Protein AF-A0A8J4PSK0-F1 (afdb_monomer_lite)

Radius of gyration: 38.6 Å; chains: 1; bounding box: 119×84×119 Å

Foldseek 3Di:
DPPPPPPDDPPPPDDCPPVNLVVLLVQLVVLQVLLVVLVVVLCPCVPPPVVCVVCVVVSVVSNVSSVVSPCSSVVSLVVSVVVQVVVCVPDPPVPPPQDDDDPCVVVCLCVPPSRCNSVLVVLVVVLVVLVVVLVDDDDDDPVVVVVNVVSVVVSVVSVVVSVVVVVVVVQLVQLVVLLCLLQAAFPRDGFDFDPDDPQFQTDHRFDSVLDDCLLPDDCVVVCVVPVDDLFQAQPDDDQWDADPQQWIDGHEDPPWWKKKKQFDDLLVLLDQDDPPCLVCVCVSRVVVIDIGTDDDTDHDQGQWMWIDTHPDTAIDGADDDDPVLLQLQLCLVPAPDDDPPPPDPPPDSPAFFFAEEAEEEEQAFSSNCCSLQVLQSVLLSVCCVDPPNQKDKFWAFFAWAQDLDLLQLVLCLFFVDRQPDDDPDDPDPPDDPDDAQDCLRGPTLCLQFGSSFEAEEEEELALRPSVCVRRVHSDDPDHRYYHHVVRSDCQQVPPPPDPDDPPDDPCPVRVWDDDFGDGSRHGSVLSVLNRVLNVCVSSVRGYYYYYHYDHRCQTLSSSNSVVVSVRSSVSVVSCVVPPLSRHWYKYKYSFHHQSDRSSPDPGLVSLVRRTGITIMTMHGVVVCVVVVLQVVLSNLSSNAHAYSSLSSVVSSVVSCDSSRSNGRPSCRVVPPVDDHHSSDHDDRRDGCVNRSHDPCSSNRDPDPPDDPDCDPLLVVLLVLLLCLLCVLLCVLQCCLVPVVQCVPVNPCSLVVLLVVSVVSVVVSVVSLLVQLVVAFPVQCPDPLVVLLVQLVVLQVQLVVLQVVVCVQLPSLRVRNVLSVLDDDPDDDCDDCNVPDVCSNLVSVLSNLVSSNSNRSGPSSVVSSVSSNVSVVCCVPPRVVVVSVVSVVCNVVSPDPPVCVVVVVPDD

Secondary structure (DSSP, 8-state):
--SSSSS----------HHHHHHHHHHHHHHHHHHHHHHHHHHGGGG-HHHHHHHHHHHHHHHHHHHHHHHHHHHHHHHHHHHHHHHHHH---TTTTSS--SS-HHHHHTT-TT--HHHHHHHHHHHHHHHHTTSS-----HHHHHHHHHHHHHHHHHHHHHHHHHHHHHHHHHHHHHHHHHHB-GGGPBPPP----TTS---PPPPGGGS-GGGTS-HHHHHHHH-S-SS----S---EEE-TT-EEEE-PPTTPPEEEEEPPPGGGG-----TT-HHHHHHHHTTT-EEEE-SS-EE---SEEEEEETTEEEEEE-----HHHHHHHGGGGS-----TT-----S-TTSPPPEEEEEEETT-BHHHHHHH-HHHHHHHHHHHHSSS-SEEEEE-TTB--SSSSHHHHHHHHHH----S---TT-S-------S---TTTS--GGGGS-TTTEEEEEEESSSS-HHHHHHSSSS-SS-SEEE-GGGGSTTTS----S---TTS-GGGTSTT-PPP-EETTEEHHHHHHHHHHHHHHHTTTSEEEEEEEE-TT--SS-TTHHHHHHHHHHHHHHHHHHTTTSEEEEEEESSS---TTTTTT--HHHHHHHH-B-EEEEEEHHHHHH-HHHHHHHHHHTTS-B-HHHHHHHHHHHTTSGGGTS--TTSTTS-S-PPP-TTSPPPSS--TTTTT--HHHHH---SSSS-----HHHHHHHHHHHHHHHHHHHHHHHHHHH-HHHHHHGGGHHHHHHHHHHHHHHHHHHHHHHHHHHSTTSS--S-HHHHHHHHHHHHHHHHHHHHHHHHHHHHHHHTTTTTTT---SS---SGGGGT-S-HHHHHHHHHHHHHHHHTT-HHHHHHHHHHHHHHHHHIIIIIHHHHHHHHHTHHHH---GGGGGGGGS--

InterPro domains:
  IPR004245 Protein of unknown function DUF229 [PF02995] (284-699)
  IPR004245 Protein of unknown function DUF229 [PTHR10974] (231-699)
  IPR007318 Phospholipid methyltransferase [PF04191] (789-889)
  IPR024960 Phosphatidyl-N-methylethanolamine/Phosphatidylethanolamine N-methyltransferase [MF_03216] (708-889)
  IPR024960 Phosphatidyl-N-methylethanolamine/Phosphatidylethanolamine N-methyltransferase [PS51599] (635-906)

Sequence (907 aa):
MLSSYFKNSNNQIQPTTTKTATVVSLVAFGCLYIANTLYQWSLEGSVDIDWLHHHLPLLGVYLVCSSIFYYIGYFVLLKLCINRWNYNSEKPTHHTLLTTPNASKLVFLLKSDYGFTIPALVLFFSFLFTLSSLTISCDGVSFQRHGKLNLSILAFILLIYLLLTALFYFVVSLKSNAFYQWSTGIDSNLIEFGNGGSTSCAIKEPLVSSFPLSTFLPKLFTYLTNGESTRCVARQKPFSSFDPDGKLTINCPKGVQASYILTPDFFKGNHYLSYKDMNQLIETYAPFERKYNYTKPVIVRDETIVAKCGERSQVHTRNFKKASAQERASHFNRPTLPNENIHIMDQQIKTKPIDIMLLTINGLSRGHFKRALPKTFSTIQAIQGNGKKTSKVYQFSKYHSLWGDSYFNTLSMYTGYNAVRYSEKDIDVKGKSGYAHKWETNPMYYQSFRTDSYVNSWVHGTCADWFTKHLGKTGPTRMDHEFVLPFCSSQVLTPVNSTENYNNNTQNNYPFHIPKRCIDGKHTHSYIFDYLTQFWDNYHDVGKISTVTLMDTFQGTLDINDYVDSQFNTFIKSMQRGHLNDTALFIVGDNGSSLKNYYFNGDDLDQLEISMPALYIILPTWFIDRHPSVNEILKINENKLFTPLQLYYTLRAFSRYAEFGGIDVEDPENDKNIPKGLLDPIQSNITCSDTSIRHDFCQYMAVLLGQFEVTSALLTALLSIVLHVVNYNVTAQFEYKTRFFTKIFGKNTIYYYAVYLVVSALVRDHFINQCIQQDGGIILLGPFEFTELVGNALFIFGILLNIWTLKALGIKGMYNGDSFGWLMDAPVTGGPYQFFSDPQYVGTALACLGTAIRGQSLNGLICTAAVSIVFYISAKHVETPHLNYVYSHRSESKVNFKNLKSLKKMN

Organism: NCBI:txid133409

Structure (mmCIF, N/CA/C/O backbone):
data_AF-A0A8J4PSK0-F1
#
_entry.id   AF-A0A8J4PSK0-F1
#
loop_
_atom_site.group_PDB
_atom_site.id
_atom_site.type_symbol
_atom_site.label_atom_id
_atom_site.label_alt_id
_atom_site.label_comp_id
_atom_site.label_asym_id
_atom_site.label_entity_id
_atom_site.label_seq_id
_atom_site.pdbx_PDB_ins_code
_atom_site.Cartn_x
_atom_site.Cartn_y
_atom_site.Cartn_z
_atom_site.occupancy
_atom_site.B_iso_or_equiv
_atom_site.auth_seq_id
_atom_site.auth_comp_id
_atom_site.auth_asym_id
_atom_site.auth_atom_id
_atom_site.pdbx_PDB_model_num
ATOM 1 N N . MET A 1 1 ? 12.137 -37.516 -56.775 1.00 39.72 1 MET A N 1
ATOM 2 C CA . MET A 1 1 ? 13.361 -37.878 -56.018 1.00 39.72 1 MET A CA 1
ATOM 3 C C . MET A 1 1 ? 14.334 -36.698 -55.800 1.00 39.72 1 MET A C 1
ATOM 5 O O . MET A 1 1 ? 15.511 -36.930 -55.592 1.00 39.72 1 MET A O 1
ATOM 9 N N . LEU A 1 2 ? 13.865 -35.440 -55.735 1.00 26.94 2 LEU A N 1
ATOM 10 C CA . LEU A 1 2 ? 14.703 -34.249 -55.457 1.00 26.94 2 LEU A CA 1
ATOM 11 C C . LEU A 1 2 ? 13.987 -33.227 -54.539 1.00 26.94 2 LEU A C 1
ATOM 13 O O . LEU A 1 2 ? 14.181 -32.026 -54.651 1.00 26.94 2 LEU A O 1
ATOM 17 N N . SER A 1 3 ? 13.139 -33.706 -53.619 1.00 24.50 3 SER A N 1
ATOM 18 C CA . SER A 1 3 ? 12.411 -32.857 -52.650 1.00 24.50 3 SER A CA 1
ATOM 19 C C . SER A 1 3 ? 12.656 -33.250 -51.183 1.00 24.50 3 SER A C 1
ATOM 21 O O . SER A 1 3 ? 12.063 -32.661 -50.283 1.00 24.50 3 SER A O 1
ATOM 23 N N . SER A 1 4 ? 13.535 -34.223 -50.915 1.00 26.33 4 SER A N 1
ATOM 24 C CA . SER A 1 4 ? 13.848 -34.706 -49.559 1.00 26.33 4 SER A CA 1
ATOM 25 C C . SER A 1 4 ? 15.231 -34.285 -49.039 1.00 26.33 4 SER A C 1
ATOM 27 O O . SER A 1 4 ? 15.603 -34.697 -47.947 1.00 26.33 4 SER A O 1
ATOM 29 N N . TYR A 1 5 ? 15.987 -33.454 -49.772 1.00 25.19 5 TYR A N 1
ATOM 30 C CA . TYR A 1 5 ? 17.384 -33.125 -49.432 1.00 25.19 5 TYR A CA 1
ATOM 31 C C . TYR A 1 5 ? 17.610 -31.733 -48.806 1.00 25.19 5 TYR A C 1
ATOM 33 O O . TYR A 1 5 ? 18.709 -31.450 -48.350 1.00 25.19 5 TYR A O 1
ATOM 41 N N . PHE A 1 6 ? 16.584 -30.878 -48.698 1.00 28.14 6 PHE A N 1
ATOM 42 C CA . PHE A 1 6 ? 16.715 -29.530 -48.105 1.00 28.14 6 PHE A CA 1
ATOM 43 C C . PHE A 1 6 ? 16.130 -29.389 -46.689 1.00 28.14 6 PHE A C 1
ATOM 45 O O . PHE A 1 6 ? 15.887 -28.279 -46.227 1.00 28.14 6 PHE A O 1
ATOM 52 N N . LYS A 1 7 ? 15.913 -30.500 -45.966 1.00 28.23 7 LYS A N 1
ATOM 53 C CA . LYS A 1 7 ? 15.337 -30.476 -44.605 1.00 28.23 7 LYS A CA 1
ATOM 54 C C . LYS A 1 7 ? 16.320 -30.763 -43.462 1.00 28.23 7 LYS A C 1
ATOM 56 O O . LYS A 1 7 ? 15.876 -30.931 -42.336 1.00 28.23 7 LYS A O 1
ATOM 61 N N . ASN A 1 8 ? 17.631 -30.776 -43.716 1.00 28.59 8 ASN A N 1
ATOM 62 C CA . ASN A 1 8 ? 18.650 -30.960 -42.675 1.00 28.59 8 ASN A CA 1
ATOM 63 C C . ASN A 1 8 ? 19.838 -30.004 -42.864 1.00 28.59 8 ASN A C 1
ATOM 65 O O . ASN A 1 8 ? 20.902 -30.386 -43.336 1.00 28.59 8 ASN A O 1
ATOM 69 N N . SER A 1 9 ? 19.662 -28.750 -42.450 1.00 28.00 9 SER A N 1
ATOM 70 C CA . SER A 1 9 ? 20.785 -27.882 -42.074 1.00 28.00 9 SER A CA 1
ATOM 71 C C . SER A 1 9 ? 20.401 -26.961 -40.915 1.00 28.00 9 SER A C 1
ATOM 73 O O . SER A 1 9 ? 20.679 -25.767 -40.930 1.00 28.00 9 SER A O 1
ATOM 75 N N . ASN A 1 10 ? 19.771 -27.526 -39.882 1.00 26.36 10 ASN A N 1
ATOM 76 C CA . ASN A 1 10 ? 19.918 -26.984 -38.535 1.00 26.36 10 ASN A CA 1
ATOM 77 C C . ASN A 1 10 ? 21.272 -27.471 -38.019 1.00 26.36 10 ASN A C 1
ATOM 79 O O . ASN A 1 10 ? 21.360 -28.514 -37.371 1.00 26.36 10 ASN A O 1
ATOM 83 N N . ASN A 1 11 ? 22.338 -26.733 -38.335 1.00 27.69 11 ASN A N 1
ATOM 84 C CA . ASN A 1 11 ? 23.579 -26.861 -37.584 1.00 27.69 11 ASN A CA 1
ATOM 85 C C . ASN A 1 11 ? 23.285 -26.402 -36.155 1.00 27.69 11 ASN A C 1
ATOM 87 O O . ASN A 1 11 ? 23.308 -25.214 -35.843 1.00 27.69 11 ASN A O 1
ATOM 91 N N . GLN A 1 12 ? 22.976 -27.370 -35.294 1.00 28.23 12 GLN A N 1
ATOM 92 C CA . GLN A 1 12 ? 23.081 -27.210 -33.858 1.00 28.23 12 GLN A CA 1
ATOM 93 C C . GLN A 1 12 ? 24.523 -26.804 -33.549 1.00 28.23 12 GLN A C 1
ATOM 95 O O . GLN A 1 12 ? 25.437 -27.627 -33.600 1.00 28.23 12 GLN A O 1
ATOM 100 N N . ILE A 1 13 ? 24.736 -25.532 -33.216 1.00 34.59 13 ILE A N 1
ATOM 101 C CA . ILE A 1 13 ? 25.917 -25.132 -32.459 1.00 34.59 13 ILE A CA 1
ATOM 102 C C . ILE A 1 13 ? 25.738 -25.783 -31.087 1.00 34.59 13 ILE A C 1
ATOM 104 O O . ILE A 1 13 ? 24.982 -25.294 -30.247 1.00 34.59 13 ILE A O 1
ATOM 108 N N . GLN A 1 14 ? 26.361 -26.944 -30.881 1.00 31.42 14 GLN A N 1
ATOM 109 C CA . GLN A 1 14 ? 26.420 -27.537 -29.553 1.00 31.42 14 GLN A CA 1
ATOM 110 C C . GLN A 1 14 ? 27.104 -26.553 -28.592 1.00 31.42 14 GLN A C 1
ATOM 112 O O . GLN A 1 14 ? 28.086 -25.906 -28.972 1.00 31.42 14 GLN A O 1
ATOM 117 N N . PRO A 1 15 ? 26.613 -26.427 -27.347 1.00 38.72 15 PRO A N 1
ATOM 118 C CA . PRO A 1 15 ? 27.206 -25.532 -26.370 1.00 38.72 15 PRO A CA 1
ATOM 119 C C . PRO A 1 15 ? 28.651 -25.953 -26.105 1.00 38.72 15 PRO A C 1
ATOM 121 O O . PRO A 1 15 ? 28.932 -27.113 -25.799 1.00 38.72 15 PRO A O 1
ATOM 124 N N . THR A 1 16 ? 29.578 -24.998 -26.157 1.00 41.00 16 THR A N 1
ATOM 125 C CA . THR A 1 16 ? 30.874 -25.173 -25.506 1.00 41.00 16 THR A CA 1
ATOM 126 C C . THR A 1 16 ? 30.598 -25.430 -24.029 1.00 41.00 16 THR A C 1
ATOM 128 O O . THR A 1 16 ? 30.126 -24.557 -23.300 1.00 41.00 16 THR A O 1
ATOM 131 N N . THR A 1 17 ? 30.835 -26.666 -23.588 1.00 46.03 17 THR A N 1
ATOM 132 C CA . THR A 1 17 ? 30.704 -27.035 -22.176 1.00 46.03 17 THR A CA 1
ATOM 133 C C . THR A 1 17 ? 31.524 -26.069 -21.315 1.00 46.03 17 THR A C 1
ATOM 135 O O . THR A 1 17 ? 32.524 -25.515 -21.776 1.00 46.03 17 THR A O 1
ATOM 138 N N . THR A 1 18 ? 31.141 -25.861 -20.053 1.00 48.50 18 THR A N 1
ATOM 139 C CA . THR A 1 18 ? 31.857 -24.972 -19.117 1.00 48.50 18 THR A CA 1
ATOM 140 C C . THR A 1 18 ? 33.361 -25.267 -19.092 1.00 48.50 18 THR A C 1
ATOM 142 O O . THR A 1 18 ? 34.165 -24.345 -19.043 1.00 48.50 18 THR A O 1
ATOM 145 N N . LYS A 1 19 ? 33.743 -26.544 -19.254 1.00 42.09 19 LYS A N 1
ATOM 146 C CA . LYS A 1 19 ? 35.136 -26.990 -19.406 1.00 42.09 19 LYS A CA 1
ATOM 147 C C . LYS A 1 19 ? 35.815 -26.432 -20.664 1.00 42.09 19 LYS A C 1
ATOM 149 O O . LYS A 1 19 ? 36.945 -25.967 -20.579 1.00 42.09 19 LYS A O 1
ATOM 154 N N . THR A 1 20 ? 35.143 -26.439 -21.814 1.00 51.78 20 THR A N 1
ATOM 155 C CA . THR A 1 20 ? 35.680 -25.910 -23.078 1.00 51.78 20 THR A CA 1
ATOM 156 C C . THR A 1 20 ? 35.891 -24.396 -23.009 1.00 51.78 20 THR A C 1
ATOM 158 O O . THR A 1 20 ? 36.925 -23.909 -23.450 1.00 51.78 20 THR A O 1
ATOM 161 N N . ALA A 1 21 ? 34.964 -23.650 -22.399 1.00 54.56 21 ALA A N 1
ATOM 162 C CA . ALA A 1 21 ? 35.120 -22.207 -22.206 1.00 54.56 21 ALA A CA 1
ATOM 163 C C . ALA A 1 21 ? 36.303 -21.875 -21.279 1.00 54.56 21 ALA A C 1
ATOM 165 O O . ALA A 1 21 ? 37.105 -21.007 -21.608 1.00 54.56 21 ALA A O 1
ATOM 166 N N . THR A 1 22 ? 36.470 -22.613 -20.174 1.00 54.03 22 THR A N 1
ATOM 167 C CA . THR A 1 22 ? 37.615 -22.445 -19.263 1.00 54.03 22 THR A CA 1
ATOM 168 C C . THR A 1 22 ? 38.950 -22.708 -19.959 1.00 54.03 22 THR A C 1
ATOM 170 O O . THR A 1 22 ? 39.881 -21.924 -19.798 1.00 54.03 22 THR A O 1
ATOM 173 N N . VAL A 1 23 ? 39.048 -23.768 -20.767 1.00 62.41 23 VAL A N 1
ATOM 174 C CA . VAL A 1 23 ? 40.274 -24.086 -21.519 1.00 62.41 23 VAL A CA 1
ATOM 175 C C . VAL A 1 23 ? 40.598 -22.991 -22.539 1.00 62.41 23 VAL A C 1
ATOM 177 O O . VAL A 1 23 ? 41.739 -22.545 -22.610 1.00 62.41 23 VAL A O 1
ATOM 180 N N . VAL A 1 24 ? 39.604 -22.495 -23.282 1.00 66.25 24 VAL A N 1
ATOM 181 C CA . VAL A 1 24 ? 39.813 -21.420 -24.269 1.00 66.25 24 VAL A CA 1
ATOM 182 C C . VAL A 1 24 ? 40.196 -20.098 -23.589 1.00 66.25 24 VAL A C 1
ATOM 184 O O . VAL A 1 24 ? 41.062 -19.386 -24.094 1.00 66.25 24 VAL A O 1
ATOM 187 N N . SER A 1 25 ? 39.630 -19.786 -22.418 1.00 62.53 25 SER A N 1
ATOM 188 C CA . SER A 1 25 ? 40.053 -18.631 -21.617 1.00 62.53 25 SER A CA 1
ATOM 189 C C . SER A 1 25 ? 41.495 -18.768 -21.123 1.00 62.53 25 SER A C 1
ATOM 191 O O . SER A 1 25 ? 42.256 -17.813 -21.240 1.00 62.53 25 SER A O 1
ATOM 193 N N . LEU A 1 26 ? 41.902 -19.942 -20.626 1.00 68.25 26 LEU A N 1
ATOM 194 C CA . LEU A 1 26 ? 43.286 -20.192 -20.197 1.00 68.25 26 LEU A CA 1
ATOM 195 C C . LEU A 1 26 ? 44.284 -20.028 -21.349 1.00 68.25 26 LEU A C 1
ATOM 197 O O . LEU A 1 26 ? 45.339 -19.430 -21.154 1.00 68.25 26 LEU A O 1
ATOM 201 N N . VAL A 1 27 ? 43.936 -20.492 -22.552 1.00 72.12 27 VAL A N 1
ATOM 202 C CA . VAL A 1 27 ? 44.754 -20.286 -23.758 1.00 72.12 27 VAL A CA 1
ATOM 203 C C . VAL A 1 27 ? 44.865 -18.799 -24.097 1.00 72.12 27 VAL A C 1
ATOM 205 O O . VAL A 1 27 ? 45.965 -18.318 -24.355 1.00 72.12 27 VAL A O 1
ATOM 208 N N . ALA A 1 28 ? 43.764 -18.045 -24.029 1.00 70.75 28 ALA A N 1
ATOM 209 C CA . ALA A 1 28 ? 43.788 -16.607 -24.281 1.00 70.75 28 ALA A CA 1
ATOM 210 C C . ALA A 1 28 ? 44.665 -15.850 -23.268 1.00 70.75 28 ALA A C 1
ATOM 212 O O . ALA A 1 28 ? 45.462 -14.999 -23.661 1.00 70.75 28 ALA A O 1
ATOM 213 N N . PHE A 1 29 ? 44.584 -16.199 -21.980 1.00 70.56 29 PHE A N 1
ATOM 214 C CA . PHE A 1 29 ? 45.465 -15.638 -20.952 1.00 70.56 29 PHE A CA 1
ATOM 215 C C . PHE A 1 29 ? 46.927 -16.043 -21.145 1.00 70.56 29 PHE A C 1
ATOM 217 O O . PHE A 1 29 ? 47.809 -15.209 -20.958 1.00 70.56 29 PHE A O 1
ATOM 224 N N . GLY A 1 30 ? 47.193 -17.280 -21.573 1.00 74.88 30 GLY A N 1
ATOM 225 C CA . GLY A 1 30 ? 48.533 -17.726 -21.953 1.00 74.88 30 GLY A CA 1
ATOM 226 C C . GLY A 1 30 ? 49.117 -16.887 -23.093 1.00 74.88 30 GLY A C 1
ATOM 227 O O . GLY A 1 30 ? 50.257 -16.440 -23.000 1.00 74.88 30 GLY A O 1
ATOM 228 N N . CYS A 1 31 ? 48.321 -16.586 -24.126 1.00 74.00 31 CYS A N 1
ATOM 229 C CA . CYS A 1 31 ? 48.729 -15.688 -25.207 1.00 74.00 31 CYS A CA 1
ATOM 230 C C . CYS A 1 31 ? 49.031 -14.271 -24.699 1.00 74.00 31 CYS A C 1
ATOM 232 O O . CYS A 1 31 ? 50.062 -13.715 -25.060 1.00 74.00 31 CYS A O 1
ATOM 234 N N . LEU A 1 32 ? 48.188 -13.701 -23.832 1.00 69.44 32 LEU A N 1
ATOM 235 C CA . LEU A 1 32 ? 48.427 -12.369 -23.259 1.00 69.44 32 LEU A CA 1
ATOM 236 C C . LEU A 1 32 ? 49.684 -12.325 -22.374 1.00 69.44 32 LEU A C 1
ATOM 238 O O . LEU A 1 32 ? 50.431 -11.350 -22.416 1.00 69.44 32 LEU A O 1
ATOM 242 N N . TYR A 1 33 ? 49.947 -13.387 -21.610 1.00 76.81 33 TYR A N 1
ATOM 243 C CA . TYR A 1 33 ? 51.163 -13.511 -20.808 1.00 76.81 33 TYR A CA 1
ATOM 244 C C . TYR A 1 33 ? 52.415 -13.540 -21.694 1.00 76.81 33 TYR A C 1
ATOM 246 O O . TYR A 1 33 ? 53.316 -12.729 -21.499 1.00 76.81 33 TYR A O 1
ATOM 254 N N . ILE A 1 34 ? 52.431 -14.399 -22.723 1.00 76.19 34 ILE A N 1
ATOM 255 C CA . ILE A 1 34 ? 53.536 -14.493 -23.693 1.00 76.19 34 ILE A CA 1
ATOM 256 C C . ILE A 1 34 ? 53.740 -13.156 -24.415 1.00 76.19 34 ILE A C 1
ATOM 258 O O . ILE A 1 34 ? 54.875 -12.703 -24.556 1.00 76.19 34 ILE A O 1
ATOM 262 N N . ALA A 1 35 ? 52.654 -12.496 -24.829 1.00 71.38 35 ALA A N 1
ATOM 263 C CA . ALA A 1 35 ? 52.710 -11.188 -25.473 1.00 71.38 35 ALA A CA 1
ATOM 264 C C . ALA A 1 35 ? 53.431 -10.154 -24.602 1.00 71.38 35 ALA A C 1
ATOM 266 O O . ALA A 1 35 ? 54.286 -9.413 -25.091 1.00 71.38 35 ALA A O 1
ATOM 267 N N . ASN A 1 36 ? 53.113 -10.125 -23.309 1.00 66.44 36 ASN A N 1
ATOM 268 C CA . ASN A 1 36 ? 53.718 -9.192 -22.372 1.00 66.44 36 ASN A CA 1
ATOM 269 C C . ASN A 1 36 ? 55.175 -9.543 -22.060 1.00 66.44 36 ASN A C 1
ATOM 271 O O . ASN A 1 36 ? 56.004 -8.645 -22.023 1.00 66.44 36 ASN A O 1
ATOM 275 N N . THR A 1 37 ? 55.518 -10.822 -21.896 1.00 74.81 37 THR A N 1
ATOM 276 C CA . THR A 1 37 ? 56.914 -11.248 -21.705 1.00 74.81 37 THR A CA 1
ATOM 277 C C . THR A 1 37 ? 57.787 -10.835 -22.889 1.00 74.81 37 THR A C 1
ATOM 279 O O . THR A 1 37 ? 58.836 -10.232 -22.690 1.00 74.81 37 THR A O 1
ATOM 282 N N . LEU A 1 38 ? 57.320 -11.063 -24.122 1.00 76.44 38 LEU A N 1
ATOM 283 C CA . LEU A 1 38 ? 58.024 -10.635 -25.335 1.00 76.44 38 LEU A CA 1
ATOM 284 C C . LEU A 1 38 ? 58.137 -9.108 -25.427 1.00 76.44 38 LEU A C 1
ATOM 286 O O . LEU A 1 38 ? 59.177 -8.588 -25.824 1.00 76.44 38 LEU A O 1
ATOM 290 N N . TYR A 1 39 ? 57.095 -8.378 -25.020 1.00 73.12 39 TYR A N 1
ATOM 291 C CA . TYR A 1 39 ? 57.150 -6.920 -24.943 1.00 73.12 39 TYR A CA 1
ATOM 292 C C . TYR A 1 39 ? 58.188 -6.448 -23.918 1.00 73.12 39 TYR A C 1
ATOM 294 O O . TYR A 1 39 ? 58.989 -5.576 -24.231 1.00 73.12 39 TYR A O 1
ATOM 302 N N . GLN A 1 40 ? 58.238 -7.044 -22.726 1.00 67.69 40 GLN A N 1
ATOM 303 C CA . GLN A 1 40 ? 59.233 -6.698 -21.706 1.00 67.69 40 GLN A CA 1
ATOM 304 C C . GLN A 1 40 ? 60.662 -7.014 -22.166 1.00 67.69 40 GLN A C 1
ATOM 306 O O . GLN A 1 40 ? 61.540 -6.172 -22.012 1.00 67.69 40 GLN A O 1
ATOM 311 N N . TRP A 1 41 ? 60.892 -8.155 -22.822 1.00 75.38 41 TRP A N 1
ATOM 312 C CA . TRP A 1 41 ? 62.194 -8.471 -23.425 1.00 75.38 41 TRP A CA 1
ATOM 313 C C . TRP A 1 41 ? 62.582 -7.495 -24.538 1.00 75.38 41 TRP A C 1
ATOM 315 O O . TRP A 1 41 ? 63.755 -7.168 -24.693 1.00 75.38 41 TRP A O 1
ATOM 325 N N . SER A 1 42 ? 61.610 -6.939 -25.271 1.00 70.81 42 SER A N 1
ATOM 326 C CA . SER A 1 42 ? 61.884 -5.855 -26.225 1.00 70.81 42 SER A CA 1
ATOM 327 C C . SER A 1 42 ? 62.340 -4.548 -25.556 1.00 70.81 42 SER A C 1
ATOM 329 O O . SER A 1 42 ? 62.898 -3.687 -26.229 1.00 70.81 42 SER A O 1
ATOM 331 N N . LEU A 1 43 ? 62.149 -4.393 -24.241 1.00 64.12 43 LEU A N 1
ATOM 332 C CA . LEU A 1 43 ? 62.557 -3.213 -23.472 1.00 64.12 43 LEU A CA 1
ATOM 333 C C . LEU A 1 43 ? 63.918 -3.374 -22.765 1.00 64.12 43 LEU A C 1
ATOM 335 O O . LEU A 1 43 ? 64.458 -2.374 -22.284 1.00 64.12 43 LEU A O 1
ATOM 339 N N . GLU A 1 44 ? 64.501 -4.581 -22.720 1.00 66.88 44 GLU A N 1
ATOM 340 C CA . GLU A 1 44 ? 65.794 -4.856 -22.057 1.00 66.88 44 GLU A CA 1
ATOM 341 C C . GLU A 1 44 ? 66.959 -4.037 -22.645 1.00 66.88 44 GLU A C 1
ATOM 343 O O . GLU A 1 44 ? 67.858 -3.632 -21.914 1.00 66.88 44 GLU A O 1
ATOM 348 N N . GLY A 1 45 ? 66.907 -3.695 -23.937 1.00 59.12 45 GLY A N 1
ATOM 349 C CA . GLY A 1 45 ? 67.937 -2.891 -24.611 1.00 59.12 45 GLY A CA 1
ATOM 350 C C . GLY A 1 45 ? 67.920 -1.393 -24.309 1.00 59.12 45 GLY A C 1
ATOM 351 O O . GLY A 1 45 ? 68.756 -0.659 -24.822 1.00 59.12 45 GLY A O 1
ATOM 352 N N . SER A 1 46 ? 66.964 -0.911 -23.511 1.00 56.00 46 SER A N 1
ATOM 353 C CA . SER A 1 46 ? 66.672 0.522 -23.335 1.00 56.00 46 SER A CA 1
ATOM 354 C C . SER A 1 46 ? 67.788 1.369 -22.698 1.00 56.00 46 SER A C 1
ATOM 356 O O . SER A 1 46 ? 67.661 2.593 -22.664 1.00 56.00 46 SER A O 1
ATOM 358 N N . VAL A 1 47 ? 68.869 0.745 -22.216 1.00 56.12 47 VAL A N 1
ATOM 359 C CA . VAL A 1 47 ? 69.950 1.396 -21.454 1.00 56.12 47 VAL A CA 1
ATOM 360 C C . VAL A 1 47 ? 71.264 1.513 -22.252 1.00 56.12 47 VAL A C 1
ATOM 362 O O . VAL A 1 47 ? 72.099 2.343 -21.903 1.00 56.12 47 VAL A O 1
ATOM 365 N N . ASP A 1 48 ? 71.439 0.758 -23.347 1.00 64.56 48 ASP A N 1
ATOM 366 C CA . ASP A 1 48 ? 72.682 0.714 -24.139 1.00 64.56 48 ASP A CA 1
ATOM 367 C C . ASP A 1 48 ? 72.396 0.804 -25.655 1.00 64.56 48 ASP A C 1
ATOM 369 O O . ASP A 1 48 ? 71.789 -0.086 -26.258 1.00 64.56 48 ASP A O 1
ATOM 373 N N . ILE A 1 49 ? 72.837 1.903 -26.278 1.00 63.03 49 ILE A N 1
ATOM 374 C CA . ILE A 1 49 ? 72.613 2.209 -27.702 1.00 63.03 49 ILE A CA 1
ATOM 375 C C . ILE A 1 49 ? 73.379 1.234 -28.610 1.00 63.03 49 ILE A C 1
ATOM 377 O O . ILE A 1 49 ? 72.848 0.831 -29.649 1.00 63.03 49 ILE A O 1
ATOM 381 N N . ASP A 1 50 ? 74.578 0.798 -28.216 1.00 68.50 50 ASP A N 1
ATOM 382 C CA . ASP A 1 50 ? 75.394 -0.116 -29.023 1.00 68.50 50 ASP A CA 1
ATOM 383 C C . ASP A 1 50 ? 74.796 -1.527 -29.029 1.00 68.50 50 ASP A C 1
ATOM 385 O O . ASP A 1 50 ? 74.780 -2.205 -30.066 1.00 68.50 50 ASP A O 1
ATOM 389 N N . TRP A 1 51 ? 74.206 -1.943 -27.904 1.00 72.25 51 TRP A N 1
ATOM 390 C CA . TRP A 1 51 ? 73.432 -3.181 -27.817 1.00 72.25 51 TRP A CA 1
ATOM 391 C C . TRP A 1 51 ? 72.207 -3.146 -28.739 1.00 72.25 51 TRP A C 1
ATOM 393 O O . TRP A 1 51 ? 71.943 -4.109 -29.465 1.00 72.25 51 TRP A O 1
ATOM 403 N N . LEU A 1 52 ? 71.490 -2.019 -28.766 1.00 65.56 52 LEU A N 1
ATOM 404 C CA . LEU A 1 52 ? 70.262 -1.832 -29.543 1.00 65.56 52 LEU A CA 1
ATOM 405 C C . LEU A 1 52 ? 70.525 -1.871 -31.057 1.00 65.56 52 LEU A C 1
ATOM 407 O O . LEU A 1 52 ? 69.751 -2.471 -31.805 1.00 65.56 52 LEU A O 1
ATOM 411 N N . HIS A 1 53 ? 71.656 -1.318 -31.504 1.00 69.69 53 HIS A N 1
ATOM 412 C CA . HIS A 1 53 ? 72.096 -1.390 -32.900 1.00 69.69 53 HIS A CA 1
ATOM 413 C C . HIS A 1 53 ? 72.413 -2.827 -33.354 1.00 69.69 53 HIS A C 1
ATOM 415 O O . HIS A 1 53 ? 72.072 -3.199 -34.477 1.00 69.69 53 HIS A O 1
ATOM 421 N N . HIS A 1 54 ? 73.006 -3.656 -32.487 1.00 77.06 54 HIS A N 1
ATOM 422 C CA . HIS A 1 54 ? 73.347 -5.049 -32.813 1.00 77.06 54 HIS A CA 1
ATOM 423 C C . HIS A 1 54 ? 72.155 -6.015 -32.720 1.00 77.06 54 HIS A C 1
ATOM 425 O O . HIS A 1 54 ? 72.152 -7.051 -33.385 1.00 77.06 54 HIS A O 1
ATOM 431 N N . HIS A 1 55 ? 71.129 -5.678 -31.935 1.00 80.31 55 HIS A N 1
ATOM 432 C CA . HIS A 1 55 ? 69.977 -6.550 -31.670 1.00 80.31 55 HIS A CA 1
ATOM 433 C C . HIS A 1 55 ? 68.662 -6.031 -32.274 1.00 80.31 55 HIS A C 1
ATOM 435 O O . HIS A 1 55 ? 67.595 -6.585 -32.006 1.00 80.31 55 HIS A O 1
ATOM 441 N N . LEU A 1 56 ? 68.718 -5.014 -33.143 1.00 75.50 56 LEU A N 1
ATOM 442 C CA . LEU A 1 56 ? 67.551 -4.415 -33.801 1.00 75.50 56 LEU A CA 1
ATOM 443 C C . LEU A 1 56 ? 66.624 -5.439 -34.501 1.00 75.50 56 LEU A C 1
ATOM 445 O O . LEU A 1 56 ? 65.405 -5.328 -34.347 1.00 75.50 56 LEU A O 1
ATOM 449 N N . PRO A 1 57 ? 67.137 -6.473 -35.208 1.00 79.56 57 PRO A N 1
ATOM 450 C CA . PRO A 1 57 ? 66.283 -7.504 -35.801 1.00 79.56 57 PRO A CA 1
ATOM 451 C C . PRO A 1 57 ? 65.540 -8.333 -34.745 1.00 79.56 57 PRO A C 1
ATOM 453 O O . PRO A 1 57 ? 64.364 -8.645 -34.918 1.00 79.56 57 PRO A O 1
ATOM 456 N N . LEU A 1 58 ? 66.207 -8.653 -33.632 1.00 78.75 58 LEU A N 1
ATOM 457 C CA . LEU A 1 58 ? 65.640 -9.431 -32.530 1.00 78.75 58 LEU A CA 1
ATOM 458 C C . LEU A 1 58 ? 64.552 -8.637 -31.792 1.00 78.75 58 LEU A C 1
ATOM 460 O O . LEU A 1 58 ? 63.486 -9.172 -31.490 1.00 78.75 58 LEU A O 1
ATOM 464 N N . LEU A 1 59 ? 64.778 -7.338 -31.593 1.00 74.62 59 LEU A N 1
ATOM 465 C CA . LEU A 1 59 ? 63.799 -6.411 -31.026 1.00 74.62 59 LEU A CA 1
ATOM 466 C C . LEU A 1 59 ? 62.553 -6.283 -31.918 1.00 74.62 59 LEU A C 1
ATOM 468 O O . LEU A 1 59 ? 61.425 -6.332 -31.423 1.00 74.62 59 LEU A O 1
ATOM 472 N N . GLY A 1 60 ? 62.748 -6.202 -33.238 1.00 72.56 60 GLY A N 1
ATOM 473 C CA . GLY A 1 60 ? 61.658 -6.242 -34.214 1.00 72.56 60 GLY A CA 1
ATOM 474 C C . GLY A 1 60 ? 60.836 -7.532 -34.123 1.00 72.56 60 GLY A C 1
ATOM 475 O O . GLY A 1 60 ? 59.606 -7.477 -34.115 1.00 72.56 60 GLY A O 1
ATOM 476 N N . VAL A 1 61 ? 61.496 -8.686 -33.973 1.00 82.06 61 VAL A N 1
ATOM 477 C CA . VAL A 1 61 ? 60.825 -9.982 -33.780 1.00 82.06 61 VAL A CA 1
ATOM 478 C C . VAL A 1 61 ? 60.015 -10.000 -32.483 1.00 82.06 61 VAL A C 1
ATOM 480 O O . VAL A 1 61 ? 58.853 -10.404 -32.506 1.00 82.06 61 VAL A O 1
ATOM 483 N N . TYR A 1 62 ? 60.566 -9.521 -31.365 1.00 78.62 62 TYR A N 1
ATOM 484 C CA . TYR A 1 62 ? 59.840 -9.463 -30.094 1.00 78.62 62 TYR A CA 1
ATOM 485 C C . TYR A 1 62 ? 58.593 -8.579 -30.161 1.00 78.62 62 TYR A C 1
ATOM 487 O O . TYR A 1 62 ? 57.530 -9.001 -29.705 1.00 78.62 62 TYR A O 1
ATOM 495 N N . LEU A 1 63 ? 58.679 -7.402 -30.786 1.00 70.12 63 LEU A N 1
ATOM 496 C CA . LEU A 1 63 ? 57.543 -6.486 -30.932 1.00 70.12 63 LEU A CA 1
ATOM 497 C C . LEU A 1 63 ? 56.454 -7.040 -31.858 1.00 70.12 63 LEU A C 1
ATOM 499 O O . LEU A 1 63 ? 55.264 -6.957 -31.535 1.00 70.12 63 LEU A O 1
ATOM 503 N N . VAL A 1 64 ? 56.839 -7.639 -32.988 1.00 73.62 64 VAL A N 1
ATOM 504 C CA . VAL A 1 64 ? 55.888 -8.249 -33.930 1.00 73.62 64 VAL A CA 1
ATOM 505 C C . VAL A 1 64 ? 55.203 -9.456 -33.291 1.00 73.62 64 VAL A C 1
ATOM 507 O O . VAL A 1 64 ? 53.973 -9.533 -33.292 1.00 73.62 64 VAL A O 1
ATOM 510 N N . CYS A 1 65 ? 55.965 -10.363 -32.675 1.00 75.12 65 CYS A N 1
ATOM 511 C CA . CYS A 1 65 ? 55.411 -11.528 -31.989 1.00 75.12 65 CYS A CA 1
ATOM 512 C C . CYS A 1 65 ? 54.521 -11.115 -30.810 1.00 75.12 65 CYS A C 1
ATOM 514 O O . CYS A 1 65 ? 53.416 -11.638 -30.673 1.00 75.12 65 CYS A O 1
ATOM 516 N N . SER A 1 66 ? 54.944 -10.135 -30.006 1.00 71.69 66 SER A N 1
ATOM 517 C CA . SER A 1 66 ? 54.129 -9.570 -28.926 1.00 71.69 66 SER A CA 1
ATOM 518 C C . SER A 1 66 ? 52.784 -9.048 -29.442 1.00 71.69 66 SER A C 1
ATOM 520 O O . SER A 1 66 ? 51.731 -9.416 -28.920 1.00 71.69 66 SER A O 1
ATOM 522 N N . SER A 1 67 ? 52.798 -8.273 -30.528 1.00 64.19 67 SER A N 1
ATOM 523 C CA . SER A 1 67 ? 51.586 -7.717 -31.143 1.00 64.19 67 SER A CA 1
ATOM 524 C C . SER A 1 67 ? 50.634 -8.808 -31.647 1.00 64.19 67 SER A C 1
ATOM 526 O O . SER A 1 67 ? 49.421 -8.716 -31.444 1.00 64.19 67 SER A O 1
ATOM 528 N N . ILE A 1 68 ? 51.173 -9.875 -32.248 1.00 73.88 68 ILE A N 1
ATOM 529 C CA . ILE A 1 68 ? 50.397 -11.036 -32.710 1.00 73.88 68 ILE A CA 1
ATOM 530 C C . ILE A 1 68 ? 49.735 -11.752 -31.527 1.00 73.88 68 ILE A C 1
ATOM 532 O O . ILE A 1 68 ? 48.537 -12.036 -31.569 1.00 73.88 68 ILE A O 1
ATOM 536 N N . PHE A 1 69 ? 50.478 -12.019 -30.452 1.00 75.62 69 PHE A N 1
ATOM 537 C CA . PHE A 1 69 ? 49.930 -12.702 -29.281 1.00 75.62 69 PHE A CA 1
ATOM 538 C C . PHE A 1 69 ? 48.912 -11.842 -28.515 1.00 75.62 69 PHE A C 1
ATOM 540 O O . PHE A 1 69 ? 47.909 -12.384 -28.042 1.00 75.62 69 PHE A O 1
ATOM 547 N N . TYR A 1 70 ? 49.095 -10.515 -28.464 1.00 70.88 70 TYR A N 1
ATOM 548 C CA . TYR A 1 70 ? 48.080 -9.591 -27.950 1.00 70.88 70 TYR A CA 1
ATOM 549 C C . TYR A 1 70 ? 46.796 -9.655 -28.777 1.00 70.88 70 TYR A C 1
ATOM 551 O O . TYR A 1 70 ? 45.711 -9.809 -28.214 1.00 70.88 70 TYR A O 1
ATOM 559 N N . TYR A 1 71 ? 46.911 -9.593 -30.107 1.00 68.69 71 TYR A N 1
ATOM 560 C CA . TYR A 1 71 ? 45.766 -9.706 -31.007 1.00 68.69 71 TYR A CA 1
ATOM 561 C C . TYR A 1 71 ? 45.010 -11.022 -30.795 1.00 68.69 71 TYR A C 1
ATOM 563 O O . TYR A 1 71 ? 43.797 -11.004 -30.599 1.00 68.69 71 TYR A O 1
ATOM 571 N N . ILE A 1 72 ? 45.717 -12.155 -30.756 1.00 72.19 72 ILE A N 1
ATOM 572 C CA . ILE A 1 72 ? 45.111 -13.478 -30.549 1.00 72.19 72 ILE A CA 1
ATOM 573 C C . ILE A 1 72 ? 44.407 -13.551 -29.189 1.00 72.19 72 ILE A C 1
ATOM 575 O O . ILE A 1 72 ? 43.246 -13.958 -29.125 1.00 72.19 72 ILE A O 1
ATOM 579 N N . GLY A 1 73 ? 45.073 -13.126 -28.110 1.00 71.12 73 GLY A N 1
ATOM 580 C CA . GLY A 1 73 ? 44.515 -13.160 -26.758 1.00 71.12 73 GLY A CA 1
ATOM 581 C C . GLY A 1 73 ? 43.224 -12.347 -26.638 1.00 71.12 73 GLY A C 1
ATOM 582 O O . GLY A 1 73 ? 42.192 -12.875 -26.220 1.00 71.12 73 GLY A O 1
ATOM 583 N N . TYR A 1 74 ? 43.241 -11.085 -27.076 1.00 64.31 74 TYR A N 1
ATOM 584 C CA . TYR A 1 74 ? 42.062 -10.218 -27.006 1.00 64.31 74 TYR A CA 1
ATOM 585 C C . TYR A 1 74 ? 40.950 -10.632 -27.977 1.00 64.31 74 TYR A C 1
ATOM 587 O O . TYR A 1 74 ? 39.776 -10.580 -27.612 1.00 64.31 74 TYR A O 1
ATOM 595 N N . PHE A 1 75 ? 41.286 -11.096 -29.184 1.00 64.94 75 PHE A N 1
ATOM 596 C CA . PHE A 1 75 ? 40.297 -11.550 -30.165 1.00 64.94 75 PHE A CA 1
ATOM 597 C C . PHE A 1 75 ? 39.545 -12.800 -29.690 1.00 64.94 75 PHE A C 1
ATOM 599 O O . PHE A 1 75 ? 38.322 -12.880 -29.819 1.00 64.94 75 PHE A O 1
ATOM 606 N N . VAL A 1 76 ? 40.251 -13.765 -29.090 1.00 71.31 76 VAL A N 1
ATOM 607 C CA . VAL A 1 76 ? 39.631 -14.970 -28.518 1.00 71.31 76 VAL A CA 1
ATOM 608 C C . VAL A 1 76 ? 38.704 -14.606 -27.356 1.00 71.31 76 VAL A C 1
ATOM 610 O O . VAL A 1 76 ? 37.581 -15.113 -27.295 1.00 71.31 76 VAL A O 1
ATOM 613 N N . LEU A 1 77 ? 39.116 -13.684 -26.478 1.00 62.78 77 LEU A N 1
ATOM 614 C CA . LEU A 1 77 ? 38.269 -13.184 -25.389 1.00 62.78 77 LEU A CA 1
ATOM 615 C C . LEU A 1 77 ? 37.017 -12.466 -25.913 1.00 62.78 77 LEU A C 1
ATOM 617 O O . LEU A 1 77 ? 35.912 -12.750 -25.452 1.00 62.78 77 LEU A O 1
ATOM 621 N N . LEU A 1 78 ? 37.160 -11.602 -26.923 1.00 54.62 78 LEU A N 1
ATOM 622 C CA . LEU A 1 78 ? 36.041 -10.898 -27.553 1.00 54.62 78 LEU A CA 1
ATOM 623 C C . LEU A 1 78 ? 35.035 -11.875 -28.179 1.00 54.62 78 LEU A C 1
ATOM 625 O O . LEU A 1 78 ? 33.826 -11.737 -27.993 1.00 54.62 78 LEU A O 1
ATOM 629 N N . LYS A 1 79 ? 35.524 -12.904 -28.878 1.00 61.16 79 LYS A N 1
ATOM 630 C CA . LYS A 1 79 ? 34.676 -13.922 -29.512 1.00 61.16 79 LYS A CA 1
ATOM 631 C C . LYS A 1 79 ? 33.923 -14.772 -28.485 1.00 61.16 79 LYS A C 1
ATOM 633 O O . LYS A 1 79 ? 32.762 -15.113 -28.711 1.00 61.16 79 LYS A O 1
ATOM 638 N N . LEU A 1 80 ? 34.548 -15.082 -27.344 1.00 61.09 80 LEU A N 1
ATOM 639 C CA . LEU A 1 80 ? 33.874 -15.739 -26.220 1.00 61.09 80 LEU A CA 1
ATOM 640 C C . LEU A 1 80 ? 32.750 -14.865 -25.642 1.00 61.09 80 LEU A C 1
ATOM 642 O O . LEU A 1 80 ? 31.666 -15.386 -25.373 1.00 61.09 80 LEU A O 1
ATOM 646 N N . CYS A 1 81 ? 32.972 -13.554 -25.506 1.00 51.22 81 CYS A N 1
ATOM 647 C CA . CYS A 1 81 ? 31.949 -12.608 -25.053 1.00 51.22 81 CYS A CA 1
ATOM 648 C C . CYS A 1 81 ? 30.759 -12.533 -26.026 1.00 51.22 81 CYS A C 1
ATOM 650 O O . CYS A 1 81 ? 29.616 -12.667 -25.594 1.00 51.22 81 CYS A O 1
ATOM 652 N N . ILE A 1 82 ? 31.016 -12.393 -27.333 1.00 48.84 82 ILE A N 1
ATOM 653 C CA . ILE A 1 82 ? 29.973 -12.292 -28.372 1.00 48.84 82 ILE A CA 1
ATOM 654 C C . ILE A 1 82 ? 29.133 -13.574 -28.451 1.00 48.84 82 ILE A C 1
ATOM 656 O O . ILE A 1 82 ? 27.905 -13.518 -28.446 1.00 48.84 82 ILE A O 1
ATOM 660 N N . ASN A 1 83 ? 29.775 -14.746 -28.472 1.00 53.84 83 ASN A N 1
ATOM 661 C CA . ASN A 1 83 ? 29.057 -16.019 -28.568 1.00 53.84 83 ASN A CA 1
ATOM 662 C C . ASN A 1 83 ? 28.159 -16.277 -27.348 1.00 53.84 83 ASN A C 1
ATOM 664 O O . ASN A 1 83 ? 27.081 -16.854 -27.486 1.00 53.84 83 ASN A O 1
ATOM 668 N N . ARG A 1 84 ? 28.578 -15.844 -26.152 1.00 51.72 84 ARG A N 1
ATOM 669 C CA . ARG A 1 84 ? 27.777 -15.977 -24.926 1.00 51.72 84 ARG A CA 1
ATOM 670 C C . ARG A 1 84 ? 26.621 -14.972 -24.882 1.00 51.72 84 ARG A C 1
ATOM 672 O O . ARG A 1 84 ? 25.528 -15.344 -24.464 1.00 51.72 84 ARG A O 1
ATOM 679 N N . TRP A 1 85 ? 26.851 -13.739 -25.340 1.00 42.84 85 TRP A N 1
ATOM 680 C CA . TRP A 1 85 ? 25.823 -12.699 -25.467 1.00 42.84 85 TRP A CA 1
ATOM 681 C C . TRP A 1 85 ? 24.669 -13.146 -26.374 1.00 42.84 85 TRP A C 1
ATOM 683 O O . TRP A 1 85 ? 23.499 -13.053 -25.999 1.00 42.84 85 TRP A O 1
ATOM 693 N N . ASN A 1 86 ? 25.002 -13.714 -27.535 1.00 43.12 86 ASN A N 1
ATOM 694 C CA . ASN A 1 86 ? 24.007 -14.199 -28.491 1.00 43.12 86 ASN A CA 1
ATOM 695 C C . ASN A 1 86 ? 23.192 -15.379 -27.931 1.00 43.12 86 ASN A C 1
ATOM 697 O O . ASN A 1 86 ? 21.978 -15.410 -28.096 1.00 43.12 86 ASN A O 1
ATOM 701 N N . TYR A 1 87 ? 23.819 -16.298 -27.187 1.00 47.03 87 TYR A N 1
ATOM 702 C CA . TYR A 1 87 ? 23.121 -17.439 -26.574 1.00 47.03 87 TYR A CA 1
ATOM 703 C C . TYR A 1 87 ? 22.078 -17.023 -25.518 1.00 47.03 87 TYR A C 1
ATOM 705 O O . TYR A 1 87 ? 20.978 -17.570 -25.485 1.00 47.03 87 TYR A O 1
ATOM 713 N N . ASN A 1 88 ? 22.394 -16.039 -24.670 1.00 42.41 88 ASN A N 1
ATOM 714 C CA . ASN A 1 88 ? 21.471 -15.561 -23.632 1.00 42.41 88 ASN A CA 1
ATOM 715 C C . ASN A 1 88 ? 20.289 -14.753 -24.197 1.00 42.41 88 ASN A C 1
ATOM 717 O O . ASN A 1 88 ? 19.266 -14.626 -23.529 1.00 42.41 88 ASN A O 1
ATOM 721 N N 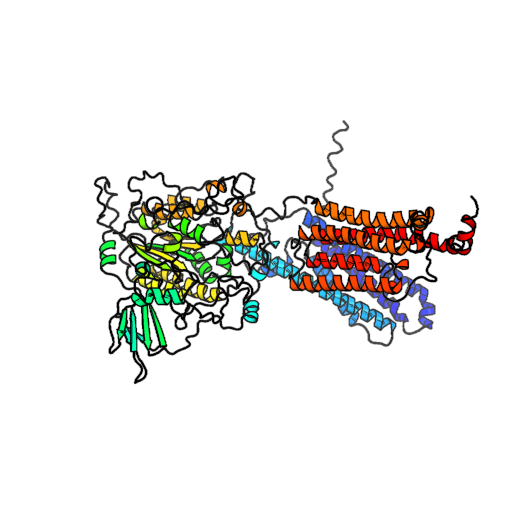. SER A 1 89 ? 20.415 -14.235 -25.420 1.00 38.81 89 SER A N 1
ATOM 722 C CA . SER A 1 89 ? 19.357 -13.467 -26.087 1.00 38.81 89 SER A CA 1
ATOM 723 C C . SER A 1 89 ? 18.255 -14.362 -26.682 1.00 38.81 89 SER A C 1
ATOM 725 O O . SER A 1 89 ? 17.142 -13.893 -26.892 1.00 38.81 89 SER A O 1
ATOM 727 N N . GLU A 1 90 ? 18.528 -15.653 -26.921 1.00 33.88 90 GLU A N 1
ATOM 728 C CA . GLU A 1 90 ? 17.598 -16.579 -27.596 1.00 33.88 90 GLU A CA 1
ATOM 729 C C . GLU A 1 90 ? 16.789 -17.494 -26.651 1.00 33.88 90 GLU A C 1
ATOM 731 O O . GLU A 1 90 ? 15.833 -18.134 -27.091 1.00 33.88 90 GLU A O 1
ATOM 736 N N . LYS A 1 91 ? 17.116 -17.573 -25.351 1.00 32.59 91 LYS A N 1
ATOM 737 C CA . LYS A 1 91 ? 16.350 -18.368 -24.367 1.00 32.59 91 LYS A CA 1
ATOM 738 C C . LYS A 1 91 ? 16.215 -17.656 -23.018 1.00 32.59 91 LYS A C 1
ATOM 740 O O . LYS A 1 91 ? 17.049 -17.864 -22.137 1.00 32.59 91 LYS A O 1
ATOM 745 N N . PRO A 1 92 ? 15.130 -16.905 -22.787 1.00 34.62 92 PRO A N 1
ATOM 746 C CA . PRO A 1 92 ? 14.797 -16.433 -21.456 1.00 34.62 92 PRO A CA 1
ATOM 747 C C . PRO A 1 92 ? 14.107 -17.576 -20.692 1.00 34.62 92 PRO A C 1
ATOM 749 O O . PRO A 1 92 ? 12.886 -17.703 -20.680 1.00 34.62 92 PRO A O 1
ATOM 752 N N . THR A 1 93 ? 14.871 -18.486 -20.083 1.00 36.09 93 THR A N 1
ATOM 753 C CA . THR A 1 93 ? 14.290 -19.512 -19.199 1.00 36.09 93 THR A CA 1
ATOM 754 C C . THR A 1 93 ? 13.955 -18.895 -17.840 1.00 36.09 93 THR A C 1
ATOM 756 O O . THR A 1 93 ? 14.741 -18.970 -16.901 1.00 36.09 93 THR A O 1
ATOM 759 N N . HIS A 1 94 ? 12.774 -18.278 -17.742 1.00 38.31 94 HIS A N 1
ATOM 760 C CA . HIS A 1 94 ? 12.265 -17.603 -16.538 1.00 38.31 94 HIS A CA 1
ATOM 761 C C . HIS A 1 94 ? 11.813 -18.546 -15.402 1.00 38.31 94 HIS A C 1
ATOM 763 O O . HIS A 1 94 ? 11.587 -18.091 -14.284 1.00 38.31 94 HIS A O 1
ATOM 769 N N . HIS A 1 95 ? 11.712 -19.861 -15.630 1.00 31.91 95 HIS A N 1
ATOM 770 C CA . HIS A 1 95 ? 11.071 -20.776 -14.672 1.00 31.91 95 HIS A CA 1
ATOM 771 C C . HIS A 1 95 ? 11.996 -21.446 -13.640 1.00 31.91 95 HIS A C 1
ATOM 773 O O . HIS A 1 95 ? 11.503 -21.974 -12.645 1.00 31.91 95 HIS A O 1
ATOM 779 N N . THR A 1 96 ? 13.320 -21.420 -13.804 1.00 33.28 96 THR A N 1
ATOM 780 C CA . THR A 1 96 ? 14.246 -22.181 -12.933 1.00 33.28 96 THR A CA 1
ATOM 781 C C . THR A 1 96 ? 14.766 -21.412 -11.713 1.00 33.28 96 THR A C 1
ATOM 783 O O . THR A 1 96 ? 15.537 -21.958 -10.928 1.00 33.28 96 THR A O 1
ATOM 786 N N . LEU A 1 97 ? 14.345 -20.158 -11.519 1.00 37.44 97 LEU A N 1
ATOM 787 C CA . LEU A 1 97 ? 14.830 -19.281 -10.440 1.00 37.44 97 LEU A CA 1
ATOM 788 C C . LEU A 1 97 ? 14.052 -19.412 -9.113 1.00 37.44 97 LEU A C 1
ATOM 790 O O . LEU A 1 97 ? 14.388 -18.740 -8.141 1.00 37.44 97 LEU A O 1
ATOM 794 N N . LEU A 1 98 ? 13.021 -20.263 -9.058 1.00 34.38 98 LEU A N 1
ATOM 795 C CA . LEU A 1 98 ? 11.980 -20.212 -8.022 1.00 34.38 98 LEU A CA 1
ATOM 796 C C . LEU A 1 98 ? 12.139 -21.189 -6.836 1.00 34.38 98 LEU A C 1
ATOM 798 O O . LEU A 1 98 ? 11.266 -21.193 -5.975 1.00 34.38 98 LEU A O 1
ATOM 802 N N . THR A 1 99 ? 13.198 -22.010 -6.728 1.00 29.78 99 THR A N 1
ATOM 803 C CA . THR A 1 99 ? 13.151 -23.181 -5.810 1.00 29.78 99 THR A CA 1
ATOM 804 C C . THR A 1 99 ? 14.209 -23.325 -4.706 1.00 29.78 99 THR A C 1
ATOM 806 O O . THR A 1 99 ? 14.201 -24.361 -4.045 1.00 29.78 99 THR A O 1
ATOM 809 N N . THR A 1 100 ? 15.085 -22.357 -4.391 1.00 29.86 100 THR A N 1
ATOM 810 C CA . THR A 1 100 ? 16.066 -22.576 -3.289 1.00 29.86 100 THR A CA 1
ATOM 811 C C . THR A 1 100 ? 16.127 -21.466 -2.232 1.00 29.86 100 THR A C 1
ATOM 813 O O . THR A 1 100 ? 16.561 -20.356 -2.553 1.00 29.86 100 THR A O 1
ATOM 816 N N . PRO A 1 101 ? 15.784 -21.752 -0.956 1.00 37.19 101 PRO A N 1
ATOM 817 C CA . PRO A 1 101 ? 15.931 -20.813 0.147 1.00 37.19 101 PRO A CA 1
ATOM 818 C C . PRO A 1 101 ? 17.262 -20.989 0.902 1.00 37.19 101 PRO A C 1
ATOM 820 O O . PRO A 1 101 ? 17.588 -22.065 1.387 1.00 37.19 101 PRO A O 1
ATOM 823 N N . ASN A 1 102 ? 17.949 -19.855 1.071 1.00 41.38 102 ASN A N 1
ATOM 824 C CA . ASN A 1 102 ? 18.992 -19.533 2.055 1.00 41.38 102 ASN A CA 1
ATOM 825 C C . ASN A 1 102 ? 20.340 -20.294 2.015 1.00 41.38 102 ASN A C 1
ATOM 827 O O . ASN A 1 102 ? 20.455 -21.457 1.665 1.00 41.38 102 ASN A O 1
ATOM 831 N N . ALA A 1 103 ? 21.398 -19.545 2.353 1.00 30.86 103 ALA A N 1
ATOM 832 C CA . ALA A 1 103 ? 22.837 -19.858 2.285 1.00 30.86 103 ALA A CA 1
ATOM 833 C C . ALA A 1 103 ? 23.474 -19.998 0.883 1.00 30.86 103 ALA A C 1
ATOM 835 O O . ALA A 1 103 ? 24.655 -19.695 0.730 1.00 30.86 103 ALA A O 1
ATOM 836 N N . SER A 1 104 ? 22.716 -20.309 -0.171 1.00 35.19 104 SER A N 1
ATOM 837 C CA . SER A 1 104 ? 23.244 -20.358 -1.546 1.00 35.19 104 SER A CA 1
ATOM 838 C C . SER A 1 104 ? 23.353 -18.994 -2.243 1.00 35.19 104 SER A C 1
ATOM 840 O O . SER A 1 104 ? 23.916 -18.936 -3.328 1.00 35.19 104 SER A O 1
ATOM 842 N N . LYS A 1 105 ? 22.883 -17.879 -1.656 1.00 38.31 105 LYS A N 1
ATOM 843 C CA . LYS A 1 105 ? 22.797 -16.565 -2.339 1.00 38.31 105 LYS A CA 1
ATOM 844 C C . LYS A 1 105 ? 24.129 -16.047 -2.899 1.00 38.31 105 LYS A C 1
ATOM 846 O O . LYS A 1 105 ? 24.132 -15.509 -3.999 1.00 38.31 105 LYS A O 1
ATOM 851 N N . LEU A 1 106 ? 25.253 -16.252 -2.208 1.00 34.31 106 LEU A N 1
ATOM 852 C CA . LEU A 1 106 ? 26.570 -15.822 -2.706 1.00 34.31 106 LEU A CA 1
ATOM 853 C C . LEU A 1 106 ? 27.111 -16.758 -3.802 1.00 34.31 106 LEU A C 1
ATOM 855 O O . LEU A 1 106 ? 27.731 -16.310 -4.760 1.00 34.31 106 LEU A O 1
ATOM 859 N N . VAL A 1 107 ? 26.817 -18.057 -3.701 1.00 33.59 107 VAL A N 1
ATOM 860 C CA . VAL A 1 107 ? 27.240 -19.070 -4.682 1.00 33.59 107 VAL A CA 1
ATOM 861 C C . VAL A 1 107 ? 26.336 -19.060 -5.919 1.00 33.59 107 VAL A C 1
ATOM 863 O O . VAL A 1 107 ? 26.817 -19.302 -7.016 1.00 33.59 107 VAL A O 1
ATOM 866 N N . PHE A 1 108 ? 25.054 -18.714 -5.788 1.00 36.41 108 PHE A N 1
ATOM 867 C CA . PHE A 1 108 ? 24.111 -18.564 -6.898 1.00 36.41 108 PHE A CA 1
ATOM 868 C C . PHE A 1 108 ? 24.290 -17.220 -7.618 1.00 36.41 108 PHE A C 1
ATOM 870 O O . PHE A 1 108 ? 24.165 -17.181 -8.837 1.00 36.41 108 PHE A O 1
ATOM 877 N N . LEU A 1 109 ? 24.723 -16.154 -6.925 1.00 37.41 109 LEU A N 1
ATOM 878 C CA . LEU A 1 109 ? 25.267 -14.945 -7.572 1.00 37.41 109 LEU A CA 1
ATOM 879 C C . LEU A 1 109 ? 26.462 -15.275 -8.485 1.00 37.41 109 LEU A C 1
ATOM 881 O O . LEU A 1 109 ? 26.612 -14.674 -9.544 1.00 37.41 109 LEU A O 1
ATOM 885 N N . LEU A 1 110 ? 27.259 -16.287 -8.125 1.00 35.78 110 LEU A N 1
ATOM 886 C CA . LEU A 1 110 ? 28.353 -16.812 -8.950 1.00 35.78 110 LEU A CA 1
ATOM 887 C C . LEU A 1 110 ? 27.910 -17.874 -9.976 1.00 35.78 110 LEU A C 1
ATOM 889 O O . LEU A 1 110 ? 28.715 -18.274 -10.813 1.00 35.78 110 LEU A O 1
ATOM 893 N N . LYS A 1 111 ? 26.659 -18.348 -9.936 1.00 34.50 111 LYS A N 1
ATOM 894 C CA . LYS A 1 111 ? 26.164 -19.448 -10.785 1.00 34.50 111 LYS A CA 1
ATOM 895 C C . LYS A 1 111 ? 24.985 -19.068 -11.684 1.00 34.50 111 LYS A C 1
ATOM 897 O O . LYS A 1 111 ? 24.580 -19.905 -12.481 1.00 34.50 111 LYS A O 1
ATOM 902 N N . SER A 1 112 ? 24.436 -17.855 -11.561 1.00 35.19 112 SER A N 1
ATOM 903 C CA . SER A 1 112 ? 23.208 -17.481 -12.267 1.00 35.19 112 SER A CA 1
ATOM 904 C C . SER A 1 112 ? 23.389 -17.512 -13.786 1.00 35.19 112 SER A C 1
ATOM 906 O O . SER A 1 112 ? 24.401 -17.059 -14.329 1.00 35.19 112 SER A O 1
ATOM 908 N N . ASP A 1 113 ? 22.363 -18.030 -14.455 1.00 38.53 113 ASP A N 1
ATOM 909 C CA . ASP A 1 113 ? 22.238 -18.243 -15.898 1.00 38.53 113 ASP A CA 1
ATOM 910 C C . ASP A 1 113 ? 22.335 -16.961 -16.762 1.00 38.53 113 ASP A C 1
ATOM 912 O O . ASP A 1 113 ? 22.169 -17.015 -17.975 1.00 38.53 113 ASP A O 1
ATOM 916 N N . TYR A 1 114 ? 22.719 -15.814 -16.188 1.00 41.25 114 TYR A N 1
ATOM 917 C CA . TYR A 1 114 ? 23.034 -14.570 -16.904 1.00 41.25 114 TYR A CA 1
ATOM 918 C C . TYR A 1 114 ? 24.438 -14.540 -17.541 1.00 41.25 114 TYR A C 1
ATOM 920 O O . TYR A 1 114 ? 24.839 -13.538 -18.124 1.00 41.25 114 TYR A O 1
ATOM 928 N N . GLY A 1 115 ? 25.199 -15.641 -17.502 1.00 44.44 115 GLY A N 1
ATOM 929 C CA . GLY A 1 115 ? 26.360 -15.854 -18.382 1.00 44.44 115 GLY A CA 1
ATOM 930 C C . GLY A 1 115 ? 27.549 -14.891 -18.222 1.00 44.44 115 GLY A C 1
ATOM 931 O O . GLY A 1 115 ? 28.378 -14.828 -19.127 1.00 44.44 115 GLY A O 1
ATOM 932 N N . PHE A 1 116 ? 27.671 -14.171 -17.101 1.00 49.75 116 PHE A N 1
ATOM 933 C CA . PHE A 1 116 ? 28.625 -13.058 -16.968 1.00 49.75 116 PHE A CA 1
ATOM 934 C C . PHE A 1 116 ? 29.832 -13.309 -16.044 1.00 49.75 116 PHE A C 1
ATOM 936 O O . PHE A 1 116 ? 30.660 -12.422 -15.844 1.00 49.75 116 PHE A O 1
ATOM 943 N N . THR A 1 117 ? 30.009 -14.520 -15.509 1.00 50.81 117 THR A N 1
ATOM 944 C CA . THR A 1 117 ? 31.195 -14.825 -14.688 1.00 50.81 117 THR A CA 1
ATOM 945 C C . THR A 1 117 ? 32.492 -14.683 -15.477 1.00 50.81 117 THR A C 1
ATOM 947 O O . THR A 1 117 ? 33.467 -14.167 -14.949 1.00 50.81 117 THR A O 1
ATOM 950 N N . ILE A 1 118 ? 32.510 -15.058 -16.757 1.00 48.66 118 ILE A N 1
ATOM 951 C CA . ILE A 1 118 ? 33.738 -15.053 -17.561 1.00 48.66 118 ILE A CA 1
ATOM 952 C C . ILE A 1 118 ? 34.176 -13.627 -17.951 1.00 48.66 118 ILE A C 1
ATOM 954 O O . ILE A 1 118 ? 35.326 -13.312 -17.678 1.00 48.66 118 ILE A O 1
ATOM 958 N N . PRO A 1 119 ? 33.332 -12.725 -18.496 1.00 48.59 119 PRO A N 1
ATOM 959 C CA . PRO A 1 119 ? 33.757 -11.359 -18.830 1.00 48.59 119 PRO A CA 1
ATOM 960 C C . PRO A 1 119 ? 34.159 -10.518 -17.610 1.00 48.59 119 PRO A C 1
ATOM 962 O O . PRO A 1 119 ? 35.146 -9.792 -17.675 1.00 48.59 119 PRO A O 1
ATOM 965 N N . ALA A 1 120 ? 33.447 -10.641 -16.481 1.00 50.31 120 ALA A N 1
ATOM 966 C CA . ALA A 1 120 ? 33.809 -9.950 -15.240 1.00 50.31 120 ALA A CA 1
ATOM 967 C C . ALA A 1 120 ? 35.125 -10.476 -14.650 1.00 50.31 120 ALA A C 1
ATOM 969 O O . ALA A 1 120 ? 35.964 -9.679 -14.238 1.00 50.31 120 ALA A O 1
ATOM 970 N N . LEU A 1 121 ? 35.340 -11.799 -14.663 1.00 53.41 121 LEU A N 1
ATOM 971 C CA . LEU A 1 121 ? 36.628 -12.391 -14.295 1.00 53.41 121 LEU A CA 1
ATOM 972 C C . LEU A 1 121 ? 37.725 -11.946 -15.262 1.00 53.41 121 LEU A C 1
ATOM 974 O O . LEU A 1 121 ? 38.804 -11.594 -14.812 1.00 53.41 121 LEU A O 1
ATOM 978 N N . VAL A 1 122 ? 37.452 -11.897 -16.568 1.00 55.66 122 VAL A N 1
ATOM 979 C CA . VAL A 1 122 ? 38.408 -11.432 -17.581 1.00 55.66 122 VAL A CA 1
ATOM 980 C C . VAL A 1 122 ? 38.821 -9.993 -17.328 1.00 55.66 122 VAL A C 1
ATOM 982 O O . VAL A 1 122 ? 40.011 -9.722 -17.271 1.00 55.66 122 VAL A O 1
ATOM 985 N N . LEU A 1 123 ? 37.873 -9.095 -17.076 1.00 55.62 123 LEU A N 1
ATOM 986 C CA . LEU A 1 123 ? 38.158 -7.696 -16.766 1.00 55.62 123 LEU A CA 1
ATOM 987 C C . LEU A 1 123 ? 38.851 -7.520 -15.411 1.00 55.62 123 LEU A C 1
ATOM 989 O O . LEU A 1 123 ? 39.746 -6.689 -15.291 1.00 55.62 123 LEU A O 1
ATOM 993 N N . PHE A 1 124 ? 38.487 -8.318 -14.407 1.00 57.97 124 PHE A N 1
ATOM 994 C CA . PHE A 1 124 ? 39.150 -8.334 -13.105 1.00 57.97 124 PHE A CA 1
ATOM 995 C C . PHE A 1 124 ? 40.597 -8.832 -13.210 1.00 57.97 124 PHE A C 1
ATOM 997 O O . PHE A 1 124 ? 41.502 -8.208 -12.661 1.00 57.97 124 PHE A O 1
ATOM 1004 N N . PHE A 1 125 ? 40.848 -9.900 -13.971 1.00 57.53 125 PHE A N 1
ATOM 1005 C CA . PHE A 1 125 ? 42.197 -10.390 -14.247 1.00 57.53 125 PHE A CA 1
ATOM 1006 C C . PHE A 1 125 ? 42.986 -9.417 -15.129 1.00 57.53 125 PHE A C 1
ATOM 1008 O O . PHE A 1 125 ? 44.158 -9.195 -14.852 1.00 57.53 125 PHE A O 1
ATOM 1015 N N . SER A 1 126 ? 42.365 -8.766 -16.118 1.00 56.81 126 SER A N 1
ATOM 1016 C CA . SER A 1 126 ? 42.982 -7.680 -16.892 1.00 56.81 126 SER A CA 1
ATOM 1017 C C . SER A 1 126 ? 43.343 -6.482 -16.010 1.00 56.81 126 SER A C 1
ATOM 1019 O O . SER A 1 126 ? 44.422 -5.918 -16.168 1.00 56.81 126 SER A O 1
ATOM 1021 N N . PHE A 1 127 ? 42.498 -6.118 -15.042 1.00 61.69 127 PHE A N 1
ATOM 1022 C CA . PHE A 1 127 ? 42.796 -5.089 -14.045 1.00 61.69 127 PHE A CA 1
ATOM 1023 C C . PHE A 1 127 ? 43.964 -5.499 -13.135 1.00 61.69 127 PHE A C 1
ATOM 1025 O O . PHE A 1 127 ? 44.929 -4.747 -13.025 1.00 61.69 127 PHE A O 1
ATOM 1032 N N . LEU A 1 128 ? 43.937 -6.705 -12.551 1.00 55.22 128 LEU A N 1
ATOM 1033 C CA . LEU A 1 128 ? 45.032 -7.227 -11.719 1.00 55.22 128 LEU A CA 1
ATOM 1034 C C . LEU A 1 128 ? 46.356 -7.324 -12.490 1.00 55.22 128 LEU A C 1
ATOM 1036 O O . LEU A 1 128 ? 47.411 -7.031 -11.936 1.00 55.22 128 LEU A O 1
ATOM 1040 N N . PHE A 1 129 ? 46.298 -7.693 -13.768 1.00 60.47 129 PHE A N 1
ATOM 1041 C CA . PHE A 1 129 ? 47.452 -7.785 -14.660 1.00 60.47 129 PHE A CA 1
ATOM 1042 C C . PHE A 1 129 ? 48.013 -6.406 -15.043 1.00 60.47 129 PHE A C 1
ATOM 1044 O O . PHE A 1 129 ? 49.226 -6.208 -15.109 1.00 60.47 129 PHE A O 1
ATOM 1051 N N . THR A 1 130 ? 47.140 -5.417 -15.244 1.00 58.56 130 THR A N 1
ATOM 1052 C CA . THR A 1 130 ? 47.548 -4.019 -15.464 1.00 58.56 130 THR A CA 1
ATOM 1053 C C . THR A 1 130 ? 48.172 -3.438 -14.190 1.00 58.56 130 THR A C 1
ATOM 1055 O O . THR A 1 130 ? 49.168 -2.722 -14.256 1.00 58.56 130 THR A O 1
ATOM 1058 N N . LEU A 1 131 ? 47.641 -3.805 -13.018 1.00 56.91 131 LEU A N 1
ATOM 1059 C CA . LEU A 1 131 ? 48.157 -3.399 -11.712 1.00 56.91 131 LEU A CA 1
ATOM 1060 C C . LEU A 1 131 ? 49.514 -4.043 -11.380 1.00 56.91 131 LEU A C 1
ATOM 1062 O O . LEU A 1 131 ? 50.397 -3.356 -10.877 1.00 56.91 131 LEU A O 1
ATOM 1066 N N . SER A 1 132 ? 49.725 -5.324 -11.699 1.00 54.94 132 SER A N 1
ATOM 1067 C CA . SER A 1 132 ? 51.029 -5.985 -11.514 1.00 54.94 132 SER A CA 1
ATOM 1068 C C . SER A 1 132 ? 52.098 -5.456 -12.475 1.00 54.94 132 SER A C 1
ATOM 1070 O O . SER A 1 132 ? 53.275 -5.396 -12.134 1.00 54.94 132 SER A O 1
ATOM 1072 N N . SER A 1 133 ? 51.695 -5.000 -13.659 1.00 56.22 133 SER A N 1
ATOM 1073 C CA . SER A 1 133 ? 52.596 -4.353 -14.621 1.00 56.22 133 SER A CA 1
ATOM 1074 C C . SER A 1 133 ? 53.034 -2.945 -14.179 1.00 56.22 133 SER A C 1
ATOM 1076 O O . SER A 1 133 ? 54.009 -2.414 -14.704 1.00 56.22 133 SER A O 1
ATOM 1078 N N . LEU A 1 134 ? 52.353 -2.341 -13.193 1.00 55.38 134 LEU A N 1
ATOM 1079 C CA . LEU A 1 134 ? 52.762 -1.082 -12.555 1.00 55.38 134 LEU A CA 1
ATOM 1080 C C . LEU A 1 134 ? 53.819 -1.282 -11.452 1.00 55.38 134 LEU A C 1
ATOM 1082 O O . LEU A 1 134 ? 54.540 -0.332 -11.143 1.00 55.38 134 LEU A O 1
ATOM 1086 N N . THR A 1 135 ? 53.933 -2.483 -10.865 1.00 52.28 135 THR A N 1
ATOM 1087 C CA . THR A 1 135 ? 54.822 -2.763 -9.719 1.00 52.28 135 THR A CA 1
ATOM 1088 C C . THR A 1 135 ? 56.216 -3.273 -10.101 1.00 52.28 135 THR A C 1
ATOM 1090 O O . THR A 1 135 ? 57.071 -3.389 -9.224 1.00 52.28 135 THR A O 1
ATOM 1093 N N . ILE A 1 136 ? 56.488 -3.535 -11.386 1.00 50.41 136 ILE A N 1
ATOM 1094 C CA . ILE A 1 136 ? 57.787 -4.035 -11.862 1.00 50.41 136 ILE A CA 1
ATOM 1095 C C . ILE A 1 136 ? 58.653 -2.878 -12.410 1.00 50.41 136 ILE A C 1
ATOM 1097 O O . ILE A 1 136 ? 58.271 -2.161 -13.332 1.00 50.41 136 ILE A O 1
ATOM 1101 N N . SER A 1 137 ? 59.840 -2.743 -11.811 1.00 43.75 137 SER A N 1
ATOM 1102 C CA . SER A 1 137 ? 61.006 -1.904 -12.142 1.00 43.75 137 SER A CA 1
ATOM 1103 C C . SER A 1 137 ? 60.912 -0.376 -11.963 1.00 43.75 137 SER A C 1
ATOM 1105 O O . SER A 1 137 ? 60.231 0.366 -12.686 1.00 43.75 137 SER A O 1
ATOM 1107 N N . CYS A 1 138 ? 61.698 0.093 -10.993 1.00 47.62 138 CYS A N 1
ATOM 1108 C CA . CYS A 1 138 ? 62.278 1.430 -10.926 1.00 47.62 138 CYS A CA 1
ATOM 1109 C C . CYS A 1 138 ? 63.510 1.447 -11.841 1.00 47.62 138 CYS A C 1
ATOM 1111 O O . CYS A 1 138 ? 64.326 0.547 -11.705 1.00 47.62 138 CYS A O 1
ATOM 1113 N N . ASP A 1 139 ? 63.576 2.374 -12.808 1.00 47.78 139 ASP A N 1
ATOM 1114 C CA . ASP A 1 139 ? 64.761 3.203 -13.110 1.00 47.78 139 ASP A CA 1
ATOM 1115 C C . ASP A 1 139 ? 64.563 4.068 -14.381 1.00 47.78 139 ASP A C 1
ATOM 1117 O O . ASP A 1 139 ? 64.500 3.596 -15.510 1.00 47.78 139 ASP A O 1
ATOM 1121 N N . GLY A 1 140 ? 64.483 5.390 -14.185 1.00 48.62 140 GLY A N 1
ATOM 1122 C CA . GLY A 1 140 ? 65.297 6.338 -14.959 1.00 48.62 140 GLY A CA 1
ATOM 1123 C C . GLY A 1 140 ? 64.828 7.025 -16.258 1.00 48.62 140 GLY A C 1
ATOM 1124 O O . GLY A 1 140 ? 65.395 8.080 -16.525 1.00 48.62 140 GLY A O 1
ATOM 1125 N N . VAL A 1 141 ? 63.859 6.560 -17.071 1.00 49.47 141 VAL A N 1
ATOM 1126 C CA . VAL A 1 141 ? 63.685 7.121 -18.455 1.00 49.47 141 VAL A CA 1
ATOM 1127 C C . VAL A 1 141 ? 62.279 7.682 -18.784 1.00 49.47 141 VAL A C 1
ATOM 1129 O O . VAL A 1 141 ? 61.250 7.149 -18.371 1.00 49.47 141 VAL A O 1
ATOM 1132 N N . SER A 1 142 ? 62.201 8.779 -19.562 1.00 47.97 142 SER A N 1
ATOM 1133 C CA . SER A 1 142 ? 60.960 9.536 -19.867 1.00 47.97 142 SER A CA 1
ATOM 1134 C C . SER A 1 142 ? 59.905 8.771 -20.690 1.00 47.97 142 SER A C 1
ATOM 1136 O O . SER A 1 142 ? 58.705 9.016 -20.526 1.00 47.97 142 SER A O 1
ATOM 1138 N N . PHE A 1 143 ? 60.327 7.812 -21.523 1.00 41.50 143 PHE A N 1
ATOM 1139 C CA . PHE A 1 143 ? 59.436 6.951 -22.314 1.00 41.50 143 PHE A CA 1
ATOM 1140 C C . PHE A 1 143 ? 58.670 5.958 -21.416 1.00 41.50 143 PHE A C 1
ATOM 1142 O O . PHE A 1 143 ? 57.484 5.702 -21.625 1.00 41.50 143 PHE A O 1
ATOM 1149 N N . GLN A 1 144 ? 59.294 5.501 -20.319 1.00 50.62 144 GLN A N 1
ATOM 1150 C CA . GLN A 1 144 ? 58.641 4.671 -19.299 1.00 50.62 144 GLN A CA 1
ATOM 1151 C C . GLN A 1 144 ? 57.606 5.454 -18.470 1.00 50.62 144 GLN A C 1
ATOM 1153 O O . GLN A 1 144 ? 56.610 4.874 -18.037 1.00 50.62 144 GLN A O 1
ATOM 1158 N N . ARG A 1 145 ? 57.773 6.776 -18.279 1.00 49.97 145 ARG A N 1
ATOM 1159 C CA . ARG A 1 145 ? 56.765 7.618 -17.596 1.00 49.97 145 ARG A CA 1
ATOM 1160 C C . ARG A 1 145 ? 55.450 7.705 -18.377 1.00 49.97 145 ARG A C 1
ATOM 1162 O O . ARG A 1 145 ? 54.391 7.611 -17.762 1.00 49.97 145 ARG A O 1
ATOM 1169 N N . HIS A 1 146 ? 55.505 7.834 -19.705 1.00 47.75 146 HIS A N 1
ATOM 1170 C CA . HIS A 1 146 ? 54.303 7.860 -20.554 1.00 47.75 146 HIS A CA 1
ATOM 1171 C C . HIS A 1 146 ? 53.608 6.491 -20.607 1.00 47.75 146 HIS A C 1
ATOM 1173 O O . HIS A 1 146 ? 52.385 6.422 -20.495 1.00 47.75 146 HIS A O 1
ATOM 1179 N N . GLY A 1 147 ? 54.374 5.395 -20.683 1.00 55.66 147 GLY A N 1
ATOM 1180 C CA . GLY A 1 147 ? 53.831 4.035 -20.590 1.00 55.66 147 GLY A CA 1
ATOM 1181 C C . GLY A 1 147 ? 53.130 3.758 -19.251 1.00 55.66 147 GLY A C 1
ATOM 1182 O O . GLY A 1 147 ? 52.007 3.255 -19.244 1.00 55.66 147 GLY A O 1
ATOM 1183 N N . LYS A 1 148 ? 53.736 4.160 -18.120 1.00 55.88 148 LYS A N 1
ATOM 1184 C CA . LYS A 1 148 ? 53.137 4.043 -16.774 1.00 55.88 148 LYS A CA 1
ATOM 1185 C C . LYS A 1 148 ? 51.895 4.921 -16.602 1.00 55.88 148 LYS A C 1
ATOM 1187 O O . LYS A 1 148 ? 50.933 4.477 -15.978 1.00 55.88 148 LYS A O 1
ATOM 1192 N N . LEU A 1 149 ? 51.876 6.130 -17.172 1.00 54.00 149 LEU A N 1
ATOM 1193 C CA . LEU A 1 149 ? 50.692 6.994 -17.157 1.00 54.00 149 LEU A CA 1
ATOM 1194 C C . LEU A 1 149 ? 49.528 6.354 -17.928 1.00 54.00 149 LEU A C 1
ATOM 1196 O O . LEU A 1 149 ? 48.426 6.265 -17.394 1.00 54.00 149 LEU A O 1
ATOM 1200 N N . ASN A 1 150 ? 49.780 5.828 -19.129 1.00 53.69 150 ASN A N 1
ATOM 1201 C CA . ASN A 1 150 ? 48.758 5.154 -19.934 1.00 53.69 150 ASN A CA 1
ATOM 1202 C C . ASN A 1 150 ? 48.240 3.867 -19.269 1.00 53.69 150 ASN A C 1
ATOM 1204 O O . ASN A 1 150 ? 47.033 3.633 -19.266 1.00 53.69 150 ASN A O 1
ATOM 1208 N N . LEU A 1 151 ? 49.118 3.067 -18.647 1.00 57.69 151 LEU A N 1
ATOM 1209 C CA . LEU A 1 151 ? 48.706 1.901 -17.854 1.00 57.69 151 LEU A CA 1
ATOM 1210 C C . LEU A 1 151 ? 47.890 2.298 -16.618 1.00 57.69 151 LEU A C 1
ATOM 1212 O O . LEU A 1 151 ? 46.925 1.617 -16.285 1.00 57.69 151 LEU A O 1
ATOM 1216 N N . SER A 1 152 ? 48.244 3.403 -15.955 1.00 55.22 152 SER A N 1
ATOM 1217 C CA . SER A 1 152 ? 47.493 3.914 -14.801 1.00 55.22 152 SER A CA 1
ATOM 1218 C C . SER A 1 152 ? 46.104 4.404 -15.210 1.00 55.22 152 SER A C 1
ATOM 1220 O O . SER A 1 152 ? 45.125 4.108 -14.528 1.00 55.22 152 SER A O 1
ATOM 1222 N N . ILE A 1 153 ? 45.998 5.093 -16.353 1.00 56.84 153 ILE A N 1
ATOM 1223 C CA . ILE A 1 153 ? 44.719 5.514 -16.943 1.00 56.84 153 ILE A CA 1
ATOM 1224 C C . ILE A 1 153 ? 43.877 4.287 -17.313 1.00 56.84 153 ILE A C 1
ATOM 1226 O O . ILE A 1 153 ? 42.698 4.237 -16.974 1.00 56.84 153 ILE A O 1
ATOM 1230 N N . LEU A 1 154 ? 44.470 3.267 -17.944 1.00 58.91 154 LEU A N 1
ATOM 1231 C CA . LEU A 1 154 ? 43.770 2.027 -18.288 1.00 58.91 154 LEU A CA 1
ATOM 1232 C C . LEU A 1 154 ? 43.292 1.270 -17.039 1.00 58.91 154 LEU A C 1
ATOM 1234 O O . LEU A 1 154 ? 42.138 0.852 -16.992 1.00 58.91 154 LEU A O 1
ATOM 1238 N N . ALA A 1 155 ? 44.137 1.133 -16.012 1.00 61.00 155 ALA A N 1
ATOM 1239 C CA . ALA A 1 155 ? 43.758 0.523 -14.738 1.00 61.00 155 ALA A CA 1
ATOM 1240 C C . ALA A 1 155 ? 42.606 1.289 -14.070 1.00 61.00 155 ALA A C 1
ATOM 1242 O O . ALA A 1 155 ? 41.672 0.672 -13.563 1.00 61.00 155 ALA A O 1
ATOM 1243 N N . PHE A 1 156 ? 42.630 2.623 -14.117 1.00 61.22 156 PHE A N 1
ATOM 1244 C CA . PHE A 1 156 ? 41.561 3.470 -13.595 1.00 61.22 156 PHE A CA 1
ATOM 1245 C C . PHE A 1 156 ? 40.247 3.311 -14.377 1.00 61.22 156 PHE A C 1
ATOM 1247 O O . PHE A 1 156 ? 39.193 3.149 -13.766 1.00 61.22 156 PHE A O 1
ATOM 1254 N N . ILE A 1 157 ? 40.296 3.273 -15.714 1.00 59.22 157 ILE A N 1
ATOM 1255 C CA . ILE A 1 157 ? 39.123 3.017 -16.569 1.00 59.22 157 ILE A CA 1
ATOM 1256 C C . ILE A 1 157 ? 38.541 1.625 -16.288 1.00 59.22 157 ILE A C 1
ATOM 1258 O O . ILE A 1 157 ? 37.329 1.490 -16.124 1.00 59.22 157 ILE A O 1
ATOM 1262 N N . LEU A 1 158 ? 39.390 0.596 -16.189 1.00 62.16 158 LEU A N 1
ATOM 1263 C CA . LEU A 1 158 ? 38.968 -0.768 -15.859 1.00 62.16 158 LEU A CA 1
ATOM 1264 C C . LEU A 1 158 ? 38.355 -0.847 -14.455 1.00 62.16 158 LEU A C 1
ATOM 1266 O O . LEU A 1 158 ? 37.333 -1.507 -14.282 1.00 62.16 158 LEU A O 1
ATOM 1270 N N . LEU A 1 159 ? 38.921 -0.142 -13.470 1.00 68.56 159 LEU A N 1
ATOM 1271 C CA . LEU A 1 159 ? 38.362 -0.054 -12.121 1.00 68.56 159 LEU A CA 1
ATOM 1272 C C . LEU A 1 159 ? 36.984 0.617 -12.129 1.00 68.56 159 LEU A C 1
ATOM 1274 O O . LEU A 1 159 ? 36.049 0.072 -11.549 1.00 68.56 159 LEU A O 1
ATOM 1278 N N . ILE A 1 160 ? 36.830 1.757 -12.812 1.00 60.78 160 ILE A N 1
ATOM 1279 C CA . ILE A 1 160 ? 35.531 2.431 -12.960 1.00 60.78 160 ILE A CA 1
ATOM 1280 C C . ILE A 1 160 ? 34.521 1.496 -13.624 1.00 60.78 160 ILE A C 1
ATOM 1282 O O . ILE A 1 160 ? 33.408 1.356 -13.127 1.00 60.78 160 ILE A O 1
ATOM 1286 N N . TYR A 1 161 ? 34.900 0.820 -14.709 1.00 59.75 161 TYR A N 1
ATOM 1287 C CA . TYR A 1 161 ? 34.014 -0.115 -15.397 1.00 59.75 161 TYR A CA 1
ATOM 1288 C C . TYR A 1 161 ? 33.582 -1.270 -14.483 1.00 59.75 161 TYR A C 1
ATOM 1290 O O . TYR A 1 161 ? 32.398 -1.609 -14.436 1.00 59.75 161 TYR A O 1
ATOM 1298 N N . LEU A 1 162 ? 34.513 -1.856 -13.720 1.00 64.50 162 LEU A N 1
ATOM 1299 C CA . LEU A 1 162 ? 34.212 -2.907 -12.745 1.00 64.50 162 LEU A CA 1
ATOM 1300 C C . LEU A 1 162 ? 33.265 -2.404 -11.649 1.00 64.50 162 LEU A C 1
ATOM 1302 O O . LEU A 1 162 ? 32.310 -3.103 -11.314 1.00 64.50 162 LEU A O 1
ATOM 1306 N N . LEU A 1 163 ? 33.480 -1.190 -11.133 1.00 64.50 163 LEU A N 1
ATOM 1307 C CA . LEU A 1 163 ? 32.614 -0.567 -10.128 1.00 64.50 163 LEU A CA 1
ATOM 1308 C C . LEU A 1 163 ? 31.209 -0.281 -10.675 1.00 64.50 163 LEU A C 1
ATOM 1310 O O . LEU A 1 163 ? 30.228 -0.625 -10.021 1.00 64.50 163 LEU A O 1
ATOM 1314 N N . LEU A 1 164 ? 31.095 0.286 -11.880 1.00 58.59 164 LEU A N 1
ATOM 1315 C CA . LEU A 1 164 ? 29.810 0.546 -12.539 1.00 58.59 164 LEU A CA 1
ATOM 1316 C C . LEU A 1 164 ? 29.060 -0.754 -12.846 1.00 58.59 164 LEU A C 1
ATOM 1318 O O . LEU A 1 164 ? 27.853 -0.838 -12.632 1.00 58.59 164 LEU A O 1
ATOM 1322 N N . THR A 1 165 ? 29.776 -1.790 -13.284 1.00 56.50 165 THR A N 1
ATOM 1323 C CA . THR A 1 165 ? 29.207 -3.118 -13.535 1.00 56.50 165 THR A CA 1
ATOM 1324 C C . THR A 1 165 ? 28.713 -3.754 -12.235 1.00 56.50 165 THR A C 1
ATOM 1326 O O . THR A 1 165 ? 27.582 -4.233 -12.171 1.00 56.50 165 THR A O 1
ATOM 1329 N N . ALA A 1 166 ? 29.521 -3.722 -11.170 1.00 62.97 166 ALA A N 1
ATOM 1330 C CA . ALA A 1 166 ? 29.128 -4.219 -9.854 1.00 62.97 166 ALA A CA 1
ATOM 1331 C C . ALA A 1 166 ? 27.906 -3.466 -9.303 1.00 62.97 166 ALA A C 1
ATOM 1333 O O . ALA A 1 166 ? 26.986 -4.097 -8.782 1.00 62.97 166 ALA A O 1
ATOM 1334 N N . LEU A 1 167 ? 27.860 -2.140 -9.473 1.00 65.81 167 LEU A N 1
ATOM 1335 C CA . LEU A 1 167 ? 26.719 -1.307 -9.100 1.00 65.81 167 LEU A CA 1
ATOM 1336 C C . LEU A 1 167 ? 25.461 -1.680 -9.896 1.00 65.81 167 LEU A C 1
ATOM 1338 O O . LEU A 1 167 ? 24.406 -1.875 -9.298 1.00 65.81 167 LEU A O 1
ATOM 1342 N N . PHE A 1 168 ? 25.568 -1.838 -11.218 1.00 61.31 168 PHE A N 1
ATOM 1343 C CA . PHE A 1 168 ? 24.457 -2.267 -12.070 1.00 61.31 168 PHE A CA 1
ATOM 1344 C C . PHE A 1 168 ? 23.878 -3.611 -11.608 1.00 61.31 168 PHE A C 1
ATOM 1346 O O . PHE A 1 168 ? 22.671 -3.725 -11.400 1.00 61.31 168 PHE A O 1
ATOM 1353 N N . TYR A 1 169 ? 24.722 -4.617 -11.356 1.00 60.62 169 TYR A N 1
ATOM 1354 C CA . TYR A 1 169 ? 24.262 -5.921 -10.865 1.00 60.62 169 TYR A CA 1
ATOM 1355 C C . TYR A 1 169 ? 23.692 -5.868 -9.454 1.00 60.62 169 TYR A C 1
ATOM 1357 O O . TYR A 1 169 ? 22.713 -6.556 -9.168 1.00 60.62 169 TYR A O 1
ATOM 1365 N N . PHE A 1 170 ? 24.274 -5.056 -8.573 1.00 66.88 170 PHE A N 1
ATOM 1366 C CA . PHE A 1 170 ? 23.710 -4.815 -7.253 1.00 66.88 170 PHE A CA 1
ATOM 1367 C C . PHE A 1 170 ? 22.284 -4.263 -7.377 1.00 66.88 170 PHE A C 1
ATOM 1369 O O . PHE A 1 170 ? 21.366 -4.810 -6.767 1.00 66.88 170 PHE A O 1
ATOM 1376 N N . VAL A 1 171 ? 22.066 -3.274 -8.250 1.00 59.69 171 VAL A N 1
ATOM 1377 C CA . VAL A 1 171 ? 20.737 -2.713 -8.535 1.00 59.69 171 VAL A CA 1
ATOM 1378 C C . VAL A 1 171 ? 19.790 -3.760 -9.132 1.00 59.69 171 VAL A C 1
ATOM 1380 O O . VAL A 1 171 ? 18.676 -3.917 -8.637 1.00 59.69 171 VAL A O 1
ATOM 1383 N N . VAL A 1 172 ? 20.213 -4.524 -10.144 1.00 62.34 172 VAL A N 1
ATOM 1384 C CA . VAL A 1 172 ? 19.385 -5.582 -10.758 1.00 62.34 172 VAL A CA 1
ATOM 1385 C C . VAL A 1 172 ? 19.024 -6.675 -9.749 1.00 62.34 172 VAL A C 1
ATOM 1387 O O . VAL A 1 172 ? 17.887 -7.145 -9.730 1.00 62.34 172 VAL A O 1
ATOM 1390 N N . SER A 1 173 ? 19.957 -7.063 -8.878 1.00 65.31 173 SER A N 1
ATOM 1391 C CA . SER A 1 173 ? 19.731 -8.041 -7.809 1.00 65.31 173 SER A CA 1
ATOM 1392 C C . SER A 1 173 ? 18.711 -7.534 -6.789 1.00 65.31 173 SER A C 1
ATOM 1394 O O . SER A 1 173 ? 17.784 -8.264 -6.430 1.00 65.31 173 SER A O 1
ATOM 1396 N N . LEU A 1 174 ? 18.819 -6.264 -6.377 1.00 64.81 174 LEU A N 1
ATOM 1397 C CA . LEU A 1 174 ? 17.830 -5.622 -5.511 1.00 64.81 174 LEU A CA 1
ATOM 1398 C C . LEU A 1 174 ? 16.439 -5.635 -6.154 1.00 64.81 174 LEU A C 1
ATOM 1400 O O . LEU A 1 174 ? 15.491 -6.104 -5.521 1.00 64.81 174 LEU A O 1
ATOM 1404 N N . LYS A 1 175 ? 16.331 -5.214 -7.421 1.00 65.00 175 LYS A N 1
ATOM 1405 C CA . LYS A 1 175 ? 15.069 -5.213 -8.178 1.00 65.00 175 LYS A CA 1
ATOM 1406 C C . LYS A 1 175 ? 14.491 -6.622 -8.368 1.00 65.00 175 LYS A C 1
ATOM 1408 O O . LYS A 1 175 ? 13.297 -6.828 -8.186 1.00 65.00 175 LYS A O 1
ATOM 1413 N N . SER A 1 176 ? 15.326 -7.618 -8.659 1.00 68.12 176 SER A N 1
ATOM 1414 C CA . SER A 1 176 ? 14.889 -9.013 -8.835 1.00 68.12 176 SER A CA 1
ATOM 1415 C C . SER A 1 176 ? 14.374 -9.615 -7.529 1.00 68.12 176 SER A C 1
ATOM 1417 O O . SER A 1 176 ? 13.318 -10.246 -7.495 1.00 68.12 176 SER A O 1
ATOM 1419 N N . ASN A 1 177 ? 15.088 -9.384 -6.423 1.00 70.50 177 ASN A N 1
ATOM 1420 C CA . ASN A 1 177 ? 14.624 -9.794 -5.103 1.00 70.50 177 ASN A CA 1
ATOM 1421 C C . ASN A 1 177 ? 13.312 -9.085 -4.745 1.00 70.50 177 ASN A C 1
ATOM 1423 O O . ASN A 1 177 ? 12.440 -9.699 -4.146 1.00 70.50 177 ASN A O 1
ATOM 1427 N N . ALA A 1 178 ? 13.141 -7.825 -5.133 1.00 69.31 178 ALA A N 1
ATOM 1428 C CA . ALA A 1 178 ? 11.907 -7.089 -4.913 1.00 69.31 178 ALA A CA 1
ATOM 1429 C C . ALA A 1 178 ? 10.718 -7.652 -5.666 1.00 69.31 178 ALA A C 1
ATOM 1431 O O . ALA A 1 178 ? 9.678 -7.862 -5.053 1.00 69.31 178 ALA A O 1
ATOM 1432 N N . PHE A 1 179 ? 10.894 -7.930 -6.957 1.00 74.38 179 PHE A N 1
ATOM 1433 C CA . PHE A 1 179 ? 9.888 -8.595 -7.764 1.00 74.38 179 PHE A CA 1
ATOM 1434 C C . PHE A 1 179 ? 9.495 -9.927 -7.123 1.00 74.38 179 PHE A C 1
ATOM 1436 O O . PHE A 1 179 ? 8.314 -10.188 -6.938 1.00 74.38 179 PHE A O 1
ATOM 1443 N N . TYR A 1 180 ? 10.472 -10.722 -6.670 1.00 75.62 180 TYR A N 1
ATOM 1444 C CA . TYR A 1 180 ? 10.203 -11.960 -5.939 1.00 75.62 180 TYR A CA 1
ATOM 1445 C C . TYR A 1 180 ? 9.424 -11.722 -4.637 1.00 75.62 180 TYR A C 1
ATOM 1447 O O . TYR A 1 180 ? 8.445 -12.410 -4.362 1.00 75.62 180 TYR A O 1
ATOM 1455 N N . GLN A 1 181 ? 9.816 -10.744 -3.813 1.00 75.19 181 GLN A N 1
ATOM 1456 C CA . GLN A 1 181 ? 9.079 -10.411 -2.586 1.00 75.19 181 GLN A CA 1
ATOM 1457 C C . GLN A 1 181 ? 7.665 -9.897 -2.886 1.00 75.19 181 GLN A C 1
ATOM 1459 O O . GLN A 1 181 ? 6.748 -10.175 -2.118 1.00 75.19 181 GLN A O 1
ATOM 1464 N N . TRP A 1 182 ? 7.499 -9.166 -3.988 1.00 78.69 182 TRP A N 1
ATOM 1465 C CA . TRP A 1 182 ? 6.227 -8.637 -4.455 1.00 78.69 182 TRP A CA 1
ATOM 1466 C C . TRP A 1 182 ? 5.343 -9.734 -5.044 1.00 78.69 182 TRP A C 1
ATOM 1468 O O . TRP A 1 182 ? 4.148 -9.698 -4.819 1.00 78.69 182 TRP A O 1
ATOM 1478 N N . SER A 1 183 ? 5.874 -10.746 -5.729 1.00 78.75 183 SER A N 1
ATOM 1479 C CA . SER A 1 183 ? 5.071 -11.840 -6.293 1.00 78.75 183 SER A CA 1
ATOM 1480 C C . SER A 1 183 ? 4.740 -12.926 -5.263 1.00 78.75 183 SER A C 1
ATOM 1482 O O . SER A 1 183 ? 3.680 -13.547 -5.339 1.00 78.75 183 SER A O 1
ATOM 1484 N N . THR A 1 184 ? 5.573 -13.102 -4.233 1.00 83.94 184 THR A N 1
ATOM 1485 C CA . THR A 1 184 ? 5.408 -14.150 -3.206 1.00 83.94 184 THR A CA 1
ATOM 1486 C C . THR A 1 184 ? 4.582 -13.717 -1.995 1.00 83.94 184 THR A C 1
ATOM 1488 O O . THR A 1 184 ? 4.905 -12.753 -1.298 1.00 83.94 184 THR A O 1
ATOM 1491 N N . GLY A 1 185 ? 3.537 -14.487 -1.705 1.00 84.94 185 GLY A N 1
ATOM 1492 C CA . GLY A 1 185 ? 2.702 -14.380 -0.514 1.00 84.94 185 GLY A CA 1
ATOM 1493 C C . GLY A 1 185 ? 3.119 -15.312 0.632 1.00 84.94 185 GLY A C 1
ATOM 1494 O O . GLY A 1 185 ? 4.261 -15.776 0.713 1.00 84.94 185 GLY A O 1
ATOM 1495 N N . ILE A 1 186 ? 2.170 -15.564 1.532 1.00 85.19 186 ILE A N 1
ATOM 1496 C CA . ILE A 1 186 ? 2.213 -16.568 2.599 1.00 85.19 186 ILE A CA 1
ATOM 1497 C C . ILE A 1 186 ? 2.436 -17.950 1.979 1.00 85.19 186 ILE A C 1
ATOM 1499 O O . ILE A 1 186 ? 2.022 -18.216 0.852 1.00 85.19 186 ILE A O 1
ATOM 1503 N N . ASP A 1 187 ? 3.168 -18.805 2.696 1.00 83.19 187 ASP A N 1
ATOM 1504 C CA . ASP A 1 187 ? 3.555 -20.153 2.255 1.00 83.19 187 ASP A CA 1
ATOM 1505 C C . ASP A 1 187 ? 4.273 -20.200 0.895 1.00 83.19 187 ASP A C 1
ATOM 1507 O O . ASP A 1 187 ? 4.363 -21.248 0.268 1.00 83.19 187 ASP A O 1
ATOM 1511 N N . SER A 1 188 ? 4.843 -19.071 0.452 1.00 81.38 188 SER A N 1
ATOM 1512 C CA . SER A 1 188 ? 5.462 -18.924 -0.875 1.00 81.38 188 SER A CA 1
ATOM 1513 C C . SER A 1 188 ? 4.496 -19.115 -2.050 1.00 81.38 188 SER A C 1
ATOM 1515 O O . SER A 1 188 ? 4.943 -19.335 -3.174 1.00 81.38 188 SER A O 1
ATOM 1517 N N . ASN A 1 189 ? 3.189 -18.948 -1.819 1.00 83.62 189 ASN A N 1
ATOM 1518 C CA . ASN A 1 189 ? 2.202 -18.891 -2.891 1.00 83.62 189 ASN A CA 1
ATOM 1519 C C . ASN A 1 189 ? 2.493 -17.703 -3.814 1.00 83.62 189 ASN A C 1
ATOM 1521 O O . ASN A 1 189 ? 2.697 -16.573 -3.359 1.00 83.62 189 ASN A O 1
ATOM 1525 N N . LEU A 1 190 ? 2.518 -17.960 -5.119 1.00 85.12 190 LEU A N 1
ATOM 1526 C CA . LEU A 1 190 ? 2.757 -16.941 -6.134 1.00 85.12 190 LEU A CA 1
ATOM 1527 C C . LEU A 1 190 ? 1.434 -16.349 -6.618 1.00 85.12 190 LEU A C 1
ATOM 1529 O O . LEU A 1 190 ? 0.421 -17.044 -6.721 1.00 85.12 190 LEU A O 1
ATOM 1533 N N . ILE A 1 191 ? 1.464 -15.054 -6.928 1.00 85.06 191 ILE A N 1
ATOM 1534 C CA . ILE A 1 191 ? 0.407 -14.425 -7.718 1.00 85.06 191 ILE A CA 1
ATOM 1535 C C . ILE A 1 191 ? 0.425 -15.000 -9.140 1.00 85.06 191 ILE A C 1
ATOM 1537 O O . ILE A 1 191 ? 1.478 -15.113 -9.766 1.00 85.06 191 ILE A O 1
ATOM 1541 N N . GLU A 1 192 ? -0.744 -15.367 -9.653 1.00 83.50 192 GLU A N 1
ATOM 1542 C CA . GLU A 1 192 ? -0.886 -15.837 -11.033 1.00 83.50 192 GLU A CA 1
ATOM 1543 C C . GLU A 1 192 ? -1.080 -14.654 -11.989 1.00 83.50 192 GLU A C 1
ATOM 1545 O O . GLU A 1 192 ? -2.077 -13.949 -11.893 1.00 83.50 192 GLU A O 1
ATOM 1550 N N . PHE A 1 193 ? -0.200 -14.434 -12.958 1.00 76.12 193 PHE A N 1
ATOM 1551 C CA . PHE A 1 193 ? -0.415 -13.386 -13.964 1.00 76.12 193 PHE A CA 1
ATOM 1552 C C . PHE A 1 193 ? -1.270 -13.889 -15.133 1.00 76.12 193 PHE A C 1
ATOM 1554 O O . PHE A 1 193 ? -1.254 -15.074 -15.464 1.00 76.12 193 PHE A O 1
ATOM 1561 N N . GLY A 1 194 ? -2.049 -12.996 -15.749 1.00 65.25 194 GLY A N 1
ATOM 1562 C CA . GLY A 1 194 ? -2.866 -13.315 -16.924 1.00 65.25 194 GLY A CA 1
ATOM 1563 C C . GLY A 1 194 ? -2.286 -12.722 -18.210 1.00 65.25 194 GLY A C 1
ATOM 1564 O O . GLY A 1 194 ? -1.769 -11.610 -18.199 1.00 65.25 194 GLY A O 1
ATOM 1565 N N . ASN A 1 195 ? -2.447 -13.415 -19.344 1.00 53.78 195 ASN A N 1
ATOM 1566 C CA . ASN A 1 195 ? -1.936 -12.981 -20.658 1.00 53.78 195 ASN A CA 1
ATOM 1567 C C . ASN A 1 195 ? -2.719 -11.814 -21.311 1.00 53.78 195 ASN A C 1
ATOM 1569 O O . ASN A 1 195 ? -2.484 -11.512 -22.475 1.00 53.78 195 ASN A O 1
ATOM 1573 N N . GLY A 1 196 ? -3.635 -11.165 -20.579 1.00 50.22 196 GLY A N 1
ATOM 1574 C CA . GLY A 1 196 ? -4.343 -9.927 -20.941 1.00 50.22 196 GLY A CA 1
ATOM 1575 C C . GLY A 1 196 ? -4.718 -9.755 -22.417 1.00 50.22 196 GLY A C 1
ATOM 1576 O O . GLY A 1 196 ? -4.055 -9.003 -23.129 1.00 50.22 196 GLY A O 1
ATOM 1577 N N . GLY A 1 197 ? -5.805 -10.401 -22.853 1.00 47.47 197 GLY A N 1
ATOM 1578 C CA . GLY A 1 197 ? -6.491 -10.055 -24.104 1.00 47.47 197 GLY A CA 1
ATOM 1579 C C . GLY A 1 197 ? -7.410 -8.834 -23.939 1.00 47.47 197 GLY A C 1
ATOM 1580 O O . GLY A 1 197 ? -7.707 -8.428 -22.818 1.00 47.47 197 GLY A O 1
ATOM 1581 N N . SER A 1 198 ? -7.909 -8.270 -25.046 1.00 48.50 198 SER A N 1
ATOM 1582 C CA . SER A 1 198 ? -8.801 -7.092 -25.051 1.00 48.50 198 SER A CA 1
ATOM 1583 C C . SER A 1 198 ? -10.153 -7.303 -24.350 1.00 48.50 198 SER A C 1
ATOM 1585 O O . SER A 1 198 ? -10.854 -6.332 -24.089 1.00 48.50 198 SER A O 1
ATOM 1587 N N . THR A 1 199 ? -10.521 -8.549 -24.036 1.00 50.94 199 THR A N 1
ATOM 1588 C CA . THR A 1 199 ? -11.838 -8.927 -23.501 1.00 50.94 199 THR A CA 1
ATOM 1589 C C . THR A 1 199 ? -11.812 -9.459 -22.066 1.00 50.94 199 THR A C 1
ATOM 1591 O O . THR A 1 199 ? -12.860 -9.833 -21.560 1.00 50.94 199 THR A O 1
ATOM 1594 N N . SER A 1 200 ? -10.655 -9.548 -21.399 1.00 61.41 200 SER A N 1
ATOM 1595 C CA . SER A 1 200 ? -10.548 -10.131 -20.048 1.00 61.41 200 SER A CA 1
ATOM 1596 C C . SER A 1 200 ? -9.730 -9.247 -19.109 1.00 61.41 200 SER A C 1
ATOM 1598 O O . SER A 1 200 ? -8.616 -8.851 -19.450 1.00 61.41 200 SER A O 1
ATOM 1600 N N . CYS A 1 201 ? -10.258 -9.006 -17.911 1.00 70.94 201 CYS A N 1
ATOM 1601 C CA . CYS A 1 201 ? -9.608 -8.301 -16.811 1.00 70.94 201 CYS A CA 1
ATOM 1602 C C . CYS A 1 201 ? -8.409 -9.121 -16.319 1.00 70.94 201 CYS A C 1
ATOM 1604 O O . CYS A 1 201 ? -8.587 -10.211 -15.771 1.00 70.94 201 CYS A O 1
ATOM 1606 N N . ALA A 1 202 ? -7.184 -8.641 -16.524 1.00 69.44 202 ALA A N 1
ATOM 1607 C CA . ALA A 1 202 ? -5.989 -9.393 -16.157 1.00 69.44 202 ALA A CA 1
ATOM 1608 C C . ALA A 1 202 ? -4.911 -8.484 -15.576 1.00 69.44 202 ALA A C 1
ATOM 1610 O O . ALA A 1 202 ? -4.566 -7.465 -16.163 1.00 69.44 202 ALA A O 1
ATOM 1611 N N . ILE A 1 203 ? -4.323 -8.925 -14.464 1.00 74.06 203 ILE A N 1
ATOM 1612 C CA . ILE A 1 203 ? -3.096 -8.338 -13.930 1.00 74.06 203 ILE A CA 1
ATOM 1613 C C . ILE A 1 203 ? -1.937 -8.932 -14.724 1.00 74.06 203 ILE A C 1
ATOM 1615 O O . ILE A 1 203 ? -1.701 -10.146 -14.685 1.00 74.06 203 ILE A O 1
ATOM 1619 N N . LYS A 1 204 ? -1.250 -8.076 -15.475 1.00 69.94 204 LYS A N 1
ATOM 1620 C CA . LYS A 1 204 ? -0.055 -8.447 -16.231 1.00 69.94 204 LYS A CA 1
ATOM 1621 C C . LYS A 1 204 ? 1.165 -8.461 -15.311 1.00 69.94 204 LYS A C 1
ATOM 1623 O O . LYS A 1 204 ? 1.198 -7.788 -14.282 1.00 69.94 204 LYS A O 1
ATOM 1628 N N . GLU A 1 205 ? 2.148 -9.274 -15.670 1.00 70.62 205 GLU A N 1
ATOM 1629 C CA . GLU A 1 205 ? 3.392 -9.397 -14.915 1.00 70.62 205 GLU A CA 1
ATOM 1630 C C . GLU A 1 205 ? 4.209 -8.098 -15.016 1.00 70.62 205 GLU A C 1
ATOM 1632 O O . GLU A 1 205 ? 4.505 -7.666 -16.134 1.00 70.62 205 GLU A O 1
ATOM 1637 N N . PRO A 1 206 ? 4.583 -7.455 -13.891 1.00 64.56 206 PRO A N 1
ATOM 1638 C CA . PRO A 1 206 ? 5.429 -6.274 -13.944 1.00 64.56 206 PRO A CA 1
ATOM 1639 C C . PRO A 1 206 ? 6.847 -6.638 -14.363 1.00 64.56 206 PRO A C 1
ATOM 1641 O O . PRO A 1 206 ? 7.412 -7.636 -13.911 1.00 64.56 206 PRO A O 1
ATOM 1644 N N . LEU A 1 207 ? 7.475 -5.775 -15.157 1.00 61.06 207 LEU A N 1
ATOM 1645 C CA . LEU A 1 207 ? 8.888 -5.935 -15.470 1.00 61.06 207 LEU A CA 1
ATOM 1646 C C . LEU A 1 207 ? 9.749 -5.668 -14.235 1.00 61.06 207 LEU A C 1
ATOM 1648 O O . LEU A 1 207 ? 9.533 -4.719 -13.483 1.00 61.06 207 LEU A O 1
ATOM 1652 N N . VAL A 1 208 ? 10.804 -6.468 -14.065 1.00 58.94 208 VAL A N 1
ATOM 1653 C CA . VAL A 1 208 ? 11.789 -6.285 -12.984 1.00 58.94 208 VAL A CA 1
ATOM 1654 C C . VAL A 1 208 ? 12.410 -4.880 -13.027 1.00 58.94 208 VAL A C 1
ATOM 1656 O O . VAL A 1 208 ? 12.709 -4.301 -11.983 1.00 58.94 208 VAL A O 1
ATOM 1659 N N . SER A 1 209 ? 12.574 -4.298 -14.220 1.00 53.53 209 SER A N 1
ATOM 1660 C CA . SER A 1 209 ? 13.081 -2.934 -14.407 1.00 53.53 209 SER A CA 1
ATOM 1661 C C . SER A 1 209 ? 12.176 -1.861 -13.795 1.00 53.53 209 SER A C 1
ATOM 1663 O O . SER A 1 209 ? 12.715 -0.856 -13.324 1.00 53.53 209 SER A O 1
ATOM 1665 N N . SER A 1 210 ? 10.861 -2.097 -13.732 1.00 55.94 210 SER A N 1
ATOM 1666 C CA . SER A 1 210 ? 9.849 -1.144 -13.262 1.00 55.94 210 SER A CA 1
ATOM 1667 C C . SER A 1 210 ? 9.900 -0.876 -11.756 1.00 55.94 210 SER A C 1
ATOM 1669 O O . SER A 1 210 ? 9.286 0.073 -11.295 1.00 55.94 210 SER A O 1
ATOM 1671 N N . PHE A 1 211 ? 10.644 -1.661 -10.969 1.00 58.88 211 PHE A N 1
ATOM 1672 C CA . PHE A 1 211 ? 10.819 -1.413 -9.534 1.00 58.88 211 PHE A CA 1
ATOM 1673 C C . PHE A 1 211 ? 11.838 -0.283 -9.281 1.00 58.88 211 PHE A C 1
ATOM 1675 O O . PHE A 1 211 ? 13.025 -0.490 -9.565 1.00 58.88 211 PHE A O 1
ATOM 1682 N N . PRO A 1 212 ? 11.461 0.897 -8.739 1.00 58.25 212 PRO A N 1
ATOM 1683 C CA . PRO A 1 212 ? 12.403 1.987 -8.539 1.00 58.25 212 PRO A CA 1
ATOM 1684 C C . PRO A 1 212 ? 13.331 1.700 -7.369 1.00 58.25 212 PRO A C 1
ATOM 1686 O O . PRO A 1 212 ? 12.974 1.007 -6.412 1.00 58.25 212 PRO A O 1
ATOM 1689 N N . LEU A 1 213 ? 14.531 2.280 -7.436 1.00 54.09 213 LEU A N 1
ATOM 1690 C CA . LEU A 1 213 ? 15.564 2.095 -6.421 1.00 54.09 213 LEU A CA 1
ATOM 1691 C C . LEU A 1 213 ? 15.113 2.586 -5.036 1.00 54.09 213 LEU A C 1
ATOM 1693 O O . LEU A 1 213 ? 15.528 2.009 -4.035 1.00 54.09 213 LEU A O 1
ATOM 1697 N N . SER A 1 214 ? 14.229 3.591 -4.976 1.00 53.25 214 SER A N 1
ATOM 1698 C CA . SER A 1 214 ? 13.625 4.109 -3.738 1.00 53.25 214 SER A CA 1
ATOM 1699 C C . SER A 1 214 ? 12.894 3.031 -2.938 1.00 53.25 214 SER A C 1
ATOM 1701 O O . SER A 1 214 ? 12.961 3.040 -1.716 1.00 53.25 214 SER A O 1
ATOM 1703 N N . THR A 1 215 ? 12.325 2.020 -3.599 1.00 55.28 215 THR A N 1
ATOM 1704 C CA . THR A 1 215 ? 11.735 0.838 -2.944 1.00 55.28 215 THR A CA 1
ATOM 1705 C C . THR A 1 215 ? 12.749 0.068 -2.075 1.00 55.28 215 THR A C 1
ATOM 1707 O O . THR A 1 215 ? 12.352 -0.722 -1.215 1.00 55.28 215 THR A O 1
ATOM 1710 N N . PHE A 1 216 ? 14.057 0.268 -2.303 1.00 55.88 216 PHE A N 1
ATOM 1711 C CA . PHE A 1 216 ? 15.170 -0.490 -1.711 1.00 55.88 216 PHE A CA 1
ATOM 1712 C C . PHE A 1 216 ? 16.180 0.365 -0.956 1.00 55.88 216 PHE A C 1
ATOM 1714 O O . PHE A 1 216 ? 17.022 -0.194 -0.247 1.00 55.88 216 PHE A O 1
ATOM 1721 N N . LEU A 1 217 ? 16.140 1.690 -1.122 1.00 52.06 217 LEU A N 1
ATOM 1722 C CA . LEU A 1 217 ? 17.062 2.572 -0.423 1.00 52.06 217 LEU A CA 1
ATOM 1723 C C . LEU A 1 217 ? 16.749 2.518 1.080 1.00 52.06 217 LEU A C 1
ATOM 1725 O O . LEU A 1 217 ? 15.601 2.694 1.488 1.00 52.06 217 LEU A O 1
ATOM 1729 N N . PRO A 1 218 ? 17.749 2.215 1.923 1.00 50.28 218 PRO A N 1
ATOM 1730 C CA . PRO A 1 218 ? 17.531 2.021 3.344 1.00 50.28 218 PRO A CA 1
ATOM 1731 C C . PRO A 1 218 ? 17.071 3.317 4.015 1.00 50.28 218 PRO A C 1
ATOM 1733 O O . PRO A 1 218 ? 17.430 4.414 3.586 1.00 50.28 218 PRO A O 1
ATOM 1736 N N . LYS A 1 219 ? 16.419 3.150 5.173 1.00 51.97 219 LYS A N 1
ATOM 1737 C CA . LYS A 1 219 ? 16.075 4.170 6.189 1.00 51.97 219 LYS A CA 1
ATOM 1738 C C . LYS A 1 219 ? 17.158 5.234 6.444 1.00 51.97 219 LYS A C 1
ATOM 1740 O O . LYS A 1 219 ? 16.862 6.287 6.990 1.00 51.97 219 LYS A O 1
ATOM 1745 N N . LEU A 1 220 ? 18.416 4.960 6.085 1.00 44.09 220 LEU A N 1
ATOM 1746 C CA . LEU A 1 220 ? 19.551 5.874 6.198 1.00 44.09 220 LEU A CA 1
ATOM 1747 C C . LEU A 1 220 ? 19.455 7.079 5.249 1.00 44.09 220 LEU A C 1
ATOM 1749 O O . LEU A 1 220 ? 19.775 8.182 5.677 1.00 44.09 220 LEU A O 1
ATOM 1753 N N . PHE A 1 221 ? 19.006 6.897 3.999 1.00 48.50 221 PHE A N 1
ATOM 1754 C CA . PHE A 1 221 ? 18.823 8.026 3.077 1.00 48.50 221 PHE A CA 1
ATOM 1755 C C . PHE A 1 221 ? 17.764 8.979 3.634 1.00 48.50 221 PHE A C 1
ATOM 1757 O O . PHE A 1 221 ? 17.982 10.185 3.681 1.00 48.50 221 PHE A O 1
ATOM 1764 N N . THR A 1 222 ? 16.687 8.427 4.199 1.00 48.81 222 THR A N 1
ATOM 1765 C CA . THR A 1 222 ? 15.650 9.232 4.833 1.00 48.81 222 THR A CA 1
ATOM 1766 C C . THR A 1 222 ? 16.058 9.856 6.165 1.00 48.81 222 THR A C 1
ATOM 1768 O O . THR A 1 222 ? 15.666 10.977 6.478 1.00 48.81 222 THR A O 1
ATOM 1771 N N . TYR A 1 223 ? 16.874 9.158 6.956 1.00 47.62 223 TYR A N 1
ATOM 1772 C CA . TYR A 1 223 ? 17.452 9.699 8.186 1.00 47.62 223 TYR A CA 1
ATOM 1773 C C . TYR A 1 223 ? 18.352 10.912 7.901 1.00 47.62 223 TYR A C 1
ATOM 1775 O O . TYR A 1 223 ? 18.289 11.908 8.621 1.00 47.62 223 TYR A O 1
ATOM 1783 N N . LEU A 1 224 ? 19.157 10.845 6.832 1.00 45.50 224 LEU A N 1
ATOM 1784 C CA . LEU A 1 224 ? 20.069 11.916 6.422 1.00 45.50 224 LEU A CA 1
ATOM 1785 C C . LEU A 1 224 ? 19.340 13.149 5.868 1.00 45.50 224 LEU A C 1
ATOM 1787 O O . LEU A 1 224 ? 19.851 14.255 6.021 1.00 45.50 224 LEU A O 1
ATOM 1791 N N . THR A 1 225 ? 18.157 12.987 5.267 1.00 45.94 225 THR A N 1
ATOM 1792 C CA . THR A 1 225 ? 17.370 14.114 4.738 1.00 45.94 225 THR A CA 1
ATOM 1793 C C . THR A 1 225 ? 16.441 14.756 5.768 1.00 45.94 225 THR A C 1
ATOM 1795 O O . THR A 1 225 ? 16.091 15.922 5.606 1.00 45.94 225 THR A O 1
ATOM 1798 N N . ASN A 1 226 ? 16.026 14.030 6.817 1.00 49.31 226 ASN A N 1
ATOM 1799 C CA . ASN A 1 226 ? 14.876 14.443 7.636 1.00 49.31 226 ASN A CA 1
ATOM 1800 C C . ASN A 1 226 ? 15.208 14.958 9.043 1.00 49.31 226 ASN A C 1
ATOM 1802 O O . ASN A 1 226 ? 14.333 15.558 9.658 1.00 49.31 226 ASN A O 1
ATOM 1806 N N . GLY A 1 227 ? 16.423 14.750 9.568 1.00 39.25 227 GLY A N 1
ATOM 1807 C CA . GLY A 1 227 ? 16.952 15.431 10.767 1.00 39.25 227 GLY A CA 1
ATOM 1808 C C . GLY A 1 227 ? 16.217 15.243 12.114 1.00 39.25 227 GLY A C 1
ATOM 1809 O O . GLY A 1 227 ? 16.791 15.559 13.154 1.00 39.25 227 GLY A O 1
ATOM 1810 N N . GLU A 1 228 ? 14.990 14.712 12.150 1.00 50.72 228 GLU A N 1
ATOM 1811 C CA . GLU A 1 228 ? 14.197 14.516 13.366 1.00 50.72 228 GLU A CA 1
ATOM 1812 C C . GLU A 1 228 ? 14.066 13.038 13.768 1.00 50.72 228 GLU A C 1
ATOM 1814 O O . GLU A 1 228 ? 13.896 12.135 12.950 1.00 50.72 228 GLU A O 1
ATOM 1819 N N . SER A 1 229 ? 14.082 12.788 15.082 1.00 51.59 229 SER A N 1
ATOM 1820 C CA . SER A 1 229 ? 13.788 11.476 15.671 1.00 51.59 229 SER A CA 1
ATOM 1821 C C . SER A 1 229 ? 12.413 10.965 15.226 1.00 51.59 229 SER A C 1
ATOM 1823 O O . SER A 1 229 ? 11.401 11.634 15.435 1.00 51.59 229 SER A O 1
ATOM 1825 N N . THR A 1 230 ? 12.345 9.739 14.705 1.00 58.22 230 THR A N 1
ATOM 1826 C CA . THR A 1 230 ? 11.092 9.057 14.328 1.00 58.22 230 THR A CA 1
ATOM 1827 C C . THR A 1 230 ? 10.233 8.642 15.528 1.00 58.22 230 THR A C 1
ATOM 1829 O O . THR A 1 230 ? 9.079 8.260 15.355 1.00 58.22 230 THR A O 1
ATOM 1832 N N . ARG A 1 231 ? 10.752 8.745 16.762 1.00 69.19 231 ARG A N 1
ATOM 1833 C CA . ARG A 1 231 ? 10.011 8.412 17.989 1.00 69.19 231 ARG A CA 1
ATOM 1834 C C . ARG A 1 231 ? 9.125 9.565 18.434 1.00 69.19 231 ARG A C 1
ATOM 1836 O O . ARG A 1 231 ? 9.531 10.735 18.417 1.00 69.19 231 ARG A O 1
ATOM 1843 N N . CYS A 1 232 ? 7.939 9.229 18.927 1.00 78.12 232 CYS A N 1
ATOM 1844 C CA . CYS A 1 232 ? 7.229 10.120 19.830 1.00 78.12 232 CYS A CA 1
ATOM 1845 C C . CYS A 1 232 ? 8.014 10.200 21.150 1.00 78.12 232 CYS A C 1
ATOM 1847 O O . CYS A 1 232 ? 8.304 9.187 21.780 1.00 78.12 232 CYS A O 1
ATOM 1849 N N . VAL A 1 233 ? 8.418 11.411 21.539 1.00 74.12 233 VAL A N 1
ATOM 1850 C CA . VAL A 1 233 ? 9.102 11.672 22.812 1.00 74.12 233 VAL A CA 1
ATOM 1851 C C . VAL A 1 233 ? 8.141 12.459 23.684 1.00 74.12 233 VAL A C 1
ATOM 1853 O O . VAL A 1 233 ? 7.640 13.504 23.264 1.00 74.12 233 VAL A O 1
ATOM 1856 N N . ALA A 1 234 ? 7.878 11.964 24.892 1.00 72.31 234 ALA A N 1
ATOM 1857 C CA . ALA A 1 234 ? 7.083 12.694 25.867 1.00 72.31 234 ALA A CA 1
ATOM 1858 C C . ALA A 1 234 ? 7.820 13.988 26.238 1.00 72.31 234 ALA A C 1
ATOM 1860 O O . ALA A 1 234 ? 8.855 13.963 26.901 1.00 72.31 234 ALA A O 1
ATOM 1861 N N . ARG A 1 235 ? 7.300 15.133 25.784 1.00 64.56 235 ARG A N 1
ATOM 1862 C CA . ARG A 1 235 ? 7.909 16.446 26.056 1.00 64.56 235 ARG A CA 1
ATOM 1863 C C . ARG A 1 235 ? 7.687 16.912 27.499 1.00 64.56 235 ARG A C 1
ATOM 1865 O O . ARG A 1 235 ? 8.306 17.881 27.922 1.00 64.56 235 ARG A O 1
ATOM 1872 N N . GLN A 1 236 ? 6.798 16.262 28.253 1.00 71.25 236 GLN A N 1
ATOM 1873 C CA . GLN A 1 236 ? 6.401 16.688 29.594 1.00 71.25 236 GLN A CA 1
ATOM 1874 C C . GLN A 1 236 ? 6.170 15.490 30.523 1.00 71.25 236 GLN A C 1
ATOM 1876 O O . GLN A 1 236 ? 5.712 14.439 30.084 1.00 71.25 236 GLN A O 1
ATOM 1881 N N . LYS A 1 237 ? 6.442 15.661 31.826 1.00 82.62 237 LYS A N 1
ATOM 1882 C CA . LYS A 1 237 ? 6.080 14.660 32.844 1.00 82.62 237 LYS A CA 1
ATOM 1883 C C . LYS A 1 237 ? 4.549 14.552 32.945 1.00 82.62 237 LYS A C 1
ATOM 1885 O O . LYS A 1 237 ? 3.911 15.609 33.048 1.00 82.62 237 LYS A O 1
ATOM 1890 N N . PRO A 1 238 ? 3.968 13.337 32.955 1.00 88.44 238 PRO A N 1
ATOM 1891 C CA . PRO A 1 238 ? 2.528 13.164 33.112 1.00 88.44 238 PRO A CA 1
ATOM 1892 C C . PRO A 1 238 ? 2.076 13.777 34.438 1.00 88.44 238 PRO A C 1
ATOM 1894 O O . PRO A 1 238 ? 2.740 13.624 35.464 1.00 88.44 238 PRO A O 1
ATOM 1897 N N . PHE A 1 239 ? 0.970 14.512 34.400 1.00 92.81 239 PHE A N 1
ATOM 1898 C CA . PHE A 1 239 ? 0.396 15.185 35.570 1.00 92.81 239 PHE A CA 1
ATOM 1899 C C . PHE A 1 239 ? -0.980 14.627 35.932 1.00 92.81 239 PHE A C 1
ATOM 1901 O O . PHE A 1 239 ? -1.573 15.042 36.921 1.00 92.81 239 PHE A O 1
ATOM 1908 N N . SER A 1 240 ? -1.504 13.695 35.140 1.00 93.75 240 SER A N 1
ATOM 1909 C CA . SER A 1 240 ? -2.775 13.035 35.406 1.00 93.75 240 SER A CA 1
ATOM 1910 C C . SER A 1 240 ? -2.701 11.545 35.095 1.00 93.75 240 SER A C 1
ATOM 1912 O O . SER A 1 240 ? -1.905 11.113 34.256 1.00 93.75 240 SER A O 1
ATOM 1914 N N . SER A 1 241 ? -3.521 10.763 35.787 1.00 93.00 241 SER A N 1
ATOM 1915 C CA . SER A 1 241 ? -3.605 9.311 35.638 1.00 93.00 241 SER A CA 1
ATOM 1916 C C . SER A 1 241 ? -4.998 8.803 35.993 1.00 93.00 241 SER A C 1
ATOM 1918 O O . SER A 1 241 ? -5.755 9.473 36.699 1.00 93.00 241 SER A O 1
ATOM 1920 N N . PHE A 1 242 ? -5.303 7.594 35.535 1.00 90.50 242 PHE A N 1
ATOM 1921 C CA . PHE A 1 242 ? -6.464 6.826 35.965 1.00 90.50 242 PHE A CA 1
ATOM 1922 C C . PHE A 1 242 ? -6.019 5.655 36.835 1.00 90.50 242 PHE A C 1
ATOM 1924 O O . PHE A 1 242 ? -4.993 5.034 36.556 1.00 90.50 242 PHE A O 1
ATOM 1931 N N . ASP A 1 243 ? -6.789 5.357 37.875 1.00 87.44 243 ASP A N 1
ATOM 1932 C CA . ASP A 1 243 ? -6.683 4.082 38.581 1.00 87.44 243 ASP A CA 1
ATOM 1933 C C . ASP A 1 243 ? -7.493 2.975 37.856 1.00 87.44 243 ASP A C 1
ATOM 1935 O O . ASP A 1 243 ? -8.231 3.260 36.897 1.00 87.44 243 ASP A O 1
ATOM 1939 N N . PRO A 1 244 ? -7.357 1.697 38.265 1.00 81.62 244 PRO A N 1
ATOM 1940 C CA . PRO A 1 244 ? -8.092 0.591 37.651 1.00 81.62 244 PRO A CA 1
ATOM 1941 C C . PRO A 1 244 ? -9.616 0.780 37.647 1.00 81.62 244 PRO A C 1
ATOM 1943 O O . PRO A 1 244 ? -10.263 0.403 36.666 1.00 81.62 244 PRO A O 1
ATOM 1946 N N . ASP A 1 245 ? -10.173 1.454 38.654 1.00 81.94 245 ASP A N 1
ATOM 1947 C CA . ASP A 1 245 ? -11.614 1.695 38.817 1.00 81.94 245 ASP A CA 1
ATOM 1948 C C . ASP A 1 245 ? -12.144 2.863 37.962 1.00 81.94 245 ASP A C 1
ATOM 1950 O O . ASP A 1 245 ? -13.347 3.137 37.936 1.00 81.94 245 ASP A O 1
ATOM 1954 N N . GLY A 1 246 ? -11.269 3.550 37.218 1.00 83.88 246 GLY A N 1
ATOM 1955 C CA . GLY A 1 246 ? -11.653 4.661 36.343 1.00 83.88 246 GLY A CA 1
ATOM 1956 C C . GLY A 1 246 ? -11.718 6.009 37.061 1.00 83.88 246 GLY A C 1
ATOM 1957 O O . GLY A 1 246 ? -12.369 6.942 36.584 1.00 83.88 246 GLY A O 1
ATOM 1958 N N . LYS A 1 247 ? -11.033 6.143 38.198 1.00 92.44 247 LYS A N 1
ATOM 1959 C CA . LYS A 1 247 ? -10.891 7.403 38.920 1.00 92.44 247 LYS A CA 1
ATOM 1960 C C . LYS A 1 247 ? -9.758 8.234 38.324 1.00 92.44 247 LYS A C 1
ATOM 1962 O O . LYS A 1 247 ? -8.586 7.862 38.387 1.00 92.44 247 LYS A O 1
ATOM 1967 N N . LEU A 1 248 ? -10.110 9.393 37.784 1.00 94.81 248 LEU A N 1
ATOM 1968 C CA . LEU A 1 248 ? -9.174 10.401 37.312 1.00 94.81 248 LEU A CA 1
ATOM 1969 C C . LEU A 1 248 ? -8.532 11.114 38.503 1.00 94.81 248 LEU A C 1
ATOM 1971 O O . LEU A 1 248 ? -9.230 11.675 39.352 1.00 94.81 248 LEU A O 1
ATOM 1975 N N . THR A 1 249 ? -7.202 11.146 38.519 1.00 96.06 249 THR A N 1
ATOM 1976 C CA . THR A 1 249 ? -6.399 11.964 39.432 1.00 96.06 249 THR A CA 1
ATOM 1977 C C . THR A 1 249 ? -5.576 12.970 38.631 1.00 96.06 249 THR A C 1
ATOM 1979 O O . THR A 1 249 ? -4.894 12.587 37.683 1.00 96.06 249 THR A O 1
ATOM 1982 N N . ILE A 1 250 ? -5.627 14.253 39.007 1.00 95.81 250 ILE A N 1
ATOM 1983 C CA . ILE A 1 250 ? -4.852 15.346 38.396 1.00 95.81 250 ILE A CA 1
ATOM 1984 C C . ILE A 1 250 ? -3.991 16.015 39.472 1.00 95.81 250 ILE A C 1
ATOM 1986 O O . ILE A 1 250 ? -4.503 16.497 40.481 1.00 95.81 250 ILE A O 1
ATOM 1990 N N . ASN A 1 251 ? -2.683 16.063 39.232 1.00 93.88 251 ASN A N 1
ATOM 1991 C CA . ASN A 1 251 ? -1.666 16.603 40.125 1.00 93.88 251 ASN A CA 1
ATOM 1992 C C . ASN A 1 251 ? -1.040 17.859 39.508 1.00 93.88 251 ASN A C 1
ATOM 1994 O O . ASN A 1 251 ? -0.074 17.787 38.746 1.00 93.88 251 ASN A O 1
ATOM 1998 N N . CYS A 1 252 ? -1.598 19.020 39.851 1.00 92.44 252 CYS A N 1
ATOM 1999 C CA . CYS A 1 252 ? -1.097 20.320 39.415 1.00 92.44 252 CYS A CA 1
ATOM 2000 C C . CYS A 1 252 ? -0.187 20.987 40.453 1.00 92.44 252 CYS A C 1
ATOM 2002 O O . CYS A 1 252 ? -0.382 20.784 41.654 1.00 92.44 252 CYS A O 1
ATOM 2004 N N . PRO A 1 253 ? 0.777 21.826 40.024 1.00 91.19 253 PRO A N 1
ATOM 2005 C CA . PRO A 1 253 ? 1.501 22.705 40.934 1.00 91.19 253 PRO A CA 1
ATOM 2006 C C . PRO A 1 253 ? 0.545 23.592 41.743 1.00 91.19 253 PRO A C 1
ATOM 2008 O O . PRO A 1 253 ? -0.524 23.981 41.268 1.00 91.19 253 PRO A O 1
ATOM 2011 N N . LYS A 1 254 ? 0.942 23.935 42.972 1.00 86.81 254 LYS A N 1
ATOM 2012 C CA . LYS A 1 254 ? 0.136 24.765 43.875 1.00 86.81 254 LYS A CA 1
ATOM 2013 C C . LYS A 1 254 ? -0.184 26.116 43.215 1.00 86.81 254 LYS A C 1
ATOM 2015 O O . LYS A 1 254 ? 0.723 26.789 42.739 1.00 86.81 254 LYS A O 1
ATOM 2020 N N . GLY A 1 255 ? -1.461 26.502 43.201 1.00 86.50 255 GLY A N 1
ATOM 2021 C CA . GLY A 1 255 ? -1.938 27.747 42.580 1.00 86.50 255 GLY A CA 1
ATOM 2022 C C . GLY A 1 255 ? -2.303 27.642 41.093 1.00 86.50 255 GLY A C 1
ATOM 2023 O O . GLY A 1 255 ? -2.828 28.604 40.543 1.00 86.50 255 GLY A O 1
ATOM 2024 N N . VAL A 1 256 ? -2.084 26.492 40.444 1.00 92.69 256 VAL A N 1
ATOM 2025 C CA . VAL A 1 256 ? -2.507 26.249 39.055 1.00 92.69 256 VAL A CA 1
ATOM 2026 C C . VAL A 1 256 ? -3.884 25.587 39.040 1.00 92.69 256 VAL A C 1
ATOM 2028 O O . VAL A 1 256 ? -4.102 24.585 39.722 1.00 92.69 256 VAL A O 1
ATOM 2031 N N . GLN A 1 257 ? -4.815 26.123 38.247 1.00 93.38 257 GLN A N 1
ATOM 2032 C CA . GLN A 1 257 ? -6.151 25.545 38.100 1.00 93.38 257 GLN A CA 1
ATOM 2033 C C . GLN A 1 257 ? -6.081 24.187 37.389 1.00 93.38 257 GLN A C 1
ATOM 2035 O O . GLN A 1 257 ? -5.501 24.059 36.307 1.00 93.38 257 GLN A O 1
ATOM 2040 N N . ALA A 1 258 ? -6.709 23.183 37.999 1.00 95.94 258 ALA A N 1
ATOM 2041 C CA . ALA A 1 258 ? -6.914 21.868 37.413 1.00 95.94 258 ALA A CA 1
ATOM 2042 C C . ALA A 1 258 ? -8.349 21.754 36.885 1.00 95.94 258 ALA A C 1
ATOM 2044 O O . ALA A 1 258 ? -9.311 22.141 37.557 1.00 95.94 258 ALA A O 1
ATOM 2045 N N . SER A 1 259 ? -8.507 21.193 35.694 1.00 95.81 259 SER A N 1
ATOM 2046 C CA . SER A 1 259 ? -9.813 20.924 35.093 1.00 95.81 259 SER A CA 1
ATOM 2047 C C . SER A 1 259 ? -9.743 19.697 34.192 1.00 95.81 259 SER A C 1
ATOM 2049 O O . SER A 1 259 ? -8.669 19.159 33.921 1.00 95.81 259 SER A O 1
ATOM 2051 N N . TYR A 1 260 ? -10.894 19.207 33.756 1.00 94.50 260 TYR A N 1
ATOM 2052 C CA . TYR A 1 260 ? -10.972 18.158 32.750 1.00 94.50 260 TYR A CA 1
ATOM 2053 C C . TYR A 1 260 ? -12.132 18.422 31.800 1.00 94.50 260 TYR A C 1
ATOM 2055 O O . TYR A 1 260 ? -13.136 19.042 32.163 1.00 94.50 260 TYR A O 1
ATOM 2063 N N . ILE A 1 261 ? -11.959 17.966 30.567 1.00 90.94 261 ILE A N 1
ATOM 2064 C CA . ILE A 1 261 ? -12.923 18.108 29.486 1.00 90.94 261 ILE A CA 1
ATOM 2065 C C . ILE A 1 261 ? -13.361 16.708 29.079 1.00 90.94 261 ILE A C 1
ATOM 2067 O O . ILE A 1 261 ? -12.522 15.866 28.749 1.00 90.94 261 ILE A O 1
ATOM 2071 N N . LEU A 1 262 ? -14.669 16.474 29.123 1.00 89.25 262 LEU A N 1
ATOM 2072 C CA . LEU A 1 262 ? -15.297 15.297 28.537 1.00 89.25 262 LEU A CA 1
ATOM 2073 C C . LEU A 1 262 ? -15.744 15.682 27.135 1.00 89.25 262 LEU A C 1
ATOM 2075 O O . LEU A 1 262 ? -16.561 16.594 26.964 1.00 89.25 262 LEU A O 1
ATOM 2079 N N . THR A 1 263 ? -15.175 15.019 26.139 1.00 78.50 263 THR A N 1
ATOM 2080 C CA . THR A 1 263 ? -15.516 15.273 24.743 1.00 78.50 263 THR A CA 1
ATOM 2081 C C . THR A 1 263 ? -16.863 14.619 24.412 1.00 78.50 263 THR A C 1
ATOM 2083 O O . THR A 1 263 ? -17.128 13.514 24.889 1.00 78.50 263 THR A O 1
ATOM 2086 N N . PRO A 1 264 ? -17.734 15.290 23.639 1.00 75.56 264 PRO A N 1
ATOM 2087 C CA . PRO A 1 264 ? -19.008 14.722 23.196 1.00 75.56 264 PRO A CA 1
ATOM 2088 C C . PRO A 1 264 ? -18.782 13.536 22.256 1.00 75.56 264 PRO A C 1
ATOM 2090 O O . PRO A 1 264 ? -17.686 13.362 21.750 1.00 75.56 264 PRO A O 1
ATOM 2093 N N . ASP A 1 265 ? -19.842 12.793 21.960 1.00 76.56 265 ASP A N 1
ATOM 2094 C CA . ASP A 1 26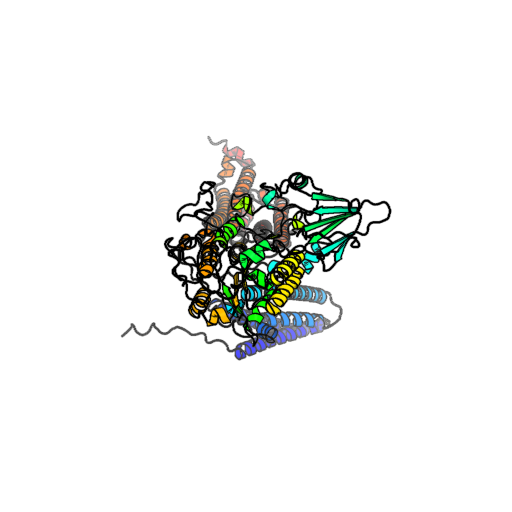5 ? -19.885 11.869 20.818 1.00 76.56 265 ASP A CA 1
ATOM 2095 C C . ASP A 1 265 ? -19.632 12.650 19.509 1.00 76.56 265 ASP A C 1
ATOM 2097 O O . ASP A 1 265 ? -20.278 13.676 19.267 1.00 76.56 265 ASP A O 1
ATOM 2101 N N . PHE A 1 266 ? -18.670 12.203 18.705 1.00 78.75 266 PHE A N 1
ATOM 2102 C CA . PHE A 1 266 ? -18.234 12.803 17.446 1.00 78.75 266 PHE A CA 1
ATOM 2103 C C . PHE A 1 266 ? -19.415 12.980 16.488 1.00 78.75 266 PHE A C 1
ATOM 2105 O O . PHE A 1 266 ? -19.582 14.056 15.915 1.00 78.75 266 PHE A O 1
ATOM 2112 N N . PHE A 1 267 ? -20.320 12.003 16.402 1.00 77.56 267 PHE A N 1
ATOM 2113 C CA . PHE A 1 267 ? -21.492 12.098 15.528 1.00 77.56 267 PHE A CA 1
ATOM 2114 C C . PHE A 1 267 ? -22.560 13.081 16.030 1.00 77.56 267 PHE A C 1
ATOM 2116 O O . PHE A 1 267 ? -23.361 13.578 15.239 1.00 77.56 267 PHE A O 1
ATOM 2123 N N . LYS A 1 268 ? -22.566 13.450 17.321 1.00 72.25 268 LYS A N 1
ATOM 2124 C CA . LYS A 1 268 ? -23.483 14.493 17.830 1.00 72.25 268 LYS A CA 1
ATOM 2125 C C . LYS A 1 268 ? -23.137 15.890 17.331 1.00 72.25 268 LYS A C 1
ATOM 2127 O O . LYS A 1 268 ? -24.007 16.757 17.362 1.00 72.25 268 LYS A O 1
ATOM 2132 N N . GLY A 1 269 ? -21.903 16.098 16.868 1.00 61.25 269 GLY A N 1
ATOM 2133 C CA . GLY A 1 269 ? -21.488 17.353 16.256 1.00 61.25 269 GLY A CA 1
ATOM 2134 C C . GLY A 1 269 ? -22.312 17.698 15.013 1.00 61.25 269 GLY A C 1
ATOM 2135 O O . GLY A 1 269 ? -22.532 18.870 14.776 1.00 61.25 269 GLY A O 1
ATOM 2136 N N . ASN A 1 270 ? -22.844 16.719 14.261 1.00 59.41 270 ASN A N 1
ATOM 2137 C CA . ASN A 1 270 ? -23.666 16.947 13.057 1.00 59.41 270 ASN A CA 1
ATOM 2138 C C . ASN A 1 270 ? -23.002 17.847 11.979 1.00 59.41 270 ASN A C 1
ATOM 2140 O O . ASN A 1 270 ? -23.691 18.580 11.264 1.00 59.41 270 ASN A O 1
ATOM 2144 N N . HIS A 1 271 ? -21.676 17.796 11.809 1.00 62.97 271 HIS A N 1
ATOM 2145 C CA . HIS A 1 271 ? -20.968 18.684 10.879 1.00 62.97 271 HIS A CA 1
ATOM 2146 C C . HIS A 1 271 ? -19.986 17.947 9.968 1.00 62.97 271 HIS A C 1
ATOM 2148 O O . HIS A 1 271 ? -19.213 17.105 10.408 1.00 62.97 271 HIS A O 1
ATOM 2154 N N . TYR A 1 272 ? -19.968 18.331 8.687 1.00 63.38 272 TYR A N 1
ATOM 2155 C CA . TYR A 1 272 ? -18.917 17.915 7.764 1.00 63.38 272 TYR A CA 1
ATOM 2156 C C . TYR A 1 272 ? -17.604 18.605 8.135 1.00 63.38 272 TYR A C 1
ATOM 2158 O O . TYR A 1 272 ? -17.478 19.825 8.022 1.00 63.38 272 TYR A O 1
ATOM 2166 N N . LEU A 1 273 ? -16.616 17.811 8.542 1.00 60.91 273 LEU A N 1
ATOM 2167 C CA . LEU A 1 273 ? -15.321 18.310 8.985 1.00 60.91 273 LEU A CA 1
ATOM 2168 C C . LEU A 1 273 ? -14.239 17.913 7.988 1.00 60.91 273 LEU A C 1
ATOM 2170 O O . LEU A 1 273 ? -13.811 16.759 7.903 1.00 60.91 273 LEU A O 1
ATOM 2174 N N . SER A 1 274 ? -13.812 18.906 7.210 1.00 57.53 274 SER A N 1
ATOM 2175 C CA . SER A 1 274 ? -12.668 18.822 6.308 1.00 57.53 274 SER A CA 1
ATOM 2176 C C . SER A 1 274 ? -11.416 19.351 7.004 1.00 57.53 274 SER A C 1
ATOM 2178 O O . SER A 1 274 ? -11.487 20.288 7.790 1.00 57.53 274 SER A O 1
ATOM 2180 N N . TYR A 1 275 ? -10.247 18.827 6.635 1.00 53.66 275 TYR A N 1
ATOM 2181 C CA . TYR A 1 275 ? -8.937 19.298 7.110 1.00 53.66 275 TYR A CA 1
ATOM 2182 C C . TYR A 1 275 ? -8.646 20.790 6.852 1.00 53.66 275 TYR A C 1
ATOM 2184 O O . TYR A 1 275 ? -7.653 21.308 7.355 1.00 53.66 275 TYR A O 1
ATOM 2192 N N . LYS A 1 276 ? -9.455 21.471 6.029 1.00 52.22 276 LYS A N 1
ATOM 2193 C CA . LYS A 1 276 ? -9.157 22.820 5.532 1.00 52.22 276 LYS A CA 1
ATOM 2194 C C . LYS A 1 276 ? -9.331 23.933 6.576 1.00 52.22 276 LYS A C 1
ATOM 2196 O O . LYS A 1 276 ? -8.658 24.942 6.423 1.00 52.22 276 LYS A O 1
ATOM 2201 N N . ASP A 1 277 ? -10.109 23.730 7.644 1.00 54.34 277 ASP A N 1
ATOM 2202 C CA . ASP A 1 277 ? -10.430 24.786 8.620 1.00 54.34 277 ASP A CA 1
ATOM 2203 C C . ASP A 1 277 ? -10.356 24.273 10.075 1.00 54.34 277 ASP A C 1
ATOM 2205 O O . ASP A 1 277 ? -11.346 23.948 10.726 1.00 54.34 277 ASP A O 1
ATOM 2209 N N . MET A 1 278 ? -9.141 24.174 10.620 1.00 56.75 278 MET A N 1
ATOM 2210 C CA . MET A 1 278 ? -8.896 23.586 11.949 1.00 56.75 278 MET A CA 1
ATOM 2211 C C . MET A 1 278 ? -9.440 24.413 13.123 1.00 56.75 278 MET A C 1
ATOM 2213 O O . MET A 1 278 ? -9.899 23.845 14.114 1.00 56.75 278 MET A O 1
ATOM 2217 N N . ASN A 1 279 ? -9.429 25.744 13.012 1.00 60.94 279 ASN A N 1
ATOM 2218 C CA . ASN A 1 279 ? -10.076 26.610 14.002 1.00 60.94 279 ASN A CA 1
ATOM 2219 C C . ASN A 1 279 ? -11.587 26.375 14.009 1.00 60.94 279 ASN A C 1
ATOM 2221 O O . ASN A 1 279 ? -12.183 26.290 15.077 1.00 60.94 279 ASN A O 1
ATOM 2225 N N . GLN A 1 280 ? -12.171 26.131 12.832 1.00 61.59 280 GLN A N 1
ATOM 2226 C CA . GLN A 1 280 ? -13.576 25.777 12.705 1.00 61.59 280 GLN A CA 1
ATOM 2227 C C . GLN A 1 280 ? -13.878 24.441 13.391 1.00 61.59 280 GLN A C 1
ATOM 2229 O O . GLN A 1 280 ? -14.904 24.345 14.046 1.00 61.59 280 GLN A O 1
ATOM 2234 N N . LEU A 1 281 ? -12.998 23.430 13.330 1.00 62.78 281 LEU A N 1
ATOM 2235 C CA . LEU A 1 281 ? -13.176 22.166 14.067 1.00 62.78 281 LEU A CA 1
ATOM 2236 C C . LEU A 1 281 ? -13.252 22.395 15.587 1.00 62.78 281 LEU A C 1
ATOM 2238 O O . LEU A 1 281 ? -14.165 21.894 16.243 1.00 62.78 281 LEU A O 1
ATOM 2242 N N . ILE A 1 282 ? -12.300 23.156 16.139 1.00 66.88 282 ILE A N 1
ATOM 2243 C CA . ILE A 1 282 ? -12.249 23.469 17.575 1.00 66.88 282 ILE A CA 1
ATOM 2244 C C . ILE A 1 282 ? -13.482 24.283 17.980 1.00 66.88 282 ILE A C 1
ATOM 2246 O O . ILE A 1 282 ? -14.134 23.948 18.964 1.00 66.88 282 ILE A O 1
ATOM 2250 N N . GLU A 1 283 ? -13.842 25.305 17.205 1.00 68.62 283 GLU A N 1
ATOM 2251 C CA . GLU A 1 283 ? -15.037 26.125 17.430 1.00 68.62 283 GLU A CA 1
ATOM 2252 C C . GLU A 1 283 ? -16.335 25.323 17.299 1.00 68.62 283 GLU A C 1
ATOM 2254 O O . GLU A 1 283 ? -17.280 25.568 18.040 1.00 68.62 283 GLU A O 1
ATOM 2259 N N . THR A 1 284 ? -16.377 24.342 16.398 1.00 67.81 284 THR A N 1
ATOM 2260 C CA . THR A 1 284 ? -17.554 23.500 16.158 1.00 67.81 284 THR A CA 1
ATOM 2261 C C . THR A 1 284 ? -17.803 22.539 17.316 1.00 67.81 284 THR A C 1
ATOM 2263 O O . THR A 1 284 ? -18.948 22.355 17.718 1.00 67.81 284 THR A O 1
ATOM 2266 N N . TYR A 1 285 ? -16.751 21.934 17.879 1.00 70.69 285 TYR A N 1
ATOM 2267 C CA . TYR A 1 285 ? -16.898 21.002 19.002 1.00 70.69 285 TYR A CA 1
ATOM 2268 C C . TYR A 1 285 ? -16.905 21.676 20.373 1.00 70.69 285 TYR A C 1
ATOM 2270 O O . TYR A 1 285 ? -17.491 21.123 21.304 1.00 70.69 285 TYR A O 1
ATOM 2278 N N . ALA A 1 286 ? -16.313 22.867 20.513 1.00 75.56 286 ALA A N 1
ATOM 2279 C CA . ALA A 1 286 ? -16.241 23.587 21.784 1.00 75.56 286 ALA A CA 1
ATOM 2280 C C . ALA A 1 286 ? -17.595 23.747 22.516 1.00 75.56 286 ALA A C 1
ATOM 2282 O O . ALA A 1 286 ? -17.594 23.609 23.741 1.00 75.56 286 ALA A O 1
ATOM 2283 N N . PRO A 1 287 ? -18.743 23.985 21.842 1.00 77.69 287 PRO A N 1
ATOM 2284 C CA . PRO A 1 287 ? -20.057 24.057 22.489 1.00 77.69 287 PRO A CA 1
ATOM 2285 C C . PRO A 1 287 ? -20.544 22.728 23.077 1.00 77.69 287 PRO A C 1
ATOM 2287 O O . PRO A 1 287 ? -21.358 22.721 23.997 1.00 77.69 287 PRO A O 1
ATOM 2290 N N . PHE A 1 288 ? -20.069 21.604 22.544 1.00 76.75 288 PHE A N 1
ATOM 2291 C CA . PHE A 1 288 ? -20.487 20.262 22.944 1.00 76.75 288 PHE A CA 1
ATOM 2292 C C . PHE A 1 288 ? -19.549 19.644 23.998 1.00 76.75 288 PHE A C 1
ATOM 2294 O O . PHE A 1 288 ? -19.878 18.623 24.606 1.00 76.75 288 PHE A O 1
ATOM 2301 N N . GLU A 1 289 ? -18.390 20.259 24.243 1.00 83.50 289 GLU A N 1
ATOM 2302 C CA . GLU A 1 289 ? -17.465 19.873 25.307 1.00 83.50 289 GLU A CA 1
ATOM 2303 C C . GLU A 1 289 ? -18.068 20.111 26.698 1.00 83.50 289 GLU A C 1
ATOM 2305 O O . GLU A 1 289 ? -18.501 21.213 27.038 1.00 83.50 289 GLU A O 1
ATOM 2310 N N . ARG A 1 290 ? -18.009 19.097 27.568 1.00 89.88 290 ARG A N 1
ATOM 2311 C CA . ARG A 1 290 ? -18.421 19.235 28.971 1.00 89.88 290 ARG A CA 1
ATOM 2312 C C . ARG A 1 290 ? -17.192 19.489 29.835 1.00 89.88 290 ARG A C 1
ATOM 2314 O O . ARG A 1 290 ? -16.382 18.590 30.061 1.00 89.88 290 ARG A O 1
ATOM 2321 N N . LYS A 1 291 ? -17.039 20.732 30.291 1.00 91.75 291 LYS A N 1
ATOM 2322 C CA . LYS A 1 291 ? -15.878 21.202 31.062 1.00 91.75 291 LYS A CA 1
ATOM 2323 C C . LYS A 1 291 ? -16.180 21.182 32.555 1.00 91.75 291 LYS A C 1
ATOM 2325 O O . LYS A 1 291 ? -17.199 21.711 32.989 1.00 91.75 291 LYS A O 1
ATOM 2330 N N . TYR A 1 292 ? -15.267 20.621 33.341 1.00 94.56 292 TYR A N 1
ATOM 2331 C CA . TYR A 1 292 ? -15.415 20.488 34.787 1.00 94.56 292 TYR A CA 1
ATOM 2332 C C . TYR A 1 292 ? -14.161 20.969 35.511 1.00 94.56 292 TYR A C 1
ATOM 2334 O O . TYR A 1 292 ? -13.036 20.644 35.130 1.00 94.56 292 TYR A O 1
ATOM 2342 N N . ASN A 1 293 ? -14.354 21.704 36.605 1.00 94.62 293 ASN A N 1
ATOM 2343 C CA . ASN A 1 293 ? -13.266 22.021 37.525 1.00 94.62 293 ASN A CA 1
ATOM 2344 C C . ASN A 1 293 ? -12.871 20.769 38.318 1.00 94.62 293 ASN A C 1
ATOM 2346 O O . ASN A 1 293 ? -13.732 20.022 38.786 1.00 94.62 293 ASN A O 1
ATOM 2350 N N . TYR A 1 294 ? -11.569 20.553 38.494 1.00 95.12 294 TYR A N 1
ATOM 2351 C CA . TYR A 1 294 ? -11.045 19.426 39.255 1.00 95.12 294 TYR A CA 1
ATOM 2352 C C . TYR A 1 294 ? -10.634 19.875 40.659 1.00 95.12 294 TYR A C 1
ATOM 2354 O O . TYR A 1 294 ? -9.761 20.724 40.822 1.00 95.12 294 TYR A O 1
ATOM 2362 N N . THR A 1 295 ? -11.253 19.281 41.680 1.00 91.38 295 THR A N 1
ATOM 2363 C CA . THR A 1 295 ? -10.957 19.568 43.097 1.00 91.38 295 THR A CA 1
ATOM 2364 C C . THR A 1 295 ? -10.506 18.336 43.873 1.00 91.38 295 THR A C 1
ATOM 2366 O O . THR A 1 295 ? -9.718 18.448 44.809 1.00 91.38 295 THR A O 1
ATOM 2369 N N . LYS A 1 296 ? -10.988 17.153 43.488 1.00 93.12 296 LYS A N 1
ATOM 2370 C CA . LYS A 1 296 ? -10.656 15.864 44.096 1.00 93.12 296 LYS A CA 1
ATOM 2371 C C . LYS A 1 296 ? -10.755 14.748 43.053 1.00 93.12 296 LYS A C 1
ATOM 2373 O O . LYS A 1 296 ? -11.455 14.939 42.055 1.00 93.12 296 LYS A O 1
ATOM 2378 N N . PRO A 1 297 ? -10.121 13.587 43.292 1.00 95.00 297 PRO A N 1
ATOM 2379 C CA . PRO A 1 297 ? -10.228 12.440 42.399 1.00 95.00 297 PRO A CA 1
ATOM 2380 C C . PRO A 1 297 ? -11.688 12.071 42.097 1.00 95.00 297 PRO A C 1
ATOM 2382 O O . PRO A 1 297 ? -12.500 11.954 43.020 1.00 95.00 297 PRO A O 1
ATOM 2385 N N . VAL A 1 298 ? -12.015 11.885 40.816 1.00 94.44 298 VAL A N 1
ATOM 2386 C CA . VAL A 1 298 ? -13.392 11.734 40.309 1.00 94.44 298 VAL A CA 1
ATOM 2387 C C . VAL A 1 298 ? -13.497 10.544 39.362 1.00 94.44 298 VAL A C 1
ATOM 2389 O O . VAL A 1 298 ? -12.595 10.305 38.569 1.00 94.44 298 VAL A O 1
ATOM 2392 N N . ILE A 1 299 ? -14.592 9.786 39.438 1.00 91.94 299 ILE A N 1
ATOM 2393 C CA . ILE A 1 299 ? -14.857 8.681 38.509 1.00 91.94 299 ILE A CA 1
ATOM 2394 C C . ILE A 1 299 ? -15.403 9.262 37.206 1.00 91.94 299 ILE A C 1
ATOM 2396 O O . ILE A 1 299 ? -16.399 9.984 37.224 1.00 91.94 299 ILE A O 1
ATOM 2400 N N . VAL A 1 300 ? -14.768 8.923 36.086 1.00 89.12 300 VAL A N 1
ATOM 2401 C CA . VAL A 1 300 ? -15.167 9.368 34.745 1.00 89.12 300 VAL A CA 1
ATOM 2402 C C . VAL A 1 300 ? -15.334 8.142 33.851 1.00 89.12 300 VAL A C 1
ATOM 2404 O O . VAL A 1 300 ? -14.508 7.235 33.898 1.00 89.12 300 VAL A O 1
ATOM 2407 N N . ARG A 1 301 ? -16.416 8.095 33.061 1.00 86.88 301 ARG A N 1
ATOM 2408 C CA . ARG A 1 301 ? -16.778 6.942 32.208 1.00 86.88 301 ARG A CA 1
ATOM 2409 C C . ARG A 1 301 ? -16.845 7.274 30.713 1.00 86.88 301 ARG A C 1
ATOM 2411 O O . ARG A 1 301 ? -17.398 6.504 29.933 1.00 86.88 301 ARG A O 1
ATOM 2418 N N . ASP A 1 302 ? -16.310 8.422 30.325 1.00 88.06 302 ASP A N 1
ATOM 2419 C CA . ASP A 1 302 ? -16.174 8.830 28.930 1.00 88.06 302 ASP A CA 1
ATOM 2420 C C . ASP A 1 302 ? -14.953 8.158 28.305 1.00 88.06 302 ASP A C 1
ATOM 2422 O O . ASP A 1 302 ? -13.941 7.952 28.967 1.00 88.06 302 ASP A O 1
ATOM 2426 N N . GLU A 1 303 ? -15.029 7.812 27.024 1.00 88.75 303 GLU A N 1
ATOM 2427 C CA . GLU A 1 303 ? -13.953 7.058 26.369 1.00 88.75 303 GLU A CA 1
ATOM 2428 C C . GLU A 1 303 ? -12.737 7.925 26.025 1.00 88.75 303 GLU A C 1
ATOM 2430 O O . GLU A 1 303 ? -11.633 7.408 25.848 1.00 88.75 303 GLU A O 1
ATOM 2435 N N . THR A 1 304 ? -12.937 9.246 25.959 1.00 89.44 304 THR A N 1
ATOM 2436 C CA . THR A 1 304 ? -11.900 10.256 25.733 1.00 89.44 304 THR A CA 1
ATOM 2437 C C . THR A 1 304 ? -12.040 11.375 26.760 1.00 89.44 304 THR A C 1
ATOM 2439 O O . THR A 1 304 ? -13.098 11.988 26.898 1.00 89.44 304 THR A O 1
ATOM 2442 N N . ILE A 1 305 ? -10.956 11.643 27.487 1.00 91.00 305 ILE A N 1
ATOM 2443 C CA . ILE A 1 305 ? -10.880 12.708 28.488 1.00 91.00 305 ILE A CA 1
ATOM 2444 C C . ILE A 1 305 ? -9.640 13.547 28.216 1.00 91.00 305 ILE A C 1
ATOM 2446 O O . ILE A 1 305 ? -8.546 13.008 28.059 1.00 91.00 305 ILE A O 1
ATOM 2450 N N . VAL A 1 306 ? -9.782 14.871 28.246 1.00 90.81 306 VAL A N 1
ATOM 2451 C CA . VAL A 1 306 ? -8.637 15.788 28.224 1.00 90.81 306 VAL A CA 1
ATOM 2452 C C . VAL A 1 306 ? -8.467 16.397 29.611 1.00 90.81 306 VAL A C 1
ATOM 2454 O O . VAL A 1 306 ? -9.229 17.274 30.017 1.00 90.81 306 VAL A O 1
ATOM 2457 N N . ALA A 1 307 ? -7.462 15.935 30.352 1.00 93.19 307 ALA A N 1
ATOM 2458 C CA . ALA A 1 307 ? -7.064 16.533 31.620 1.00 93.19 307 ALA A CA 1
ATOM 2459 C C . ALA A 1 307 ? -6.276 17.822 31.360 1.00 93.19 307 ALA A C 1
ATOM 2461 O O . ALA A 1 307 ? -5.425 17.875 30.469 1.00 93.19 307 ALA A O 1
ATOM 2462 N N . LYS A 1 308 ? -6.547 18.864 32.144 1.00 93.06 308 LYS A N 1
ATOM 2463 C CA . LYS A 1 308 ? -5.962 20.199 32.006 1.00 93.06 308 LYS A CA 1
ATOM 2464 C C . LYS A 1 308 ? -5.319 20.646 33.316 1.00 93.06 308 LYS A C 1
ATOM 2466 O O . LYS A 1 308 ? -5.853 20.424 34.403 1.00 93.06 308 LYS A O 1
ATOM 2471 N N . CYS A 1 309 ? -4.160 21.280 33.191 1.00 93.12 309 CYS A N 1
ATOM 2472 C CA . CYS A 1 309 ? -3.388 21.831 34.295 1.00 93.12 309 CYS A CA 1
ATOM 2473 C C . CYS A 1 309 ? -2.787 23.176 33.875 1.00 93.12 309 CYS A C 1
ATOM 2475 O O . CYS A 1 309 ? -1.697 23.224 33.296 1.00 93.12 309 CYS A O 1
ATOM 2477 N N . GLY A 1 310 ? -3.535 24.261 34.094 1.00 90.19 310 GLY A N 1
ATOM 2478 C CA . GLY A 1 310 ? -3.306 25.520 33.382 1.00 90.19 310 GLY A CA 1
ATOM 2479 C C . GLY A 1 310 ? -3.360 25.289 31.866 1.00 90.19 310 GLY A C 1
ATOM 2480 O O . GLY A 1 310 ? -4.268 24.623 31.372 1.00 90.19 310 GLY A O 1
ATOM 2481 N N . GLU A 1 311 ? -2.337 25.746 31.143 1.00 87.25 311 GLU A N 1
ATOM 2482 C CA . GLU A 1 311 ? -2.204 25.552 29.687 1.00 87.25 311 GLU A CA 1
ATOM 2483 C C . GLU A 1 311 ? -1.840 24.114 29.277 1.00 87.25 311 GLU A C 1
ATOM 2485 O O . GLU A 1 311 ? -1.962 23.725 28.113 1.00 87.25 311 GLU A O 1
ATOM 2490 N N . ARG A 1 312 ? -1.372 23.287 30.221 1.00 87.25 312 ARG A N 1
ATOM 2491 C CA . ARG A 1 312 ? -0.956 21.914 29.916 1.00 87.25 312 ARG A CA 1
ATOM 2492 C C . ARG A 1 312 ? -2.183 21.033 29.717 1.00 87.25 312 ARG A C 1
ATOM 2494 O O . ARG A 1 312 ? -3.140 21.111 30.485 1.00 87.25 312 ARG A O 1
ATOM 2501 N N . SER A 1 313 ? -2.127 20.152 28.722 1.00 88.25 313 SER A N 1
ATOM 2502 C CA . SER A 1 313 ? -3.172 19.160 28.454 1.00 88.25 313 SER A CA 1
ATOM 2503 C C . SER A 1 313 ? -2.587 17.762 28.334 1.00 88.25 313 SER A C 1
ATOM 2505 O O . SER A 1 313 ? -1.463 17.624 27.859 1.00 88.25 313 SER A O 1
ATOM 2507 N N . GLN A 1 314 ? -3.345 16.764 28.773 1.00 89.81 314 GLN A N 1
ATOM 2508 C CA . GLN A 1 314 ? -3.011 15.349 28.655 1.00 89.81 314 GLN A CA 1
ATOM 2509 C C . GLN A 1 314 ? -4.282 14.586 28.270 1.00 89.81 314 GLN A C 1
ATOM 2511 O O . GLN A 1 314 ? -5.333 14.780 28.886 1.00 89.81 314 GLN A O 1
ATOM 2516 N N . VAL A 1 315 ? -4.197 13.758 27.234 1.00 89.50 315 VAL A N 1
ATOM 2517 C CA . VAL A 1 315 ? -5.314 12.993 26.681 1.00 89.50 315 VAL A CA 1
ATOM 2518 C C . VAL A 1 315 ? -5.289 11.584 27.260 1.00 89.50 315 VAL A C 1
ATOM 2520 O O . VAL A 1 315 ? -4.289 10.871 27.185 1.00 89.50 315 VAL A O 1
ATOM 2523 N N . HIS A 1 316 ? -6.420 11.165 27.810 1.00 89.88 316 HIS A N 1
ATOM 2524 C CA . HIS A 1 316 ? -6.646 9.805 28.280 1.00 89.88 316 HIS A CA 1
ATOM 2525 C C . HIS A 1 316 ? -7.716 9.140 27.437 1.00 89.88 316 HIS A C 1
ATOM 2527 O O . HIS A 1 316 ? -8.731 9.752 27.105 1.00 89.88 316 HIS A O 1
ATOM 2533 N N . THR A 1 317 ? -7.486 7.869 27.127 1.00 91.12 317 THR A N 1
ATOM 2534 C CA . THR A 1 317 ? -8.387 7.056 26.316 1.00 91.12 317 THR A CA 1
ATOM 2535 C C . THR A 1 317 ? -8.626 5.719 26.990 1.00 91.12 317 THR A C 1
ATOM 2537 O O . THR A 1 317 ? -7.662 5.065 27.401 1.00 91.12 317 THR A O 1
ATOM 2540 N N . ARG A 1 318 ? -9.879 5.282 27.070 1.00 89.12 318 ARG A N 1
ATOM 2541 C CA . ARG A 1 318 ? -10.232 3.983 27.648 1.00 89.12 318 ARG A CA 1
ATOM 2542 C C . ARG A 1 318 ? -11.526 3.479 27.027 1.00 89.12 318 ARG A C 1
ATOM 2544 O O . ARG A 1 318 ? -12.455 4.260 26.857 1.00 89.12 318 ARG A O 1
ATOM 2551 N N . ASN A 1 319 ? -11.612 2.188 26.722 1.00 92.88 319 ASN A N 1
ATOM 2552 C CA . ASN A 1 319 ? -12.911 1.602 26.409 1.00 92.88 319 ASN A CA 1
ATOM 2553 C C . ASN A 1 319 ? -13.643 1.273 27.718 1.00 92.88 319 ASN A C 1
ATOM 2555 O O . ASN A 1 319 ? -13.070 0.661 28.623 1.00 92.88 319 ASN A O 1
ATOM 2559 N N . PHE A 1 320 ? -14.914 1.659 27.811 1.00 88.62 320 PHE A N 1
ATOM 2560 C CA . PHE A 1 320 ? -15.778 1.323 28.941 1.00 88.62 320 PHE A CA 1
ATOM 2561 C C . PHE A 1 320 ? -16.945 0.464 28.475 1.00 88.62 320 PHE A C 1
ATOM 2563 O O . PHE A 1 320 ? -17.694 0.869 27.590 1.00 88.62 320 PHE A O 1
ATOM 2570 N N . LYS A 1 321 ? -17.170 -0.682 29.127 1.00 91.69 321 LYS A N 1
ATOM 2571 C CA . LYS A 1 321 ? -18.362 -1.496 28.871 1.00 91.69 321 LYS A CA 1
ATOM 2572 C C . LYS A 1 321 ? -19.639 -0.709 29.190 1.00 91.69 321 LYS A C 1
ATOM 2574 O O . LYS A 1 321 ? -19.905 -0.383 30.348 1.00 91.69 321 LYS A O 1
ATOM 2579 N N . LYS A 1 322 ? -20.454 -0.439 28.171 1.00 93.25 322 LYS A N 1
ATOM 2580 C CA . LYS A 1 322 ? -21.795 0.144 28.283 1.00 93.25 322 LYS A CA 1
ATOM 2581 C C . LYS A 1 322 ? -22.780 -0.981 28.598 1.00 93.25 322 LYS A C 1
ATOM 2583 O O . LYS A 1 322 ? -22.998 -1.869 27.778 1.00 93.25 322 LYS A O 1
ATOM 2588 N N . ALA A 1 323 ? -23.382 -0.936 29.788 1.00 93.44 323 ALA A N 1
ATOM 2589 C CA . ALA A 1 323 ? -24.308 -1.973 30.252 1.00 93.44 323 ALA A CA 1
ATOM 2590 C C . ALA A 1 323 ? -25.479 -2.193 29.279 1.00 93.44 323 ALA A C 1
ATOM 2592 O O . ALA A 1 323 ? -25.809 -3.334 28.990 1.00 93.44 323 ALA A O 1
ATOM 2593 N N . SER A 1 324 ? -26.027 -1.119 28.702 1.00 93.56 324 SER A N 1
ATOM 2594 C CA . SER A 1 324 ? -27.108 -1.198 27.714 1.00 93.56 324 SER A CA 1
ATOM 2595 C C . SER A 1 324 ? -26.696 -1.888 26.409 1.00 93.56 324 SER A C 1
ATOM 2597 O O . SER A 1 324 ? -27.487 -2.636 25.842 1.00 93.56 324 SER A O 1
ATOM 2599 N N . ALA A 1 325 ? -25.467 -1.665 25.930 1.00 94.31 325 ALA A N 1
ATOM 2600 C CA . ALA A 1 325 ? -24.953 -2.332 24.733 1.00 94.31 325 ALA A CA 1
ATOM 2601 C C . ALA A 1 325 ? -24.713 -3.826 24.997 1.00 94.31 325 ALA A C 1
ATOM 2603 O O . ALA A 1 325 ? -25.123 -4.662 24.198 1.00 94.31 325 ALA A O 1
ATOM 2604 N N . GLN A 1 326 ? -24.119 -4.157 26.150 1.00 94.62 326 GLN A N 1
ATOM 2605 C CA . GLN A 1 326 ? -23.918 -5.537 26.602 1.00 94.62 326 GLN A CA 1
ATOM 2606 C C . GLN A 1 326 ? -25.248 -6.286 26.744 1.00 94.62 326 GLN A C 1
ATOM 2608 O O . GLN A 1 326 ? -25.382 -7.393 26.236 1.00 94.62 326 GLN A O 1
ATOM 2613 N N . GLU A 1 327 ? -26.218 -5.696 27.443 1.00 93.88 327 GLU A N 1
ATOM 2614 C CA . GLU A 1 327 ? -27.539 -6.286 27.658 1.00 93.88 327 GLU A CA 1
ATOM 2615 C C . GLU A 1 327 ? -28.234 -6.537 26.320 1.00 93.88 327 GLU A C 1
ATOM 2617 O O . GLU A 1 327 ? -28.626 -7.666 26.035 1.00 93.88 327 GLU A O 1
ATOM 2622 N N . ARG A 1 328 ? -28.285 -5.527 25.443 1.00 92.31 328 ARG A N 1
ATOM 2623 C CA . ARG A 1 328 ? -28.888 -5.667 24.115 1.00 92.31 328 ARG A CA 1
ATOM 2624 C C . ARG A 1 328 ? -28.222 -6.771 23.299 1.00 92.31 328 ARG A C 1
ATOM 2626 O O . ARG A 1 328 ? -28.933 -7.585 22.727 1.00 92.31 328 ARG A O 1
ATOM 2633 N N . ALA A 1 329 ? -26.889 -6.793 23.248 1.00 92.69 329 ALA A N 1
ATOM 2634 C CA . ALA A 1 329 ? -26.130 -7.775 22.481 1.00 92.69 329 ALA A CA 1
ATOM 2635 C C . ALA A 1 329 ? -26.152 -9.182 23.102 1.00 92.69 329 ALA A C 1
ATOM 2637 O O . ALA A 1 329 ? -25.765 -10.136 22.439 1.00 92.69 329 ALA A O 1
ATOM 2638 N N . SER A 1 330 ? -26.598 -9.336 24.355 1.00 91.31 330 SER A N 1
ATOM 2639 C CA . SER A 1 330 ? -26.728 -10.643 25.017 1.00 91.31 330 SER A CA 1
ATOM 2640 C C . SER A 1 330 ? -27.954 -11.447 24.569 1.00 91.31 330 SER A C 1
ATOM 2642 O O . SER A 1 330 ? -28.072 -12.628 24.894 1.00 91.31 330 SER A O 1
ATOM 2644 N N . HIS A 1 331 ? -28.848 -10.843 23.782 1.00 87.62 331 HIS A N 1
ATOM 2645 C CA . HIS A 1 331 ? -30.072 -11.468 23.280 1.00 87.62 331 HIS A CA 1
ATOM 2646 C C . HIS A 1 331 ? -29.866 -12.293 21.995 1.00 87.62 331 HIS A C 1
ATOM 2648 O O . HIS A 1 331 ? -30.829 -12.629 21.302 1.00 87.62 331 HIS A O 1
ATOM 2654 N N . PHE A 1 332 ? -28.635 -12.710 21.680 1.00 83.12 332 PHE A N 1
ATOM 2655 C CA . PHE A 1 332 ? -28.361 -13.561 20.515 1.00 83.12 332 PHE A CA 1
ATOM 2656 C C . PHE A 1 332 ? -29.163 -14.878 20.528 1.00 83.12 332 PHE A C 1
ATOM 2658 O O . PHE A 1 332 ? -29.560 -15.362 19.466 1.00 83.12 332 PHE A O 1
ATOM 2665 N N . ASN A 1 333 ? -29.497 -15.395 21.718 1.00 74.44 333 ASN A N 1
ATOM 2666 C CA . ASN A 1 333 ? -30.299 -16.608 21.929 1.00 74.44 333 ASN A CA 1
ATOM 2667 C C . ASN A 1 333 ? -31.829 -16.396 21.912 1.00 74.44 333 ASN A C 1
ATOM 2669 O O . ASN A 1 333 ? -32.578 -17.370 22.009 1.00 74.44 333 ASN A O 1
ATOM 2673 N N . ARG A 1 334 ? -32.301 -15.147 21.823 1.00 74.56 334 ARG A N 1
ATOM 2674 C CA . ARG A 1 334 ? -33.721 -14.766 21.790 1.00 74.56 334 ARG A CA 1
ATOM 2675 C C . ARG A 1 334 ? -33.918 -13.650 20.760 1.00 74.56 334 ARG A C 1
ATOM 2677 O O . ARG A 1 334 ? -33.932 -12.480 21.139 1.00 74.56 334 ARG A O 1
ATOM 2684 N N . PRO A 1 335 ? -34.036 -14.000 19.467 1.00 69.75 335 PRO A N 1
ATOM 2685 C CA . PRO A 1 335 ? -34.177 -13.015 18.405 1.00 69.75 335 PRO A CA 1
ATOM 2686 C C . PRO A 1 335 ? -35.353 -12.074 18.656 1.00 69.75 335 PRO A C 1
ATOM 2688 O O . PRO A 1 335 ? -36.461 -12.517 18.945 1.00 69.75 335 PRO A O 1
ATOM 2691 N N . THR A 1 336 ? -35.102 -10.774 18.530 1.00 67.31 336 THR A N 1
ATOM 2692 C CA . THR A 1 336 ? -36.102 -9.712 18.750 1.00 67.31 336 THR A CA 1
ATOM 2693 C C . THR A 1 336 ? -36.813 -9.264 17.466 1.00 67.31 336 THR A C 1
ATOM 2695 O O . THR A 1 336 ? -37.574 -8.297 17.486 1.00 67.31 336 THR A O 1
ATOM 2698 N N . LEU A 1 337 ? -36.568 -9.939 16.335 1.00 66.69 337 LEU A N 1
ATOM 2699 C CA . LEU A 1 337 ? -37.108 -9.546 15.031 1.00 66.69 337 LEU A CA 1
ATOM 2700 C C . LEU A 1 337 ? -38.619 -9.856 14.916 1.00 66.69 337 LEU A C 1
ATOM 2702 O O . LEU A 1 337 ? -39.035 -10.935 15.331 1.00 66.69 337 LEU A O 1
ATOM 2706 N N . PRO A 1 338 ? -39.446 -8.967 14.325 1.00 51.12 338 PRO A N 1
ATOM 2707 C CA . PRO A 1 338 ? -40.911 -9.037 14.440 1.00 51.12 338 PRO A CA 1
ATOM 2708 C C . PRO A 1 338 ? -41.631 -10.025 13.501 1.00 51.12 338 PRO A C 1
ATOM 2710 O O . PRO A 1 338 ? -42.857 -10.036 13.499 1.00 51.12 338 PRO A O 1
ATOM 2713 N N . ASN A 1 339 ? -40.929 -10.807 12.671 1.00 54.88 339 ASN A N 1
ATOM 2714 C CA . ASN A 1 339 ? -41.570 -11.607 11.616 1.00 54.88 339 ASN A CA 1
ATOM 2715 C C . ASN A 1 339 ? -41.803 -13.071 12.025 1.00 54.88 339 ASN A C 1
ATOM 2717 O O . ASN A 1 339 ? -40.855 -13.821 12.248 1.00 54.88 339 ASN A O 1
ATOM 2721 N N . GLU A 1 340 ? -43.074 -13.490 12.008 1.00 45.75 340 GLU A N 1
ATOM 2722 C CA . GLU A 1 340 ? -43.545 -14.863 12.272 1.00 45.75 340 GLU A CA 1
ATOM 2723 C C . GLU A 1 340 ? -43.040 -15.903 11.245 1.00 45.75 340 GLU A C 1
ATOM 2725 O O . GLU A 1 340 ? -43.031 -17.096 11.537 1.00 45.75 340 GLU A O 1
ATOM 2730 N N . ASN A 1 341 ? -42.537 -15.466 10.081 1.00 46.22 341 ASN A N 1
ATOM 2731 C CA . ASN A 1 341 ? -41.968 -16.335 9.037 1.00 46.22 341 ASN A CA 1
ATOM 2732 C C . ASN A 1 341 ? -40.481 -16.672 9.228 1.00 46.22 341 ASN A C 1
ATOM 2734 O O . ASN A 1 341 ? -39.917 -17.416 8.424 1.00 46.22 341 ASN A O 1
ATOM 2738 N N . ILE A 1 342 ? -39.831 -16.177 10.288 1.00 53.03 342 ILE A N 1
ATOM 2739 C CA . ILE A 1 342 ? -38.515 -16.679 10.696 1.00 53.03 342 ILE A CA 1
ATOM 2740 C C . ILE A 1 342 ? -38.768 -18.031 11.368 1.00 53.03 342 ILE A C 1
ATOM 2742 O O . ILE A 1 342 ? -38.763 -18.152 12.593 1.00 53.03 342 ILE A O 1
ATOM 2746 N N . HIS A 1 343 ? -39.069 -19.048 10.554 1.00 44.88 343 HIS A N 1
ATOM 2747 C CA . HIS A 1 343 ? -39.145 -20.442 10.968 1.00 44.88 343 HIS A CA 1
ATOM 2748 C C . HIS A 1 343 ? -37.769 -20.827 11.508 1.00 44.88 343 HIS A C 1
ATOM 2750 O O . HIS A 1 343 ? -36.882 -21.225 10.763 1.00 44.88 343 HIS A O 1
ATOM 2756 N N . ILE A 1 344 ? -37.605 -20.583 12.809 1.00 48.81 344 ILE A N 1
ATOM 2757 C CA . ILE A 1 344 ? -36.647 -21.137 13.757 1.00 48.81 344 ILE A CA 1
ATOM 2758 C C . ILE A 1 344 ? -35.501 -21.838 13.027 1.00 48.81 344 ILE A C 1
ATOM 2760 O O . ILE A 1 344 ? -35.579 -23.033 12.739 1.00 48.81 344 ILE A O 1
ATOM 2764 N N . MET A 1 345 ? -34.437 -21.079 12.739 1.00 50.97 345 MET A N 1
ATOM 2765 C CA . MET A 1 345 ? -33.123 -21.654 12.480 1.00 50.97 345 MET A CA 1
ATOM 2766 C C . MET A 1 345 ? -32.699 -22.402 13.744 1.00 50.97 345 MET A C 1
ATOM 2768 O O . MET A 1 345 ? -32.209 -21.831 14.718 1.00 50.97 345 MET A O 1
ATOM 2772 N N . ASP A 1 346 ? -33.085 -23.672 13.709 1.00 48.12 346 ASP A N 1
ATOM 2773 C CA . ASP A 1 346 ? -32.858 -24.805 14.585 1.00 48.12 346 ASP A CA 1
ATOM 2774 C C . ASP A 1 346 ? -31.898 -24.543 15.743 1.00 48.12 346 ASP A C 1
ATOM 2776 O O . ASP A 1 346 ? -30.736 -24.288 15.473 1.00 48.12 346 ASP A O 1
ATOM 2780 N N . GLN A 1 347 ? -32.407 -24.598 16.987 1.00 49.69 347 GLN A N 1
ATOM 2781 C CA . GLN A 1 347 ? -31.807 -24.871 18.321 1.00 49.69 347 GLN A CA 1
ATOM 2782 C C . GLN A 1 347 ? -30.309 -24.563 18.641 1.00 49.69 347 GLN A C 1
ATOM 2784 O O . GLN A 1 347 ? -29.881 -24.783 19.780 1.00 49.69 347 GLN A O 1
ATOM 2789 N N . GLN A 1 348 ? -29.522 -24.015 17.717 1.00 51.97 348 GLN A N 1
ATOM 2790 C CA . GLN A 1 348 ? -28.060 -23.982 17.656 1.00 51.97 348 GLN A CA 1
ATOM 2791 C C . GLN A 1 348 ? -27.486 -22.596 17.977 1.00 51.97 348 GLN A C 1
ATOM 2793 O O . GLN A 1 348 ? -26.346 -22.509 18.427 1.00 51.97 348 GLN A O 1
ATOM 2798 N N . ILE A 1 349 ? -28.264 -21.511 17.857 1.00 58.62 349 ILE A N 1
ATOM 2799 C CA . ILE A 1 349 ? -27.824 -20.149 18.222 1.00 58.62 349 ILE A CA 1
ATOM 2800 C C . ILE A 1 349 ? -27.977 -19.935 19.740 1.00 58.62 349 ILE A C 1
ATOM 2802 O O . ILE A 1 349 ? -28.740 -19.095 20.210 1.00 58.62 349 ILE A O 1
ATOM 2806 N N . LYS A 1 350 ? -27.292 -20.753 20.548 1.00 64.19 350 LYS A N 1
ATOM 2807 C CA . LYS A 1 350 ? -27.209 -20.574 22.014 1.00 64.19 350 LYS A CA 1
ATOM 2808 C C . LYS A 1 350 ? -25.881 -19.980 22.471 1.00 64.19 350 LYS A C 1
ATOM 2810 O O . LYS A 1 350 ? -25.749 -19.631 23.641 1.00 64.19 350 LYS A O 1
ATOM 2815 N N . THR A 1 351 ? -24.903 -19.890 21.579 1.00 80.25 351 THR A N 1
ATOM 2816 C CA . THR A 1 351 ? -23.552 -19.418 21.881 1.00 80.25 351 THR A CA 1
ATOM 2817 C C . THR A 1 351 ? -23.318 -18.026 21.315 1.00 80.25 351 THR A C 1
ATOM 2819 O O . THR A 1 351 ? -23.952 -17.630 20.339 1.00 80.25 351 THR A O 1
ATOM 2822 N N . LYS A 1 352 ? -22.372 -17.308 21.923 1.00 90.56 352 LYS A N 1
ATOM 2823 C CA . LYS A 1 352 ? -21.866 -16.026 21.434 1.00 90.56 352 LYS A CA 1
ATOM 2824 C C . LYS A 1 352 ? -21.497 -16.125 19.935 1.00 90.56 352 LYS A C 1
ATOM 2826 O O . LYS A 1 352 ? -20.793 -17.072 19.570 1.00 90.56 352 LYS A O 1
ATOM 2831 N N . PRO A 1 353 ? -21.927 -15.170 19.090 1.00 93.38 353 PRO A N 1
ATOM 2832 C CA . PRO A 1 353 ? -21.485 -15.085 17.700 1.00 93.38 353 PRO A CA 1
ATOM 2833 C C . PRO A 1 353 ? -19.981 -14.804 17.562 1.00 93.38 353 PRO A C 1
ATOM 2835 O O . PRO A 1 353 ? -19.366 -14.203 18.443 1.00 93.38 353 PRO A O 1
ATOM 2838 N N . ILE A 1 354 ? -19.398 -15.181 16.425 1.00 96.50 354 ILE A N 1
ATOM 2839 C CA . ILE A 1 354 ? -18.025 -14.827 16.049 1.00 96.50 354 ILE A CA 1
ATOM 2840 C C . ILE A 1 354 ? -17.902 -13.303 15.951 1.00 96.50 354 ILE A C 1
ATOM 2842 O O . ILE A 1 354 ? -18.734 -12.634 15.331 1.00 96.50 354 ILE A O 1
ATOM 2846 N N . ASP A 1 355 ? -16.839 -12.770 16.549 1.00 97.94 355 ASP A N 1
ATOM 2847 C CA . ASP A 1 355 ? -16.471 -11.359 16.502 1.00 97.94 355 ASP A CA 1
ATOM 2848 C C . ASP A 1 355 ? -15.941 -10.979 15.111 1.00 97.94 355 ASP A C 1
ATOM 2850 O O . ASP A 1 355 ? -15.288 -11.776 14.445 1.00 97.94 355 ASP A O 1
ATOM 2854 N N . ILE A 1 356 ? -16.171 -9.747 14.667 1.00 98.44 356 ILE A N 1
ATOM 2855 C CA . ILE A 1 356 ? -15.772 -9.258 13.344 1.00 98.44 356 ILE A CA 1
ATOM 2856 C C . ILE A 1 356 ? -14.913 -8.011 13.511 1.00 98.44 356 ILE A C 1
ATOM 2858 O O . ILE A 1 356 ? -15.333 -7.020 14.108 1.00 98.44 356 ILE A O 1
ATOM 2862 N N . MET A 1 357 ? -13.710 -8.034 12.945 1.00 98.50 357 MET A N 1
ATOM 2863 C CA . MET A 1 357 ? -12.842 -6.860 12.878 1.00 98.50 357 MET A CA 1
ATOM 2864 C C . MET A 1 357 ? -12.471 -6.579 11.428 1.00 98.50 357 MET A C 1
ATOM 2866 O O . MET A 1 357 ? -11.702 -7.329 10.829 1.00 98.50 357 MET A O 1
ATOM 2870 N N . LEU A 1 358 ? -12.994 -5.481 10.883 1.00 98.12 358 LEU A N 1
ATOM 2871 C CA . LEU A 1 358 ? -12.575 -4.938 9.596 1.00 98.12 358 LEU A CA 1
ATOM 2872 C C . LEU A 1 358 ? -11.498 -3.879 9.840 1.00 98.12 358 LEU A C 1
ATOM 2874 O O . LEU A 1 358 ? -11.807 -2.717 10.104 1.00 98.12 358 LEU A O 1
ATOM 2878 N N . LEU A 1 359 ? -10.235 -4.302 9.798 1.00 97.25 359 LEU A N 1
ATOM 2879 C CA . LEU A 1 359 ? -9.064 -3.460 10.017 1.00 97.25 359 LEU A CA 1
ATOM 2880 C C . LEU A 1 359 ? -8.515 -2.949 8.685 1.00 97.25 359 LEU A C 1
ATOM 2882 O O . LEU A 1 359 ? -7.757 -3.632 7.994 1.00 97.25 359 LEU A O 1
ATOM 2886 N N . THR A 1 360 ? -8.883 -1.717 8.357 1.00 94.62 360 THR A N 1
ATOM 2887 C CA . THR A 1 360 ? -8.431 -1.011 7.160 1.00 94.62 360 THR A CA 1
ATOM 2888 C C . THR A 1 360 ? -7.150 -0.238 7.452 1.00 94.62 360 THR A C 1
ATOM 2890 O O . THR A 1 360 ? -7.062 0.487 8.444 1.00 94.62 360 THR A O 1
ATOM 2893 N N . ILE A 1 361 ? -6.153 -0.369 6.585 1.00 90.81 361 ILE A N 1
ATOM 2894 C CA . ILE A 1 361 ? -4.855 0.295 6.690 1.00 90.81 361 ILE A CA 1
ATOM 2895 C C . ILE A 1 361 ? -4.671 1.157 5.445 1.00 90.81 361 ILE A C 1
ATOM 2897 O O . ILE A 1 361 ? -4.547 0.634 4.339 1.00 90.81 361 ILE A O 1
ATOM 2901 N N . ASN A 1 362 ? -4.680 2.477 5.626 1.00 87.00 362 ASN A N 1
ATOM 2902 C CA . ASN A 1 362 ? -4.698 3.418 4.514 1.00 87.00 362 ASN A CA 1
ATOM 2903 C C . ASN A 1 362 ? -3.413 3.333 3.668 1.00 87.00 362 ASN A C 1
ATOM 2905 O O . ASN A 1 362 ? -2.308 3.463 4.207 1.00 87.00 362 ASN A O 1
ATOM 2909 N N . GLY A 1 363 ? -3.555 3.116 2.358 1.00 82.06 363 GLY A N 1
ATOM 2910 C CA . GLY A 1 363 ? -2.437 3.065 1.409 1.00 82.06 363 GLY A CA 1
ATOM 2911 C C . GLY A 1 363 ? -1.543 1.823 1.517 1.00 82.06 363 GLY A C 1
ATOM 2912 O O . GLY A 1 363 ? -0.393 1.861 1.073 1.00 82.06 363 GLY A O 1
ATOM 2913 N N . LEU A 1 364 ? -2.019 0.728 2.121 1.00 85.38 364 LEU A N 1
ATOM 2914 C CA . LEU A 1 364 ? -1.245 -0.507 2.258 1.00 85.38 364 LEU A CA 1
ATOM 2915 C C . LEU A 1 364 ? -1.396 -1.416 1.031 1.00 85.38 364 LEU A C 1
ATOM 2917 O O . LEU A 1 364 ? -2.364 -2.172 0.907 1.00 85.38 364 LEU A O 1
ATOM 2921 N N . SER A 1 365 ? -0.385 -1.426 0.164 1.00 84.75 365 SER A N 1
ATOM 2922 C CA . SER A 1 365 ? -0.327 -2.388 -0.939 1.00 84.75 365 SER A CA 1
ATOM 2923 C C . SER A 1 365 ? 0.137 -3.775 -0.484 1.00 84.75 365 SER A C 1
ATOM 2925 O O . SER A 1 365 ? 0.799 -3.941 0.549 1.00 84.75 365 SER A O 1
ATOM 2927 N N . ARG A 1 366 ? -0.158 -4.798 -1.291 1.00 85.75 366 ARG A N 1
ATOM 2928 C CA . ARG A 1 366 ? 0.289 -6.177 -1.058 1.00 85.75 366 ARG A CA 1
ATOM 2929 C C . ARG A 1 366 ? 1.814 -6.262 -0.982 1.00 85.75 366 ARG A C 1
ATOM 2931 O O . ARG A 1 366 ? 2.353 -6.856 -0.048 1.00 85.75 366 ARG A O 1
ATOM 2938 N N . GLY A 1 367 ? 2.505 -5.674 -1.960 1.00 78.62 367 GLY A N 1
ATOM 2939 C CA . GLY A 1 367 ? 3.966 -5.654 -2.005 1.00 78.62 367 GLY A CA 1
ATOM 2940 C C . GLY A 1 367 ? 4.564 -4.866 -0.846 1.00 78.62 367 GLY A C 1
ATOM 2941 O O . GLY A 1 367 ? 5.559 -5.278 -0.243 1.00 78.62 367 GLY A O 1
ATOM 2942 N N . HIS A 1 368 ? 3.928 -3.751 -0.497 1.00 77.50 368 HIS A N 1
ATOM 2943 C CA . HIS A 1 368 ? 4.363 -2.883 0.583 1.00 77.50 368 HIS A CA 1
ATOM 2944 C C . HIS A 1 368 ? 4.214 -3.540 1.949 1.00 77.50 368 HIS A C 1
ATOM 2946 O O . HIS A 1 368 ? 5.107 -3.373 2.773 1.00 77.50 368 HIS A O 1
ATOM 2952 N N . PHE A 1 369 ? 3.188 -4.363 2.179 1.00 83.62 369 PHE A N 1
ATOM 2953 C CA . PHE A 1 369 ? 2.980 -5.006 3.478 1.00 83.62 369 PHE A CA 1
ATOM 2954 C C . PHE A 1 369 ? 4.198 -5.810 3.954 1.00 83.62 369 PHE A C 1
ATOM 2956 O O . PHE A 1 369 ? 4.645 -5.654 5.090 1.00 83.62 369 PHE A O 1
ATOM 2963 N N . LYS A 1 370 ? 4.811 -6.589 3.059 1.00 81.69 370 LYS A N 1
ATOM 2964 C CA . LYS A 1 370 ? 6.005 -7.389 3.367 1.00 81.69 370 LYS A CA 1
ATOM 2965 C C . LYS A 1 370 ? 7.260 -6.537 3.589 1.00 81.69 370 LYS A C 1
ATOM 2967 O O . LYS A 1 370 ? 8.134 -6.924 4.360 1.00 81.69 370 LYS A O 1
ATOM 2972 N N . ARG A 1 371 ? 7.358 -5.384 2.914 1.00 77.56 371 ARG A N 1
ATOM 2973 C CA . ARG A 1 371 ? 8.507 -4.464 3.006 1.00 77.56 371 ARG A CA 1
ATOM 2974 C C . ARG A 1 371 ? 8.428 -3.552 4.231 1.00 77.56 371 ARG A C 1
ATOM 2976 O O . ARG A 1 371 ? 9.440 -3.328 4.885 1.00 77.56 371 ARG A O 1
ATOM 2983 N N . ALA A 1 372 ? 7.241 -3.029 4.526 1.00 75.31 372 ALA A N 1
ATOM 2984 C CA . ALA A 1 372 ? 7.009 -2.041 5.574 1.00 75.31 372 ALA A CA 1
ATOM 2985 C C . ALA A 1 372 ? 6.624 -2.638 6.922 1.00 75.31 372 ALA A C 1
ATOM 2987 O O . ALA A 1 372 ? 7.005 -2.071 7.940 1.00 75.31 372 ALA A O 1
ATOM 2988 N N . LEU A 1 373 ? 5.897 -3.759 6.943 1.00 85.06 373 LEU A N 1
ATOM 2989 C CA . LEU A 1 373 ? 5.450 -4.407 8.177 1.00 85.06 373 LEU A CA 1
ATOM 2990 C C . LEU A 1 373 ? 5.969 -5.861 8.272 1.00 85.06 373 LEU A C 1
ATOM 2992 O O . LEU A 1 373 ? 5.181 -6.801 8.431 1.00 85.06 373 LEU A O 1
ATOM 2996 N N . PRO A 1 374 ? 7.293 -6.092 8.141 1.00 87.19 374 PRO A N 1
ATOM 2997 C CA . PRO A 1 374 ? 7.856 -7.436 8.043 1.00 87.19 374 PRO A CA 1
ATOM 2998 C C . PRO A 1 374 ? 7.631 -8.290 9.300 1.00 87.19 374 PRO A C 1
ATOM 3000 O O . PRO A 1 374 ? 7.456 -9.507 9.176 1.00 87.19 374 PRO A O 1
ATOM 3003 N N . LYS A 1 375 ? 7.616 -7.706 10.510 1.00 92.69 375 LYS A N 1
ATOM 3004 C CA . LYS A 1 375 ? 7.360 -8.465 11.750 1.00 92.69 375 LYS A CA 1
ATOM 3005 C C . LYS A 1 375 ? 5.909 -8.923 11.804 1.00 92.69 375 LYS A C 1
ATOM 3007 O O . LYS A 1 375 ? 5.649 -10.076 12.135 1.00 92.69 375 LYS A O 1
ATOM 3012 N N . THR A 1 376 ? 4.981 -8.037 11.457 1.00 93.00 376 THR A N 1
ATOM 3013 C CA . THR A 1 376 ? 3.547 -8.325 11.416 1.00 93.00 376 THR A CA 1
ATOM 3014 C C . THR A 1 376 ? 3.247 -9.386 10.365 1.00 93.00 376 THR A C 1
ATOM 3016 O O . THR A 1 376 ? 2.599 -10.381 10.685 1.00 93.00 376 THR A O 1
ATOM 3019 N N . PHE A 1 377 ? 3.790 -9.240 9.150 1.00 91.81 377 PHE A N 1
ATOM 3020 C CA . PHE A 1 377 ? 3.671 -10.243 8.090 1.00 91.81 377 PHE A CA 1
ATOM 3021 C C . PHE A 1 377 ? 4.185 -11.614 8.553 1.00 91.81 377 PHE A C 1
ATOM 3023 O O . PHE A 1 377 ? 3.490 -12.617 8.408 1.00 91.81 377 PHE A O 1
ATOM 3030 N N . SER A 1 378 ? 5.366 -11.658 9.182 1.00 91.62 378 SER A N 1
ATOM 3031 C CA . SER A 1 378 ? 5.948 -12.904 9.705 1.00 91.62 378 SER A CA 1
ATOM 3032 C C . SER A 1 378 ? 5.070 -13.551 10.781 1.00 91.62 378 SER A C 1
ATOM 3034 O O . SER A 1 378 ? 4.926 -14.770 10.810 1.00 91.62 378 SER A O 1
ATOM 3036 N N . THR A 1 379 ? 4.458 -12.750 11.657 1.00 92.38 379 THR A N 1
ATOM 3037 C CA . THR A 1 379 ? 3.526 -13.247 12.676 1.00 92.38 379 THR A CA 1
ATOM 3038 C C . THR A 1 379 ? 2.253 -13.805 12.051 1.00 92.38 379 THR A C 1
ATOM 3040 O O . THR A 1 379 ? 1.826 -14.883 12.450 1.00 92.38 379 THR A O 1
ATOM 3043 N N . ILE A 1 380 ? 1.679 -13.136 11.046 1.00 92.50 380 ILE A N 1
ATOM 3044 C CA . ILE A 1 380 ? 0.511 -13.651 10.316 1.00 92.50 380 ILE A CA 1
ATOM 3045 C C . ILE A 1 380 ? 0.862 -14.961 9.603 1.00 92.50 380 ILE A C 1
ATOM 3047 O O . ILE A 1 380 ? 0.129 -15.936 9.725 1.00 92.50 380 ILE A O 1
ATOM 3051 N N . GLN A 1 381 ? 2.015 -15.034 8.934 1.00 90.44 381 GLN A N 1
ATOM 3052 C CA . GLN A 1 381 ? 2.491 -16.272 8.315 1.00 90.44 381 GLN A CA 1
ATOM 3053 C C . GLN A 1 381 ? 2.667 -17.399 9.350 1.00 90.44 381 GLN A C 1
ATOM 3055 O O . GLN A 1 381 ? 2.314 -18.548 9.091 1.00 90.44 381 GLN A O 1
ATOM 3060 N N . ALA A 1 382 ? 3.151 -17.086 10.554 1.00 89.94 382 ALA A N 1
ATOM 3061 C CA . ALA A 1 382 ? 3.307 -18.066 11.628 1.00 89.94 382 ALA A CA 1
ATOM 3062 C C . ALA A 1 382 ? 1.970 -18.605 12.179 1.00 89.94 382 ALA A C 1
ATOM 3064 O O . ALA A 1 382 ? 1.961 -19.693 12.760 1.00 89.94 382 ALA A O 1
ATOM 3065 N N . ILE A 1 383 ? 0.843 -17.903 11.983 1.00 88.44 383 ILE A N 1
ATOM 3066 C CA . ILE A 1 383 ? -0.496 -18.427 12.322 1.00 88.44 383 ILE A CA 1
ATOM 3067 C C . ILE A 1 383 ? -0.785 -19.694 11.504 1.00 88.44 383 ILE A C 1
ATOM 3069 O O . ILE A 1 383 ? -1.324 -20.659 12.041 1.00 88.44 383 ILE A O 1
ATOM 3073 N N . GLN A 1 384 ? -0.350 -19.736 10.242 1.00 78.56 384 GLN A N 1
ATOM 3074 C CA . GLN A 1 384 ? -0.531 -20.884 9.355 1.00 78.56 384 GLN A CA 1
ATOM 3075 C C . GLN A 1 384 ? 0.314 -22.111 9.769 1.00 78.56 384 GLN A C 1
ATOM 3077 O O . GLN A 1 384 ? -0.126 -23.258 9.628 1.00 78.56 384 GLN A O 1
ATOM 3082 N N . GLY A 1 385 ? 1.533 -21.867 10.274 1.00 66.00 385 GLY A N 1
ATOM 3083 C CA . GLY A 1 385 ? 2.583 -22.876 10.474 1.00 66.00 385 GLY A CA 1
ATOM 3084 C C . GLY A 1 385 ? 2.673 -23.530 11.861 1.00 66.00 385 GLY A C 1
ATOM 3085 O O . GLY A 1 385 ? 3.387 -24.520 12.006 1.00 66.00 385 GLY A O 1
ATOM 3086 N N . ASN A 1 386 ? 1.973 -23.036 12.887 1.00 55.94 386 ASN A N 1
ATOM 3087 C CA . ASN A 1 386 ? 2.105 -23.572 14.249 1.00 55.94 386 ASN A CA 1
ATOM 3088 C C . ASN A 1 386 ? 1.132 -24.730 14.545 1.00 55.94 386 ASN A C 1
ATOM 3090 O O . ASN A 1 386 ? -0.057 -24.668 14.241 1.00 55.94 386 ASN A O 1
ATOM 3094 N N . GLY A 1 387 ? 1.627 -25.777 15.220 1.00 47.91 387 GLY A N 1
ATOM 3095 C CA . GLY A 1 387 ? 0.929 -27.042 15.525 1.00 47.91 387 GLY A CA 1
ATOM 3096 C C . GLY A 1 387 ? -0.308 -26.974 16.441 1.00 47.91 387 GLY A C 1
ATOM 3097 O O . GLY A 1 387 ? -0.810 -28.015 16.851 1.00 47.91 387 GLY A O 1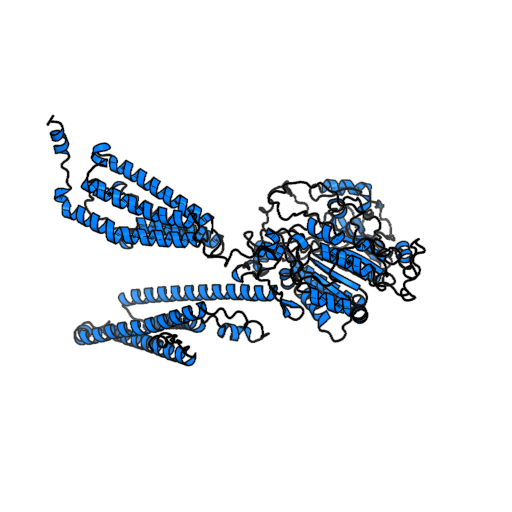
ATOM 3098 N N . LYS A 1 388 ? -0.823 -25.779 16.752 1.00 56.47 388 LYS A N 1
ATOM 3099 C CA . LYS A 1 388 ? -2.139 -25.550 17.373 1.00 56.47 388 LYS A CA 1
ATOM 3100 C C . LYS A 1 388 ? -2.883 -24.492 16.554 1.00 56.47 388 LYS A C 1
ATOM 3102 O O . LYS A 1 388 ? -2.897 -23.319 16.915 1.00 56.47 388 LYS A O 1
ATOM 3107 N N . LYS A 1 389 ? -3.438 -24.898 15.409 1.00 71.00 389 LYS A N 1
ATOM 3108 C CA . LYS A 1 389 ? -4.127 -24.008 14.462 1.00 71.00 389 LYS A CA 1
ATOM 3109 C C . LYS A 1 389 ? -5.475 -23.557 15.030 1.00 71.00 389 LYS A C 1
ATOM 3111 O O . LYS A 1 389 ? -6.496 -24.150 14.709 1.00 71.00 389 LYS A O 1
ATOM 3116 N N . THR A 1 390 ? -5.508 -22.528 15.873 1.00 86.88 390 THR A N 1
ATOM 3117 C CA . THR A 1 390 ? -6.776 -21.910 16.323 1.00 86.88 390 THR A CA 1
ATOM 3118 C C . THR A 1 390 ? -7.453 -21.113 15.214 1.00 86.88 390 THR A C 1
ATOM 3120 O O . THR A 1 390 ? -8.665 -20.919 15.232 1.00 86.88 390 THR A O 1
ATOM 3123 N N . SER A 1 391 ? -6.666 -20.661 14.238 1.00 92.44 391 SER A N 1
ATOM 3124 C CA . SER A 1 391 ? -7.135 -19.827 13.140 1.00 92.44 391 SER A CA 1
ATOM 3125 C C . SER A 1 391 ? -6.414 -20.188 11.849 1.00 92.44 391 SER A C 1
ATOM 3127 O O . SER A 1 391 ? -5.313 -20.745 11.863 1.00 92.44 391 SER A O 1
ATOM 3129 N N . LYS A 1 392 ? -7.034 -19.831 10.731 1.00 92.94 392 LYS A N 1
ATOM 3130 C CA . LYS A 1 392 ? -6.547 -20.073 9.379 1.00 92.94 392 LYS A CA 1
ATOM 3131 C C . LYS A 1 392 ? -6.493 -18.772 8.602 1.00 92.94 392 LYS A C 1
ATOM 3133 O O . LYS A 1 392 ? -7.413 -17.965 8.712 1.00 92.94 392 LYS A O 1
ATOM 3138 N N . VAL A 1 393 ? -5.419 -18.582 7.841 1.00 94.50 393 VAL A N 1
ATOM 3139 C CA . VAL A 1 393 ? -5.173 -17.361 7.075 1.00 94.50 393 VAL A CA 1
ATOM 3140 C C . VAL A 1 393 ? -5.435 -17.630 5.598 1.00 94.50 393 VAL A C 1
ATOM 3142 O O . VAL A 1 393 ? -4.959 -18.623 5.052 1.00 94.50 393 VAL A O 1
ATOM 3145 N N . TYR A 1 394 ? -6.170 -16.723 4.967 1.00 95.25 394 TYR A N 1
ATOM 3146 C CA . TYR A 1 394 ? -6.376 -16.664 3.526 1.00 95.25 394 TYR A CA 1
ATOM 3147 C C . TYR A 1 394 ? -5.785 -15.358 3.003 1.00 95.25 394 TYR A C 1
ATOM 3149 O O . TYR A 1 394 ? -6.048 -14.294 3.573 1.00 95.25 394 TYR A O 1
ATOM 3157 N N . GLN A 1 395 ? -4.988 -15.432 1.939 1.00 94.50 395 GLN A N 1
ATOM 3158 C CA . GLN A 1 395 ? -4.387 -14.268 1.293 1.00 94.50 395 GLN A CA 1
ATOM 3159 C C . GLN A 1 395 ? -4.929 -14.111 -0.123 1.00 94.50 395 GLN A C 1
ATOM 3161 O O . GLN A 1 395 ? -4.729 -14.966 -0.982 1.00 94.50 395 GLN A O 1
ATOM 3166 N N . PHE A 1 396 ? -5.500 -12.946 -0.406 1.00 94.56 396 PHE A N 1
ATOM 3167 C CA . PHE A 1 396 ? -6.081 -12.657 -1.710 1.00 94.56 396 PHE A CA 1
ATOM 3168 C C . PHE A 1 396 ? -5.112 -11.830 -2.547 1.00 94.56 396 PHE A C 1
ATOM 3170 O O . PHE A 1 396 ? -5.000 -10.615 -2.397 1.00 94.56 396 PHE A O 1
ATOM 3177 N N . SER A 1 397 ? -4.367 -12.506 -3.421 1.00 89.81 397 SER A N 1
ATOM 3178 C CA . SER A 1 397 ? -3.267 -11.900 -4.176 1.00 89.81 397 SER A CA 1
ATOM 3179 C C . SER A 1 397 ? -3.723 -10.958 -5.287 1.00 89.81 397 SER A C 1
ATOM 3181 O O . SER A 1 397 ? -2.919 -10.133 -5.706 1.00 89.81 397 SER A O 1
ATOM 3183 N N . LYS A 1 398 ? -4.979 -11.061 -5.740 1.00 89.12 398 LYS A N 1
ATOM 3184 C CA . LYS A 1 398 ? -5.579 -10.208 -6.780 1.00 89.12 398 LYS A CA 1
ATOM 3185 C C . LYS A 1 398 ? -6.760 -9.383 -6.268 1.00 89.12 398 LYS A C 1
ATOM 3187 O O . LYS A 1 398 ? -7.706 -9.121 -7.005 1.00 89.12 398 LYS A O 1
ATOM 3192 N N . TYR A 1 399 ? -6.720 -8.990 -5.001 1.00 92.38 399 TYR A N 1
ATOM 3193 C CA . TYR A 1 399 ? -7.615 -7.949 -4.517 1.00 92.38 399 TYR A CA 1
ATOM 3194 C C . TYR A 1 399 ? -7.203 -6.611 -5.139 1.00 92.38 399 TYR A C 1
ATOM 3196 O O . TYR A 1 399 ? -6.068 -6.172 -4.957 1.00 92.38 399 TYR A O 1
ATOM 3204 N N . HIS A 1 400 ? -8.107 -6.006 -5.905 1.00 90.56 400 HIS A N 1
ATOM 3205 C CA . HIS A 1 400 ? -7.821 -4.839 -6.729 1.00 90.56 400 HIS A CA 1
ATOM 3206 C C . HIS A 1 400 ? -8.652 -3.639 -6.273 1.00 90.56 400 HIS A C 1
ATOM 3208 O O . HIS A 1 400 ? -9.866 -3.747 -6.087 1.00 90.56 400 HIS A O 1
ATOM 3214 N N . SER A 1 401 ? -8.022 -2.477 -6.106 1.00 89.81 401 SER A N 1
ATOM 3215 C CA . SER A 1 401 ? -8.746 -1.246 -5.779 1.00 89.81 401 SER A CA 1
ATOM 3216 C C . SER A 1 401 ? -9.575 -0.783 -6.986 1.00 89.81 401 SER A C 1
ATOM 3218 O O . SER A 1 401 ? -9.238 -1.029 -8.138 1.00 89.81 401 SER A O 1
ATOM 3220 N N . LEU A 1 402 ? -10.705 -0.121 -6.768 1.00 83.81 402 LEU A N 1
ATOM 3221 C CA . LEU A 1 402 ? -11.494 0.447 -7.867 1.00 83.81 402 LEU A CA 1
ATOM 3222 C C . LEU A 1 402 ? -10.817 1.688 -8.465 1.00 83.81 402 LEU A C 1
ATOM 3224 O O . LEU A 1 402 ? -11.017 2.016 -9.635 1.00 83.81 402 LEU A O 1
ATOM 3228 N N . TRP A 1 403 ? -10.048 2.399 -7.636 1.00 80.44 403 TRP A N 1
ATOM 3229 C CA . TRP A 1 403 ? -9.321 3.613 -7.990 1.00 80.44 403 TRP A CA 1
ATOM 3230 C C . TRP A 1 403 ? -8.205 3.901 -6.975 1.00 80.44 403 TRP A C 1
ATOM 3232 O O . TRP A 1 403 ? -8.223 3.379 -5.862 1.00 80.44 403 TRP A O 1
ATOM 3242 N N . GLY A 1 404 ? -7.279 4.806 -7.296 1.00 77.19 404 GLY A N 1
ATOM 3243 C CA . GLY A 1 404 ? -6.205 5.219 -6.381 1.00 77.19 404 GLY A CA 1
ATOM 3244 C C . GLY A 1 404 ? -6.604 6.134 -5.216 1.00 77.19 404 GLY A C 1
ATOM 3245 O O . GLY A 1 404 ? -5.730 6.612 -4.498 1.00 77.19 404 GLY A O 1
ATOM 3246 N N . ASP A 1 405 ? -7.900 6.394 -5.019 1.00 78.50 405 ASP A N 1
ATOM 3247 C CA . ASP A 1 405 ? -8.425 7.252 -3.947 1.00 78.50 405 ASP A CA 1
ATOM 3248 C C . ASP A 1 405 ? -9.212 6.422 -2.923 1.00 78.50 405 ASP A C 1
ATOM 3250 O O . ASP A 1 405 ? -10.034 5.574 -3.281 1.00 78.50 405 ASP A O 1
ATOM 3254 N N . SER A 1 406 ? -8.955 6.665 -1.639 1.00 82.88 406 SER A N 1
ATOM 3255 C CA . SER A 1 406 ? -9.559 5.957 -0.507 1.00 82.88 406 SER A CA 1
ATOM 3256 C C . SER A 1 406 ? -11.083 6.036 -0.487 1.00 82.88 406 SER A C 1
ATOM 3258 O O . SER A 1 406 ? -11.737 5.078 -0.072 1.00 82.88 406 SER A O 1
ATOM 3260 N N . TYR A 1 407 ? -11.665 7.136 -0.973 1.00 82.19 407 TYR A N 1
ATOM 3261 C CA . TYR A 1 407 ? -13.108 7.356 -0.999 1.00 82.19 407 TYR A CA 1
ATOM 3262 C C . TYR A 1 407 ? -13.848 6.242 -1.738 1.00 82.19 407 TYR A C 1
ATOM 3264 O O . TYR A 1 407 ? -14.757 5.624 -1.187 1.00 82.19 407 TYR A O 1
ATOM 3272 N N . PHE A 1 408 ? -13.455 5.977 -2.984 1.00 84.62 408 PHE A N 1
ATOM 3273 C CA . PHE A 1 408 ? -14.167 5.033 -3.842 1.00 84.62 408 PHE A CA 1
ATOM 3274 C C . PHE A 1 408 ? -14.095 3.609 -3.295 1.00 84.62 408 PHE A C 1
ATOM 3276 O O . PHE A 1 408 ? -15.081 2.872 -3.342 1.00 84.62 408 PHE A O 1
ATOM 3283 N N . ASN A 1 409 ? -12.939 3.243 -2.744 1.00 89.19 409 ASN A N 1
ATOM 3284 C CA . ASN A 1 409 ? -12.697 1.912 -2.210 1.00 89.19 409 ASN A CA 1
ATOM 3285 C C . ASN A 1 409 ? -13.430 1.680 -0.892 1.00 89.19 409 ASN A C 1
ATOM 3287 O O . ASN A 1 409 ? -14.150 0.694 -0.768 1.00 89.19 409 ASN A O 1
ATOM 3291 N N . THR A 1 410 ? -13.300 2.594 0.072 1.00 89.19 410 THR A N 1
ATOM 3292 C CA . THR A 1 410 ? -13.953 2.457 1.384 1.00 89.19 410 THR A CA 1
ATOM 3293 C C . THR A 1 410 ? -15.471 2.530 1.271 1.00 89.19 410 THR A C 1
ATOM 3295 O O . THR A 1 410 ? -16.159 1.702 1.861 1.00 89.19 410 THR A O 1
ATOM 3298 N N . LEU A 1 411 ? -16.014 3.434 0.448 1.00 87.50 411 LEU A N 1
ATOM 3299 C CA . LEU A 1 411 ? -17.456 3.514 0.211 1.00 87.50 411 LEU A CA 1
ATOM 3300 C C . LEU A 1 411 ? -18.003 2.208 -0.380 1.00 87.50 411 LEU A C 1
ATOM 3302 O O . LEU A 1 411 ? -19.000 1.677 0.113 1.00 87.50 411 LEU A O 1
ATOM 3306 N N . SER A 1 412 ? -17.319 1.652 -1.381 1.00 90.00 412 SER A N 1
ATOM 3307 C CA . SER A 1 412 ? -17.710 0.384 -2.006 1.00 90.00 412 SER A CA 1
ATOM 3308 C C . SER A 1 412 ? -17.572 -0.797 -1.042 1.00 90.00 412 SER A C 1
ATOM 3310 O O . SER A 1 412 ? -18.488 -1.604 -0.945 1.00 90.00 412 SER A O 1
ATOM 3312 N N . MET A 1 413 ? -16.477 -0.862 -0.279 1.00 93.19 413 MET A N 1
ATOM 3313 C CA . MET A 1 413 ? -16.228 -1.895 0.735 1.00 93.19 413 MET A CA 1
ATOM 3314 C C . MET A 1 413 ? -17.259 -1.873 1.864 1.00 93.19 413 MET A C 1
ATOM 3316 O O . MET A 1 413 ? -17.655 -2.922 2.367 1.00 93.19 413 MET A O 1
ATOM 3320 N N . TYR A 1 414 ? -17.688 -0.686 2.289 1.00 91.94 414 TYR A N 1
ATOM 3321 C CA . TYR A 1 414 ? -18.595 -0.553 3.419 1.00 91.94 414 TYR A CA 1
ATOM 3322 C C . TYR A 1 414 ? -20.064 -0.697 3.034 1.00 91.94 414 TYR A C 1
ATOM 3324 O O . TYR A 1 414 ? -20.840 -1.135 3.878 1.00 91.94 414 TYR A O 1
ATOM 3332 N N . THR A 1 415 ? -20.449 -0.356 1.798 1.00 89.81 415 THR A N 1
ATOM 3333 C CA . THR A 1 415 ? -21.869 -0.210 1.409 1.00 89.81 415 THR A CA 1
ATOM 3334 C C . THR A 1 415 ? -22.273 -0.931 0.123 1.00 89.81 415 THR A C 1
ATOM 3336 O O . THR A 1 415 ? -23.447 -0.931 -0.251 1.00 89.81 415 THR A O 1
ATOM 3339 N N . GLY A 1 416 ? -21.312 -1.491 -0.614 1.00 88.62 416 GLY A N 1
ATOM 3340 C CA . GLY A 1 416 ? -21.548 -2.078 -1.934 1.00 88.62 416 GLY A CA 1
ATOM 3341 C C . GLY A 1 416 ? -21.898 -1.052 -3.012 1.00 88.62 416 GLY A C 1
ATOM 3342 O O . GLY A 1 416 ? -22.271 -1.430 -4.119 1.00 88.62 416 GLY A O 1
ATOM 3343 N N . TYR A 1 417 ? -21.816 0.248 -2.716 1.00 85.62 417 TYR A N 1
ATOM 3344 C CA . TYR A 1 417 ? -22.112 1.295 -3.683 1.00 85.62 417 TYR A CA 1
ATOM 3345 C C . TYR A 1 417 ? -20.891 1.602 -4.553 1.00 85.62 417 TYR A C 1
ATOM 3347 O O . TYR A 1 417 ? -19.891 2.137 -4.075 1.00 85.62 417 TYR A O 1
ATOM 3355 N N . ASN A 1 418 ? -21.007 1.337 -5.854 1.00 81.56 418 ASN A N 1
ATOM 3356 C CA . ASN A 1 418 ? -19.997 1.720 -6.834 1.00 81.56 418 ASN A CA 1
ATOM 3357 C C . ASN A 1 418 ? -20.072 3.229 -7.134 1.00 81.56 418 ASN A C 1
ATOM 3359 O O . ASN A 1 418 ? -20.822 3.689 -7.999 1.00 81.56 418 ASN A O 1
ATOM 3363 N N . ALA A 1 419 ? -19.245 4.006 -6.439 1.00 70.12 419 ALA A N 1
ATOM 3364 C CA . ALA A 1 419 ? -19.146 5.451 -6.634 1.00 70.12 419 ALA A CA 1
ATOM 3365 C C . ALA A 1 419 ? -18.372 5.869 -7.897 1.00 70.12 419 ALA A C 1
ATOM 3367 O O . ALA A 1 419 ? -18.365 7.052 -8.237 1.00 70.12 419 ALA A O 1
ATOM 3368 N N . VAL A 1 420 ? -17.738 4.922 -8.589 1.00 68.19 420 VAL A N 1
ATOM 3369 C CA . VAL A 1 420 ? -16.817 5.197 -9.696 1.00 68.19 420 VAL A CA 1
ATOM 3370 C C . VAL A 1 420 ? -17.530 5.275 -11.053 1.00 68.19 420 VAL A C 1
ATOM 3372 O O . VAL A 1 420 ? -17.123 6.048 -11.914 1.00 68.19 420 VAL A O 1
ATOM 3375 N N . ARG A 1 421 ? -18.661 4.566 -11.205 1.00 59.44 421 ARG A N 1
ATOM 3376 C CA . ARG A 1 421 ? -19.638 4.701 -12.314 1.00 59.44 421 ARG A CA 1
ATOM 3377 C C . ARG A 1 421 ? -19.102 4.522 -13.743 1.00 59.44 421 ARG A C 1
ATOM 3379 O O . ARG A 1 421 ? -19.661 5.104 -14.670 1.00 59.44 421 ARG A O 1
ATOM 3386 N N . TYR A 1 422 ? -18.051 3.738 -13.953 1.00 58.88 422 TYR A N 1
ATOM 3387 C CA . TYR A 1 422 ? -17.538 3.520 -15.307 1.00 58.88 422 TYR A CA 1
ATOM 3388 C C . TYR A 1 422 ? -18.461 2.610 -16.132 1.00 58.88 422 TYR A C 1
ATOM 3390 O O . TYR A 1 422 ? -18.815 1.520 -15.688 1.00 58.88 422 TYR A O 1
ATOM 3398 N N . SER A 1 423 ? -18.839 3.074 -17.329 1.00 43.56 423 SER A N 1
ATOM 3399 C CA . SER A 1 423 ? -19.414 2.263 -18.411 1.00 43.56 423 SER A CA 1
ATOM 3400 C C . SER A 1 423 ? -18.337 2.007 -19.477 1.00 43.56 423 SER A C 1
ATOM 3402 O O . SER A 1 423 ? -17.385 2.782 -19.579 1.00 43.56 423 SER A O 1
ATOM 3404 N N . GLU A 1 424 ? -18.474 0.943 -20.276 1.00 39.59 424 GLU A N 1
ATOM 3405 C CA . GLU A 1 424 ? -17.494 0.490 -21.287 1.00 39.59 424 GLU A CA 1
ATOM 3406 C C . GLU A 1 424 ? -17.054 1.544 -22.330 1.00 39.59 424 GLU A C 1
ATOM 3408 O O . GLU A 1 424 ? -16.125 1.275 -23.091 1.00 39.59 424 GLU A O 1
ATOM 3413 N N . LYS A 1 425 ? -17.689 2.726 -22.415 1.00 40.72 425 LYS A N 1
ATOM 3414 C CA . LYS A 1 425 ? -17.475 3.684 -23.519 1.00 40.72 425 LYS A CA 1
ATOM 3415 C C . LYS A 1 425 ? -16.986 5.088 -23.151 1.00 40.72 425 LYS A C 1
ATOM 3417 O O . LYS A 1 425 ? -16.737 5.867 -24.068 1.00 40.72 425 LYS A O 1
ATOM 3422 N N . ASP A 1 426 ? -16.792 5.438 -21.881 1.00 45.50 426 ASP A N 1
ATOM 3423 C CA . ASP A 1 426 ? -16.616 6.854 -21.524 1.00 45.50 426 ASP A CA 1
ATOM 3424 C C . ASP A 1 426 ? -15.176 7.250 -21.150 1.00 45.50 426 ASP A C 1
ATOM 3426 O O . ASP A 1 426 ? -14.724 7.066 -20.021 1.00 45.50 426 ASP A O 1
ATOM 3430 N N . ILE A 1 427 ? -14.497 7.911 -22.100 1.00 40.59 427 ILE A N 1
ATOM 3431 C CA . ILE A 1 427 ? -13.302 8.755 -21.883 1.00 40.59 427 ILE A CA 1
ATOM 3432 C C . ILE A 1 427 ? -13.672 10.102 -21.216 1.00 40.59 427 ILE A C 1
ATOM 3434 O O . ILE A 1 427 ? -12.785 10.848 -20.810 1.00 40.59 427 ILE A O 1
ATOM 3438 N N . ASP A 1 428 ? -14.962 10.416 -21.031 1.00 39.41 428 ASP A N 1
ATOM 3439 C CA . ASP A 1 428 ? -15.388 11.803 -20.791 1.00 39.41 428 ASP A CA 1
ATOM 3440 C C . ASP A 1 428 ? -16.342 12.029 -19.605 1.00 39.41 428 ASP A C 1
ATOM 3442 O O . ASP A 1 428 ? -17.174 12.937 -19.619 1.00 39.41 428 ASP A O 1
ATOM 3446 N N . VAL A 1 429 ? -16.210 11.274 -18.507 1.00 42.00 429 VAL A N 1
ATOM 3447 C CA . VAL A 1 429 ? -16.915 11.638 -17.259 1.00 42.00 429 VAL A CA 1
ATOM 3448 C C . VAL A 1 429 ? -16.101 12.658 -16.457 1.00 42.00 429 VAL A C 1
ATOM 3450 O O . VAL A 1 429 ? -15.704 12.434 -15.313 1.00 42.00 429 VAL A O 1
ATOM 3453 N N . LYS A 1 430 ? -15.905 13.848 -17.035 1.00 39.59 430 LYS A N 1
ATOM 3454 C CA . LYS A 1 430 ? -15.760 15.059 -16.220 1.00 39.59 430 LYS A CA 1
ATOM 3455 C C . LYS A 1 430 ? -17.120 15.367 -15.594 1.00 39.59 430 LYS A C 1
ATOM 3457 O O . LYS A 1 430 ? -17.970 16.009 -16.192 1.00 39.59 430 LYS A O 1
ATOM 3462 N N . GLY A 1 431 ? -17.301 14.903 -14.361 1.00 46.34 431 GLY A N 1
ATOM 3463 C CA . GLY A 1 431 ? -18.268 15.462 -13.420 1.00 46.34 431 GLY A CA 1
ATOM 3464 C C . GLY A 1 431 ? -19.743 15.214 -13.734 1.00 46.34 431 GLY A C 1
ATOM 3465 O O . GLY A 1 431 ? -20.416 16.080 -14.274 1.00 46.34 431 GLY A O 1
ATOM 3466 N N . LYS A 1 432 ? -20.295 14.107 -13.223 1.00 37.81 432 LYS A N 1
ATOM 3467 C CA . LYS A 1 432 ? -21.682 14.073 -12.716 1.00 37.81 432 LYS A CA 1
ATOM 3468 C C . LYS A 1 432 ? -21.766 13.207 -11.455 1.00 37.81 432 LYS A C 1
ATOM 3470 O O . LYS A 1 432 ? -22.171 12.045 -11.491 1.00 37.81 432 LYS A O 1
ATOM 3475 N N . SER A 1 433 ? -21.412 13.801 -10.315 1.00 42.44 433 SER A N 1
ATOM 3476 C CA . SER A 1 433 ? -21.766 13.336 -8.967 1.00 42.44 433 SER A CA 1
ATOM 3477 C C . SER A 1 433 ? -23.286 13.476 -8.759 1.00 42.44 433 SER A C 1
ATOM 3479 O O . SER A 1 433 ? -23.752 14.432 -8.152 1.00 42.44 433 SER A O 1
ATOM 3481 N N . GLY A 1 434 ? -24.080 12.596 -9.377 1.00 43.03 434 GLY A N 1
ATOM 3482 C CA . GLY A 1 434 ? -25.524 12.828 -9.573 1.00 43.03 434 GLY A CA 1
ATOM 3483 C C . GLY A 1 434 ? -26.485 11.750 -9.065 1.00 43.03 434 GLY A C 1
ATOM 3484 O O . GLY A 1 434 ? -27.667 11.826 -9.351 1.00 43.03 434 GLY A O 1
ATOM 3485 N N . TYR A 1 435 ? -26.016 10.745 -8.329 1.00 45.34 435 TYR A N 1
ATOM 3486 C CA . TYR A 1 435 ? -26.897 9.817 -7.592 1.00 45.34 435 TYR A CA 1
ATOM 3487 C C . TYR A 1 435 ? -26.306 9.648 -6.199 1.00 45.34 435 TYR A C 1
ATOM 3489 O O . TYR A 1 435 ? -25.165 9.215 -6.058 1.00 45.34 435 TYR A O 1
ATOM 3497 N N . ALA A 1 436 ? -27.040 10.084 -5.186 1.00 53.88 436 ALA A N 1
ATOM 3498 C CA . ALA A 1 436 ? -26.616 9.932 -3.809 1.00 53.88 436 ALA A CA 1
ATOM 3499 C C . ALA A 1 436 ? -26.613 8.441 -3.465 1.00 53.88 436 ALA A C 1
ATOM 3501 O O . ALA A 1 436 ? -27.577 7.741 -3.775 1.00 53.88 436 ALA A O 1
ATOM 3502 N N . HIS A 1 437 ? -25.540 7.967 -2.835 1.00 67.06 437 HIS A N 1
ATOM 3503 C CA . HIS A 1 437 ? -25.601 6.755 -2.028 1.00 67.06 437 HIS A CA 1
ATOM 3504 C C . HIS A 1 437 ? -26.873 6.821 -1.157 1.00 67.06 437 HIS A C 1
ATOM 3506 O O . HIS A 1 437 ? -27.107 7.825 -0.479 1.00 67.06 437 HIS A O 1
ATOM 3512 N N . LYS A 1 438 ? -27.723 5.794 -1.241 1.00 72.25 438 LYS A N 1
ATOM 3513 C CA . LYS A 1 438 ? -28.967 5.688 -0.470 1.00 72.25 438 LYS A CA 1
ATOM 3514 C C . LYS A 1 438 ? -28.826 4.542 0.514 1.00 72.25 438 LYS A C 1
ATOM 3516 O O . LYS A 1 438 ? -28.562 3.412 0.113 1.00 72.25 438 LYS A O 1
ATOM 3521 N N . TRP A 1 439 ? -29.026 4.831 1.790 1.00 76.19 439 TRP A N 1
ATOM 3522 C CA . TRP A 1 439 ? -28.869 3.859 2.872 1.00 76.19 439 TRP A CA 1
ATOM 3523 C C . TRP A 1 439 ? -29.882 2.719 2.785 1.00 76.19 439 TRP A C 1
ATOM 3525 O O . TRP A 1 439 ? -29.604 1.613 3.226 1.00 76.19 439 TRP A O 1
ATOM 3535 N N . GLU A 1 440 ? -31.035 2.982 2.173 1.00 76.56 440 GLU A N 1
ATOM 3536 C CA . GLU A 1 440 ? -32.111 2.016 1.974 1.00 76.56 440 GLU A CA 1
ATOM 3537 C C . GLU A 1 440 ? -31.733 0.934 0.947 1.00 76.56 440 GLU A C 1
ATOM 3539 O O . GLU A 1 440 ? -32.216 -0.194 1.022 1.00 76.56 440 GLU A O 1
ATOM 3544 N N . THR A 1 441 ? -30.870 1.266 -0.020 1.00 77.06 441 THR A N 1
ATOM 3545 C CA . THR A 1 441 ? -30.428 0.344 -1.082 1.00 77.06 441 THR A CA 1
ATOM 3546 C C . THR A 1 441 ? -28.991 -0.132 -0.903 1.00 77.06 441 THR A C 1
ATOM 3548 O O . THR A 1 441 ? -28.620 -1.178 -1.428 1.00 77.06 441 THR A O 1
ATOM 3551 N N . ASN A 1 442 ? -28.175 0.628 -0.176 1.00 82.12 442 ASN A N 1
ATOM 3552 C CA . ASN A 1 442 ? -26.759 0.375 0.061 1.00 82.12 442 ASN A CA 1
ATOM 3553 C C . ASN A 1 442 ? -26.450 0.534 1.557 1.00 82.12 442 ASN A C 1
ATOM 3555 O O . ASN A 1 442 ? -25.737 1.462 1.933 1.00 82.12 442 ASN A O 1
ATOM 3559 N N . PRO A 1 443 ? -27.006 -0.315 2.435 1.00 87.88 443 PRO A N 1
ATOM 3560 C CA . PRO A 1 443 ? -26.723 -0.225 3.859 1.00 87.88 443 PRO A CA 1
ATOM 3561 C C . PRO A 1 443 ? -25.257 -0.566 4.136 1.00 87.88 443 PRO A C 1
ATOM 3563 O O . PRO A 1 443 ? -24.608 -1.287 3.368 1.00 87.88 443 PRO A O 1
ATOM 3566 N N . MET A 1 444 ? -24.741 -0.086 5.264 1.00 90.12 444 MET A N 1
ATOM 3567 C CA . MET A 1 444 ? -23.438 -0.510 5.769 1.00 90.12 444 MET A CA 1
ATOM 3568 C C . MET A 1 444 ? -23.430 -2.022 6.013 1.00 90.12 444 MET A C 1
ATOM 3570 O O . MET A 1 444 ? -24.415 -2.573 6.498 1.00 90.12 444 MET A O 1
ATOM 3574 N N . TYR A 1 445 ? -22.306 -2.691 5.749 1.00 92.94 445 TYR A N 1
ATOM 3575 C CA . TYR A 1 445 ? -22.202 -4.153 5.859 1.00 92.94 445 TYR A CA 1
ATOM 3576 C C . TYR A 1 445 ? -22.641 -4.687 7.233 1.00 92.94 445 TYR A C 1
ATOM 3578 O O . TYR A 1 445 ? -23.265 -5.741 7.314 1.00 92.94 445 TYR A O 1
ATOM 3586 N N . TYR A 1 446 ? -22.354 -3.949 8.314 1.00 92.94 446 TYR A N 1
ATOM 3587 C CA . TYR A 1 446 ? -22.697 -4.361 9.675 1.00 92.94 446 TYR A CA 1
ATOM 3588 C C . TYR A 1 446 ? -24.210 -4.344 9.941 1.00 92.94 446 TYR A C 1
ATOM 3590 O O . TYR A 1 446 ? -24.657 -4.967 10.897 1.00 92.94 446 TYR A O 1
ATOM 3598 N N . GLN A 1 447 ? -25.010 -3.649 9.123 1.00 91.44 447 GLN A N 1
ATOM 3599 C CA . GLN A 1 447 ? -26.469 -3.614 9.280 1.00 91.44 447 GLN A CA 1
ATOM 3600 C C . GLN A 1 447 ? -27.128 -4.947 8.919 1.00 91.44 447 GLN A C 1
ATOM 3602 O O . GLN A 1 447 ? -28.194 -5.245 9.445 1.00 91.44 447 GLN A O 1
ATOM 3607 N N . SER A 1 448 ? -26.471 -5.775 8.100 1.00 90.94 448 SER A N 1
ATOM 3608 C CA . SER A 1 448 ? -26.906 -7.152 7.848 1.00 90.94 448 SER A CA 1
ATOM 3609 C C . SER A 1 448 ? -26.824 -8.040 9.087 1.00 90.94 448 SER A C 1
ATOM 3611 O O . SER A 1 448 ? -27.468 -9.082 9.127 1.00 90.94 448 SER A O 1
ATOM 3613 N N . PHE A 1 449 ? -26.064 -7.646 10.109 1.00 92.38 449 PHE A N 1
ATOM 3614 C CA . PHE A 1 449 ? -25.911 -8.418 11.333 1.00 92.38 449 PHE A CA 1
ATOM 3615 C C . PHE A 1 449 ? -26.931 -7.992 12.387 1.00 92.38 449 PHE A C 1
ATOM 3617 O O . PHE A 1 449 ? -27.315 -6.826 12.515 1.00 92.38 449 PHE A O 1
ATOM 3624 N N . ARG A 1 450 ? -27.350 -8.958 13.201 1.00 90.00 450 ARG A N 1
ATOM 3625 C CA . ARG A 1 450 ? -28.328 -8.742 14.265 1.00 90.00 450 ARG A CA 1
ATOM 3626 C C . ARG A 1 450 ? -27.804 -7.800 15.352 1.00 90.00 450 ARG A C 1
ATOM 3628 O O . ARG A 1 450 ? -26.845 -8.095 16.062 1.00 90.00 450 ARG A O 1
ATOM 3635 N N . THR A 1 451 ? -28.509 -6.696 15.571 1.00 88.31 451 THR A N 1
ATOM 3636 C CA . THR A 1 451 ? -28.148 -5.684 16.584 1.00 88.31 451 THR A CA 1
ATOM 3637 C C . THR A 1 451 ? -28.348 -6.146 18.027 1.00 88.31 451 THR A C 1
ATOM 3639 O O . THR A 1 451 ? -27.825 -5.530 18.954 1.00 88.31 451 THR A O 1
ATOM 3642 N N . ASP A 1 452 ? -29.137 -7.202 18.218 1.00 88.81 452 ASP A N 1
ATOM 3643 C CA . ASP A 1 452 ? -29.362 -7.872 19.503 1.00 88.81 452 ASP A CA 1
ATOM 3644 C C . ASP A 1 452 ? -28.317 -8.968 19.794 1.00 88.81 452 ASP A C 1
ATOM 3646 O O . ASP A 1 452 ? -28.420 -9.698 20.774 1.00 88.81 452 ASP A O 1
ATOM 3650 N N . SER A 1 453 ? -27.308 -9.080 18.925 1.00 90.69 453 SER A N 1
ATOM 3651 C CA . SER A 1 453 ? -26.236 -10.075 19.003 1.00 90.69 453 SER A CA 1
ATOM 3652 C C . SER A 1 453 ? -24.837 -9.449 18.986 1.00 90.69 453 SER A C 1
ATOM 3654 O O . SER A 1 453 ? -23.862 -10.111 19.345 1.00 90.69 453 SER A O 1
ATOM 3656 N N . TYR A 1 454 ? -24.740 -8.177 18.583 1.00 94.50 454 TYR A N 1
ATOM 3657 C CA . TYR A 1 454 ? -23.480 -7.481 18.352 1.00 94.50 454 TYR A CA 1
ATOM 3658 C C . TYR A 1 454 ? -23.413 -6.107 19.025 1.00 94.50 454 TYR A C 1
ATOM 3660 O O . TYR A 1 454 ? -24.372 -5.328 19.016 1.00 94.50 454 TYR A O 1
ATOM 3668 N N . VAL A 1 455 ? -22.231 -5.805 19.563 1.00 96.06 455 VAL A N 1
ATOM 3669 C CA . VAL A 1 455 ? -21.799 -4.459 19.948 1.00 96.06 455 VAL A CA 1
ATOM 3670 C C . VAL A 1 455 ? -20.949 -3.878 18.823 1.00 96.06 455 VAL A C 1
ATOM 3672 O O . VAL A 1 455 ? -19.936 -4.467 18.437 1.00 96.06 455 VAL A O 1
ATOM 3675 N N . ASN A 1 456 ? -21.340 -2.711 18.312 1.00 95.19 456 ASN A N 1
ATOM 3676 C CA . ASN A 1 456 ? -20.706 -2.083 17.153 1.00 95.19 456 ASN A CA 1
ATOM 3677 C C . ASN A 1 456 ? -19.769 -0.945 17.570 1.00 95.19 456 ASN A C 1
ATOM 3679 O O . ASN A 1 456 ? -20.154 -0.074 18.354 1.00 95.19 456 ASN A O 1
ATOM 3683 N N . SER A 1 457 ? -18.560 -0.917 17.002 1.00 94.88 457 SER A N 1
ATOM 3684 C CA . SER A 1 457 ? -17.597 0.173 17.187 1.00 94.88 457 SER A CA 1
ATOM 3685 C C . SER A 1 457 ? -17.079 0.757 15.869 1.00 94.88 457 SER A C 1
ATOM 3687 O O . SER A 1 457 ? -16.817 0.035 14.902 1.00 94.88 457 SER A O 1
ATOM 3689 N N . TRP A 1 458 ? -16.895 2.079 15.860 1.00 92.69 458 TRP A N 1
ATOM 3690 C CA . TRP A 1 458 ? -16.276 2.837 14.775 1.00 92.69 458 TRP A CA 1
ATOM 3691 C C . TRP A 1 458 ? -14.971 3.470 15.252 1.00 92.69 458 TRP A C 1
ATOM 3693 O O . TRP A 1 458 ? -14.972 4.401 16.055 1.00 92.69 458 TRP A O 1
ATOM 3703 N N . VAL A 1 459 ? -13.840 2.972 14.765 1.00 94.00 459 VAL A N 1
ATOM 3704 C CA . VAL A 1 459 ? -12.515 3.430 15.186 1.00 94.00 459 VAL A CA 1
ATOM 3705 C C . VAL A 1 459 ? -11.796 4.040 13.995 1.00 94.00 459 VAL A C 1
ATOM 3707 O O . VAL A 1 459 ? -11.533 3.360 13.006 1.00 94.00 459 VAL A O 1
ATOM 3710 N N . HIS A 1 460 ? -11.450 5.322 14.071 1.00 89.44 460 HIS A N 1
ATOM 3711 C CA . HIS A 1 460 ? -10.870 6.029 12.932 1.00 89.44 460 HIS A CA 1
ATOM 3712 C C . HIS A 1 460 ? -9.698 6.904 13.373 1.00 89.44 460 HIS A C 1
ATOM 3714 O O . HIS A 1 460 ? -9.876 7.854 14.127 1.00 89.44 460 HIS A O 1
ATOM 3720 N N . GLY A 1 461 ? -8.491 6.625 12.867 1.00 87.50 461 GLY A N 1
ATOM 3721 C CA . GLY A 1 461 ? -7.241 7.309 13.239 1.00 87.50 461 GLY A CA 1
ATOM 3722 C C . GLY A 1 461 ? -7.075 8.747 12.721 1.00 87.50 461 GLY A C 1
ATOM 3723 O O . GLY A 1 461 ? -5.955 9.190 12.456 1.00 87.50 461 GLY A O 1
ATOM 3724 N N . THR A 1 462 ? -8.171 9.471 12.501 1.00 80.69 462 THR A N 1
ATOM 3725 C CA . THR A 1 462 ? -8.173 10.893 12.129 1.00 80.69 462 THR A CA 1
ATOM 3726 C C . THR A 1 462 ? -9.464 11.570 12.574 1.00 80.69 462 THR A C 1
ATOM 3728 O O . THR A 1 462 ? -10.499 10.924 12.636 1.00 80.69 462 THR A O 1
ATOM 3731 N N . CYS A 1 463 ? -9.396 12.878 12.823 1.00 79.50 463 CYS A N 1
ATOM 3732 C CA . CYS A 1 463 ? -10.526 13.748 13.130 1.00 79.50 463 CYS A CA 1
ATOM 3733 C C . CYS A 1 463 ? -11.423 14.101 11.934 1.00 79.50 463 CYS A C 1
ATOM 3735 O O . CYS A 1 463 ? -12.431 14.781 12.115 1.00 79.50 463 CYS A O 1
ATOM 3737 N N . ALA A 1 464 ? -11.033 13.740 10.709 1.00 76.56 464 ALA A N 1
ATOM 3738 C CA . ALA A 1 464 ? -11.826 14.046 9.525 1.00 76.56 464 ALA A CA 1
ATOM 3739 C C . ALA A 1 464 ? -13.111 13.210 9.520 1.00 76.56 464 ALA A C 1
ATOM 3741 O O . ALA A 1 464 ? -13.050 11.985 9.635 1.00 76.56 464 ALA A O 1
ATOM 3742 N N . ASP A 1 465 ? -14.262 13.857 9.323 1.00 74.94 465 ASP A N 1
ATOM 3743 C CA . ASP A 1 465 ? -15.553 13.165 9.281 1.00 74.94 465 ASP A CA 1
ATOM 3744 C C . ASP A 1 465 ? -15.784 12.511 7.914 1.00 74.94 465 ASP A C 1
ATOM 3746 O O . ASP A 1 465 ? -16.574 12.960 7.079 1.00 74.94 465 ASP A O 1
ATOM 3750 N N . TRP A 1 466 ? -15.030 11.439 7.673 1.00 75.56 466 TRP A N 1
ATOM 3751 C CA . TRP A 1 466 ? -15.145 10.608 6.479 1.00 75.56 466 TRP A CA 1
ATOM 3752 C C . TRP A 1 466 ? -16.508 9.931 6.395 1.00 75.56 466 TRP A C 1
ATOM 3754 O O . TRP A 1 466 ? -17.003 9.711 5.293 1.00 75.56 466 TRP A O 1
ATOM 3764 N N . PHE A 1 467 ? -17.142 9.657 7.534 1.00 79.81 467 PHE A N 1
ATOM 3765 C CA . PHE A 1 467 ? -18.457 9.042 7.572 1.00 79.81 467 PHE A CA 1
ATOM 3766 C C . PHE A 1 467 ? -19.500 9.964 6.927 1.00 79.81 467 PHE A C 1
ATOM 3768 O O . PHE A 1 467 ? -20.085 9.601 5.905 1.00 79.81 467 PHE A O 1
ATOM 3775 N N . THR A 1 468 ? -19.664 11.190 7.435 1.00 76.94 468 THR A N 1
ATOM 3776 C CA . THR A 1 468 ? -20.616 12.156 6.867 1.00 76.94 468 THR A CA 1
ATOM 3777 C C . THR A 1 468 ? -20.239 12.542 5.445 1.00 76.94 468 THR A C 1
ATOM 3779 O O . THR A 1 468 ? -21.106 12.587 4.570 1.00 76.94 468 THR A O 1
ATOM 3782 N N . LYS A 1 469 ? -18.943 12.755 5.178 1.00 74.25 469 LYS A N 1
ATOM 3783 C CA . LYS A 1 469 ? -18.440 13.103 3.841 1.00 74.25 469 LYS A CA 1
ATOM 3784 C C . LYS A 1 469 ? -18.838 12.090 2.779 1.00 74.25 469 LYS A C 1
ATOM 3786 O O . LYS A 1 469 ? -19.214 12.468 1.671 1.00 74.25 469 LYS A O 1
ATOM 3791 N N . HIS A 1 470 ? -18.647 10.812 3.085 1.00 73.62 470 HIS A N 1
ATOM 3792 C CA . HIS A 1 470 ? -18.679 9.759 2.081 1.00 73.62 470 HIS A CA 1
ATOM 3793 C C . HIS A 1 470 ? -20.024 9.046 2.024 1.00 73.62 470 HIS A C 1
ATOM 3795 O O . HIS A 1 470 ? -20.415 8.600 0.947 1.00 73.62 470 HIS A O 1
ATOM 3801 N N . LEU A 1 471 ? -20.743 8.997 3.147 1.00 76.12 471 LEU A N 1
ATOM 3802 C CA . LEU A 1 471 ? -22.027 8.312 3.272 1.00 76.12 471 LEU A CA 1
ATOM 3803 C C . LEU A 1 471 ? -23.224 9.270 3.344 1.00 76.12 471 LEU A C 1
ATOM 3805 O O . LEU A 1 471 ? -24.367 8.817 3.311 1.00 76.12 471 LEU A O 1
ATOM 3809 N N . GLY A 1 472 ? -23.001 10.584 3.448 1.00 71.75 472 GLY A N 1
ATOM 3810 C CA . GLY A 1 472 ? -24.073 11.585 3.414 1.00 71.75 472 GLY A CA 1
ATOM 3811 C C . GLY A 1 472 ? -25.057 11.512 4.589 1.00 71.75 472 GLY A C 1
ATOM 3812 O O . GLY A 1 472 ? -26.191 11.975 4.464 1.00 71.75 472 GLY A O 1
ATOM 3813 N N . LYS A 1 473 ? -24.653 10.923 5.722 1.00 74.75 473 LYS A N 1
ATOM 3814 C CA . LYS A 1 473 ? -25.409 10.897 6.986 1.00 74.75 473 LYS A CA 1
ATOM 3815 C C . LYS A 1 473 ? -24.543 11.449 8.098 1.00 74.75 473 LYS A C 1
ATOM 3817 O O . LYS A 1 473 ? -23.370 11.119 8.161 1.00 74.75 473 LYS A O 1
ATOM 3822 N N . THR A 1 474 ? -25.149 12.208 9.001 1.00 69.50 474 THR A N 1
ATOM 3823 C CA . THR A 1 474 ? -24.451 12.840 10.127 1.00 69.50 474 THR A CA 1
ATOM 3824 C C . THR A 1 474 ? -23.978 11.859 11.202 1.00 69.50 474 THR A C 1
ATOM 3826 O O . THR A 1 474 ? -23.275 12.242 12.129 1.00 69.50 474 THR A O 1
ATOM 3829 N N . GLY A 1 475 ? -24.349 10.586 11.076 1.00 71.50 475 GLY A N 1
ATOM 3830 C CA . GLY A 1 475 ? -23.831 9.511 11.898 1.00 71.50 475 GLY A CA 1
ATOM 3831 C C . GLY A 1 475 ? -24.461 8.163 11.556 1.00 71.50 475 GLY A C 1
ATOM 3832 O O . GLY A 1 475 ? -25.470 8.099 10.842 1.00 71.50 475 GLY A O 1
ATOM 3833 N N . PRO A 1 476 ? -23.857 7.068 12.032 1.00 73.31 476 PRO A N 1
ATOM 3834 C CA . PRO A 1 476 ? -24.405 5.729 11.901 1.00 73.31 476 PRO A CA 1
ATOM 3835 C C . PRO A 1 476 ? -25.719 5.617 12.667 1.00 73.31 476 PRO A C 1
ATOM 3837 O O . PRO A 1 476 ? -25.848 6.085 13.794 1.00 73.31 476 PRO A O 1
ATOM 3840 N N . THR A 1 477 ? -26.698 4.934 12.079 1.00 66.00 477 THR A N 1
ATOM 3841 C CA . THR A 1 477 ? -28.002 4.721 12.720 1.00 66.00 477 THR A CA 1
ATOM 3842 C C . THR A 1 477 ? -27.901 3.869 13.990 1.00 66.00 477 THR A C 1
ATOM 3844 O O . THR A 1 477 ? -28.813 3.937 14.813 1.00 66.00 477 THR A O 1
ATOM 3847 N N . ARG A 1 478 ? -26.835 3.059 14.160 1.00 74.00 478 ARG A N 1
ATOM 3848 C CA . ARG A 1 478 ? -26.679 2.085 15.264 1.00 74.00 478 ARG A CA 1
ATOM 3849 C C . ARG A 1 478 ? -25.208 1.776 15.611 1.00 74.00 478 ARG A C 1
ATOM 3851 O O . ARG A 1 478 ? -24.690 0.718 15.247 1.00 74.00 478 ARG A O 1
ATOM 3858 N N . MET A 1 479 ? -24.551 2.692 16.326 1.00 87.75 479 MET A N 1
ATOM 3859 C CA . MET A 1 479 ? -23.165 2.560 16.805 1.00 87.75 479 MET A CA 1
ATOM 3860 C C . MET A 1 479 ? -23.104 2.648 18.332 1.00 87.75 479 MET A C 1
ATOM 3862 O O . MET A 1 479 ? -23.636 3.593 18.910 1.00 87.75 479 MET A O 1
ATOM 3866 N N . ASP A 1 480 ? -22.472 1.677 18.995 1.00 92.62 480 ASP A N 1
ATOM 3867 C CA . ASP A 1 480 ? -22.359 1.675 20.461 1.00 92.62 480 ASP A CA 1
ATOM 3868 C C . ASP A 1 480 ? -21.122 2.406 20.944 1.00 92.62 480 ASP A C 1
ATOM 3870 O O . ASP A 1 480 ? -21.136 2.991 22.025 1.00 92.62 480 ASP A O 1
ATOM 3874 N N . HIS A 1 481 ? -20.052 2.344 20.162 1.00 93.44 481 HIS A N 1
ATOM 3875 C CA . HIS A 1 481 ? -18.740 2.857 20.509 1.00 93.44 481 HIS A CA 1
ATOM 3876 C C . HIS A 1 481 ? -18.119 3.605 19.345 1.00 93.44 481 HIS A C 1
ATOM 3878 O O . HIS A 1 481 ? -18.243 3.208 18.188 1.00 93.44 481 HIS A O 1
ATOM 3884 N N . GLU A 1 482 ? -17.379 4.652 19.663 1.00 89.81 482 GLU A N 1
ATOM 3885 C CA . GLU A 1 482 ? -16.589 5.369 18.682 1.00 89.81 482 GLU A CA 1
ATOM 3886 C C . GLU A 1 482 ? -15.244 5.785 19.265 1.00 89.81 482 GLU A C 1
ATOM 3888 O O . GLU A 1 482 ? -15.107 6.062 20.458 1.00 89.81 482 GLU A O 1
ATOM 3893 N N . PHE A 1 483 ? -14.230 5.813 18.410 1.00 91.81 483 PHE A N 1
ATOM 3894 C CA . PHE A 1 483 ? -12.882 6.180 18.807 1.00 91.81 483 PHE A CA 1
ATOM 3895 C C . PHE A 1 483 ? -12.223 7.031 17.725 1.00 91.81 483 PHE A C 1
ATOM 3897 O O . PHE A 1 483 ? -11.499 6.536 16.859 1.00 91.81 483 PHE A O 1
ATOM 3904 N N . VAL A 1 484 ? -12.543 8.326 17.776 1.00 87.81 484 VAL A N 1
ATOM 3905 C CA . VAL A 1 484 ? -12.135 9.347 16.794 1.00 87.81 484 VAL A CA 1
ATOM 3906 C C . VAL A 1 484 ? -11.562 10.589 17.490 1.00 87.81 484 VAL A C 1
ATOM 3908 O O . VAL A 1 484 ? -10.505 11.100 17.121 1.00 87.81 484 VAL A O 1
ATOM 3911 N N . LEU A 1 485 ? -12.222 11.035 18.561 1.00 85.12 485 LEU A N 1
ATOM 3912 C CA . LEU A 1 485 ? -11.958 12.290 19.278 1.00 85.12 485 LEU A CA 1
ATOM 3913 C C . LEU A 1 485 ? -10.517 12.503 19.768 1.00 85.12 485 LEU A C 1
ATOM 3915 O O . LEU A 1 485 ? -10.045 13.638 19.683 1.00 85.12 485 LEU A O 1
ATOM 3919 N N . PRO A 1 486 ? -9.764 11.484 20.239 1.00 86.75 486 PRO A N 1
ATOM 3920 C CA . PRO A 1 486 ? -8.371 11.691 20.642 1.00 86.75 486 PRO A CA 1
ATOM 3921 C C . PRO A 1 486 ? -7.508 12.242 19.503 1.00 86.75 486 PRO A C 1
ATOM 3923 O O . PRO A 1 486 ? -6.572 13.009 19.734 1.00 86.75 486 PRO A O 1
ATOM 3926 N N . PHE A 1 487 ? -7.848 11.891 18.260 1.00 85.31 487 PHE A N 1
ATOM 3927 C CA . PHE A 1 487 ? -7.132 12.314 17.060 1.00 85.31 487 PHE A CA 1
ATOM 3928 C C . PHE A 1 487 ? -7.525 13.724 16.593 1.00 85.31 487 PHE A C 1
ATOM 3930 O O . PHE A 1 487 ? -6.880 14.263 15.697 1.00 85.31 487 PHE A O 1
ATOM 3937 N N . CYS A 1 488 ? -8.522 14.343 17.239 1.00 77.75 488 CYS A N 1
ATOM 3938 C CA . CYS A 1 488 ? -8.863 15.764 17.125 1.00 77.75 488 CYS A CA 1
ATOM 3939 C C . CYS A 1 488 ? -8.005 16.658 18.042 1.00 77.75 488 CYS A C 1
ATOM 3941 O O . CYS A 1 488 ? -8.207 17.870 18.084 1.00 77.75 488 CYS A O 1
ATOM 3943 N N . SER A 1 489 ? -7.066 16.090 18.808 1.00 76.50 489 SER A N 1
ATOM 3944 C CA . SER A 1 489 ? -6.171 16.851 19.684 1.00 76.50 489 SER A CA 1
ATOM 3945 C C . SER A 1 489 ? -5.179 17.701 18.887 1.00 76.50 489 SER A C 1
ATOM 3947 O O . SER A 1 489 ? -4.548 17.215 17.945 1.00 76.50 489 SER A O 1
ATOM 3949 N N . SER A 1 490 ? -4.936 18.937 19.334 1.00 71.00 490 SER A N 1
ATOM 3950 C CA . SER A 1 490 ? -3.901 19.820 18.770 1.00 71.00 490 SER A CA 1
ATOM 3951 C C . SER A 1 490 ? -2.485 19.225 18.818 1.00 71.00 490 SER A C 1
ATOM 3953 O O . SER A 1 490 ? -1.594 19.701 18.125 1.00 71.00 490 SER A O 1
ATOM 3955 N N . GLN A 1 491 ? -2.262 18.164 19.605 1.00 74.81 491 GLN A N 1
ATOM 3956 C CA . GLN A 1 491 ? -0.997 17.422 19.615 1.00 74.81 491 GLN A CA 1
ATOM 3957 C C . GLN A 1 491 ? -0.795 16.549 18.362 1.00 74.81 491 GLN A C 1
ATOM 3959 O O . GLN A 1 491 ? 0.334 16.391 17.901 1.00 74.81 491 GLN A O 1
ATOM 3964 N N . VAL A 1 492 ? -1.882 16.001 17.804 1.00 73.81 492 VAL A N 1
ATOM 3965 C CA . VAL A 1 492 ? -1.876 15.240 16.537 1.00 73.81 492 VAL A CA 1
ATOM 3966 C C . VAL A 1 492 ? -1.849 16.185 15.346 1.00 73.81 492 VAL A C 1
ATOM 3968 O O . VAL A 1 492 ? -1.224 15.910 14.323 1.00 73.81 492 VAL A O 1
ATOM 3971 N N . LEU A 1 493 ? -2.553 17.300 15.499 1.00 61.00 493 LEU A N 1
ATOM 3972 C CA . LEU A 1 493 ? -2.775 18.321 14.494 1.00 61.00 493 LEU A CA 1
ATOM 3973 C C . LEU A 1 493 ? -1.666 19.366 14.631 1.00 61.00 493 LEU A C 1
ATOM 3975 O O . LEU A 1 493 ? -1.884 20.436 15.189 1.00 61.00 493 LEU A O 1
ATOM 3979 N N . THR A 1 494 ? -0.447 19.035 14.198 1.00 49.91 494 THR A N 1
ATOM 3980 C CA . THR A 1 494 ? 0.684 19.978 14.217 1.00 49.91 494 THR A CA 1
ATOM 3981 C C . THR A 1 494 ? 0.251 21.349 13.682 1.00 49.91 494 THR A C 1
ATOM 3983 O O . THR A 1 494 ? -0.270 21.398 12.564 1.00 49.91 494 THR A O 1
ATOM 3986 N N . PRO A 1 495 ? 0.462 22.456 14.426 1.00 37.50 495 PRO A N 1
ATOM 3987 C CA . PRO A 1 495 ? 0.188 23.789 13.921 1.00 37.50 495 PRO A CA 1
ATOM 3988 C C . PRO A 1 495 ? 1.142 24.038 12.762 1.00 37.50 495 PRO A C 1
ATOM 3990 O O . PRO A 1 495 ? 2.349 24.207 12.945 1.00 37.50 495 PRO A O 1
ATOM 3993 N N . VAL A 1 496 ? 0.600 24.027 11.552 1.00 38.31 496 VAL A N 1
ATOM 3994 C CA . VAL A 1 496 ? 1.286 24.586 10.401 1.00 38.31 496 VAL A CA 1
ATOM 3995 C C . VAL A 1 496 ? 1.302 26.093 10.645 1.00 38.31 496 VAL A C 1
ATOM 3997 O O . VAL A 1 496 ? 0.376 26.809 10.287 1.00 38.31 496 VAL A O 1
ATOM 4000 N N . ASN A 1 497 ? 2.353 26.581 11.306 1.00 28.39 497 ASN A N 1
ATOM 4001 C CA . ASN A 1 497 ? 2.722 27.998 11.347 1.00 28.39 497 ASN A CA 1
ATOM 4002 C C . ASN A 1 497 ? 3.226 28.465 9.966 1.00 28.39 497 ASN A C 1
ATOM 4004 O O . ASN A 1 497 ? 4.209 29.192 9.851 1.00 28.39 497 ASN A O 1
ATOM 4008 N N . SER A 1 498 ? 2.560 28.048 8.896 1.00 32.16 498 SER A N 1
ATOM 4009 C CA . SER A 1 498 ? 2.661 28.692 7.606 1.00 32.16 498 SER A CA 1
ATOM 4010 C C . SER A 1 498 ? 1.247 28.937 7.115 1.00 32.16 498 SER A C 1
ATOM 4012 O O . SER A 1 498 ? 0.401 28.054 7.017 1.00 32.16 498 SER A O 1
ATOM 4014 N N . THR A 1 499 ? 1.010 30.185 6.773 1.00 29.14 499 THR A N 1
ATOM 4015 C CA . THR A 1 499 ? -0.034 30.698 5.891 1.00 29.14 499 THR A CA 1
ATOM 4016 C C . THR A 1 499 ? -0.023 30.047 4.493 1.00 29.14 499 THR A C 1
ATOM 4018 O O . THR A 1 499 ? -0.408 30.670 3.510 1.00 29.14 499 THR A O 1
ATOM 4021 N N . GLU A 1 500 ? 0.405 28.792 4.366 1.00 30.78 500 GLU A N 1
ATOM 4022 C CA . GLU A 1 500 ? 0.519 28.056 3.117 1.00 30.78 500 GLU A CA 1
ATOM 4023 C C . GLU A 1 500 ? -0.365 26.815 3.162 1.00 30.78 500 GLU A C 1
ATOM 4025 O O . GLU A 1 500 ? 0.035 25.713 3.522 1.00 30.78 500 GLU A O 1
ATOM 4030 N N . ASN A 1 501 ? -1.607 27.035 2.741 1.00 30.02 501 ASN A N 1
ATOM 4031 C CA . ASN A 1 501 ? -2.256 26.205 1.739 1.00 30.02 501 ASN A CA 1
ATOM 4032 C C . ASN A 1 501 ? -1.986 24.689 1.837 1.00 30.02 501 ASN A C 1
ATOM 4034 O O . ASN A 1 501 ? -1.244 24.121 1.039 1.00 30.02 501 ASN A O 1
ATOM 4038 N N . TYR A 1 502 ? -2.812 23.984 2.615 1.00 35.75 502 TYR A N 1
ATOM 4039 C CA . TYR A 1 502 ? -3.170 22.595 2.272 1.00 35.75 502 TYR A CA 1
ATOM 4040 C C . TYR A 1 502 ? -3.851 22.506 0.879 1.00 35.75 502 TYR A C 1
ATOM 4042 O O . TYR A 1 502 ? -4.095 21.425 0.354 1.00 35.75 502 TYR A O 1
ATOM 4050 N N . ASN A 1 503 ? -4.166 23.663 0.275 1.00 32.12 503 ASN A N 1
ATOM 4051 C CA . ASN A 1 503 ? -4.935 23.809 -0.953 1.00 32.12 503 ASN A CA 1
ATOM 4052 C C . ASN A 1 503 ? -4.144 24.063 -2.234 1.00 32.12 503 ASN A C 1
ATOM 4054 O O . ASN A 1 503 ? -4.778 24.042 -3.276 1.00 32.12 503 ASN A O 1
ATOM 4058 N N . ASN A 1 504 ? -2.825 24.264 -2.214 1.00 29.44 504 ASN A N 1
ATOM 4059 C CA . ASN A 1 504 ? -2.051 24.470 -3.442 1.00 29.44 504 ASN A CA 1
ATOM 4060 C C . ASN A 1 504 ? -0.612 23.970 -3.246 1.00 29.44 504 ASN A C 1
ATOM 4062 O O . ASN A 1 504 ? 0.137 24.552 -2.472 1.00 29.44 504 ASN A O 1
ATOM 4066 N N . ASN A 1 505 ? -0.219 22.923 -3.976 1.00 32.22 505 ASN A N 1
ATOM 4067 C CA . ASN A 1 505 ? 1.179 22.585 -4.286 1.00 32.22 505 ASN A CA 1
ATOM 4068 C C . ASN A 1 505 ? 2.183 22.434 -3.119 1.00 32.22 505 ASN A C 1
ATOM 4070 O O . ASN A 1 505 ? 3.386 22.589 -3.321 1.00 32.22 505 ASN A O 1
ATOM 4074 N N . THR A 1 506 ? 1.759 22.031 -1.920 1.00 35.78 506 THR A N 1
ATOM 4075 C CA . THR A 1 506 ? 2.689 21.706 -0.815 1.00 35.78 506 THR A CA 1
ATOM 4076 C C . THR A 1 506 ? 3.406 20.356 -0.963 1.00 35.78 506 THR A C 1
ATOM 4078 O O . THR A 1 506 ? 4.179 19.975 -0.088 1.00 35.78 506 THR A O 1
ATOM 4081 N N . GLN A 1 507 ? 3.285 19.692 -2.122 1.00 37.81 507 GLN A N 1
ATOM 4082 C CA . GLN A 1 507 ? 4.284 18.713 -2.580 1.00 37.81 507 GLN A CA 1
ATOM 4083 C C . GLN A 1 507 ? 5.698 19.318 -2.702 1.00 37.81 507 GLN A C 1
ATOM 4085 O O . GLN A 1 507 ? 6.664 18.560 -2.715 1.00 37.81 507 GLN A O 1
ATOM 4090 N N . ASN A 1 508 ? 5.837 20.650 -2.749 1.00 33.66 508 ASN A N 1
ATOM 4091 C CA . ASN A 1 508 ? 7.124 21.305 -2.992 1.00 33.66 508 ASN A CA 1
ATOM 4092 C C . ASN A 1 508 ? 7.949 21.645 -1.738 1.00 33.66 508 ASN A C 1
ATOM 4094 O O . ASN A 1 508 ? 9.158 21.799 -1.873 1.00 33.66 508 ASN A O 1
ATOM 4098 N N . ASN A 1 509 ? 7.361 21.737 -0.535 1.00 33.50 509 ASN A N 1
ATOM 4099 C CA . ASN A 1 509 ? 8.117 22.211 0.642 1.00 33.50 509 ASN A CA 1
ATOM 4100 C C . ASN A 1 509 ? 8.667 21.090 1.545 1.00 33.50 509 ASN A C 1
ATOM 4102 O O . ASN A 1 509 ? 9.637 21.326 2.254 1.00 33.50 509 ASN A O 1
ATOM 4106 N N . TYR A 1 510 ? 8.136 19.863 1.467 1.00 41.75 510 TYR A N 1
ATOM 4107 C CA . TYR A 1 510 ? 8.753 18.650 2.031 1.00 41.75 510 TYR A CA 1
ATOM 4108 C C . TYR A 1 510 ? 8.353 17.438 1.173 1.00 41.75 510 TYR A C 1
ATOM 4110 O O . TYR A 1 510 ? 7.341 16.799 1.466 1.00 41.75 510 TYR A O 1
ATOM 4118 N N . PRO A 1 511 ? 9.102 17.105 0.105 1.00 40.03 511 PRO A N 1
ATOM 4119 C CA . PRO A 1 511 ? 8.625 16.231 -0.974 1.00 40.03 511 PRO A CA 1
ATOM 4120 C C . PRO A 1 511 ? 8.262 14.782 -0.591 1.00 40.03 511 PRO A C 1
ATOM 4122 O O . PRO A 1 511 ? 7.767 14.050 -1.447 1.00 40.03 511 PRO A O 1
ATOM 4125 N N . PHE A 1 512 ? 8.431 14.360 0.671 1.00 44.72 512 PHE A N 1
ATOM 4126 C CA . PHE A 1 512 ? 8.250 12.962 1.086 1.00 44.72 512 PHE A CA 1
ATOM 4127 C C . PHE A 1 512 ? 7.570 12.731 2.448 1.00 44.72 512 PHE A C 1
ATOM 4129 O O . PHE A 1 512 ? 7.310 11.580 2.805 1.00 44.72 512 PHE A O 1
ATOM 4136 N N . HIS A 1 513 ? 7.282 13.768 3.238 1.00 45.75 513 HIS A N 1
ATOM 4137 C CA . HIS A 1 513 ? 7.029 13.589 4.672 1.00 45.75 513 HIS A CA 1
ATOM 4138 C C . HIS A 1 513 ? 5.618 14.017 5.099 1.00 45.75 513 HIS A C 1
ATOM 4140 O O . HIS A 1 513 ? 5.279 15.197 5.068 1.00 45.75 513 HIS A O 1
ATOM 4146 N N . ILE A 1 514 ? 4.817 13.060 5.579 1.00 55.25 514 ILE A N 1
ATOM 4147 C CA . ILE A 1 514 ? 3.630 13.353 6.392 1.00 55.25 514 ILE A CA 1
ATOM 4148 C C . ILE A 1 514 ? 4.089 13.401 7.857 1.00 55.25 514 ILE A C 1
ATOM 4150 O O . ILE A 1 514 ? 4.750 12.460 8.298 1.00 55.25 514 ILE A O 1
ATOM 4154 N N . PRO A 1 515 ? 3.802 14.482 8.615 1.00 56.25 515 PRO A N 1
ATOM 4155 C CA . PRO A 1 515 ? 4.254 14.619 9.996 1.00 56.25 515 PRO A CA 1
ATOM 4156 C C . PRO A 1 515 ? 3.849 13.426 10.862 1.00 56.25 515 PRO A C 1
ATOM 4158 O O . PRO A 1 515 ? 2.699 12.979 10.819 1.00 56.25 515 PRO A O 1
ATOM 4161 N N . LYS A 1 516 ? 4.782 12.940 11.691 1.00 68.94 516 LYS A N 1
ATOM 4162 C CA . LYS A 1 516 ? 4.478 11.923 12.702 1.00 68.94 516 LYS A CA 1
ATOM 4163 C C . LYS A 1 516 ? 3.363 12.415 13.625 1.00 68.94 516 LYS A C 1
ATOM 4165 O O . LYS A 1 516 ? 3.399 13.542 14.116 1.00 68.94 516 LYS A O 1
ATOM 4170 N N . ARG A 1 517 ? 2.393 11.544 13.890 1.00 78.00 517 ARG A N 1
ATOM 4171 C CA . ARG A 1 517 ? 1.238 11.843 14.738 1.00 78.00 517 ARG A CA 1
ATOM 4172 C C . ARG A 1 517 ? 1.467 11.279 16.134 1.00 78.00 517 ARG A C 1
ATOM 4174 O O . ARG A 1 517 ? 1.555 10.065 16.319 1.00 78.00 517 ARG A O 1
ATOM 4181 N N . CYS A 1 518 ? 1.597 12.174 17.109 1.00 81.25 518 CYS A N 1
ATOM 4182 C CA . CYS A 1 518 ? 1.882 11.825 18.495 1.00 81.25 518 CYS A CA 1
ATOM 4183 C C . CYS A 1 518 ? 0.859 12.465 19.435 1.00 81.25 518 CYS A C 1
ATOM 4185 O O . CYS A 1 518 ? 0.490 13.622 19.264 1.00 81.25 518 CYS A O 1
ATOM 4187 N N . ILE A 1 519 ? 0.470 11.732 20.471 1.00 86.06 519 ILE A N 1
ATOM 4188 C CA . ILE A 1 519 ? -0.285 12.240 21.619 1.00 86.06 519 ILE A CA 1
ATOM 4189 C C . ILE A 1 519 ? 0.517 11.850 22.854 1.00 86.06 519 ILE A C 1
ATOM 4191 O O . ILE A 1 519 ? 0.896 10.692 22.991 1.00 86.06 519 ILE A O 1
ATOM 4195 N N . ASP A 1 520 ? 0.867 12.817 23.701 1.00 85.25 520 ASP A N 1
ATOM 4196 C CA . ASP A 1 520 ? 1.563 12.612 24.978 1.00 85.25 520 ASP A CA 1
ATOM 4197 C C . ASP A 1 520 ? 2.803 11.693 24.899 1.00 85.25 520 ASP A C 1
ATOM 4199 O O . ASP A 1 520 ? 3.109 10.920 25.805 1.00 85.25 520 ASP A O 1
ATOM 4203 N N . GLY A 1 521 ? 3.556 11.784 23.797 1.00 82.88 521 GLY A N 1
ATOM 4204 C CA . GLY A 1 521 ? 4.763 10.979 23.580 1.00 82.88 521 GLY A CA 1
ATOM 4205 C C . GLY A 1 521 ? 4.517 9.553 23.078 1.00 82.88 521 GLY A C 1
ATOM 4206 O O . GLY A 1 521 ? 5.465 8.776 23.012 1.00 82.88 521 GLY A O 1
ATOM 4207 N N . LYS A 1 522 ? 3.294 9.218 22.666 1.00 87.12 522 LYS A N 1
ATOM 4208 C CA . LYS A 1 522 ? 2.901 7.925 22.093 1.00 87.12 522 LYS A CA 1
ATOM 4209 C C . LYS A 1 522 ? 2.298 8.107 20.693 1.00 87.12 522 LYS A C 1
ATOM 4211 O O . LYS A 1 522 ? 1.689 9.136 20.410 1.00 87.12 522 LYS A O 1
ATOM 4216 N N . HIS A 1 523 ? 2.501 7.137 19.801 1.00 86.94 523 HIS A N 1
ATOM 4217 C CA . HIS A 1 523 ? 1.986 7.206 18.428 1.00 86.94 523 HIS A CA 1
ATOM 4218 C C . HIS A 1 523 ? 0.469 6.982 18.382 1.00 86.94 523 HIS A C 1
ATOM 4220 O O . HIS A 1 523 ? -0.078 6.250 19.206 1.00 86.94 523 HIS A O 1
ATOM 4226 N N . THR A 1 524 ? -0.222 7.570 17.404 1.00 87.94 524 THR A N 1
ATOM 4227 C CA . THR A 1 524 ? -1.689 7.483 17.297 1.00 87.94 524 THR A CA 1
ATOM 4228 C C . THR A 1 524 ? -2.211 6.055 17.128 1.00 87.94 524 THR A C 1
ATOM 4230 O O . THR A 1 524 ? -3.127 5.662 17.852 1.00 87.94 524 THR A O 1
ATOM 4233 N N . HIS A 1 525 ? -1.586 5.234 16.279 1.00 89.81 525 HIS A N 1
ATOM 4234 C CA . HIS A 1 525 ? -1.947 3.816 16.127 1.00 89.81 525 HIS A CA 1
ATOM 4235 C C . HIS A 1 525 ? -1.839 3.010 17.434 1.00 89.81 525 HIS A C 1
ATOM 4237 O O . HIS A 1 525 ? -2.602 2.070 17.645 1.00 89.81 525 HIS A O 1
ATOM 4243 N N . SER A 1 526 ? -0.953 3.401 18.355 1.00 92.12 526 SER A N 1
ATOM 4244 C CA . SER A 1 526 ? -0.831 2.748 19.662 1.00 92.12 526 SER A CA 1
ATOM 4245 C C . SER A 1 526 ? -2.101 2.891 20.502 1.00 92.12 526 SER A C 1
ATOM 4247 O O . SER A 1 526 ? -2.485 1.965 21.207 1.00 92.12 526 SER A O 1
ATOM 4249 N N . TYR A 1 527 ? -2.743 4.063 20.456 1.00 93.69 527 TYR A N 1
ATOM 4250 C CA . TYR A 1 527 ? -3.999 4.307 21.169 1.00 93.69 527 TYR A CA 1
ATOM 4251 C C . TYR A 1 527 ? -5.134 3.463 20.588 1.00 93.69 527 TYR A C 1
ATOM 4253 O O . TYR A 1 527 ? -5.956 2.954 21.343 1.00 93.69 527 TYR A O 1
ATOM 4261 N N . ILE A 1 528 ? -5.146 3.272 19.264 1.00 95.31 528 ILE A N 1
ATOM 4262 C CA . ILE A 1 528 ? -6.118 2.411 18.579 1.00 95.31 528 ILE A CA 1
ATOM 4263 C C . ILE A 1 528 ? -5.962 0.960 19.038 1.00 95.31 528 ILE A C 1
ATOM 4265 O O . ILE A 1 528 ? -6.941 0.354 19.463 1.00 95.31 528 ILE A O 1
ATOM 4269 N N . PHE A 1 529 ? -4.747 0.403 19.008 1.00 96.00 529 PHE A N 1
ATOM 4270 C CA . PHE A 1 529 ? -4.525 -0.988 19.419 1.00 96.00 529 PHE A CA 1
ATOM 4271 C C . PHE A 1 529 ? -4.843 -1.233 20.899 1.00 96.00 529 PHE A C 1
ATOM 4273 O O . PHE A 1 529 ? -5.442 -2.257 21.235 1.00 96.00 529 PHE A O 1
ATOM 4280 N N . ASP A 1 530 ? -4.508 -0.288 21.779 1.00 95.06 530 ASP A N 1
ATOM 4281 C CA . ASP A 1 530 ? -4.863 -0.374 23.197 1.00 95.06 530 ASP A CA 1
ATOM 4282 C C . ASP A 1 530 ? -6.378 -0.312 23.410 1.00 95.06 530 ASP A C 1
ATOM 4284 O O . ASP A 1 530 ? -6.917 -1.080 24.208 1.00 95.06 530 ASP A O 1
ATOM 4288 N N . TYR A 1 531 ? -7.069 0.584 22.699 1.00 96.06 531 TYR A N 1
ATOM 4289 C CA . TYR A 1 531 ? -8.523 0.698 22.756 1.00 96.06 531 TYR A CA 1
ATOM 4290 C C . TYR A 1 531 ? -9.203 -0.583 22.265 1.00 96.06 531 TYR A C 1
ATOM 4292 O O . TYR A 1 531 ? -10.095 -1.096 22.936 1.00 96.06 531 TYR A O 1
ATOM 4300 N N . LEU A 1 532 ? -8.750 -1.139 21.136 1.00 97.06 532 LEU A N 1
ATOM 4301 C CA . LEU A 1 532 ? -9.280 -2.387 20.584 1.00 97.06 532 LEU A CA 1
ATOM 4302 C C . LEU A 1 532 ? -9.060 -3.565 21.531 1.00 97.06 532 LEU A C 1
ATOM 4304 O O . LEU A 1 532 ? -9.981 -4.346 21.735 1.00 97.06 532 LEU A O 1
ATOM 4308 N N . THR A 1 533 ? -7.882 -3.665 22.151 1.00 95.94 533 THR A N 1
ATOM 4309 C CA . THR A 1 533 ? -7.607 -4.715 23.146 1.00 95.94 533 THR A CA 1
ATOM 4310 C C . THR A 1 533 ? -8.603 -4.625 24.305 1.00 95.94 533 THR A C 1
ATOM 4312 O O . THR A 1 533 ? -9.277 -5.601 24.617 1.00 95.94 533 THR A O 1
ATOM 4315 N N . GLN A 1 534 ? -8.800 -3.425 24.863 1.00 94.94 534 GLN A N 1
ATOM 4316 C CA . GLN A 1 534 ? -9.778 -3.209 25.934 1.00 94.94 534 GLN A CA 1
ATOM 4317 C C . GLN A 1 534 ? -11.218 -3.493 25.492 1.00 94.94 534 GLN A C 1
ATOM 4319 O O . GLN A 1 534 ? -11.989 -4.046 26.267 1.00 94.94 534 GLN A O 1
ATOM 4324 N N . PHE A 1 535 ? -11.603 -3.113 24.270 1.00 96.62 535 PHE A N 1
ATOM 4325 C CA . PHE A 1 535 ? -12.940 -3.380 23.739 1.00 96.62 535 PHE A CA 1
ATOM 4326 C C . PHE A 1 535 ? -13.202 -4.884 23.590 1.00 96.62 535 PHE A C 1
ATOM 4328 O O . PHE A 1 535 ? -14.273 -5.357 23.978 1.00 96.62 535 PHE A O 1
ATOM 4335 N N . TRP A 1 536 ? -12.214 -5.642 23.101 1.00 96.25 536 TRP A N 1
ATOM 4336 C CA . TRP A 1 536 ? -12.301 -7.101 23.004 1.00 96.25 536 TRP A CA 1
ATOM 4337 C C . TRP A 1 536 ? -12.402 -7.772 24.377 1.00 96.25 536 TRP A C 1
ATOM 4339 O O . TRP A 1 536 ? -13.254 -8.644 24.552 1.00 96.25 536 TRP A O 1
ATOM 4349 N N . ASP A 1 537 ? -11.612 -7.319 25.353 1.00 94.44 537 ASP A N 1
ATOM 4350 C CA . ASP A 1 537 ? -11.637 -7.832 26.728 1.00 94.44 537 ASP A CA 1
ATOM 4351 C C . ASP A 1 537 ? -12.950 -7.495 27.457 1.00 94.44 537 ASP A C 1
ATOM 4353 O O . ASP A 1 537 ? -13.561 -8.340 28.119 1.00 94.44 537 ASP A O 1
ATOM 4357 N N . ASN A 1 538 ? -13.420 -6.252 27.327 1.00 94.75 538 ASN A N 1
ATOM 4358 C CA . ASN A 1 538 ? -14.611 -5.770 28.020 1.00 94.75 538 ASN A CA 1
ATOM 4359 C C . ASN A 1 538 ? -15.870 -6.527 27.580 1.00 94.75 538 ASN A C 1
ATOM 4361 O O . ASN A 1 538 ? -16.672 -6.918 28.431 1.00 94.75 538 ASN A O 1
ATOM 4365 N N . TYR A 1 539 ? -16.030 -6.754 26.276 1.00 95.62 539 TYR A N 1
ATOM 4366 C CA . TYR A 1 539 ? -17.196 -7.406 25.673 1.00 95.62 539 TYR A CA 1
ATOM 4367 C C . TYR A 1 539 ? -16.911 -8.866 25.287 1.00 95.62 539 TYR A C 1
ATOM 4369 O O . TYR A 1 539 ? -17.311 -9.328 24.218 1.00 95.62 539 TYR A O 1
ATOM 4377 N N . HIS A 1 540 ? -16.203 -9.617 26.132 1.00 92.62 540 HIS A N 1
ATOM 4378 C CA . HIS A 1 540 ? -15.852 -11.011 25.840 1.00 92.62 540 HIS A CA 1
ATOM 4379 C C . HIS A 1 540 ? -17.073 -11.941 25.713 1.00 92.62 540 HIS A C 1
ATOM 4381 O O . HIS A 1 540 ? -17.002 -12.894 24.939 1.00 92.62 540 HIS A O 1
ATOM 4387 N N . ASP A 1 541 ? -18.185 -11.632 26.392 1.00 92.50 541 ASP A N 1
ATOM 4388 C CA . ASP A 1 541 ? -19.401 -12.466 26.464 1.00 92.50 541 ASP A CA 1
ATOM 4389 C C . ASP A 1 541 ? -20.388 -12.291 25.291 1.00 92.50 541 ASP A C 1
ATOM 4391 O O . ASP A 1 541 ? -21.340 -13.062 25.166 1.00 92.50 541 ASP A O 1
ATOM 4395 N N . VAL A 1 542 ? -20.212 -11.268 24.449 1.00 94.50 542 VAL A N 1
ATOM 4396 C CA . VAL A 1 542 ? -21.135 -10.922 23.347 1.00 94.50 542 VAL A CA 1
ATOM 4397 C C . VAL A 1 542 ? -20.381 -10.713 22.040 1.00 94.50 542 VAL A C 1
ATOM 4399 O O . VAL A 1 542 ? -19.177 -10.443 22.047 1.00 94.50 542 VAL A O 1
ATOM 4402 N N . GLY A 1 543 ? -21.088 -10.834 20.914 1.00 95.56 543 GLY A N 1
ATOM 4403 C CA . GLY A 1 543 ? -20.514 -10.562 19.602 1.00 95.56 543 GLY A CA 1
ATOM 4404 C C . GLY A 1 543 ? -20.066 -9.103 19.483 1.00 95.56 543 GLY A C 1
ATOM 4405 O O . GLY A 1 543 ? -20.700 -8.188 20.013 1.00 95.56 543 GLY A O 1
ATOM 4406 N N . LYS A 1 544 ? -18.967 -8.871 18.770 1.00 96.94 544 LYS A N 1
ATOM 4407 C CA . LYS A 1 544 ? -18.426 -7.538 18.469 1.00 96.94 544 LYS A CA 1
ATOM 4408 C C . LYS A 1 544 ? -18.291 -7.334 16.967 1.00 96.94 544 LYS A C 1
ATOM 4410 O O . LYS A 1 544 ? -17.848 -8.241 16.274 1.00 96.94 544 LYS A O 1
ATOM 4415 N N . ILE A 1 545 ? -18.593 -6.134 16.478 1.00 97.62 545 ILE A N 1
ATOM 4416 C CA . ILE A 1 545 ? -18.194 -5.685 15.138 1.00 97.62 545 ILE A CA 1
ATOM 4417 C C . ILE A 1 545 ? -17.399 -4.393 15.295 1.00 97.62 545 ILE A C 1
ATOM 4419 O O . ILE A 1 545 ? -17.874 -3.428 15.893 1.00 97.62 545 ILE A O 1
ATOM 4423 N N . SER A 1 546 ? -16.180 -4.355 14.764 1.00 97.25 546 SER A N 1
ATOM 4424 C CA . SER A 1 546 ? -15.362 -3.143 14.739 1.00 97.25 546 SER A CA 1
ATOM 4425 C C . SER A 1 546 ? -14.964 -2.789 13.317 1.00 97.25 546 SER A C 1
ATOM 4427 O O . SER A 1 546 ? -14.332 -3.588 12.625 1.00 97.25 546 SER A O 1
ATOM 4429 N N . THR A 1 547 ? -15.325 -1.577 12.895 1.00 95.50 547 THR A N 1
ATOM 4430 C CA . THR A 1 547 ? -14.802 -0.970 11.668 1.00 95.50 547 THR A CA 1
ATOM 4431 C C . THR A 1 547 ? -13.658 -0.051 12.058 1.00 95.50 547 THR A C 1
ATOM 4433 O O . THR A 1 547 ? -13.882 0.968 12.713 1.00 95.50 547 THR A O 1
ATOM 4436 N N . VAL A 1 548 ? -12.435 -0.428 11.691 1.00 95.88 548 VAL A N 1
ATOM 4437 C CA . VAL A 1 548 ? -11.206 0.239 12.122 1.00 95.88 548 VAL A CA 1
ATOM 4438 C C . VAL A 1 548 ? -10.473 0.802 10.912 1.00 95.88 548 VAL A C 1
ATOM 4440 O O . VAL A 1 548 ? -10.290 0.101 9.923 1.00 95.88 548 VAL A O 1
ATOM 4443 N N . THR A 1 549 ? -10.013 2.049 10.991 1.00 92.56 549 THR A N 1
ATOM 4444 C CA . THR A 1 549 ? -9.140 2.662 9.978 1.00 92.56 549 THR A CA 1
ATOM 4445 C C . THR A 1 549 ? -7.867 3.214 10.617 1.00 92.56 549 THR A C 1
ATOM 4447 O O . THR A 1 549 ? -7.920 4.126 11.446 1.00 92.56 549 THR A O 1
ATOM 4450 N N . LEU A 1 550 ? -6.715 2.678 10.208 1.00 89.69 550 LEU A N 1
ATOM 4451 C CA . LEU A 1 550 ? -5.386 3.189 10.547 1.00 89.69 550 LEU A CA 1
ATOM 4452 C C . LEU A 1 550 ? -4.911 4.165 9.466 1.00 89.69 550 LEU A C 1
ATOM 4454 O O . LEU A 1 550 ? -4.922 3.836 8.282 1.00 89.69 550 LEU A O 1
ATOM 4458 N N . MET A 1 551 ? -4.456 5.347 9.886 1.00 81.06 551 MET A N 1
ATOM 4459 C CA . MET A 1 551 ? -3.996 6.412 8.980 1.00 81.06 551 MET A CA 1
ATOM 4460 C C . MET A 1 551 ? -2.470 6.560 8.940 1.00 81.06 551 MET A C 1
ATOM 4462 O O . MET A 1 551 ? -1.941 7.243 8.069 1.00 81.06 551 MET A O 1
ATOM 4466 N N . ASP A 1 552 ? -1.760 5.960 9.896 1.00 73.50 552 ASP A N 1
ATOM 4467 C CA . ASP A 1 552 ? -0.326 6.162 10.122 1.00 73.50 552 ASP A CA 1
ATOM 4468 C C . ASP A 1 552 ? 0.570 5.616 8.991 1.00 73.50 552 ASP A C 1
ATOM 4470 O O . ASP A 1 552 ? 1.731 6.002 8.900 1.00 73.50 552 ASP A O 1
ATOM 4474 N N . THR A 1 553 ? 0.047 4.737 8.129 1.00 65.56 553 THR A N 1
ATOM 4475 C CA . THR A 1 553 ? 0.765 4.135 6.988 1.00 65.56 553 THR A CA 1
ATOM 4476 C C . THR A 1 553 ? 0.718 4.974 5.714 1.00 65.56 553 THR A C 1
ATOM 4478 O O . THR A 1 553 ? 1.465 4.695 4.775 1.00 65.56 553 THR A O 1
ATOM 4481 N N . PHE A 1 554 ? -0.113 6.018 5.677 1.00 66.75 554 PHE A N 1
ATOM 4482 C CA . PHE A 1 554 ? -0.158 6.983 4.583 1.00 66.75 554 PHE A CA 1
ATOM 4483 C C . PHE A 1 554 ? 1.043 7.930 4.693 1.00 66.75 554 PHE A C 1
ATOM 4485 O O . PHE A 1 554 ? 0.911 9.063 5.141 1.00 66.75 554 PHE A O 1
ATOM 4492 N N . GLN A 1 555 ? 2.243 7.445 4.362 1.00 59.94 555 GLN A N 1
ATOM 4493 C CA . GLN A 1 555 ? 3.482 8.228 4.318 1.00 59.94 555 GLN A CA 1
ATOM 4494 C C . GLN A 1 555 ? 4.452 7.643 3.286 1.00 59.94 555 GLN A C 1
ATOM 4496 O O . GLN A 1 555 ? 4.603 6.429 3.186 1.00 59.94 555 GLN A O 1
ATOM 4501 N N . GLY A 1 556 ? 5.136 8.511 2.531 1.00 53.56 556 GLY A N 1
ATOM 4502 C CA . GLY A 1 556 ? 5.972 8.103 1.401 1.00 53.56 556 GLY A CA 1
ATOM 4503 C C . GLY A 1 556 ? 7.277 7.452 1.846 1.00 53.56 556 GLY A C 1
ATOM 4504 O O . GLY A 1 556 ? 7.678 6.444 1.284 1.00 53.56 556 GLY A O 1
ATOM 4505 N N . THR A 1 557 ? 7.911 7.981 2.899 1.00 53.34 557 THR A N 1
ATOM 4506 C CA . THR A 1 557 ? 9.246 7.544 3.342 1.00 53.34 557 THR A CA 1
ATOM 4507 C C . THR A 1 557 ? 9.300 6.238 4.123 1.00 53.34 557 THR A C 1
ATOM 4509 O O . THR A 1 557 ? 10.380 5.682 4.299 1.00 53.34 557 THR A O 1
ATOM 4512 N N . LEU A 1 558 ? 8.156 5.740 4.593 1.00 58.31 558 LEU A N 1
ATOM 4513 C CA . LEU A 1 558 ? 8.032 4.490 5.352 1.00 58.31 558 LEU A CA 1
ATOM 4514 C C . LEU A 1 558 ? 8.730 4.483 6.726 1.00 58.31 558 LEU A C 1
ATOM 4516 O O . LEU A 1 558 ? 8.783 3.437 7.371 1.00 58.31 558 LEU A O 1
ATOM 4520 N N . ASP A 1 559 ? 9.236 5.616 7.217 1.00 57.16 559 ASP A N 1
ATOM 4521 C CA . ASP A 1 559 ? 10.038 5.647 8.452 1.00 57.16 559 ASP A CA 1
ATOM 4522 C C . ASP A 1 559 ? 9.219 5.347 9.717 1.00 57.16 559 ASP A C 1
ATOM 4524 O O . ASP A 1 559 ? 9.732 4.773 10.680 1.00 57.16 559 ASP A O 1
ATOM 4528 N N . ILE A 1 560 ? 7.935 5.727 9.727 1.00 61.03 560 ILE A N 1
ATOM 4529 C CA . ILE A 1 560 ? 7.007 5.457 10.839 1.00 61.03 560 ILE A CA 1
ATOM 4530 C C . ILE A 1 560 ? 6.632 3.966 10.898 1.00 61.03 560 ILE A C 1
ATOM 4532 O O . ILE A 1 560 ? 6.250 3.462 11.962 1.00 61.03 560 ILE A O 1
ATOM 4536 N N . ASN A 1 561 ? 6.822 3.228 9.800 1.00 68.94 561 ASN A N 1
ATOM 4537 C CA . ASN A 1 561 ? 6.354 1.852 9.676 1.00 68.94 561 ASN A CA 1
ATOM 4538 C C . ASN A 1 561 ? 7.066 0.891 10.626 1.00 68.94 561 ASN A C 1
ATOM 4540 O O . ASN A 1 561 ? 6.459 -0.093 11.015 1.00 68.94 561 ASN A O 1
ATOM 4544 N N . ASP A 1 562 ? 8.278 1.188 11.103 1.00 72.56 562 ASP A N 1
ATOM 4545 C CA . ASP A 1 562 ? 8.929 0.360 12.129 1.00 72.56 562 ASP A CA 1
ATOM 4546 C C . ASP A 1 562 ? 8.151 0.307 13.448 1.00 72.56 562 ASP A C 1
ATOM 4548 O O . ASP A 1 562 ? 8.099 -0.737 14.110 1.00 72.56 562 ASP A O 1
ATOM 4552 N N . TYR A 1 563 ? 7.572 1.440 13.852 1.00 78.44 563 TYR A N 1
ATOM 4553 C CA . TYR A 1 563 ? 6.801 1.545 15.090 1.00 78.44 563 TYR A CA 1
ATOM 4554 C C . TYR A 1 563 ? 5.418 0.939 14.906 1.00 78.44 563 TYR A C 1
ATOM 4556 O O . TYR A 1 563 ? 5.007 0.134 15.746 1.00 78.44 563 TYR A O 1
ATOM 4564 N N . VAL A 1 564 ? 4.775 1.240 13.771 1.00 85.19 564 VAL A N 1
ATOM 4565 C CA . VAL A 1 564 ? 3.507 0.613 13.377 1.00 85.19 564 VAL A CA 1
ATOM 4566 C C . VAL A 1 564 ? 3.678 -0.900 13.332 1.00 85.19 564 VAL A C 1
ATOM 4568 O O . VAL A 1 564 ? 2.920 -1.603 13.983 1.00 85.19 564 VAL A O 1
ATOM 4571 N N . ASP A 1 565 ? 4.717 -1.411 12.671 1.00 89.19 565 ASP A N 1
ATOM 4572 C CA . ASP A 1 565 ? 5.014 -2.841 12.575 1.00 89.19 565 ASP A CA 1
ATOM 4573 C C . ASP A 1 565 ? 5.239 -3.462 13.950 1.00 89.19 565 ASP A C 1
ATOM 4575 O O . ASP A 1 565 ? 4.672 -4.500 14.271 1.00 89.19 565 ASP A O 1
ATOM 4579 N N . SER A 1 566 ? 6.040 -2.825 14.809 1.00 90.38 566 SER A N 1
ATOM 4580 C CA . SER A 1 566 ? 6.314 -3.360 16.143 1.00 90.38 566 SER A CA 1
ATOM 4581 C C . SER A 1 566 ? 5.049 -3.469 16.998 1.00 90.38 566 SER A C 1
ATOM 4583 O O . SER A 1 566 ? 4.859 -4.468 17.701 1.00 90.38 566 SER A O 1
ATOM 4585 N N . GLN A 1 567 ? 4.196 -2.449 16.968 1.00 91.50 567 GLN A N 1
ATOM 4586 C CA . GLN A 1 567 ? 2.983 -2.413 17.779 1.00 91.50 567 GLN A CA 1
ATOM 4587 C C . GLN A 1 567 ? 1.862 -3.249 17.180 1.00 91.50 567 GLN A C 1
ATOM 4589 O O . GLN A 1 567 ? 1.207 -3.983 17.915 1.00 91.50 567 GLN A O 1
ATOM 4594 N N . PHE A 1 568 ? 1.699 -3.225 15.862 1.00 94.25 568 PHE A N 1
ATOM 4595 C CA . PHE A 1 568 ? 0.715 -4.044 15.175 1.00 94.25 568 PHE A CA 1
ATOM 4596 C C . PHE A 1 568 ? 1.042 -5.533 15.328 1.00 94.25 568 PHE A C 1
ATOM 4598 O O . PHE A 1 568 ? 0.184 -6.321 15.711 1.00 94.25 568 PHE A O 1
ATOM 4605 N N . ASN A 1 569 ? 2.312 -5.918 15.194 1.00 95.44 569 ASN A N 1
ATOM 4606 C CA . ASN A 1 569 ? 2.783 -7.256 15.543 1.00 95.44 569 ASN A CA 1
ATOM 4607 C C . ASN A 1 569 ? 2.441 -7.641 16.994 1.00 95.44 569 ASN A C 1
ATOM 4609 O O . ASN A 1 569 ? 2.018 -8.765 17.258 1.00 95.44 569 ASN A O 1
ATOM 4613 N N . THR A 1 570 ? 2.615 -6.718 17.946 1.00 95.81 570 THR A N 1
ATOM 4614 C CA . THR A 1 570 ? 2.272 -6.960 19.359 1.00 95.81 570 THR A CA 1
ATOM 4615 C C . THR A 1 570 ? 0.769 -7.169 19.535 1.00 95.81 570 THR A C 1
ATOM 4617 O O . THR A 1 570 ? 0.362 -8.099 20.231 1.00 95.81 570 THR A O 1
ATOM 4620 N N . PHE A 1 571 ? -0.046 -6.362 18.856 1.00 96.06 571 PHE A N 1
ATOM 4621 C CA . PHE A 1 571 ? -1.497 -6.491 18.828 1.00 96.06 571 PHE A CA 1
ATOM 4622 C C . PHE A 1 571 ? -1.941 -7.835 18.233 1.00 96.06 571 PHE A C 1
ATOM 4624 O O . PHE A 1 571 ? -2.666 -8.574 18.894 1.00 96.06 571 PHE A O 1
ATOM 4631 N N . ILE A 1 572 ? -1.430 -8.232 17.061 1.00 95.38 572 ILE A N 1
ATOM 4632 C CA . ILE A 1 572 ? -1.746 -9.535 16.450 1.00 95.38 572 ILE A CA 1
ATOM 4633 C C . ILE A 1 572 ? -1.338 -10.696 17.369 1.00 95.38 572 ILE A C 1
ATOM 4635 O O . ILE A 1 572 ? -2.109 -11.637 17.539 1.00 95.38 572 ILE A O 1
ATOM 4639 N N . LYS A 1 573 ? -0.177 -10.626 18.037 1.00 93.94 573 LYS A N 1
ATOM 4640 C CA . LYS A 1 573 ? 0.224 -11.630 19.044 1.00 93.94 573 LYS A CA 1
ATOM 4641 C C . LYS A 1 573 ? -0.674 -11.638 20.281 1.00 93.94 573 LYS A C 1
ATOM 4643 O O . LYS A 1 573 ? -0.794 -12.670 20.938 1.00 93.94 573 LYS A O 1
ATOM 4648 N N . SER A 1 574 ? -1.245 -10.496 20.661 1.00 93.38 574 SER A N 1
ATOM 4649 C CA . SER A 1 574 ? -2.254 -10.417 21.723 1.00 93.38 574 SER A CA 1
ATOM 4650 C C . SER A 1 574 ? -3.520 -11.153 21.299 1.00 93.38 574 SER A C 1
ATOM 4652 O O . SER A 1 574 ? -3.927 -12.107 21.958 1.00 93.38 574 SER A O 1
ATOM 4654 N N . MET A 1 575 ? -4.040 -10.813 20.117 1.00 93.62 575 MET A N 1
ATOM 4655 C CA . MET A 1 575 ? -5.202 -11.469 19.524 1.00 93.62 575 MET A CA 1
ATOM 4656 C C . MET A 1 575 ? -4.980 -12.980 19.395 1.00 93.62 575 MET A C 1
ATOM 4658 O O . MET A 1 575 ? -5.843 -13.761 19.778 1.00 93.62 575 MET A O 1
ATOM 4662 N N . GLN A 1 576 ? -3.809 -13.426 18.932 1.00 90.81 576 GLN A N 1
ATOM 4663 C CA . GLN A 1 576 ? -3.497 -14.852 18.787 1.00 90.81 576 GLN A CA 1
ATOM 4664 C C . GLN A 1 576 ? -3.545 -15.621 20.114 1.00 90.81 576 GLN A C 1
ATOM 4666 O O . GLN A 1 576 ? -3.893 -16.799 20.123 1.00 90.81 576 GLN A O 1
ATOM 4671 N N . ARG A 1 577 ? -3.193 -14.978 21.233 1.00 87.12 577 ARG A N 1
ATOM 4672 C CA . ARG A 1 577 ? -3.175 -15.624 22.551 1.00 87.12 577 ARG A CA 1
ATOM 4673 C C . ARG A 1 577 ? -4.565 -15.795 23.165 1.00 87.12 577 ARG A C 1
ATOM 4675 O O . ARG A 1 577 ? -4.705 -16.685 23.998 1.00 87.12 577 ARG A O 1
ATOM 4682 N N . GLY A 1 578 ? -5.548 -14.972 22.787 1.00 83.75 578 GLY A N 1
ATOM 4683 C CA . GLY A 1 578 ? -6.832 -14.919 23.501 1.00 83.75 578 GLY A CA 1
ATOM 4684 C C . GLY A 1 578 ? -8.104 -14.760 22.665 1.00 83.75 578 GLY A C 1
ATOM 4685 O O . GLY A 1 578 ? -9.158 -15.146 23.152 1.00 83.75 578 GLY A O 1
ATOM 4686 N N . HIS A 1 579 ? -8.034 -14.245 21.431 1.00 92.94 579 HIS A N 1
ATOM 4687 C CA . HIS A 1 579 ? -9.220 -13.766 20.694 1.00 92.94 579 HIS A CA 1
ATOM 4688 C C . HIS A 1 579 ? -9.302 -14.199 19.218 1.00 92.94 579 HIS A C 1
ATOM 4690 O O . HIS A 1 579 ? -10.348 -14.097 18.592 1.00 92.94 579 HIS A O 1
ATOM 4696 N N . LEU A 1 580 ? -8.225 -14.684 18.586 1.00 93.00 580 LEU A N 1
ATOM 4697 C CA . LEU A 1 580 ? -8.318 -15.130 17.182 1.00 93.00 580 LEU A CA 1
ATOM 4698 C C . LEU A 1 580 ? -9.115 -16.435 17.021 1.00 93.00 580 LEU A C 1
ATOM 4700 O O . LEU A 1 580 ? -9.510 -16.776 15.907 1.00 93.00 580 LEU A O 1
ATOM 4704 N N . ASN A 1 581 ? -9.350 -17.172 18.110 1.00 92.94 581 ASN A N 1
ATOM 4705 C CA . ASN A 1 581 ? -10.170 -18.381 18.084 1.00 92.94 581 ASN A CA 1
ATOM 4706 C C . ASN A 1 581 ? -11.677 -18.075 18.013 1.00 92.94 581 ASN A C 1
ATOM 4708 O O . ASN A 1 581 ? -12.460 -18.985 17.786 1.00 92.94 581 ASN A O 1
ATOM 4712 N N . ASP A 1 582 ? -12.106 -16.831 18.199 1.00 94.12 582 ASP A N 1
ATOM 4713 C CA . ASP A 1 582 ? -13.509 -16.411 18.114 1.00 94.12 582 ASP A CA 1
ATOM 4714 C C . ASP A 1 582 ? -13.691 -15.116 17.309 1.00 94.12 582 ASP A C 1
ATOM 4716 O O . ASP A 1 582 ? -14.759 -14.515 17.348 1.00 94.12 582 ASP A O 1
ATOM 4720 N N . THR A 1 583 ? -12.674 -14.714 16.538 1.00 97.56 583 THR A N 1
ATOM 4721 C CA . THR A 1 583 ? -12.693 -13.502 15.708 1.00 97.56 583 THR A CA 1
ATOM 4722 C C . THR A 1 583 ? -12.441 -13.828 14.235 1.00 97.56 583 THR A C 1
ATOM 4724 O O . THR A 1 583 ? -11.441 -14.458 13.889 1.00 97.56 583 THR A O 1
ATOM 4727 N N . ALA A 1 584 ? -13.309 -13.328 13.358 1.00 98.31 584 ALA A N 1
ATOM 4728 C CA . ALA A 1 584 ? -13.056 -13.128 11.940 1.00 98.31 584 ALA A CA 1
ATOM 4729 C C . ALA A 1 584 ? -12.346 -11.777 11.737 1.00 98.31 584 ALA A C 1
ATOM 4731 O O . ALA A 1 584 ? -12.947 -10.706 11.862 1.00 98.31 584 ALA A O 1
ATOM 4732 N N . LEU A 1 585 ? -11.043 -11.826 11.456 1.00 98.25 585 LEU A N 1
ATOM 4733 C CA . LEU A 1 585 ? -10.196 -10.647 11.280 1.00 98.25 585 LEU A CA 1
ATOM 4734 C C . LEU A 1 585 ? -9.895 -10.425 9.795 1.00 98.25 585 LEU A C 1
ATOM 4736 O O . LEU A 1 585 ? -9.274 -11.262 9.143 1.00 98.25 585 LEU A O 1
ATOM 4740 N N . PHE A 1 586 ? -10.291 -9.262 9.289 1.00 98.44 586 PHE A N 1
ATOM 4741 C CA . PHE A 1 586 ? -10.025 -8.796 7.935 1.00 98.44 586 PHE A CA 1
ATOM 4742 C C . PHE A 1 586 ? -8.974 -7.690 8.013 1.00 98.44 586 PHE A C 1
ATOM 4744 O O . PHE A 1 586 ? -9.230 -6.638 8.595 1.00 98.44 586 PHE A O 1
ATOM 4751 N N . ILE A 1 587 ? -7.792 -7.921 7.443 1.00 97.00 587 ILE A N 1
ATOM 4752 C CA . ILE A 1 587 ? -6.740 -6.905 7.313 1.00 97.00 587 ILE A CA 1
ATOM 4753 C C . ILE A 1 587 ? -6.733 -6.456 5.860 1.00 97.00 587 ILE A C 1
ATOM 4755 O O . ILE A 1 587 ? -6.434 -7.261 4.974 1.00 97.00 587 ILE A O 1
ATOM 4759 N N . VAL A 1 588 ? -7.080 -5.194 5.622 1.00 95.94 588 VAL A N 1
ATOM 4760 C CA . VAL A 1 588 ? -7.400 -4.685 4.284 1.00 95.94 588 VAL A CA 1
ATOM 4761 C C . VAL A 1 588 ? -6.654 -3.383 4.016 1.00 95.94 588 VAL A C 1
ATOM 4763 O O . VAL A 1 588 ? -6.682 -2.472 4.836 1.00 95.94 588 VAL A O 1
ATOM 4766 N N . GLY A 1 589 ? -6.001 -3.269 2.866 1.00 93.50 589 GLY A N 1
ATOM 4767 C CA . GLY A 1 589 ? -5.643 -1.980 2.279 1.00 93.50 589 GLY A CA 1
ATOM 4768 C C . GLY A 1 589 ? -6.839 -1.426 1.512 1.00 93.50 589 GLY A C 1
ATOM 4769 O O . GLY A 1 589 ? -7.450 -2.138 0.722 1.00 93.50 589 GLY A O 1
ATOM 4770 N N . ASP A 1 590 ? -7.209 -0.170 1.725 1.00 90.00 590 ASP A N 1
ATOM 4771 C CA . ASP A 1 590 ? -8.243 0.477 0.906 1.00 90.00 590 ASP A CA 1
ATOM 4772 C C . ASP A 1 590 ? -7.762 0.683 -0.540 1.00 90.00 590 ASP A C 1
ATOM 4774 O O . ASP A 1 590 ? -8.490 0.434 -1.497 1.00 90.00 590 ASP A O 1
ATOM 4778 N N . ASN A 1 591 ? -6.507 1.084 -0.688 1.00 88.25 591 ASN A N 1
ATOM 4779 C CA . ASN A 1 591 ? -5.713 1.086 -1.908 1.00 88.25 591 ASN A CA 1
ATOM 4780 C C . ASN A 1 591 ? -4.244 0.844 -1.527 1.00 88.25 591 ASN A C 1
ATOM 4782 O O . ASN A 1 591 ? -3.903 0.725 -0.348 1.00 88.25 591 ASN A O 1
ATOM 4786 N N . GLY A 1 592 ? -3.362 0.738 -2.516 1.00 80.88 592 GLY A N 1
ATOM 4787 C CA . GLY A 1 592 ? -1.935 0.873 -2.250 1.00 80.88 592 GLY A CA 1
ATOM 4788 C C . GLY A 1 592 ? -1.472 2.324 -2.180 1.00 80.88 592 GLY A C 1
ATOM 4789 O O . GLY A 1 592 ? -2.239 3.258 -2.408 1.00 80.88 592 GLY A O 1
ATOM 4790 N N . SER A 1 593 ? -0.190 2.516 -1.874 1.00 73.56 593 SER A N 1
ATOM 4791 C CA . SER A 1 593 ? 0.383 3.844 -1.645 1.00 73.56 593 SER A CA 1
ATOM 4792 C C . SER A 1 593 ? 0.279 4.740 -2.883 1.00 73.56 593 SER A C 1
ATOM 4794 O O . SER A 1 593 ? 0.987 4.540 -3.865 1.00 73.56 593 SER A O 1
ATOM 4796 N N . SER A 1 594 ? -0.576 5.764 -2.811 1.00 61.84 594 SER A N 1
ATOM 4797 C CA . SER A 1 594 ? -0.813 6.751 -3.875 1.00 61.84 594 SER A CA 1
ATOM 4798 C C . SER A 1 594 ? 0.078 7.994 -3.792 1.00 61.84 594 SER A C 1
ATOM 4800 O O . SER A 1 594 ? -0.155 8.989 -4.484 1.00 61.84 594 SER A O 1
ATOM 4802 N N . LEU A 1 595 ? 1.117 7.959 -2.951 1.00 58.50 595 LEU A N 1
ATOM 4803 C CA . LEU A 1 595 ? 2.048 9.070 -2.766 1.00 58.50 595 LEU A CA 1
ATOM 4804 C C . LEU A 1 595 ? 3.010 9.167 -3.957 1.00 58.50 595 LEU A C 1
ATOM 4806 O O . LEU A 1 595 ? 4.120 8.638 -3.937 1.00 58.50 595 LEU A O 1
ATOM 4810 N N . LYS A 1 596 ? 2.550 9.915 -4.968 1.00 48.56 596 LYS A N 1
ATOM 4811 C CA . LYS A 1 596 ? 3.154 10.183 -6.290 1.00 48.56 596 LYS A CA 1
ATOM 4812 C C . LYS A 1 596 ? 4.627 10.630 -6.311 1.00 48.56 596 LYS A C 1
ATOM 4814 O O . LYS A 1 596 ? 5.195 10.736 -7.386 1.00 48.56 596 LYS A O 1
ATOM 4819 N N . ASN A 1 597 ? 5.233 10.924 -5.159 1.00 45.47 597 ASN A N 1
ATOM 4820 C CA . ASN A 1 597 ? 6.595 11.460 -5.071 1.00 45.47 597 ASN A CA 1
ATOM 4821 C C . ASN A 1 597 ? 7.634 10.447 -4.564 1.00 45.47 597 ASN A C 1
ATOM 4823 O O . ASN A 1 597 ? 8.815 10.752 -4.611 1.00 45.47 597 ASN A O 1
ATOM 4827 N N . TYR A 1 598 ? 7.251 9.268 -4.054 1.00 46.59 598 TYR A N 1
ATOM 4828 C CA . TYR A 1 598 ? 8.241 8.248 -3.650 1.00 46.59 598 TYR A CA 1
ATOM 4829 C C . TYR A 1 598 ? 8.654 7.338 -4.813 1.00 46.59 598 TYR A C 1
ATOM 4831 O O . TYR A 1 598 ? 9.773 6.817 -4.869 1.00 46.59 598 TYR A O 1
ATOM 4839 N N . TYR A 1 599 ? 7.739 7.186 -5.759 1.00 48.75 599 TYR A N 1
ATOM 4840 C CA . TYR A 1 599 ? 7.957 6.529 -7.024 1.00 48.75 599 TYR A CA 1
ATOM 4841 C C . TYR A 1 599 ? 7.925 7.633 -8.082 1.00 48.75 599 TYR A C 1
ATOM 4843 O O . TYR A 1 599 ? 6.882 8.138 -8.483 1.00 48.75 599 TYR A O 1
ATOM 4851 N N . PHE A 1 600 ? 9.100 8.177 -8.370 1.00 39.50 600 PHE A N 1
ATOM 4852 C CA . PHE A 1 600 ? 9.245 9.281 -9.302 1.00 39.50 600 PHE A CA 1
ATOM 4853 C C . PHE A 1 600 ? 8.914 8.786 -10.703 1.00 39.50 600 PHE A C 1
ATOM 4855 O O . PHE A 1 600 ? 9.776 8.151 -11.298 1.00 39.50 600 PHE A O 1
ATOM 4862 N N . ASN A 1 601 ? 7.687 9.053 -11.172 1.00 39.84 601 ASN A N 1
ATOM 4863 C CA . ASN A 1 601 ? 7.344 9.507 -12.536 1.00 39.84 601 ASN A CA 1
ATOM 4864 C C . ASN A 1 601 ? 5.925 9.127 -12.994 1.00 39.84 601 ASN A C 1
ATOM 4866 O O . ASN A 1 601 ? 5.559 9.443 -14.125 1.00 39.84 601 ASN A O 1
ATOM 4870 N N . GLY A 1 602 ? 5.083 8.513 -12.153 1.00 45.09 602 GLY A N 1
ATOM 4871 C CA . GLY A 1 602 ? 3.844 7.927 -12.673 1.00 45.09 602 GLY A CA 1
ATOM 4872 C C . GLY A 1 602 ? 4.138 6.712 -13.554 1.00 45.09 602 GLY A C 1
ATOM 4873 O O . GLY A 1 602 ? 3.428 6.472 -14.531 1.00 45.09 602 GLY A O 1
ATOM 4874 N N . ASP A 1 603 ? 5.195 5.978 -13.196 1.00 52.94 603 ASP A N 1
ATOM 4875 C CA . ASP A 1 603 ? 5.605 4.735 -13.833 1.00 52.94 603 ASP A CA 1
ATOM 4876 C C . ASP A 1 603 ? 4.532 3.653 -13.618 1.00 52.94 603 ASP A C 1
ATOM 4878 O O . ASP A 1 603 ? 3.772 3.677 -12.645 1.00 52.94 603 ASP A O 1
ATOM 4882 N N . ASP A 1 604 ? 4.490 2.654 -14.503 1.00 56.03 604 ASP A N 1
ATOM 4883 C CA . ASP A 1 604 ? 3.541 1.530 -14.454 1.00 56.03 604 ASP A CA 1
ATOM 4884 C C . ASP A 1 604 ? 3.486 0.818 -13.080 1.00 56.03 604 ASP A C 1
ATOM 4886 O O . ASP A 1 604 ? 2.466 0.230 -12.713 1.00 56.03 604 ASP A O 1
ATOM 4890 N N . LEU A 1 605 ? 4.572 0.862 -12.295 1.00 61.22 605 LEU A N 1
ATOM 4891 C CA . LEU A 1 605 ? 4.604 0.279 -10.954 1.00 61.22 605 LEU A CA 1
ATOM 4892 C C . LEU A 1 605 ? 3.766 1.066 -9.942 1.00 61.22 605 LEU A C 1
ATOM 4894 O O . LEU A 1 605 ? 3.210 0.463 -9.031 1.00 61.22 605 LEU A O 1
ATOM 4898 N N . ASP A 1 606 ? 3.648 2.381 -10.080 1.00 64.12 606 ASP A N 1
ATOM 4899 C CA . ASP A 1 606 ? 2.888 3.215 -9.144 1.00 64.12 606 ASP A CA 1
ATOM 4900 C C . ASP A 1 606 ? 1.426 2.827 -9.234 1.00 64.12 606 ASP A C 1
ATOM 4902 O O . ASP A 1 606 ? 0.774 2.551 -8.232 1.00 64.12 606 ASP A O 1
ATOM 4906 N N . GLN A 1 607 ? 0.939 2.723 -10.470 1.00 70.88 607 GLN A N 1
ATOM 4907 C CA . GLN A 1 607 ? -0.406 2.249 -10.750 1.00 70.88 607 GLN A CA 1
ATOM 4908 C C . GLN A 1 607 ? -0.585 0.814 -10.263 1.00 70.88 607 GLN A C 1
ATOM 4910 O O . GLN A 1 607 ? -1.614 0.516 -9.662 1.00 70.88 607 GLN A O 1
ATOM 4915 N N . LEU A 1 608 ? 0.413 -0.060 -10.432 1.00 75.00 608 LEU A N 1
ATOM 4916 C CA . LEU A 1 608 ? 0.351 -1.428 -9.923 1.00 75.00 608 LEU A CA 1
ATOM 4917 C C . LEU A 1 608 ? 0.302 -1.496 -8.388 1.00 75.00 608 LEU A C 1
ATOM 4919 O O . LEU A 1 608 ? -0.513 -2.220 -7.828 1.00 75.00 608 LEU A O 1
ATOM 4923 N N . GLU A 1 609 ? 1.149 -0.756 -7.675 1.00 77.62 609 GLU A N 1
ATOM 4924 C CA . GLU A 1 609 ? 1.140 -0.746 -6.212 1.00 77.62 609 GLU A CA 1
ATOM 4925 C C . GLU A 1 609 ? -0.174 -0.145 -5.698 1.00 77.62 609 GLU A C 1
ATOM 4927 O O . GLU A 1 609 ? -0.805 -0.752 -4.837 1.00 77.62 609 GLU A O 1
ATOM 4932 N N . ILE A 1 610 ? -0.641 0.973 -6.267 1.00 80.75 610 ILE A N 1
ATOM 4933 C CA . ILE A 1 610 ? -1.920 1.623 -5.925 1.00 80.75 610 ILE A CA 1
ATOM 4934 C C . ILE A 1 610 ? -3.122 0.701 -6.187 1.00 80.75 610 ILE A C 1
ATOM 4936 O O . ILE A 1 610 ? -4.073 0.669 -5.394 1.00 80.75 610 ILE A O 1
ATOM 4940 N N . SER A 1 611 ? -3.092 -0.040 -7.296 1.00 84.12 611 SER A N 1
ATOM 4941 C CA . SER A 1 611 ? -4.168 -0.944 -7.711 1.00 84.12 611 SER A CA 1
ATOM 4942 C C . SER A 1 611 ? -4.215 -2.245 -6.924 1.00 84.12 611 SER A C 1
ATOM 4944 O O . SER A 1 611 ? -5.276 -2.858 -6.887 1.00 84.12 611 SER A O 1
ATOM 4946 N N . MET A 1 612 ? -3.129 -2.635 -6.246 1.00 87.50 612 MET A N 1
ATOM 4947 C CA . MET A 1 612 ? -2.984 -3.942 -5.592 1.00 87.50 612 MET A CA 1
ATOM 4948 C C . MET A 1 612 ? -2.870 -3.839 -4.058 1.00 87.50 612 MET A C 1
ATOM 4950 O O . MET A 1 612 ? -1.806 -4.128 -3.490 1.00 87.50 612 MET A O 1
ATOM 4954 N N . PRO A 1 613 ? -3.943 -3.433 -3.350 1.00 91.75 613 PRO A N 1
ATOM 4955 C CA . PRO A 1 613 ? -3.988 -3.431 -1.893 1.00 91.75 613 PRO A CA 1
ATOM 4956 C C . PRO A 1 613 ? -3.770 -4.817 -1.269 1.00 91.75 613 PRO A C 1
ATOM 4958 O O . PRO A 1 613 ? -3.996 -5.865 -1.874 1.00 91.75 613 PRO A O 1
ATOM 4961 N N . ALA A 1 614 ? -3.342 -4.828 -0.009 1.00 92.62 614 ALA A N 1
ATOM 4962 C CA . ALA A 1 614 ? -3.276 -6.044 0.792 1.00 92.62 614 ALA A CA 1
ATOM 4963 C C . ALA A 1 614 ? -4.682 -6.513 1.216 1.00 92.62 614 ALA A C 1
ATOM 4965 O O . ALA A 1 614 ? -5.491 -5.702 1.654 1.00 92.62 614 ALA A O 1
ATOM 4966 N N . LEU A 1 615 ? -4.959 -7.820 1.171 1.00 96.31 615 LEU A N 1
ATOM 4967 C CA . LEU A 1 615 ? -6.146 -8.403 1.803 1.00 96.31 615 LEU A CA 1
ATOM 4968 C C . LEU A 1 615 ? -5.833 -9.774 2.402 1.00 96.31 615 LEU A C 1
ATOM 4970 O O . LEU A 1 615 ? -5.432 -10.706 1.700 1.00 96.31 615 LEU A O 1
ATOM 4974 N N . TYR A 1 616 ? -6.055 -9.875 3.711 1.00 96.31 616 TYR A N 1
ATOM 4975 C CA . TYR A 1 616 ? -5.938 -11.102 4.487 1.00 96.31 616 TYR A CA 1
ATOM 4976 C C . TYR A 1 616 ? -7.220 -11.320 5.275 1.00 96.31 616 TYR A C 1
ATOM 4978 O O . TYR A 1 616 ? -7.695 -10.409 5.955 1.00 96.31 616 TYR A O 1
ATOM 4986 N N . ILE A 1 617 ? -7.750 -12.537 5.209 1.00 97.62 617 ILE A N 1
ATOM 4987 C CA . ILE A 1 617 ? -8.892 -12.965 6.014 1.00 97.62 617 ILE A CA 1
ATOM 4988 C C . ILE A 1 617 ? -8.400 -14.058 6.956 1.00 97.62 617 ILE A C 1
ATOM 4990 O O . ILE A 1 617 ? -7.868 -15.076 6.516 1.00 97.62 617 ILE A O 1
ATOM 4994 N N . ILE A 1 618 ? -8.558 -13.838 8.256 1.00 97.06 618 ILE A N 1
ATOM 4995 C CA . ILE A 1 618 ? -8.174 -14.779 9.305 1.00 97.06 618 ILE A CA 1
ATOM 4996 C C . ILE A 1 618 ? -9.453 -15.253 9.986 1.00 97.06 618 ILE A C 1
ATOM 4998 O O . ILE A 1 618 ? -10.179 -14.446 10.563 1.00 97.06 618 ILE A O 1
ATOM 5002 N N . LEU A 1 619 ? -9.732 -16.553 9.902 1.00 97.25 619 LEU A N 1
ATOM 5003 C CA . LEU A 1 619 ? -10.960 -17.161 10.425 1.00 97.25 619 LEU A CA 1
ATOM 5004 C C . LEU A 1 619 ? -10.641 -18.224 11.478 1.00 97.25 619 LEU A C 1
ATOM 5006 O O . LEU A 1 619 ? -9.618 -18.904 11.345 1.00 97.25 619 LEU A O 1
ATOM 5010 N N . PRO A 1 620 ? -11.509 -18.430 12.485 1.00 95.94 620 PRO A N 1
ATOM 5011 C CA . PRO A 1 620 ? -11.352 -19.530 13.425 1.00 95.94 620 PRO A CA 1
ATOM 5012 C C . PRO A 1 620 ? -11.362 -20.888 12.717 1.00 95.94 620 PRO A C 1
ATOM 5014 O O . PRO A 1 620 ? -12.209 -21.150 11.860 1.00 95.94 620 PRO A O 1
ATOM 5017 N N . THR A 1 621 ? -10.441 -21.778 13.087 1.00 94.38 621 THR A N 1
ATOM 5018 C CA . THR A 1 621 ? -10.320 -23.091 12.433 1.00 94.38 621 THR A CA 1
ATOM 5019 C C . THR A 1 621 ? -11.571 -23.937 12.640 1.00 94.38 621 THR A C 1
ATOM 5021 O O . THR A 1 621 ? -12.029 -24.570 11.701 1.00 94.38 621 THR A O 1
ATOM 5024 N N . TRP A 1 622 ? -12.195 -23.880 13.820 1.00 93.56 622 TRP A N 1
ATOM 5025 C CA . TRP A 1 622 ? -13.413 -24.645 14.104 1.00 93.56 622 TRP A CA 1
ATOM 5026 C C . TRP A 1 622 ? -14.609 -24.224 13.233 1.00 93.56 622 TRP A C 1
ATOM 5028 O O . TRP A 1 622 ? -15.448 -25.061 12.906 1.00 93.56 622 TRP A O 1
ATOM 5038 N N . PHE A 1 623 ? -14.690 -22.947 12.836 1.00 94.88 623 PHE A N 1
ATOM 5039 C CA . PHE A 1 623 ? -15.713 -22.466 11.903 1.00 94.88 623 PHE A CA 1
ATOM 5040 C C . PHE A 1 623 ? -15.452 -23.036 10.508 1.00 94.88 623 PHE A C 1
ATOM 5042 O O . PHE A 1 623 ? -16.353 -23.560 9.859 1.00 94.88 623 PHE A O 1
ATOM 5049 N N . ILE A 1 624 ? -14.190 -22.995 10.083 1.00 95.19 624 ILE A N 1
ATOM 5050 C CA . ILE A 1 624 ? -13.751 -23.555 8.808 1.00 95.19 624 ILE A CA 1
ATOM 5051 C C . ILE A 1 624 ? -13.970 -25.071 8.730 1.00 95.19 624 ILE A C 1
ATOM 5053 O O . ILE A 1 624 ? -14.414 -25.566 7.697 1.00 95.19 624 ILE A O 1
ATOM 5057 N N . ASP A 1 625 ? -13.687 -25.805 9.802 1.00 94.19 625 ASP A N 1
ATOM 5058 C CA . ASP A 1 625 ? -13.859 -27.258 9.848 1.00 94.19 625 ASP A CA 1
ATOM 5059 C C . ASP A 1 625 ? -15.343 -27.654 9.795 1.00 94.19 625 ASP A C 1
ATOM 5061 O O . ASP A 1 625 ? -15.686 -28.703 9.252 1.00 94.19 625 ASP A O 1
ATOM 5065 N N . ARG A 1 626 ? -16.236 -26.801 10.319 1.00 94.25 626 ARG A N 1
ATOM 5066 C CA . ARG A 1 626 ? -17.691 -26.989 10.245 1.00 94.25 626 ARG A CA 1
ATOM 5067 C C . ARG A 1 626 ? -18.271 -26.631 8.876 1.00 94.25 626 ARG A C 1
ATOM 5069 O O . ARG A 1 626 ? -19.230 -27.266 8.448 1.00 94.25 626 ARG A O 1
ATOM 5076 N N . HIS A 1 627 ? -17.682 -25.652 8.192 1.00 95.06 627 HIS A N 1
ATOM 5077 C CA . HIS A 1 627 ? -18.108 -25.180 6.873 1.00 95.06 627 HIS A CA 1
ATOM 5078 C C . HIS A 1 627 ? -17.011 -25.443 5.827 1.00 95.06 627 HIS A C 1
ATOM 5080 O O . HIS A 1 627 ? -16.382 -24.501 5.336 1.00 95.06 627 HIS A O 1
ATOM 5086 N N . PRO A 1 628 ? -16.748 -26.714 5.456 1.00 95.81 628 PRO A N 1
ATOM 5087 C CA . PRO A 1 628 ? -15.638 -27.063 4.566 1.00 95.81 628 PRO A CA 1
ATOM 5088 C C . PRO A 1 628 ? -15.746 -26.397 3.188 1.00 95.81 628 PRO A C 1
ATOM 5090 O O . PRO A 1 628 ? -14.719 -26.010 2.623 1.00 95.81 628 PRO A O 1
ATOM 5093 N N . SER A 1 629 ? -16.973 -26.179 2.698 1.00 95.88 629 SER A N 1
ATOM 5094 C CA . SER A 1 629 ? -17.259 -25.446 1.459 1.00 95.88 629 SER A CA 1
ATOM 5095 C C . SER A 1 629 ? -16.710 -24.017 1.484 1.00 95.88 629 SER A C 1
ATOM 5097 O O . SER A 1 629 ? -16.121 -23.575 0.501 1.00 95.88 629 SER A O 1
ATOM 5099 N N . VAL A 1 630 ? -16.809 -23.312 2.617 1.00 96.12 630 VAL A N 1
ATOM 5100 C CA . VAL A 1 630 ? -16.235 -21.966 2.785 1.00 96.12 630 VAL A CA 1
ATOM 5101 C C . VAL A 1 630 ? -14.724 -22.006 2.590 1.00 96.12 630 VAL A C 1
ATOM 5103 O O . VAL A 1 630 ? -14.164 -21.173 1.883 1.00 96.12 630 VAL A O 1
ATOM 5106 N N . ASN A 1 631 ? -14.046 -22.995 3.170 1.00 95.44 631 ASN A N 1
ATOM 5107 C CA . ASN A 1 631 ? -12.603 -23.135 3.007 1.00 95.44 631 ASN A CA 1
ATOM 5108 C C . ASN A 1 631 ? -12.186 -23.461 1.571 1.00 95.44 631 ASN A C 1
ATOM 5110 O O . ASN A 1 631 ? -11.191 -22.916 1.096 1.00 95.44 631 ASN A O 1
ATOM 5114 N N . GLU A 1 632 ? -12.908 -24.347 0.891 1.00 96.38 632 GLU A N 1
ATOM 5115 C CA . GLU A 1 632 ? -12.628 -24.668 -0.510 1.00 96.38 632 GLU A CA 1
ATOM 5116 C C . GLU A 1 632 ? -12.786 -23.434 -1.400 1.00 96.38 632 GLU A C 1
ATOM 5118 O O . GLU A 1 632 ? -11.881 -23.109 -2.169 1.00 96.38 632 GLU A O 1
ATOM 5123 N N . ILE A 1 633 ? -13.886 -22.698 -1.238 1.00 96.94 633 ILE A N 1
ATOM 5124 C CA . ILE A 1 633 ? -14.186 -21.524 -2.056 1.00 96.94 633 ILE A CA 1
ATOM 5125 C C . ILE A 1 633 ? -13.196 -20.384 -1.786 1.00 96.94 633 ILE A C 1
ATOM 5127 O O . ILE A 1 633 ? -12.650 -19.820 -2.736 1.00 96.94 633 ILE A O 1
ATOM 5131 N N . LEU A 1 634 ? -12.886 -20.082 -0.518 1.00 96.38 634 LEU A N 1
ATOM 5132 C CA . LEU A 1 634 ? -11.901 -19.047 -0.182 1.00 96.38 634 LEU A CA 1
ATOM 5133 C C . LEU A 1 634 ? -10.523 -19.367 -0.778 1.00 96.38 634 LEU A C 1
ATOM 5135 O O . LEU A 1 634 ? -9.890 -18.470 -1.329 1.00 96.38 634 LEU A O 1
ATOM 5139 N N . LYS A 1 635 ? -10.091 -20.638 -0.746 1.00 94.12 635 LYS A N 1
ATOM 5140 C CA . LYS A 1 635 ? -8.837 -21.083 -1.382 1.00 94.12 635 LYS A CA 1
ATOM 5141 C C . LYS A 1 635 ? -8.848 -20.913 -2.897 1.00 94.12 635 LYS A C 1
ATOM 5143 O O . LYS A 1 635 ? -7.881 -20.412 -3.461 1.00 94.12 635 LYS A O 1
ATOM 5148 N N . ILE A 1 636 ? -9.931 -21.318 -3.562 1.00 93.88 636 ILE A N 1
ATOM 5149 C CA . ILE A 1 636 ? -10.078 -21.158 -5.019 1.00 93.88 636 ILE A CA 1
ATOM 5150 C C . ILE A 1 636 ? -10.014 -19.673 -5.410 1.00 93.88 636 ILE A C 1
ATOM 5152 O O . ILE A 1 636 ? -9.489 -19.333 -6.473 1.00 93.88 636 ILE A O 1
ATOM 5156 N N . ASN A 1 637 ? -10.512 -18.793 -4.538 1.00 95.00 637 ASN A N 1
ATOM 5157 C CA . ASN A 1 637 ? -10.576 -17.355 -4.763 1.00 95.00 637 ASN A CA 1
ATOM 5158 C C . ASN A 1 637 ? -9.275 -16.588 -4.439 1.00 95.00 637 ASN A C 1
ATOM 5160 O O . ASN A 1 637 ? -9.164 -15.433 -4.846 1.00 95.00 637 ASN A O 1
ATOM 5164 N N . GLU A 1 638 ? -8.262 -17.187 -3.792 1.00 92.75 638 GLU A N 1
ATOM 5165 C CA . GLU A 1 638 ? -7.009 -16.493 -3.404 1.00 92.75 638 GLU A CA 1
ATOM 5166 C C . GLU A 1 638 ? -6.257 -15.854 -4.589 1.00 92.75 638 GLU A C 1
ATOM 5168 O O . GLU A 1 638 ? -5.596 -14.823 -4.439 1.00 92.75 638 GLU A O 1
ATOM 5173 N N . ASN A 1 639 ? -6.385 -16.437 -5.785 1.00 90.62 639 ASN A N 1
ATOM 5174 C CA . ASN A 1 639 ? -5.795 -15.947 -7.036 1.00 90.62 639 ASN A CA 1
ATOM 5175 C C . ASN A 1 639 ? -6.848 -15.492 -8.068 1.00 90.62 639 ASN A C 1
ATOM 5177 O O . ASN A 1 639 ? -6.544 -15.372 -9.261 1.00 90.62 639 ASN A O 1
ATOM 5181 N N . LYS A 1 640 ? -8.085 -15.216 -7.630 1.00 89.94 640 LYS A N 1
ATOM 5182 C CA . LYS A 1 640 ? -9.133 -14.603 -8.462 1.00 89.94 640 LYS A CA 1
ATOM 5183 C C . LYS A 1 640 ? -9.155 -13.099 -8.265 1.00 89.94 640 LYS A C 1
ATOM 5185 O O . LYS A 1 640 ? -8.891 -12.608 -7.174 1.00 89.94 640 LYS A O 1
ATOM 5190 N N . LEU A 1 641 ? -9.441 -12.383 -9.345 1.00 88.50 641 LEU A N 1
ATOM 5191 C CA . LEU A 1 641 ? -9.523 -10.931 -9.337 1.00 88.50 641 LEU A CA 1
ATOM 5192 C C . LEU A 1 641 ? -10.890 -10.490 -8.804 1.00 88.50 641 LEU A C 1
ATOM 5194 O O . LEU A 1 641 ? -11.918 -10.996 -9.244 1.00 88.50 641 LEU A O 1
ATOM 5198 N N . PHE A 1 642 ? -10.897 -9.556 -7.859 1.00 91.00 642 PHE A N 1
ATOM 5199 C CA . PHE A 1 642 ? -12.115 -8.959 -7.308 1.00 91.00 642 PHE A CA 1
ATOM 5200 C C . PHE A 1 642 ? -11.808 -7.613 -6.657 1.00 91.00 642 PHE A C 1
ATOM 5202 O O . PHE A 1 642 ? -10.646 -7.245 -6.485 1.00 91.00 642 PHE A O 1
ATOM 5209 N N . THR A 1 643 ? -12.856 -6.883 -6.281 1.00 92.00 643 THR A N 1
ATOM 5210 C CA . THR A 1 643 ? -12.755 -5.503 -5.802 1.00 92.00 643 THR A CA 1
ATOM 5211 C C . THR A 1 643 ? -13.412 -5.326 -4.433 1.00 92.00 643 THR A C 1
ATOM 5213 O O . THR A 1 643 ? -14.071 -6.245 -3.927 1.00 92.00 643 THR A O 1
ATOM 5216 N N . PRO A 1 644 ? -13.270 -4.143 -3.804 1.00 94.12 644 PRO A N 1
ATOM 5217 C CA . PRO A 1 644 ? -14.031 -3.763 -2.617 1.00 94.12 644 PRO A CA 1
ATOM 5218 C C . PRO A 1 644 ? -15.532 -4.103 -2.652 1.00 94.12 644 PRO A C 1
ATOM 5220 O O . PRO A 1 644 ? -16.112 -4.387 -1.607 1.00 94.12 644 PRO A O 1
ATOM 5223 N N . LEU A 1 645 ? -16.165 -4.121 -3.833 1.00 91.06 645 LEU A N 1
ATOM 5224 C CA . LEU A 1 645 ? -17.580 -4.482 -3.981 1.00 91.06 645 LEU A CA 1
ATOM 5225 C C . LEU A 1 645 ? -17.845 -5.934 -3.573 1.00 91.06 645 LEU A C 1
ATOM 5227 O O . LEU A 1 645 ? -18.734 -6.198 -2.769 1.00 91.06 645 LEU A O 1
ATOM 5231 N N . GLN A 1 646 ? -17.057 -6.889 -4.073 1.00 93.12 646 GLN A N 1
ATOM 5232 C CA . GLN A 1 646 ? -17.209 -8.290 -3.669 1.00 93.12 646 GLN A CA 1
ATOM 5233 C C . GLN A 1 646 ? -16.844 -8.494 -2.194 1.00 93.12 646 GLN A C 1
ATOM 5235 O O . GLN A 1 646 ? -17.440 -9.348 -1.534 1.00 93.12 646 GLN A O 1
ATOM 5240 N N . LEU A 1 647 ? -15.917 -7.702 -1.640 1.00 96.44 647 LEU A N 1
ATOM 5241 C CA . LEU A 1 647 ? -15.601 -7.749 -0.210 1.00 96.44 647 LEU A CA 1
ATOM 5242 C C . LEU A 1 647 ? -16.799 -7.317 0.657 1.00 96.44 647 LEU A C 1
ATOM 5244 O O . LEU A 1 647 ? -17.097 -7.993 1.640 1.00 96.44 647 LEU A O 1
ATOM 5248 N N . TYR A 1 648 ? -17.542 -6.278 0.261 1.00 95.69 648 TYR A N 1
ATOM 5249 C CA . TYR A 1 648 ? -18.799 -5.897 0.920 1.00 95.69 648 TYR A CA 1
ATOM 5250 C C . TYR A 1 648 ? -19.801 -7.058 0.966 1.00 95.69 648 TYR A C 1
ATOM 5252 O O . TYR A 1 648 ? -20.324 -7.398 2.031 1.00 95.69 648 TYR A O 1
ATOM 5260 N N . TYR A 1 649 ? -20.035 -7.712 -0.175 1.00 94.50 649 TYR A N 1
ATOM 5261 C CA . TYR A 1 649 ? -20.959 -8.846 -0.243 1.00 94.50 649 TYR A CA 1
ATOM 5262 C C . TYR A 1 649 ? -20.457 -10.062 0.540 1.00 94.50 649 TYR A C 1
ATOM 5264 O O . TYR A 1 649 ? -21.255 -10.782 1.130 1.00 94.50 649 TYR A O 1
ATOM 5272 N N . THR A 1 650 ? -19.139 -10.251 0.625 1.00 96.50 650 THR A N 1
ATOM 5273 C CA . THR A 1 650 ? -18.520 -11.274 1.483 1.00 96.50 650 THR A CA 1
ATOM 5274 C C . THR A 1 650 ? -18.847 -11.031 2.952 1.00 96.50 650 THR A C 1
ATOM 5276 O O . THR A 1 650 ? -19.303 -11.946 3.635 1.00 96.50 650 THR A O 1
ATOM 5279 N N . LEU A 1 651 ? -18.641 -9.799 3.435 1.00 96.81 651 LEU A N 1
ATOM 5280 C CA . LEU A 1 651 ? -18.939 -9.419 4.816 1.00 96.81 651 LEU A CA 1
ATOM 5281 C C . LEU A 1 651 ? -20.415 -9.658 5.137 1.00 96.81 651 LEU A C 1
ATOM 5283 O O . LEU A 1 651 ? -20.724 -10.255 6.161 1.00 96.81 651 LEU A O 1
ATOM 5287 N N . ARG A 1 652 ? -21.327 -9.269 4.242 1.00 93.75 652 ARG A N 1
ATOM 5288 C CA . ARG A 1 652 ? -22.763 -9.520 4.424 1.00 93.75 652 ARG A CA 1
ATOM 5289 C C . ARG A 1 652 ? -23.111 -11.001 4.413 1.00 93.75 652 ARG A C 1
ATOM 5291 O O . ARG A 1 652 ? -23.871 -11.441 5.267 1.00 93.75 652 ARG A O 1
ATOM 5298 N N . ALA A 1 653 ? -22.540 -11.783 3.502 1.00 93.75 653 ALA A N 1
ATOM 5299 C CA . ALA A 1 653 ? -22.828 -13.209 3.392 1.00 93.75 653 ALA A CA 1
ATOM 5300 C C . ALA A 1 653 ? -22.483 -13.986 4.676 1.00 93.75 653 ALA A C 1
ATOM 5302 O O . ALA A 1 653 ? -23.179 -14.949 4.994 1.00 93.75 653 ALA A O 1
ATOM 5303 N N . PHE A 1 654 ? -21.485 -13.543 5.455 1.00 95.19 654 PHE A N 1
ATOM 5304 C CA . PHE A 1 654 ? -21.200 -14.136 6.766 1.00 95.19 654 PHE A CA 1
ATOM 5305 C C . PHE A 1 654 ? -22.393 -14.073 7.725 1.00 95.19 654 PHE A C 1
ATOM 5307 O O . PHE A 1 654 ? -22.615 -15.049 8.429 1.00 95.19 654 PHE A O 1
ATOM 5314 N N . SER A 1 655 ? -23.203 -13.006 7.713 1.00 92.62 655 SER A N 1
ATOM 5315 C CA . SER A 1 655 ? -24.360 -12.854 8.621 1.00 92.62 655 SER A CA 1
ATOM 5316 C C . SER A 1 655 ? -25.361 -14.016 8.555 1.00 92.62 655 SER A C 1
ATOM 5318 O O . SER A 1 655 ? -26.017 -14.319 9.548 1.00 92.62 655 SER A O 1
ATOM 5320 N N . ARG A 1 656 ? -25.426 -14.718 7.416 1.00 89.88 656 ARG A N 1
ATOM 5321 C CA . ARG A 1 656 ? -26.329 -15.852 7.159 1.00 89.88 656 ARG A CA 1
ATOM 5322 C C . ARG A 1 656 ? -25.902 -17.147 7.852 1.00 89.88 656 ARG A C 1
ATOM 5324 O O . ARG A 1 656 ? -26.703 -18.068 7.969 1.00 89.88 656 ARG A O 1
ATOM 5331 N N . TYR A 1 657 ? -24.656 -17.240 8.307 1.00 91.00 657 TYR A N 1
ATOM 5332 C CA . TYR A 1 657 ? -24.171 -18.396 9.058 1.00 91.00 657 TYR A CA 1
ATOM 5333 C C . TYR A 1 657 ? -24.623 -18.296 10.516 1.00 91.00 657 TYR A C 1
ATOM 5335 O O . TYR A 1 657 ? -24.571 -17.219 11.112 1.00 91.00 657 TYR A O 1
ATOM 5343 N N . ALA A 1 658 ? -25.032 -19.417 11.116 1.00 88.56 658 ALA A N 1
ATOM 5344 C CA . ALA A 1 658 ? -25.517 -19.459 12.500 1.00 88.56 658 ALA A CA 1
ATOM 5345 C C . ALA A 1 658 ? -24.493 -18.884 13.496 1.00 88.56 658 ALA A C 1
ATOM 5347 O O . ALA A 1 658 ? -24.856 -18.163 14.425 1.00 88.56 658 ALA A O 1
ATOM 5348 N N . GLU A 1 659 ? -23.202 -19.126 13.252 1.00 92.38 659 GLU A N 1
ATOM 5349 C CA . GLU A 1 659 ? -22.083 -18.598 14.036 1.00 92.38 659 GLU A CA 1
ATOM 5350 C C . GLU A 1 659 ? -21.949 -17.069 13.992 1.00 92.38 659 GLU A C 1
ATOM 5352 O O . GLU A 1 659 ? -21.246 -16.501 14.820 1.00 92.38 659 GLU A O 1
ATOM 5357 N N . PHE A 1 660 ? -22.614 -16.406 13.050 1.00 92.88 660 PHE A N 1
ATOM 5358 C CA . PHE A 1 660 ? -22.602 -14.957 12.842 1.00 92.88 660 PHE A CA 1
ATOM 5359 C C . PHE A 1 660 ? -23.992 -14.319 13.028 1.00 92.88 660 PHE A C 1
ATOM 5361 O O . PHE A 1 660 ? -24.215 -13.166 12.659 1.00 92.88 660 PHE A O 1
ATOM 5368 N N . GLY A 1 661 ? -24.942 -15.059 13.606 1.00 86.38 661 GLY A N 1
ATOM 5369 C CA . GLY A 1 661 ? -26.305 -14.593 13.877 1.00 86.38 661 GLY A CA 1
ATOM 5370 C C . GLY A 1 661 ? -27.392 -15.239 13.013 1.00 86.38 661 GLY A C 1
ATOM 5371 O O . GLY A 1 661 ? -28.563 -15.129 13.377 1.00 86.38 661 GLY A O 1
ATOM 5372 N N . GLY A 1 662 ? -27.019 -15.947 11.941 1.00 85.44 662 GLY A N 1
ATOM 5373 C CA . GLY A 1 662 ? -27.896 -16.809 11.139 1.00 85.44 662 GLY A CA 1
ATOM 5374 C C . GLY A 1 662 ? -28.835 -16.095 10.166 1.00 85.44 662 GLY A C 1
ATOM 5375 O O . GLY A 1 662 ? -29.668 -16.735 9.544 1.00 85.44 662 GLY A O 1
ATOM 5376 N N . ILE A 1 663 ? -28.755 -14.777 10.018 1.00 86.38 663 ILE A N 1
ATOM 5377 C CA . ILE A 1 663 ? -29.684 -14.025 9.175 1.00 86.38 663 ILE A CA 1
ATOM 5378 C C . ILE A 1 663 ? -29.021 -12.767 8.626 1.00 86.38 663 ILE A C 1
ATOM 5380 O O . ILE A 1 663 ? -28.333 -12.061 9.360 1.00 86.38 663 ILE A O 1
ATOM 5384 N N . ASP A 1 664 ? -29.282 -12.469 7.352 1.00 89.88 664 ASP A N 1
ATOM 5385 C CA . ASP A 1 664 ? -29.055 -11.132 6.804 1.00 89.88 664 ASP A CA 1
ATOM 5386 C C . ASP A 1 664 ? -30.288 -10.278 7.122 1.00 89.88 664 ASP A C 1
ATOM 5388 O O . ASP A 1 664 ? -31.329 -10.416 6.488 1.00 89.88 664 ASP A O 1
ATOM 5392 N N . VAL A 1 665 ? -30.193 -9.405 8.126 1.00 88.12 665 VAL A N 1
ATOM 5393 C CA . VAL A 1 665 ? -31.314 -8.552 8.570 1.00 88.12 665 VAL A CA 1
ATOM 5394 C C . VAL A 1 665 ? -31.802 -7.613 7.461 1.00 88.12 665 VAL A C 1
ATOM 5396 O O . VAL A 1 665 ? -32.975 -7.248 7.428 1.00 88.12 665 VAL A O 1
ATOM 5399 N N . GLU A 1 666 ? -30.920 -7.243 6.533 1.00 87.19 666 GLU A N 1
ATOM 5400 C CA . GLU A 1 666 ? -31.253 -6.382 5.399 1.00 87.19 666 GLU A CA 1
ATOM 5401 C C . GLU A 1 666 ? -31.843 -7.174 4.219 1.00 87.19 666 GLU A C 1
ATOM 5403 O O . GLU A 1 666 ? -32.331 -6.566 3.264 1.00 87.19 666 GLU A O 1
ATOM 5408 N N . ASP A 1 667 ? -31.819 -8.510 4.263 1.00 86.50 667 ASP A N 1
ATOM 5409 C CA . ASP A 1 667 ? -32.424 -9.411 3.272 1.00 86.50 667 ASP A CA 1
ATOM 5410 C C . ASP A 1 667 ? -32.915 -10.733 3.915 1.00 86.50 667 ASP A C 1
ATOM 5412 O O . ASP A 1 667 ? -32.376 -11.803 3.615 1.00 86.50 667 ASP A O 1
ATOM 5416 N N . PRO A 1 668 ? -33.919 -10.683 4.820 1.00 82.25 668 PRO A N 1
ATOM 5417 C CA . PRO A 1 668 ? -34.333 -11.835 5.633 1.00 82.25 668 PRO A CA 1
ATOM 5418 C C . PRO A 1 668 ? -34.904 -12.994 4.814 1.00 82.25 668 PRO A C 1
ATOM 5420 O O . PRO A 1 668 ? -34.747 -14.154 5.182 1.00 82.25 668 PRO A O 1
ATOM 5423 N N . GLU A 1 669 ? -35.583 -12.663 3.717 1.00 80.50 669 GLU A N 1
ATOM 5424 C CA . GLU A 1 669 ? -36.250 -13.611 2.818 1.00 80.50 669 GLU A CA 1
ATOM 5425 C C . GLU A 1 669 ? -35.295 -14.124 1.725 1.00 80.50 669 GLU A C 1
ATOM 5427 O O . GLU A 1 669 ? -35.627 -15.054 1.001 1.00 80.50 669 GLU A O 1
ATOM 5432 N N . ASN A 1 670 ? -34.066 -13.584 1.661 1.00 78.25 670 ASN A N 1
ATOM 5433 C CA . ASN A 1 670 ? -33.081 -13.852 0.608 1.00 78.25 670 ASN A CA 1
ATOM 5434 C C . ASN A 1 670 ? -33.610 -13.527 -0.808 1.00 78.25 670 ASN A C 1
ATOM 5436 O O . ASN A 1 670 ? -33.253 -14.181 -1.790 1.00 78.25 670 ASN A O 1
ATOM 5440 N N . ASP A 1 671 ? -34.438 -12.487 -0.907 1.00 73.81 671 ASP A N 1
ATOM 5441 C CA . ASP A 1 671 ? -35.166 -12.108 -2.119 1.00 73.81 671 ASP A CA 1
ATOM 5442 C C . ASP A 1 671 ? -34.446 -11.022 -2.930 1.00 73.81 671 ASP A C 1
ATOM 5444 O O . ASP A 1 671 ? -34.725 -10.827 -4.117 1.00 73.81 671 ASP A O 1
ATOM 5448 N N . LYS A 1 672 ? -33.479 -10.308 -2.335 1.00 68.38 672 LYS A N 1
ATOM 5449 C CA . LYS A 1 672 ? -32.807 -9.169 -2.989 1.00 68.38 672 LYS A CA 1
ATOM 5450 C C . LYS A 1 672 ? -31.788 -9.551 -4.072 1.00 68.38 672 LYS A C 1
ATOM 5452 O O . LYS A 1 672 ? -31.102 -8.655 -4.562 1.00 68.38 672 LYS A O 1
ATOM 5457 N N . ASN A 1 673 ? -31.684 -10.825 -4.476 1.00 74.25 673 ASN A N 1
ATOM 5458 C CA . ASN A 1 673 ? -30.705 -11.319 -5.463 1.00 74.25 673 ASN A CA 1
ATOM 5459 C C . ASN A 1 673 ? -29.318 -10.679 -5.261 1.00 74.25 673 ASN A C 1
ATOM 5461 O O . ASN A 1 673 ? -28.754 -10.046 -6.158 1.00 74.25 673 ASN A O 1
ATOM 5465 N N . ILE A 1 674 ? -28.800 -10.780 -4.034 1.00 78.94 674 ILE A N 1
ATOM 5466 C CA . ILE A 1 674 ? -27.564 -10.106 -3.640 1.00 78.94 674 ILE A CA 1
ATOM 5467 C C . ILE A 1 674 ? -26.388 -10.634 -4.479 1.00 78.94 674 ILE A C 1
ATOM 5469 O O . ILE A 1 674 ? -26.225 -11.852 -4.598 1.00 78.94 674 ILE A O 1
ATOM 5473 N N . PRO A 1 675 ? -25.545 -9.748 -5.043 1.00 82.81 675 PRO A N 1
ATOM 5474 C CA . PRO A 1 675 ? -24.349 -10.164 -5.759 1.00 82.81 675 PRO A CA 1
ATOM 5475 C C . PRO A 1 675 ? -23.414 -11.029 -4.913 1.00 82.81 675 PRO A C 1
ATOM 5477 O O . PRO A 1 675 ? -23.299 -10.884 -3.697 1.00 82.81 675 PRO A O 1
ATOM 5480 N N . LYS A 1 676 ? -22.712 -11.931 -5.592 1.00 87.06 676 LYS A N 1
ATOM 5481 C CA . LYS A 1 676 ? -21.823 -12.910 -4.971 1.00 87.06 676 LYS A CA 1
ATOM 5482 C C . LYS A 1 676 ? -20.513 -12.279 -4.490 1.00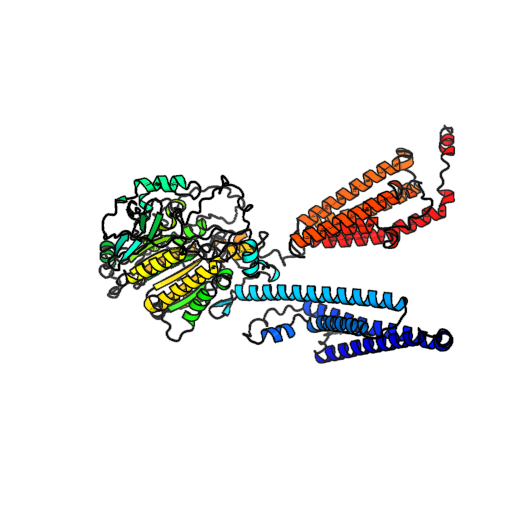 87.06 676 LYS A C 1
ATOM 5484 O O . LYS A 1 676 ? -19.972 -11.377 -5.131 1.00 87.06 676 LYS A O 1
ATOM 5489 N N . GLY A 1 677 ? -20.007 -12.779 -3.363 1.00 92.25 677 GLY A N 1
ATOM 5490 C CA . GLY A 1 677 ? -18.724 -12.387 -2.770 1.00 92.25 677 GLY A CA 1
ATOM 5491 C C . GLY A 1 677 ? -17.680 -13.507 -2.830 1.00 92.25 677 GLY A C 1
ATOM 5492 O O . GLY A 1 677 ? -17.776 -14.430 -3.630 1.00 92.25 677 GLY A O 1
ATOM 5493 N N . LEU A 1 678 ? -16.699 -13.461 -1.929 1.00 95.38 678 LEU A N 1
ATOM 5494 C CA . LEU A 1 678 ? -15.618 -14.446 -1.792 1.00 95.38 678 LEU A CA 1
ATOM 5495 C C . LEU A 1 678 ? -16.067 -15.781 -1.185 1.00 95.38 678 LEU A C 1
ATOM 5497 O O . LEU A 1 678 ? -15.267 -16.713 -1.152 1.00 95.38 678 LEU A O 1
ATOM 5501 N N . LEU A 1 679 ? -17.312 -15.872 -0.700 1.00 95.00 679 LEU A N 1
ATOM 5502 C CA . LEU A 1 679 ? -17.937 -17.122 -0.246 1.00 95.00 679 LEU A CA 1
ATOM 5503 C C . LEU A 1 679 ? -18.623 -17.892 -1.386 1.00 95.00 679 LEU A C 1
ATOM 5505 O O . LEU A 1 679 ? -19.160 -18.969 -1.155 1.00 95.00 679 LEU A O 1
ATOM 5509 N N . ASP A 1 680 ? -18.549 -17.375 -2.613 1.00 93.75 680 ASP A N 1
ATOM 5510 C CA . ASP A 1 680 ? -18.943 -18.042 -3.851 1.00 93.75 680 ASP A CA 1
ATOM 5511 C C . ASP A 1 680 ? -17.745 -18.137 -4.814 1.00 93.75 680 ASP A C 1
ATOM 5513 O O . ASP A 1 680 ? -16.848 -17.292 -4.760 1.00 93.75 680 ASP A O 1
ATOM 5517 N N . PRO A 1 681 ? -17.704 -19.114 -5.739 1.00 91.50 681 PRO A N 1
ATOM 5518 C CA . PRO A 1 681 ? -16.652 -19.179 -6.750 1.00 91.50 681 PRO A CA 1
ATOM 5519 C C . PRO A 1 681 ? -16.638 -17.937 -7.654 1.00 91.50 681 PRO A C 1
ATOM 5521 O O . PRO A 1 681 ? -17.636 -17.625 -8.308 1.00 91.50 681 PRO A O 1
ATOM 5524 N N . ILE A 1 682 ? -15.486 -17.267 -7.746 1.00 89.25 682 ILE A N 1
ATOM 5525 C CA . ILE A 1 682 ? -15.274 -16.160 -8.684 1.00 89.25 682 ILE A CA 1
ATOM 5526 C C . ILE A 1 682 ? -14.820 -16.720 -10.038 1.00 89.25 682 ILE A C 1
ATOM 5528 O O . ILE A 1 682 ? -13.904 -17.545 -10.127 1.00 89.25 682 ILE A O 1
ATOM 5532 N N . GLN A 1 683 ? -15.461 -16.258 -11.113 1.00 85.31 683 GLN A N 1
ATOM 5533 C CA . GLN A 1 683 ? -15.131 -16.673 -12.476 1.00 85.31 683 GLN A CA 1
ATOM 5534 C C . GLN A 1 683 ? -13.721 -16.211 -12.881 1.00 85.31 683 GLN A C 1
ATOM 5536 O O . GLN A 1 683 ? -13.230 -15.175 -12.443 1.00 85.31 683 GLN A O 1
ATOM 5541 N N . SER A 1 684 ? -13.041 -16.985 -13.732 1.00 79.06 684 SER A N 1
ATOM 5542 C CA . SER A 1 684 ? -11.677 -16.646 -14.183 1.00 79.06 684 SER A CA 1
ATOM 5543 C C . SER A 1 684 ? -11.654 -15.655 -15.351 1.00 79.06 684 SER A C 1
ATOM 5545 O O . SER A 1 684 ? -10.633 -15.025 -15.594 1.00 79.06 684 SER A O 1
ATOM 5547 N N . ASN A 1 685 ? -12.753 -15.555 -16.097 1.00 76.69 685 ASN A N 1
ATOM 5548 C CA . ASN A 1 685 ? -12.891 -14.806 -17.347 1.00 76.69 685 ASN A CA 1
ATOM 5549 C C . ASN A 1 685 ? -13.699 -13.510 -17.170 1.00 76.69 685 ASN A C 1
ATOM 5551 O O . ASN A 1 685 ? -14.462 -13.141 -18.057 1.00 76.69 685 ASN A O 1
ATOM 5555 N N . ILE A 1 686 ? -13.548 -12.841 -16.027 1.00 77.19 686 ILE A N 1
ATOM 5556 C CA . ILE A 1 686 ? -14.244 -11.581 -15.743 1.00 77.19 686 ILE A CA 1
ATOM 5557 C C . ILE A 1 686 ? -13.669 -10.434 -16.576 1.00 77.19 686 ILE A C 1
ATOM 5559 O O . ILE A 1 686 ? -12.468 -10.384 -16.848 1.00 77.19 686 ILE A O 1
ATOM 5563 N N . THR A 1 687 ? -14.518 -9.493 -16.966 1.00 76.56 687 THR A N 1
ATOM 5564 C CA . THR A 1 687 ? -14.134 -8.232 -17.609 1.00 76.56 687 THR A CA 1
ATOM 5565 C C . THR A 1 687 ? -13.881 -7.137 -16.561 1.00 76.56 687 THR A C 1
ATOM 5567 O O . THR A 1 687 ? -14.286 -7.250 -15.399 1.00 76.56 687 THR A O 1
ATOM 5570 N N . CYS A 1 688 ? -13.187 -6.057 -16.941 1.00 73.75 688 CYS A N 1
ATOM 5571 C CA . CYS A 1 688 ? -13.011 -4.908 -16.039 1.00 73.75 688 CYS A CA 1
ATOM 5572 C C . CYS A 1 688 ? -14.374 -4.274 -15.698 1.00 73.75 688 CYS A C 1
ATOM 5574 O O . CYS A 1 688 ? -14.576 -3.790 -14.588 1.00 73.75 688 CYS A O 1
ATOM 5576 N N . SER A 1 689 ? -15.337 -4.353 -16.628 1.00 71.12 689 SER A N 1
ATOM 5577 C CA . SER A 1 689 ? -16.720 -3.918 -16.415 1.00 71.12 689 SER A CA 1
ATOM 5578 C C . SER A 1 689 ? -17.425 -4.764 -15.346 1.00 71.12 689 SER A C 1
ATOM 5580 O O . SER A 1 689 ? -17.998 -4.202 -14.413 1.00 71.12 689 SER A O 1
ATOM 5582 N N . ASP A 1 690 ? -17.290 -6.097 -15.390 1.00 74.81 690 ASP A N 1
ATOM 5583 C CA . ASP A 1 690 ? -17.891 -7.009 -14.393 1.00 74.81 690 ASP A CA 1
ATOM 5584 C C . ASP A 1 690 ? -17.401 -6.723 -12.967 1.00 74.81 690 ASP A C 1
ATOM 5586 O O . ASP A 1 690 ? -18.113 -6.930 -11.984 1.00 74.81 690 ASP A O 1
ATOM 5590 N N . THR A 1 691 ? -16.171 -6.228 -12.847 1.00 74.88 691 THR A N 1
ATOM 5591 C CA . THR A 1 691 ? -15.539 -5.875 -11.571 1.00 74.88 691 THR A CA 1
ATOM 5592 C C . THR A 1 691 ? -15.658 -4.394 -11.219 1.00 74.88 691 THR A C 1
ATOM 5594 O O . THR A 1 691 ? -15.256 -3.999 -10.124 1.00 74.88 691 THR A O 1
ATOM 5597 N N . SER A 1 692 ? -16.251 -3.581 -12.103 1.00 76.75 692 SER A N 1
ATOM 5598 C CA . SER A 1 692 ? -16.340 -2.120 -11.986 1.00 76.75 692 SER A CA 1
ATOM 5599 C C . SER A 1 692 ? -14.986 -1.392 -11.916 1.00 76.75 692 SER A C 1
ATOM 5601 O O . SER A 1 692 ? -14.915 -0.255 -11.443 1.00 76.75 692 SER A O 1
ATOM 5603 N N . ILE A 1 693 ? -13.911 -2.023 -12.394 1.00 76.50 693 ILE A N 1
ATOM 5604 C CA . ILE A 1 693 ? -12.574 -1.428 -12.486 1.00 76.50 693 ILE A CA 1
ATOM 5605 C C . ILE A 1 693 ? -12.498 -0.586 -13.767 1.00 76.50 693 ILE A C 1
ATOM 5607 O O . ILE A 1 693 ? -12.942 -1.015 -14.834 1.00 76.50 693 ILE A O 1
ATOM 5611 N N . ARG A 1 694 ? -11.900 0.611 -13.693 1.00 70.38 694 ARG A N 1
ATOM 5612 C CA . ARG A 1 694 ? -11.650 1.442 -14.884 1.00 70.38 694 ARG A CA 1
ATOM 5613 C C . ARG A 1 694 ? -10.765 0.694 -15.875 1.00 70.38 694 ARG A C 1
ATOM 5615 O O . ARG A 1 694 ? -9.774 0.099 -15.473 1.00 70.38 694 ARG A O 1
ATOM 5622 N N . HIS A 1 695 ? -11.095 0.737 -17.161 1.00 65.25 695 HIS A N 1
ATOM 5623 C CA . HIS A 1 695 ? -10.399 -0.064 -18.169 1.00 65.25 695 HIS A CA 1
ATOM 5624 C C . HIS A 1 695 ? -8.899 0.252 -18.275 1.00 65.25 695 HIS A C 1
ATOM 5626 O O . HIS A 1 695 ? -8.089 -0.657 -18.384 1.00 65.25 695 HIS A O 1
ATOM 5632 N N . ASP A 1 696 ? -8.506 1.518 -18.193 1.00 61.97 696 ASP A N 1
ATOM 5633 C CA . ASP A 1 696 ? -7.096 1.907 -18.131 1.00 61.97 696 ASP A CA 1
ATOM 5634 C C . ASP A 1 696 ? -6.444 1.411 -16.825 1.00 61.97 696 ASP A C 1
ATOM 5636 O O . ASP A 1 696 ? -5.454 0.697 -16.893 1.00 61.97 696 ASP A O 1
ATOM 5640 N N . PHE A 1 697 ? -7.059 1.630 -15.657 1.00 71.75 697 PHE A N 1
ATOM 5641 C CA . PHE A 1 697 ? -6.581 1.143 -14.352 1.00 71.75 697 PHE A CA 1
ATOM 5642 C C . PHE A 1 697 ? -6.462 -0.390 -14.290 1.00 71.75 697 PHE A C 1
ATOM 5644 O O . PHE A 1 697 ? -5.618 -0.920 -13.581 1.00 71.75 697 PHE A O 1
ATOM 5651 N N . CYS A 1 698 ? -7.281 -1.085 -15.078 1.00 65.62 698 CYS A N 1
ATOM 5652 C CA . CYS A 1 698 ? -7.309 -2.529 -15.257 1.00 65.62 698 CYS A CA 1
ATOM 5653 C C . CYS A 1 698 ? -6.251 -3.058 -16.248 1.00 65.62 698 CYS A C 1
ATOM 5655 O O . CYS A 1 698 ? -5.776 -4.182 -16.101 1.00 65.62 698 CYS A O 1
ATOM 5657 N N . GLN A 1 699 ? -5.911 -2.284 -17.288 1.00 53.84 699 GLN A N 1
ATOM 5658 C CA . GLN A 1 699 ? -5.045 -2.708 -18.397 1.00 53.84 699 GLN A CA 1
ATOM 5659 C C . GLN A 1 699 ? -3.588 -2.256 -18.293 1.00 53.84 699 GLN A C 1
ATOM 5661 O O . GLN A 1 699 ? -2.779 -2.689 -19.125 1.00 53.84 699 GLN A O 1
ATOM 5666 N N . TYR A 1 700 ? -3.234 -1.407 -17.324 1.00 52.25 700 TYR A N 1
ATOM 5667 C CA . TYR A 1 700 ? -1.869 -0.899 -17.165 1.00 52.25 700 TYR A CA 1
ATOM 5668 C C . TYR A 1 700 ? -0.874 -2.013 -16.811 1.00 52.25 700 TYR A C 1
ATOM 5670 O O . TYR A 1 700 ? -0.590 -2.283 -15.650 1.00 52.25 700 TYR A O 1
ATOM 5678 N N . MET A 1 701 ? -0.368 -2.674 -17.856 1.00 43.00 701 MET A N 1
ATOM 5679 C CA . MET A 1 701 ? 0.982 -3.236 -17.987 1.00 43.00 701 MET A CA 1
ATOM 5680 C C . MET A 1 701 ? 1.177 -3.817 -19.401 1.00 43.00 701 MET A C 1
ATOM 5682 O O . MET A 1 701 ? 1.495 -4.984 -19.606 1.00 43.00 701 MET A O 1
ATOM 5686 N N . ALA A 1 702 ? 0.948 -3.002 -20.431 1.00 33.72 702 ALA A N 1
ATOM 5687 C CA . ALA A 1 702 ? 1.478 -3.269 -21.768 1.00 33.72 702 ALA A CA 1
ATOM 5688 C C . ALA A 1 702 ? 1.981 -1.981 -22.402 1.00 33.72 702 ALA A C 1
ATOM 5690 O O . ALA A 1 702 ? 1.350 -1.453 -23.308 1.00 33.72 702 ALA A O 1
ATOM 5691 N N . VAL A 1 703 ? 3.129 -1.493 -21.941 1.00 38.22 703 VAL A N 1
ATOM 5692 C CA . VAL A 1 703 ? 3.919 -0.564 -22.761 1.00 38.22 703 VAL A CA 1
ATOM 5693 C C . VAL A 1 703 ? 5.347 -1.047 -23.008 1.00 38.22 703 VAL A C 1
ATOM 5695 O O . VAL A 1 703 ? 5.952 -0.616 -23.977 1.00 38.22 703 VAL A O 1
ATOM 5698 N N . LEU A 1 704 ? 5.892 -2.027 -22.283 1.00 35.69 704 LEU A N 1
ATOM 5699 C CA . LEU A 1 704 ? 7.326 -2.319 -22.446 1.00 35.69 704 LEU A CA 1
ATOM 5700 C C . LEU A 1 704 ? 7.717 -3.533 -23.301 1.00 35.69 704 LEU A C 1
ATOM 5702 O O . LEU A 1 704 ? 8.902 -3.688 -23.571 1.00 35.69 704 LEU A O 1
ATOM 5706 N N . LEU A 1 705 ? 6.782 -4.342 -23.816 1.00 32.38 705 LEU A N 1
ATOM 5707 C CA . LEU A 1 705 ? 7.092 -5.377 -24.830 1.00 32.38 705 LEU A CA 1
ATOM 5708 C C . LEU A 1 705 ? 5.981 -5.555 -25.885 1.00 32.38 705 LEU A C 1
ATOM 5710 O O . LEU A 1 705 ? 5.809 -6.631 -26.455 1.00 32.38 705 LEU A O 1
ATOM 5714 N N . GLY A 1 706 ? 5.209 -4.502 -26.153 1.00 32.88 706 GLY A N 1
ATOM 5715 C CA . GLY A 1 706 ? 4.198 -4.483 -27.208 1.00 32.88 706 GLY A CA 1
ATOM 5716 C C . GLY A 1 706 ? 4.691 -3.701 -28.416 1.00 32.88 706 GLY A C 1
ATOM 5717 O O . GLY A 1 706 ? 4.352 -2.539 -28.536 1.00 32.88 706 GLY A O 1
ATOM 5718 N N . GLN A 1 707 ? 5.467 -4.360 -29.282 1.00 34.00 707 GLN A N 1
ATOM 5719 C CA . GLN A 1 707 ? 5.894 -3.886 -30.606 1.00 34.00 707 GLN A CA 1
ATOM 5720 C C . GLN A 1 707 ? 6.769 -2.617 -30.608 1.00 34.00 707 GLN A C 1
ATOM 5722 O O . GLN A 1 707 ? 6.357 -1.518 -30.261 1.00 34.00 707 GLN A O 1
ATOM 5727 N N . PHE A 1 708 ? 8.002 -2.769 -31.096 1.00 40.09 708 PHE A N 1
ATOM 5728 C CA . PHE A 1 708 ? 8.800 -1.660 -31.617 1.00 40.09 708 PHE A CA 1
ATOM 5729 C C . PHE A 1 708 ? 8.080 -1.115 -32.868 1.00 40.09 708 PHE A C 1
ATOM 5731 O O . PHE A 1 708 ? 8.440 -1.441 -33.997 1.00 40.09 708 PHE A O 1
ATOM 5738 N N . GLU A 1 709 ? 7.004 -0.351 -32.692 1.00 41.34 709 GLU A N 1
ATOM 5739 C CA . GLU A 1 709 ? 6.477 0.465 -33.776 1.00 41.34 709 GLU A CA 1
ATOM 5740 C C . GLU A 1 709 ? 7.415 1.658 -33.930 1.00 41.34 709 GLU A C 1
ATOM 5742 O O . GLU A 1 709 ? 7.590 2.470 -33.021 1.00 41.34 709 GLU A O 1
ATOM 5747 N N . VAL A 1 710 ? 8.067 1.743 -35.089 1.00 52.69 710 VAL A N 1
ATOM 5748 C CA . VAL A 1 710 ? 8.776 2.952 -35.504 1.00 52.69 710 VAL A CA 1
ATOM 5749 C C . VAL A 1 710 ? 7.760 4.089 -35.469 1.00 52.69 710 VAL A C 1
ATOM 5751 O O . VAL A 1 710 ? 6.880 4.163 -36.328 1.00 52.69 710 VAL A O 1
ATOM 5754 N N . THR A 1 711 ? 7.849 4.959 -34.464 1.00 64.06 711 THR A N 1
ATOM 5755 C CA . THR A 1 711 ? 6.909 6.071 -34.342 1.00 64.06 711 THR A CA 1
ATOM 5756 C C . THR A 1 711 ? 7.102 7.031 -35.513 1.00 64.06 711 THR A C 1
ATOM 5758 O O . THR A 1 711 ? 8.211 7.221 -36.029 1.00 64.06 711 THR A O 1
ATOM 5761 N N . SER A 1 712 ? 6.019 7.684 -35.936 1.00 72.81 712 SER A N 1
ATOM 5762 C CA . SER A 1 712 ? 6.080 8.718 -36.975 1.00 72.81 712 SER A CA 1
ATOM 5763 C C . SER A 1 712 ? 7.062 9.841 -36.613 1.00 72.81 712 SER A C 1
ATOM 5765 O O . SER A 1 712 ? 7.697 10.404 -37.506 1.00 72.81 712 SER A O 1
ATOM 5767 N N . ALA A 1 713 ? 7.258 10.124 -35.320 1.00 78.88 713 ALA A N 1
ATOM 5768 C CA . ALA A 1 713 ? 8.224 11.108 -34.841 1.00 78.88 713 ALA A CA 1
ATOM 5769 C C . ALA A 1 713 ? 9.682 10.661 -35.024 1.00 78.88 713 ALA A C 1
ATOM 5771 O O . ALA A 1 713 ? 10.482 11.464 -35.502 1.00 78.88 713 ALA A O 1
ATOM 5772 N N . LEU A 1 714 ? 10.027 9.399 -34.728 1.00 83.38 714 LEU A N 1
ATOM 5773 C CA . LEU A 1 714 ? 11.381 8.880 -34.961 1.00 83.38 714 LEU A CA 1
ATOM 5774 C C . LEU A 1 714 ? 11.724 8.902 -36.450 1.00 83.38 714 LEU A C 1
ATOM 5776 O O . LEU A 1 714 ? 12.798 9.365 -36.831 1.00 83.38 714 LEU A O 1
ATOM 5780 N N . LEU A 1 715 ? 10.795 8.472 -37.308 1.00 82.94 715 LEU A N 1
ATOM 5781 C CA . LEU A 1 715 ? 11.004 8.517 -38.754 1.00 82.94 715 LEU A CA 1
ATOM 5782 C C . LEU A 1 715 ? 11.175 9.959 -39.257 1.00 82.94 715 LEU A C 1
ATOM 5784 O O . LEU A 1 715 ? 12.066 10.227 -40.061 1.00 82.94 715 LEU A O 1
ATOM 5788 N N . THR A 1 716 ? 10.366 10.895 -38.752 1.00 81.75 716 THR A N 1
ATOM 5789 C CA . THR A 1 716 ? 10.460 12.320 -39.106 1.00 81.75 716 THR A CA 1
ATOM 5790 C C . THR A 1 716 ? 11.782 12.927 -38.635 1.00 81.75 716 THR A C 1
ATOM 5792 O O . THR A 1 716 ? 12.426 13.649 -39.396 1.00 81.75 716 THR A O 1
ATOM 5795 N N . ALA A 1 717 ? 12.242 12.591 -37.427 1.00 91.81 717 ALA A N 1
ATOM 5796 C CA . ALA A 1 717 ? 13.532 13.031 -36.907 1.00 91.81 717 ALA A CA 1
ATOM 5797 C C . ALA A 1 717 ? 14.692 12.492 -37.759 1.00 91.81 717 ALA A C 1
ATOM 5799 O O . ALA A 1 717 ? 15.512 13.281 -38.233 1.00 91.81 717 ALA A O 1
ATOM 5800 N N . LEU A 1 718 ? 14.717 11.186 -38.048 1.00 91.56 718 LEU A N 1
ATOM 5801 C CA . LEU A 1 718 ? 15.730 10.562 -38.907 1.00 91.56 718 LEU A CA 1
ATOM 5802 C C . LEU A 1 718 ? 15.741 11.162 -40.319 1.00 91.56 718 LEU A C 1
ATOM 5804 O O . LEU A 1 718 ? 16.807 11.489 -40.845 1.00 91.56 718 LEU A O 1
ATOM 5808 N N . LEU A 1 719 ? 14.564 11.373 -40.911 1.00 87.62 719 LEU A N 1
ATOM 5809 C CA . LEU A 1 719 ? 14.437 12.017 -42.213 1.00 87.62 719 LEU A CA 1
ATOM 5810 C C . LEU A 1 719 ? 14.953 13.461 -42.169 1.00 87.62 719 LEU A C 1
ATOM 5812 O O . LEU A 1 719 ? 15.700 13.863 -43.057 1.00 87.62 719 LEU A O 1
ATOM 5816 N N . SER A 1 720 ? 14.621 14.228 -41.128 1.00 90.94 720 SER A N 1
ATOM 5817 C CA . SER A 1 720 ? 15.096 15.608 -40.970 1.00 90.94 720 SER A CA 1
ATOM 5818 C C . SER A 1 720 ? 16.623 15.698 -40.842 1.00 90.94 720 SER A C 1
ATOM 5820 O O . SER A 1 720 ? 17.222 16.618 -41.399 1.00 90.94 720 SER A O 1
ATOM 5822 N N . ILE A 1 721 ? 17.267 14.722 -40.184 1.00 95.25 721 ILE A N 1
ATOM 5823 C CA . ILE A 1 721 ? 18.731 14.629 -40.065 1.00 95.25 721 ILE A CA 1
ATOM 5824 C C . ILE A 1 721 ? 19.359 14.442 -41.448 1.00 95.25 721 ILE A C 1
ATOM 5826 O O . ILE A 1 721 ? 20.247 15.204 -41.831 1.00 95.25 721 ILE A O 1
ATOM 5830 N N . VAL A 1 722 ? 18.871 13.462 -42.214 1.00 92.62 722 VAL A N 1
ATOM 5831 C CA . VAL A 1 722 ? 19.379 13.175 -43.563 1.00 92.62 722 VAL A CA 1
ATOM 5832 C C . VAL A 1 722 ? 19.126 14.356 -44.499 1.00 92.62 722 VAL A C 1
ATOM 5834 O O . VAL A 1 722 ? 20.048 14.803 -45.179 1.00 92.62 722 VAL A O 1
ATOM 5837 N N . LEU A 1 723 ? 17.905 14.899 -44.511 1.00 85.25 723 LEU A N 1
ATOM 5838 C CA . LEU A 1 723 ? 17.533 16.016 -45.380 1.00 85.25 723 LEU A CA 1
ATOM 5839 C C . LEU A 1 723 ? 18.353 17.268 -45.088 1.00 85.25 723 LEU A C 1
ATOM 5841 O O . LEU A 1 723 ? 18.787 17.922 -46.031 1.00 85.25 723 LEU A O 1
ATOM 5845 N N . HIS A 1 724 ? 18.611 17.590 -43.819 1.00 93.06 724 HIS A N 1
ATOM 5846 C CA . HIS A 1 724 ? 19.454 18.729 -43.461 1.00 93.06 724 HIS A CA 1
ATOM 5847 C C . HIS A 1 724 ? 20.869 18.593 -44.044 1.00 93.06 724 HIS A C 1
ATOM 5849 O O . HIS A 1 724 ? 21.388 19.546 -44.627 1.00 93.06 724 HIS A O 1
ATOM 5855 N N . VAL A 1 725 ? 21.468 17.400 -43.945 1.00 93.75 725 VAL A N 1
ATOM 5856 C CA . VAL A 1 725 ? 22.831 17.153 -44.436 1.00 93.75 725 VAL A CA 1
ATOM 5857 C C . VAL A 1 725 ? 22.909 17.107 -45.958 1.00 93.75 725 VAL A C 1
ATOM 5859 O O . VAL A 1 725 ? 23.803 17.699 -46.565 1.00 93.75 725 VAL A O 1
ATOM 5862 N N . VAL A 1 726 ? 21.948 16.454 -46.608 1.00 90.75 726 VAL A N 1
ATOM 5863 C CA . VAL A 1 726 ? 21.846 16.461 -48.073 1.00 90.75 726 VAL A CA 1
ATOM 5864 C C . VAL A 1 726 ? 21.654 17.888 -48.586 1.00 90.75 726 VAL A C 1
ATOM 5866 O O . VAL A 1 726 ? 22.304 18.282 -49.552 1.00 90.75 726 VAL A O 1
ATOM 5869 N N . ASN A 1 727 ? 20.813 18.679 -47.917 1.00 89.62 727 ASN A N 1
ATOM 5870 C CA . ASN A 1 727 ? 20.502 20.045 -48.310 1.00 89.62 727 ASN A CA 1
ATOM 5871 C C . ASN A 1 727 ? 21.750 20.934 -48.386 1.00 89.62 727 ASN A C 1
ATOM 5873 O O . ASN A 1 727 ? 21.989 21.553 -49.426 1.00 89.62 727 ASN A O 1
ATOM 5877 N N . TYR A 1 728 ? 22.577 20.978 -47.335 1.00 90.88 728 TYR A N 1
ATOM 5878 C CA . TYR A 1 728 ? 23.756 21.846 -47.364 1.00 90.88 728 TYR A CA 1
ATOM 5879 C C . TYR A 1 728 ? 24.829 21.343 -48.343 1.00 90.88 728 TYR A C 1
ATOM 5881 O O . TYR A 1 728 ? 25.460 22.149 -49.025 1.00 90.88 728 TYR A O 1
ATOM 5889 N N . ASN A 1 729 ? 24.992 20.024 -48.496 1.00 92.25 729 ASN A N 1
ATOM 5890 C CA . ASN A 1 729 ? 25.948 19.450 -49.447 1.00 92.25 729 ASN A CA 1
ATOM 5891 C C . ASN A 1 729 ? 25.580 19.753 -50.900 1.00 92.25 729 ASN A C 1
ATOM 5893 O O . ASN A 1 729 ? 26.414 20.205 -51.687 1.00 92.25 729 ASN A O 1
ATOM 5897 N N . VAL A 1 730 ? 24.317 19.511 -51.258 1.00 91.75 730 VAL A N 1
ATOM 5898 C CA . VAL A 1 730 ? 23.807 19.764 -52.609 1.00 91.75 730 VAL A CA 1
ATOM 5899 C C . VAL A 1 730 ? 23.848 21.255 -52.906 1.00 91.75 730 VAL A C 1
ATOM 5901 O O . VAL A 1 730 ? 24.316 21.643 -53.975 1.00 91.75 730 VAL A O 1
ATOM 5904 N N . THR A 1 731 ? 23.425 22.095 -51.959 1.00 89.44 731 THR A N 1
ATOM 5905 C CA . THR A 1 731 ? 23.420 23.550 -52.145 1.00 89.44 731 THR A CA 1
ATOM 5906 C C . THR A 1 731 ? 24.833 24.096 -52.340 1.00 89.44 731 THR A C 1
ATOM 5908 O O . THR A 1 731 ? 25.050 24.887 -53.258 1.00 89.44 731 THR A O 1
ATOM 5911 N N . ALA A 1 732 ? 25.812 23.628 -51.557 1.00 88.38 732 ALA A N 1
ATOM 5912 C CA . ALA A 1 732 ? 27.211 24.019 -51.707 1.00 88.38 732 ALA A CA 1
ATOM 5913 C C . ALA A 1 732 ? 27.768 23.642 -53.095 1.00 88.38 732 ALA A C 1
ATOM 5915 O O . ALA A 1 732 ? 28.289 24.493 -53.817 1.00 88.38 732 ALA A O 1
ATOM 5916 N N . GLN A 1 733 ? 27.592 22.394 -53.536 1.00 90.56 733 GLN A N 1
ATOM 5917 C CA . GLN A 1 733 ? 28.082 21.967 -54.852 1.00 90.56 733 GLN A CA 1
ATOM 5918 C C . GLN A 1 733 ? 27.351 22.651 -56.014 1.00 90.56 733 GLN A C 1
ATOM 5920 O O . GLN A 1 733 ? 27.972 23.012 -57.019 1.00 90.56 733 GLN A O 1
ATOM 5925 N N . PHE A 1 734 ? 26.034 22.828 -55.891 1.00 90.38 734 PHE A N 1
ATOM 5926 C CA . PHE A 1 734 ? 25.220 23.520 -56.884 1.00 90.38 734 PHE A CA 1
ATOM 5927 C C . PHE A 1 734 ? 25.664 24.971 -57.037 1.00 90.38 734 PHE A C 1
ATOM 5929 O O . PHE A 1 734 ? 25.861 25.437 -58.163 1.00 90.38 734 PHE A O 1
ATOM 5936 N N . GLU A 1 735 ? 25.885 25.670 -55.925 1.00 89.69 735 GLU A N 1
ATOM 5937 C CA . GLU A 1 735 ? 26.389 27.035 -55.952 1.00 89.69 735 GLU A CA 1
ATOM 5938 C C . GLU A 1 735 ? 27.783 27.105 -56.572 1.00 89.69 735 GLU A C 1
ATOM 5940 O O . GLU A 1 735 ? 28.023 27.949 -57.436 1.00 89.69 735 GLU A O 1
ATOM 5945 N N . TYR A 1 736 ? 28.689 26.197 -56.203 1.00 89.06 736 TYR A N 1
ATOM 5946 C CA . TYR A 1 736 ? 30.038 26.177 -56.761 1.00 89.06 736 TYR A CA 1
ATOM 5947 C C . TYR A 1 736 ? 30.029 26.046 -58.295 1.00 89.06 736 TYR A C 1
ATOM 5949 O O . TYR A 1 736 ? 30.761 26.771 -58.976 1.00 89.06 736 TYR A O 1
ATOM 5957 N N . LYS A 1 737 ? 29.162 25.176 -58.838 1.00 87.69 737 LYS A N 1
ATOM 5958 C CA . LYS A 1 737 ? 29.037 24.914 -60.284 1.00 87.69 737 LYS A CA 1
ATOM 5959 C C . LYS A 1 737 ? 28.294 26.015 -61.045 1.00 87.69 737 LYS A C 1
ATOM 5961 O O . LYS A 1 737 ? 28.697 26.376 -62.146 1.00 87.69 737 LYS A O 1
ATOM 5966 N N . THR A 1 738 ? 27.194 26.533 -60.499 1.00 87.50 738 THR A N 1
ATOM 5967 C CA . THR A 1 738 ? 26.260 27.399 -61.253 1.00 87.50 738 THR A CA 1
ATOM 5968 C C . THR A 1 738 ? 26.382 28.884 -60.918 1.00 87.50 738 THR A C 1
ATOM 5970 O O . THR A 1 738 ? 26.027 29.746 -61.739 1.00 87.50 738 THR A O 1
ATOM 5973 N N . ARG A 1 739 ? 26.892 29.196 -59.718 1.00 87.44 739 ARG A N 1
ATOM 5974 C CA . ARG A 1 739 ? 26.907 30.534 -59.107 1.00 87.44 739 ARG A CA 1
ATOM 5975 C C . ARG A 1 739 ? 25.525 31.174 -59.025 1.00 87.44 739 ARG A C 1
ATOM 5977 O O . ARG A 1 739 ? 25.410 32.397 -59.083 1.00 87.44 739 ARG A O 1
ATOM 5984 N N . PHE A 1 740 ? 24.474 30.359 -58.992 1.00 88.69 740 PHE A N 1
ATOM 5985 C CA . PHE A 1 740 ? 23.095 30.815 -59.095 1.00 88.69 740 PHE A CA 1
ATOM 5986 C C . PHE A 1 740 ? 22.735 31.798 -57.977 1.00 88.69 740 PHE A C 1
ATOM 5988 O O . PHE A 1 740 ? 22.275 32.904 -58.259 1.00 88.69 740 PHE A O 1
ATOM 5995 N N . PHE A 1 741 ? 23.015 31.449 -56.720 1.00 85.19 741 PHE A N 1
ATOM 5996 C CA . PHE A 1 741 ? 22.665 32.293 -55.583 1.00 85.19 741 PHE A CA 1
ATOM 5997 C C . PHE A 1 741 ? 23.539 33.546 -55.534 1.00 85.19 741 PHE A C 1
ATOM 5999 O O . PHE A 1 741 ? 23.014 34.640 -55.322 1.00 85.19 741 PHE A O 1
ATOM 6006 N N . THR A 1 742 ? 24.841 33.430 -55.825 1.00 87.25 742 THR A N 1
ATOM 6007 C CA . THR A 1 742 ? 25.734 34.600 -55.886 1.00 87.25 742 THR A CA 1
ATOM 6008 C C . THR A 1 742 ? 25.347 35.575 -57.002 1.00 87.25 742 THR A C 1
ATOM 6010 O O . THR A 1 742 ? 25.483 36.786 -56.823 1.00 87.25 742 THR A O 1
ATOM 6013 N N . LYS A 1 743 ? 24.822 35.093 -58.138 1.00 87.12 743 LYS A N 1
ATOM 6014 C CA . LYS A 1 743 ? 24.307 35.951 -59.222 1.00 87.12 743 LYS A CA 1
ATOM 6015 C C . LYS A 1 743 ? 23.065 36.744 -58.802 1.00 87.12 743 LYS A C 1
ATOM 6017 O O . LYS A 1 743 ? 22.925 37.886 -59.228 1.00 87.12 743 LYS A O 1
ATOM 6022 N N . ILE A 1 744 ? 22.196 36.161 -57.973 1.00 87.38 744 ILE A N 1
ATOM 6023 C CA . ILE A 1 744 ? 20.944 36.791 -57.523 1.00 87.38 744 ILE A CA 1
ATOM 6024 C C . ILE A 1 744 ? 21.186 37.749 -56.351 1.00 87.38 744 ILE A C 1
ATOM 6026 O O . ILE A 1 744 ? 20.787 38.909 -56.405 1.00 87.38 744 ILE A O 1
ATOM 6030 N N . PHE A 1 745 ? 21.848 37.279 -55.292 1.00 82.88 745 PHE A N 1
ATOM 6031 C CA . PHE A 1 745 ? 21.965 38.003 -54.018 1.00 82.88 745 PHE A CA 1
ATOM 6032 C C . PHE A 1 745 ? 23.329 38.692 -53.828 1.00 82.88 745 PHE A C 1
ATOM 6034 O O . PHE A 1 745 ? 23.578 39.367 -52.823 1.00 82.88 745 PHE A O 1
ATOM 6041 N N . GLY A 1 746 ? 24.228 38.569 -54.808 1.00 84.38 746 GLY A N 1
ATOM 6042 C CA . GLY A 1 746 ? 25.510 39.264 -54.843 1.00 84.38 746 GLY A CA 1
ATOM 6043 C C . GLY A 1 746 ? 26.500 38.793 -53.773 1.00 84.38 746 GLY A C 1
ATOM 6044 O O . GLY A 1 746 ? 26.469 37.667 -53.283 1.00 84.38 746 GLY A O 1
ATOM 6045 N N . LYS A 1 747 ? 27.423 39.677 -53.378 1.00 79.94 747 LYS A N 1
ATOM 6046 C CA . LYS A 1 747 ? 28.551 39.338 -52.484 1.00 79.94 747 LYS A CA 1
ATOM 6047 C C . LYS A 1 747 ? 28.158 38.921 -51.055 1.00 79.94 747 LYS A C 1
ATOM 6049 O O . LYS A 1 747 ? 28.990 38.368 -50.342 1.00 79.94 747 LYS A O 1
ATOM 6054 N N . ASN A 1 748 ? 26.924 39.202 -50.629 1.00 85.94 748 ASN A N 1
ATOM 6055 C CA . ASN A 1 748 ? 26.442 38.904 -49.276 1.00 85.94 748 ASN A CA 1
ATOM 6056 C C . ASN A 1 748 ? 25.722 37.547 -49.174 1.00 85.94 748 ASN A C 1
ATOM 6058 O O . ASN A 1 748 ? 25.346 37.151 -48.074 1.00 85.94 748 ASN A O 1
ATOM 6062 N N . THR A 1 749 ? 25.571 36.822 -50.288 1.00 87.25 749 THR A N 1
ATOM 6063 C CA . THR A 1 749 ? 24.851 35.538 -50.379 1.00 87.25 749 THR A CA 1
ATOM 6064 C C . THR A 1 749 ? 25.253 34.532 -49.300 1.00 87.25 749 THR A C 1
ATOM 6066 O O . THR A 1 749 ? 24.386 33.906 -48.700 1.00 87.25 749 THR A O 1
ATOM 6069 N N . ILE A 1 750 ? 26.546 34.433 -48.980 1.00 88.06 750 ILE A N 1
ATOM 6070 C CA . ILE A 1 750 ? 27.059 33.509 -47.957 1.00 88.06 750 ILE A CA 1
ATOM 6071 C C . ILE A 1 750 ? 26.466 33.751 -46.559 1.00 88.06 750 ILE A C 1
ATOM 6073 O O . ILE A 1 750 ? 26.261 32.809 -45.803 1.00 88.06 750 ILE A O 1
ATOM 6077 N N . TYR A 1 751 ? 26.142 34.997 -46.206 1.00 89.00 751 TYR A N 1
ATOM 6078 C CA . TYR A 1 751 ? 25.536 35.303 -44.908 1.00 89.00 751 TYR A CA 1
ATOM 6079 C C . TYR A 1 751 ? 24.058 34.905 -44.871 1.00 89.00 751 TYR A C 1
ATOM 6081 O O . TYR A 1 751 ? 23.594 34.387 -43.858 1.00 89.00 751 TYR A O 1
ATOM 6089 N N . TYR A 1 752 ? 23.333 35.080 -45.981 1.00 87.25 752 TYR A N 1
ATOM 6090 C CA . TYR A 1 752 ? 21.962 34.577 -46.110 1.00 87.25 752 TYR A CA 1
ATOM 6091 C C . TYR A 1 752 ? 21.928 33.045 -46.084 1.00 87.25 752 TYR A C 1
ATOM 6093 O O . TYR A 1 752 ? 21.075 32.464 -45.419 1.00 87.25 752 TYR A O 1
ATOM 6101 N N . TYR A 1 753 ? 22.900 32.398 -46.733 1.00 88.94 753 TYR A N 1
ATOM 6102 C CA . TYR A 1 753 ? 23.070 30.949 -46.688 1.00 88.94 753 TYR A CA 1
ATOM 6103 C C . TYR A 1 753 ? 23.375 30.443 -45.272 1.00 88.94 753 TYR A C 1
ATOM 6105 O O . TYR A 1 753 ? 22.753 29.486 -44.822 1.00 88.94 753 TYR A O 1
ATOM 6113 N N . ALA A 1 754 ? 24.251 31.124 -44.528 1.00 89.25 754 ALA A N 1
ATOM 6114 C CA . ALA A 1 754 ? 24.533 30.781 -43.135 1.00 89.25 754 ALA A CA 1
ATOM 6115 C C . ALA A 1 754 ? 23.274 30.856 -42.251 1.00 89.25 754 ALA A C 1
ATOM 6117 O O . ALA A 1 754 ? 22.993 29.921 -41.506 1.00 89.25 754 ALA A O 1
ATOM 6118 N N . VAL A 1 755 ? 22.474 31.926 -42.367 1.00 87.44 755 VAL A N 1
ATOM 6119 C CA . VAL A 1 755 ? 21.195 32.044 -41.636 1.00 87.44 755 VAL A CA 1
ATOM 6120 C C . VAL A 1 755 ? 20.235 30.920 -42.029 1.00 87.44 755 VAL A C 1
ATOM 6122 O O . VAL A 1 755 ? 19.637 30.292 -41.158 1.00 87.44 755 VAL A O 1
ATOM 6125 N N . TYR A 1 756 ? 20.121 30.628 -43.325 1.00 88.88 756 TYR A N 1
ATOM 6126 C CA . TYR A 1 756 ? 19.299 29.533 -43.832 1.00 88.88 756 TYR A CA 1
ATOM 6127 C C . TYR A 1 756 ? 19.707 28.173 -43.246 1.00 88.88 756 TYR A C 1
ATOM 6129 O O . TYR A 1 756 ? 18.845 27.419 -42.789 1.00 88.88 756 TYR A O 1
ATOM 6137 N N . LEU A 1 757 ? 21.007 27.871 -43.197 1.00 90.75 757 LEU A N 1
ATOM 6138 C CA . LEU A 1 757 ? 21.504 26.621 -42.625 1.00 90.75 757 LEU A CA 1
ATOM 6139 C C . LEU A 1 757 ? 21.266 26.526 -41.119 1.00 90.75 757 LEU A C 1
ATOM 6141 O O . LEU A 1 757 ? 20.880 25.459 -40.644 1.00 90.75 757 LEU A O 1
ATOM 6145 N N . VAL A 1 758 ? 21.421 27.625 -40.377 1.00 89.81 758 VAL A N 1
ATOM 6146 C CA . VAL A 1 758 ? 21.086 27.662 -38.945 1.00 89.81 758 VAL A CA 1
ATOM 6147 C C . VAL A 1 758 ? 19.599 27.379 -38.731 1.00 89.81 758 VAL A C 1
ATOM 6149 O O . VAL A 1 758 ? 19.252 26.541 -37.904 1.00 89.81 758 VAL A O 1
ATOM 6152 N N . VAL A 1 759 ? 18.712 28.008 -39.507 1.00 86.38 759 VAL A N 1
ATOM 6153 C CA . VAL A 1 759 ? 17.265 27.742 -39.429 1.00 86.38 759 VAL A CA 1
ATOM 6154 C C . VAL A 1 759 ? 16.956 26.285 -39.782 1.00 86.38 759 VAL A C 1
ATOM 6156 O O . VAL A 1 759 ? 16.193 25.631 -39.075 1.00 86.38 759 VAL A O 1
ATOM 6159 N N . SER A 1 760 ? 17.584 25.741 -40.827 1.00 86.19 760 SER A N 1
ATOM 6160 C CA . SER A 1 760 ? 17.434 24.332 -41.205 1.00 86.19 760 SER A CA 1
ATOM 6161 C C . SER A 1 760 ? 17.901 23.378 -40.095 1.00 86.19 760 SER A C 1
ATOM 6163 O O . SER A 1 760 ? 17.246 22.365 -39.851 1.00 86.19 760 SER A O 1
ATOM 6165 N N . ALA A 1 761 ? 18.983 23.712 -39.385 1.00 89.62 761 ALA A N 1
ATOM 6166 C CA . ALA A 1 761 ? 19.465 22.938 -38.243 1.00 89.62 761 ALA A CA 1
ATOM 6167 C C . ALA A 1 761 ? 18.484 22.993 -37.059 1.00 89.62 761 ALA A C 1
ATOM 6169 O O . ALA A 1 761 ? 18.204 21.960 -36.458 1.00 89.62 761 ALA A O 1
ATOM 6170 N N . LEU A 1 762 ? 17.891 24.158 -36.772 1.00 89.75 762 LEU A N 1
ATOM 6171 C CA . LEU A 1 762 ? 16.870 24.295 -35.725 1.00 89.75 762 LEU A CA 1
ATOM 6172 C C . LEU A 1 762 ? 15.610 23.470 -36.023 1.00 89.75 762 LEU A C 1
ATOM 6174 O O . LEU A 1 762 ? 15.015 22.912 -35.105 1.00 89.75 762 LEU A O 1
ATOM 6178 N N . VAL A 1 763 ? 15.215 23.357 -37.295 1.00 84.88 763 VAL A N 1
ATOM 6179 C CA . VAL A 1 763 ? 14.095 22.496 -37.711 1.00 84.88 763 VAL A CA 1
ATOM 6180 C C . VAL A 1 763 ? 14.410 21.019 -37.457 1.00 84.88 763 VAL A C 1
ATOM 6182 O O . VAL A 1 763 ? 13.574 20.309 -36.902 1.00 84.88 763 VAL A O 1
ATOM 6185 N N . ARG A 1 764 ? 15.620 20.552 -37.795 1.00 93.12 764 ARG A N 1
ATOM 6186 C CA . ARG A 1 764 ? 16.079 19.195 -37.442 1.00 93.12 764 ARG A CA 1
ATOM 6187 C C . ARG A 1 764 ? 16.032 18.977 -35.926 1.00 93.12 764 ARG A C 1
ATOM 6189 O O . ARG A 1 764 ? 15.480 17.982 -35.462 1.00 93.12 764 ARG A O 1
ATOM 6196 N N . ASP A 1 765 ? 16.574 19.915 -35.155 1.00 92.81 765 ASP A N 1
ATOM 6197 C CA . ASP A 1 765 ? 16.654 19.798 -33.696 1.00 92.81 765 ASP A CA 1
ATOM 6198 C C . ASP A 1 765 ? 15.265 19.829 -33.040 1.00 92.81 765 ASP A C 1
ATOM 6200 O O . ASP A 1 765 ? 15.042 19.161 -32.031 1.00 92.81 765 ASP A O 1
ATOM 6204 N N . HIS A 1 766 ? 14.298 20.539 -33.630 1.00 88.88 766 HIS A N 1
ATOM 6205 C CA . HIS A 1 766 ? 12.899 20.493 -33.207 1.00 88.88 766 HIS A CA 1
ATOM 6206 C C . HIS A 1 766 ? 12.320 19.076 -33.309 1.00 88.88 766 HIS A C 1
ATOM 6208 O O . HIS A 1 766 ? 11.745 18.588 -32.337 1.00 88.88 766 HIS A O 1
ATOM 6214 N N . PHE A 1 767 ? 12.515 18.393 -34.441 1.00 88.94 767 PHE A N 1
ATOM 6215 C CA . PHE A 1 767 ? 12.016 17.027 -34.620 1.00 88.94 767 PHE A CA 1
ATOM 6216 C C . PHE A 1 767 ? 12.742 16.012 -33.733 1.00 88.94 767 PHE A C 1
ATOM 6218 O O . PHE A 1 767 ? 12.096 15.121 -33.184 1.00 88.94 767 PHE A O 1
ATOM 6225 N N . ILE A 1 768 ? 14.052 16.172 -33.515 1.00 92.00 768 ILE A N 1
ATOM 6226 C CA . ILE A 1 768 ? 14.799 15.356 -32.544 1.00 92.00 768 ILE A CA 1
ATOM 6227 C C . ILE A 1 768 ? 14.229 15.552 -31.131 1.00 92.00 768 ILE A C 1
ATOM 6229 O O . ILE A 1 768 ? 13.979 14.577 -30.429 1.00 92.00 768 ILE A O 1
ATOM 6233 N N . ASN A 1 769 ? 13.957 16.794 -30.722 1.00 89.62 769 ASN A N 1
ATOM 6234 C CA . ASN A 1 769 ? 13.387 17.079 -29.405 1.00 89.62 769 ASN A CA 1
ATOM 6235 C C . ASN A 1 769 ? 11.964 16.533 -29.241 1.00 89.62 769 ASN A C 1
ATOM 6237 O O . ASN A 1 769 ? 11.654 15.974 -28.192 1.00 89.62 769 ASN A O 1
ATOM 6241 N N . GLN A 1 770 ? 11.108 16.650 -30.260 1.00 81.19 770 GLN A N 1
ATOM 6242 C CA . GLN A 1 770 ? 9.782 16.023 -30.241 1.00 81.19 770 GLN A CA 1
ATOM 6243 C C . GLN A 1 770 ? 9.883 14.503 -30.104 1.00 81.19 770 GLN A C 1
ATOM 6245 O O . GLN A 1 770 ? 9.134 13.901 -29.341 1.00 81.19 770 GLN A O 1
ATOM 6250 N N . CYS A 1 771 ? 10.837 13.892 -30.807 1.00 85.12 771 CYS A N 1
ATOM 6251 C CA . CYS A 1 771 ? 11.094 12.464 -30.718 1.00 85.12 771 CYS A CA 1
ATOM 6252 C C . CYS A 1 771 ? 11.538 12.044 -29.308 1.00 85.12 771 CYS A C 1
ATOM 6254 O O . CYS A 1 771 ? 11.031 11.053 -28.795 1.00 85.12 771 CYS A O 1
ATOM 6256 N N . ILE A 1 772 ? 12.425 12.818 -28.672 1.00 87.56 772 ILE A N 1
ATOM 6257 C CA . ILE A 1 772 ? 12.900 12.588 -27.296 1.00 87.56 772 ILE A CA 1
ATOM 6258 C C . ILE A 1 772 ? 11.776 12.743 -26.268 1.00 87.56 772 ILE A C 1
ATOM 6260 O O . ILE A 1 772 ? 11.739 12.028 -25.274 1.00 87.56 772 ILE A O 1
ATOM 6264 N N . GLN A 1 773 ? 10.853 13.682 -26.481 1.00 82.12 773 GLN A N 1
ATOM 6265 C CA . GLN A 1 773 ? 9.722 13.891 -25.572 1.00 82.12 773 GLN A CA 1
ATOM 6266 C C . GLN A 1 773 ? 8.722 12.729 -25.585 1.00 82.12 773 GLN A C 1
ATOM 6268 O O . GLN A 1 773 ? 8.013 12.546 -24.601 1.00 82.12 773 GLN A O 1
ATOM 6273 N N . GLN A 1 774 ? 8.656 11.949 -26.670 1.00 73.31 774 GLN A N 1
ATOM 6274 C CA . GLN A 1 774 ? 7.739 10.810 -26.767 1.00 73.31 774 GLN A CA 1
ATOM 6275 C C . GLN A 1 774 ? 8.201 9.583 -25.977 1.00 73.31 774 GLN A C 1
ATOM 6277 O O . GLN A 1 774 ? 7.357 8.829 -25.506 1.00 73.31 774 GLN A O 1
ATOM 6282 N N . ASP A 1 775 ? 9.510 9.374 -25.840 1.00 68.69 775 ASP A N 1
ATOM 6283 C CA . ASP A 1 775 ? 10.095 8.212 -25.158 1.00 68.69 775 ASP A CA 1
ATOM 6284 C C . ASP A 1 775 ? 11.015 8.611 -23.992 1.00 68.69 775 ASP A C 1
ATOM 6286 O O . ASP A 1 775 ? 11.894 7.853 -23.570 1.00 68.69 775 ASP A O 1
ATOM 6290 N N . GLY A 1 776 ? 10.826 9.826 -23.477 1.00 71.88 776 GLY A N 1
ATOM 6291 C CA . GLY A 1 776 ? 11.607 10.345 -22.368 1.00 71.88 776 GLY A CA 1
ATOM 6292 C C . GLY A 1 776 ? 11.402 9.510 -21.105 1.00 71.88 776 GLY A C 1
ATOM 6293 O O . GLY A 1 776 ? 10.270 9.224 -20.723 1.00 71.88 776 GLY A O 1
ATOM 6294 N N . GLY A 1 777 ? 12.497 9.111 -20.456 1.00 54.78 777 GLY A N 1
ATOM 6295 C CA . GLY A 1 777 ? 12.474 8.272 -19.253 1.00 54.78 777 GLY A CA 1
ATOM 6296 C C . GLY A 1 777 ? 12.428 6.760 -19.508 1.00 54.78 777 GLY A C 1
ATOM 6297 O O . GLY A 1 777 ? 12.511 6.000 -18.546 1.00 54.78 777 GLY A O 1
ATOM 6298 N N . ILE A 1 778 ? 12.354 6.301 -20.766 1.00 57.69 778 ILE A N 1
ATOM 6299 C CA . ILE A 1 778 ? 12.242 4.865 -21.082 1.00 57.69 778 ILE A CA 1
ATOM 6300 C C . ILE A 1 778 ? 13.532 4.096 -20.774 1.00 57.69 778 ILE A C 1
ATOM 6302 O O . ILE A 1 778 ? 13.485 2.993 -20.223 1.00 57.69 778 ILE A O 1
ATOM 6306 N N . ILE A 1 779 ? 14.697 4.647 -21.126 1.00 50.16 779 ILE A N 1
ATOM 6307 C CA . ILE A 1 779 ? 15.988 4.009 -20.847 1.00 50.16 779 ILE A CA 1
ATOM 6308 C C . ILE A 1 779 ? 16.598 4.665 -19.620 1.00 50.16 779 ILE A C 1
ATOM 6310 O O . ILE A 1 779 ? 17.300 5.662 -19.709 1.00 50.16 779 ILE A O 1
ATOM 6314 N N . LEU A 1 780 ? 16.301 4.122 -18.445 1.00 58.28 780 LEU A N 1
ATOM 6315 C CA . LEU A 1 780 ? 16.809 4.659 -17.187 1.00 58.28 780 LEU A CA 1
ATOM 6316 C C . LEU A 1 780 ? 18.353 4.566 -17.134 1.00 58.28 780 LEU A C 1
ATOM 6318 O O . LEU A 1 780 ? 18.909 3.536 -16.749 1.00 58.28 780 LEU A O 1
ATOM 6322 N N . LEU A 1 781 ? 19.047 5.632 -17.543 1.00 53.88 781 LEU A N 1
ATOM 6323 C CA . LEU A 1 781 ? 20.511 5.722 -17.636 1.00 53.88 781 LEU A CA 1
ATOM 6324 C C . LEU A 1 781 ? 21.156 6.057 -16.282 1.00 53.88 781 LEU A C 1
ATOM 6326 O O . LEU A 1 781 ? 22.331 5.760 -16.066 1.00 53.88 781 LEU A O 1
ATOM 6330 N N . GLY A 1 782 ? 20.400 6.660 -15.362 1.00 58.62 782 GLY A N 1
ATOM 6331 C CA . GLY A 1 782 ? 20.856 7.010 -14.019 1.00 58.62 782 GLY A CA 1
ATOM 6332 C C . GLY A 1 782 ? 19.834 7.859 -13.254 1.00 58.62 782 GLY A C 1
ATOM 6333 O O . GLY A 1 782 ? 18.758 8.140 -13.778 1.00 58.62 782 GLY A O 1
ATOM 6334 N N . PRO A 1 783 ? 20.145 8.268 -12.008 1.00 57.56 783 PRO A N 1
ATOM 6335 C CA . PRO A 1 783 ? 19.335 9.238 -11.270 1.00 57.56 783 PRO A CA 1
ATOM 6336 C C . PRO A 1 783 ? 19.152 10.526 -12.076 1.00 57.56 783 PRO A C 1
ATOM 6338 O O . PRO A 1 783 ? 20.096 10.949 -12.749 1.00 57.56 783 PRO A O 1
ATOM 6341 N N . PHE A 1 784 ? 17.978 11.156 -11.980 1.00 59.69 784 PHE A N 1
ATOM 6342 C CA . PHE A 1 784 ? 17.635 12.332 -12.783 1.00 59.69 784 PHE A CA 1
ATOM 6343 C C . PHE A 1 784 ? 18.692 13.435 -12.655 1.00 59.69 784 PHE A C 1
ATOM 6345 O O . PHE A 1 784 ? 19.184 13.920 -13.669 1.00 59.69 784 PHE A O 1
ATOM 6352 N N . GLU A 1 785 ? 19.141 13.734 -11.435 1.00 61.44 785 GLU A N 1
ATOM 6353 C CA . GLU A 1 785 ? 20.144 14.765 -11.151 1.00 61.44 785 GLU A CA 1
ATOM 6354 C C . GLU A 1 785 ? 21.500 14.438 -11.790 1.00 61.44 785 GLU A C 1
ATOM 6356 O O . GLU A 1 785 ? 22.205 15.323 -12.276 1.00 61.44 785 GLU A O 1
ATOM 6361 N N . PHE A 1 786 ? 21.868 13.155 -11.825 1.00 69.12 786 PHE A N 1
ATOM 6362 C CA . PHE A 1 786 ? 23.100 12.704 -12.466 1.00 69.12 786 PHE A CA 1
ATOM 6363 C C . PHE A 1 786 ? 22.993 12.790 -13.991 1.00 69.12 786 PHE A C 1
ATOM 6365 O O . PHE A 1 786 ? 23.892 13.322 -14.640 1.00 69.12 786 PHE A O 1
ATOM 6372 N N . THR A 1 787 ? 21.894 12.306 -14.573 1.00 71.25 787 THR A N 1
ATOM 6373 C CA . THR A 1 787 ? 21.666 12.375 -16.025 1.00 71.25 787 THR A CA 1
ATOM 6374 C C . THR A 1 787 ? 21.478 13.807 -16.513 1.00 71.25 787 THR A C 1
ATOM 6376 O O . THR A 1 787 ? 21.919 14.141 -17.608 1.00 71.25 787 THR A O 1
ATOM 6379 N N . GLU A 1 788 ? 20.901 14.680 -15.691 1.00 78.00 788 GLU A N 1
ATOM 6380 C CA . GLU A 1 788 ? 20.780 16.105 -15.969 1.00 78.00 788 GLU A CA 1
ATOM 6381 C C . GLU A 1 788 ? 22.147 16.790 -15.910 1.00 78.00 788 GLU A C 1
ATOM 6383 O O . GLU A 1 788 ? 22.494 17.523 -16.835 1.00 78.00 788 GLU A O 1
ATOM 6388 N N . LEU A 1 789 ? 22.966 16.504 -14.892 1.00 82.25 789 LEU A N 1
ATOM 6389 C CA . LEU A 1 789 ? 24.328 17.032 -14.788 1.00 82.25 789 LEU A CA 1
ATOM 6390 C C . LEU A 1 789 ? 25.191 16.602 -15.981 1.00 82.25 789 LEU A C 1
ATOM 6392 O O . LEU A 1 789 ? 25.802 17.446 -16.637 1.00 82.25 789 LEU A O 1
ATOM 6396 N N . VAL A 1 790 ? 25.232 15.300 -16.276 1.00 83.56 790 VAL A N 1
ATOM 6397 C CA . VAL A 1 790 ? 26.018 14.741 -17.386 1.00 83.56 790 VAL A CA 1
ATOM 6398 C C . VAL A 1 790 ? 25.482 15.234 -18.729 1.00 83.56 790 VAL A C 1
ATOM 6400 O O . VAL A 1 790 ? 26.262 15.658 -19.582 1.00 83.56 790 VAL A O 1
ATOM 6403 N N . GLY A 1 791 ? 24.160 15.234 -18.906 1.00 91.12 791 GLY A N 1
ATOM 6404 C CA . GLY A 1 791 ? 23.502 15.717 -20.115 1.00 91.12 791 GLY A CA 1
ATOM 6405 C C . GLY A 1 791 ? 23.786 17.195 -20.378 1.00 91.12 791 GLY A C 1
ATOM 6406 O O . GLY A 1 791 ? 24.200 17.555 -21.480 1.00 91.12 791 GLY A O 1
ATOM 6407 N N . ASN A 1 792 ? 23.660 18.049 -19.358 1.00 91.12 792 ASN A N 1
ATOM 6408 C CA . ASN A 1 792 ? 23.975 19.474 -19.459 1.00 91.12 792 ASN A CA 1
ATOM 6409 C C . ASN A 1 792 ? 25.473 19.709 -19.695 1.00 91.12 792 ASN A C 1
ATOM 6411 O O . ASN A 1 792 ? 25.823 20.563 -20.506 1.00 91.12 792 ASN A O 1
ATOM 6415 N N . ALA A 1 793 ? 26.362 18.946 -19.052 1.00 92.38 793 ALA A N 1
ATOM 6416 C CA . ALA A 1 793 ? 27.802 19.056 -19.273 1.00 92.38 793 ALA A CA 1
ATOM 6417 C C . ALA A 1 793 ? 28.183 18.729 -20.726 1.00 92.38 793 ALA A C 1
ATOM 6419 O O . ALA A 1 793 ? 28.910 19.497 -21.356 1.00 92.38 793 ALA A O 1
ATOM 6420 N N . LEU A 1 794 ? 27.650 17.634 -21.281 1.00 94.31 794 LEU A N 1
ATOM 6421 C CA . LEU A 1 794 ? 27.863 17.249 -22.680 1.00 94.31 794 LEU A CA 1
ATOM 6422 C C . LEU A 1 794 ? 27.259 18.266 -23.650 1.00 94.31 794 LEU A C 1
ATOM 6424 O O . LEU A 1 794 ? 27.908 18.631 -24.631 1.00 94.31 794 LEU A O 1
ATOM 6428 N N . PHE A 1 795 ? 26.060 18.771 -23.348 1.00 96.12 795 PHE A N 1
ATOM 6429 C CA . PHE A 1 795 ? 25.410 19.800 -24.149 1.00 96.12 795 PHE A CA 1
ATOM 6430 C C . PHE A 1 795 ? 26.232 21.087 -24.196 1.00 96.12 795 PHE A C 1
ATOM 6432 O O . PHE A 1 795 ? 26.575 21.570 -25.274 1.00 96.12 795 PHE A O 1
ATOM 6439 N N . ILE A 1 796 ? 26.616 21.611 -23.031 1.00 96.25 796 ILE A N 1
ATOM 6440 C CA . ILE A 1 796 ? 27.428 22.825 -22.915 1.00 96.25 796 ILE A CA 1
ATOM 6441 C C . ILE A 1 796 ? 28.769 22.632 -23.620 1.00 96.25 796 ILE A C 1
ATOM 6443 O O . ILE A 1 796 ? 29.177 23.491 -24.398 1.00 96.25 796 ILE A O 1
ATOM 6447 N N . PHE A 1 797 ? 29.441 21.502 -23.400 1.00 95.31 797 PHE A N 1
ATOM 6448 C CA . PHE A 1 797 ? 30.719 21.216 -24.044 1.00 95.31 797 PHE A CA 1
ATOM 6449 C C . PHE A 1 797 ? 30.593 21.148 -25.573 1.00 95.31 797 PHE A C 1
ATOM 6451 O O . PHE A 1 797 ? 31.404 21.745 -26.284 1.00 95.31 797 PHE A O 1
ATOM 6458 N N . GLY A 1 798 ? 29.539 20.506 -26.086 1.00 95.31 798 GLY A N 1
ATOM 6459 C CA . GLY A 1 798 ? 29.242 20.461 -27.516 1.00 95.31 798 GLY A CA 1
ATOM 6460 C C . GLY A 1 798 ? 29.010 21.848 -28.124 1.00 95.31 798 GLY A C 1
ATOM 6461 O O . GLY A 1 798 ? 29.585 22.185 -29.162 1.00 95.31 798 GLY A O 1
ATOM 6462 N N . ILE A 1 799 ? 28.244 22.703 -27.441 1.00 95.38 799 ILE A N 1
ATOM 6463 C CA . ILE A 1 799 ? 28.015 24.091 -27.865 1.00 95.38 799 ILE A CA 1
ATOM 6464 C C . ILE A 1 799 ? 29.306 24.920 -27.819 1.00 95.38 799 ILE A C 1
ATOM 6466 O O . ILE A 1 799 ? 29.571 25.685 -28.747 1.00 95.38 799 ILE A O 1
ATOM 6470 N N . LEU A 1 800 ? 30.143 24.756 -26.790 1.00 95.19 800 LEU A N 1
ATOM 6471 C CA . LEU A 1 800 ? 31.431 25.450 -26.690 1.00 95.19 800 LEU A CA 1
ATOM 6472 C C . LEU A 1 800 ? 32.386 25.063 -27.827 1.00 95.19 800 LEU A C 1
ATOM 6474 O O . LEU A 1 800 ? 33.053 25.945 -28.371 1.00 95.19 800 LEU A O 1
ATOM 6478 N N . LEU A 1 801 ? 32.413 23.787 -28.232 1.00 94.56 801 LEU A N 1
ATOM 6479 C CA . LEU A 1 801 ? 33.157 23.347 -29.418 1.00 94.56 801 LEU A CA 1
ATOM 6480 C C . LEU A 1 801 ? 32.652 24.043 -30.687 1.00 94.56 801 LEU A C 1
ATOM 6482 O O . LEU A 1 801 ? 33.458 24.573 -31.452 1.00 94.56 801 LEU A O 1
ATOM 6486 N N . ASN A 1 802 ? 31.334 24.124 -30.883 1.00 94.94 802 ASN A N 1
ATOM 6487 C CA . ASN A 1 802 ? 30.747 24.798 -32.044 1.00 94.94 802 ASN A CA 1
ATOM 6488 C C . ASN A 1 802 ? 31.060 26.305 -32.069 1.00 94.94 802 ASN A C 1
ATOM 6490 O O . ASN A 1 802 ? 31.441 26.836 -33.112 1.00 94.94 802 ASN A O 1
ATOM 6494 N N . ILE A 1 803 ? 30.953 26.994 -30.927 1.00 94.62 803 ILE A N 1
ATOM 6495 C CA . ILE A 1 803 ? 31.298 28.422 -30.799 1.00 94.62 803 ILE A CA 1
ATOM 6496 C C . ILE A 1 803 ? 32.783 28.645 -31.087 1.00 94.62 803 ILE A C 1
ATOM 6498 O O . ILE A 1 803 ? 33.146 29.595 -31.786 1.00 94.62 803 ILE A O 1
ATOM 6502 N N . TRP A 1 804 ? 33.650 27.774 -30.569 1.00 95.12 804 TRP A N 1
ATOM 6503 C CA . TRP A 1 804 ? 35.081 27.859 -30.831 1.00 95.12 804 TRP A CA 1
ATOM 6504 C C . TRP A 1 804 ? 35.375 27.689 -32.326 1.00 95.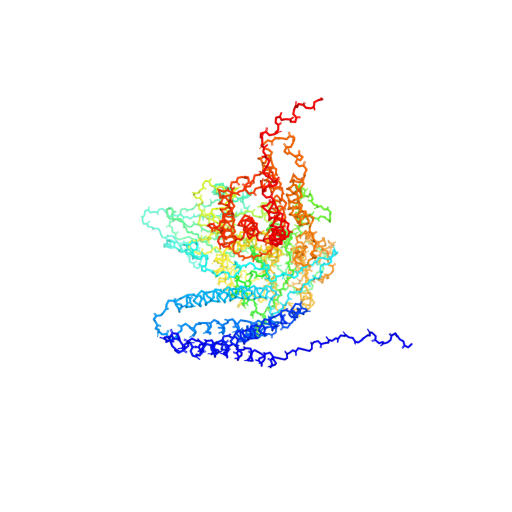12 804 TRP A C 1
ATOM 6506 O O . TRP A 1 804 ? 36.098 28.506 -32.900 1.00 95.12 804 TRP A O 1
ATOM 6516 N N . THR A 1 805 ? 34.758 26.703 -32.983 1.00 93.50 805 THR A N 1
ATOM 6517 C CA . THR A 1 805 ? 34.921 26.481 -34.427 1.00 93.50 805 THR A CA 1
ATOM 6518 C C . THR A 1 805 ? 34.407 27.660 -35.246 1.00 93.50 805 THR A C 1
ATOM 6520 O O . THR A 1 805 ? 35.091 28.100 -36.169 1.00 93.50 805 THR A O 1
ATOM 6523 N N . LEU A 1 806 ? 33.262 28.243 -34.874 1.00 93.44 806 LEU A N 1
ATOM 6524 C CA . LEU A 1 806 ? 32.741 29.458 -35.503 1.00 93.44 806 LEU A CA 1
ATOM 6525 C C . LEU A 1 806 ? 33.714 30.637 -35.359 1.00 93.44 806 LEU A C 1
ATOM 6527 O O . LEU A 1 806 ? 33.888 31.408 -36.300 1.00 93.44 806 LEU A O 1
ATOM 6531 N N . LYS A 1 807 ? 34.371 30.778 -34.203 1.00 92.56 807 LYS A N 1
ATOM 6532 C CA . LYS A 1 807 ? 35.395 31.809 -33.981 1.00 92.56 807 LYS A CA 1
ATOM 6533 C C . LYS A 1 807 ? 36.644 31.568 -34.837 1.00 92.56 807 LYS A C 1
ATOM 6535 O O . LYS A 1 807 ? 37.212 32.531 -35.343 1.00 92.56 807 LYS A O 1
ATOM 6540 N N . ALA A 1 808 ? 37.068 30.314 -34.988 1.00 92.06 808 ALA A N 1
ATOM 6541 C CA . ALA A 1 808 ? 38.279 29.950 -35.721 1.00 92.06 808 ALA A CA 1
ATOM 6542 C C . ALA A 1 808 ? 38.107 30.028 -37.249 1.00 92.06 808 ALA A C 1
ATOM 6544 O O . ALA A 1 808 ? 38.976 30.554 -37.940 1.00 92.06 808 ALA A O 1
ATOM 6545 N N . LEU A 1 809 ? 36.984 29.532 -37.775 1.00 90.19 809 LEU A N 1
ATOM 6546 C CA . LEU A 1 809 ? 36.683 29.524 -39.212 1.00 90.19 809 LEU A CA 1
ATOM 6547 C C . LEU A 1 809 ? 35.969 30.799 -39.691 1.00 90.19 809 LEU A C 1
ATOM 6549 O O . LEU A 1 809 ? 35.960 31.111 -40.885 1.00 90.19 809 LEU A O 1
ATOM 6553 N N . GLY A 1 810 ? 35.332 31.532 -38.776 1.00 90.81 810 GLY A N 1
ATOM 6554 C CA . GLY A 1 810 ? 34.371 32.577 -39.112 1.00 90.81 810 GLY A CA 1
ATOM 6555 C C . GLY A 1 810 ? 33.102 32.017 -39.768 1.00 90.81 810 GLY A C 1
ATOM 6556 O O . GLY A 1 810 ? 33.015 30.846 -40.136 1.00 90.81 810 GLY A O 1
ATOM 6557 N N . ILE A 1 811 ? 32.105 32.884 -39.980 1.00 89.25 811 ILE A N 1
ATOM 6558 C CA . ILE A 1 811 ? 30.832 32.500 -40.626 1.00 89.25 811 ILE A CA 1
ATOM 6559 C C . ILE A 1 811 ? 31.082 31.887 -42.014 1.00 89.25 811 ILE A C 1
ATOM 6561 O O . ILE A 1 811 ? 30.474 30.890 -42.379 1.00 89.25 811 ILE A O 1
ATOM 6565 N N . LYS A 1 812 ? 32.004 32.458 -42.794 1.00 89.44 812 LYS A N 1
ATOM 6566 C CA . LYS A 1 812 ? 32.270 31.977 -44.155 1.00 89.44 812 LYS A CA 1
ATOM 6567 C C . LYS A 1 812 ? 32.938 30.604 -44.160 1.00 89.44 812 LYS A C 1
ATOM 6569 O O . LYS A 1 812 ? 32.570 29.784 -44.986 1.00 89.44 812 LYS A O 1
ATOM 6574 N N . GLY A 1 813 ? 33.876 30.336 -43.253 1.00 87.25 813 GLY A N 1
ATOM 6575 C CA . GLY A 1 813 ? 34.531 29.030 -43.193 1.00 87.25 813 GLY A CA 1
ATOM 6576 C C . GLY A 1 813 ? 33.624 27.936 -42.633 1.00 87.25 813 GLY A C 1
ATOM 6577 O O . GLY A 1 813 ? 33.660 26.819 -43.129 1.00 87.25 813 GLY A O 1
ATOM 6578 N N . MET A 1 814 ? 32.768 28.256 -41.655 1.00 90.19 814 MET A N 1
ATOM 6579 C CA . MET A 1 814 ? 31.870 27.271 -41.040 1.00 90.19 814 MET A CA 1
ATOM 6580 C C . MET A 1 814 ? 30.726 26.820 -41.965 1.00 90.19 814 MET A C 1
ATOM 6582 O O . MET A 1 814 ? 30.288 25.681 -41.865 1.00 90.19 814 MET A O 1
ATOM 6586 N N . TYR A 1 815 ? 30.244 27.690 -42.859 1.00 90.56 815 TYR A N 1
ATOM 6587 C CA . TYR A 1 815 ? 29.063 27.435 -43.699 1.00 90.56 815 TYR A CA 1
ATOM 6588 C C . TYR A 1 815 ? 29.410 27.322 -45.198 1.00 90.56 815 TYR A C 1
ATOM 6590 O O . TYR A 1 815 ? 28.779 27.964 -46.036 1.00 90.56 815 TYR A O 1
ATOM 6598 N N . ASN A 1 816 ? 30.432 26.524 -45.535 1.00 89.19 816 ASN A N 1
ATOM 6599 C CA . ASN A 1 816 ? 30.852 26.192 -46.912 1.00 89.19 816 ASN A CA 1
ATOM 6600 C C . ASN A 1 816 ? 31.138 27.405 -47.825 1.00 89.19 816 ASN A C 1
ATOM 6602 O O . ASN A 1 816 ? 30.798 27.415 -49.012 1.00 89.19 816 ASN A O 1
ATOM 6606 N N . GLY A 1 817 ? 31.756 28.462 -47.295 1.00 86.69 817 GLY A N 1
ATOM 6607 C CA . GLY A 1 817 ? 32.073 29.678 -48.053 1.00 86.69 817 GLY A CA 1
ATOM 6608 C C . GLY A 1 817 ? 33.046 29.469 -49.215 1.00 86.69 817 GLY A C 1
ATOM 6609 O O . GLY A 1 817 ? 33.022 30.251 -50.165 1.00 86.69 817 GLY A O 1
ATOM 6610 N N . ASP A 1 818 ? 33.827 28.393 -49.196 1.00 87.94 818 ASP A N 1
ATOM 6611 C CA . ASP A 1 818 ? 34.658 27.910 -50.304 1.00 87.94 818 ASP A CA 1
ATOM 6612 C C . ASP A 1 818 ? 33.824 27.692 -51.574 1.00 87.94 818 ASP A C 1
ATOM 6614 O O . ASP A 1 818 ? 34.180 28.160 -52.662 1.00 87.94 818 ASP A O 1
ATOM 6618 N N . SER A 1 819 ? 32.630 27.121 -51.416 1.00 89.25 819 SER A N 1
ATOM 6619 C CA . SER A 1 819 ? 31.678 26.937 -52.509 1.00 89.25 819 SER A CA 1
ATOM 6620 C C . SER A 1 819 ? 31.101 28.255 -53.026 1.00 89.25 819 SER A C 1
ATOM 6622 O O . SER A 1 819 ? 30.757 28.344 -54.201 1.00 89.25 819 SER A O 1
ATOM 6624 N N . PHE A 1 820 ? 31.111 29.317 -52.217 1.00 88.38 820 PHE A N 1
ATOM 6625 C CA . PHE A 1 820 ? 30.716 30.686 -52.583 1.00 88.38 820 PHE A CA 1
ATOM 6626 C C . PHE A 1 820 ? 31.908 31.559 -53.028 1.00 88.38 820 PHE A C 1
ATOM 6628 O O . PHE A 1 820 ? 31.766 32.769 -53.208 1.00 88.38 820 PHE A O 1
ATOM 6635 N N . GLY A 1 821 ? 33.085 30.958 -53.245 1.00 81.94 821 GLY A N 1
ATOM 6636 C CA . GLY A 1 821 ? 34.277 31.647 -53.751 1.00 81.94 821 GLY A CA 1
ATOM 6637 C C . GLY A 1 821 ? 35.122 32.331 -52.673 1.00 81.94 821 GLY A C 1
ATOM 6638 O O . GLY A 1 821 ? 35.979 33.153 -52.997 1.00 81.94 821 GLY A O 1
ATOM 6639 N N . TRP A 1 822 ? 34.899 32.012 -51.396 1.00 84.38 822 TRP A N 1
ATOM 6640 C CA . TRP A 1 822 ? 35.735 32.458 -50.285 1.00 84.38 822 TRP A CA 1
ATOM 6641 C C . TRP A 1 822 ? 36.647 31.320 -49.816 1.00 84.38 822 TRP A C 1
ATOM 6643 O O . TRP A 1 822 ? 36.203 30.400 -49.141 1.00 84.38 822 TRP A O 1
ATOM 6653 N N . LEU A 1 823 ? 37.930 31.387 -50.171 1.00 83.88 823 LEU A N 1
ATOM 6654 C CA . LEU A 1 823 ? 38.929 30.378 -49.806 1.00 83.88 823 LEU A CA 1
ATOM 6655 C C . LEU A 1 823 ? 39.799 30.878 -48.657 1.00 83.88 823 LEU A C 1
ATOM 6657 O O . LEU A 1 823 ? 40.287 32.008 -48.708 1.00 83.88 823 LEU A O 1
ATOM 6661 N N . MET A 1 824 ? 40.016 30.030 -47.653 1.00 81.88 824 MET A N 1
ATOM 6662 C CA . MET A 1 824 ? 40.966 30.311 -46.580 1.00 81.88 824 MET A CA 1
ATOM 6663 C C . MET A 1 824 ? 42.397 30.193 -47.104 1.00 81.88 824 MET A C 1
ATOM 6665 O O . MET A 1 824 ? 42.687 29.412 -48.012 1.00 81.88 824 MET A O 1
ATOM 6669 N N . ASP A 1 825 ? 43.311 30.976 -46.536 1.00 80.56 825 ASP A N 1
ATOM 6670 C CA . ASP A 1 825 ? 44.712 30.943 -46.957 1.00 80.56 825 ASP A CA 1
ATOM 6671 C C . ASP A 1 825 ? 45.429 29.668 -46.518 1.00 80.56 825 ASP A C 1
ATOM 6673 O O . ASP A 1 825 ? 46.240 29.141 -47.282 1.00 80.56 825 ASP A O 1
ATOM 6677 N N . ALA A 1 826 ? 45.073 29.157 -45.340 1.00 81.19 826 ALA A N 1
ATOM 6678 C CA . ALA A 1 826 ? 45.551 27.904 -44.778 1.00 81.19 826 ALA A CA 1
ATOM 6679 C C . ALA A 1 826 ? 44.437 27.231 -43.948 1.00 81.19 826 ALA A C 1
ATOM 6681 O O . ALA A 1 826 ? 43.577 27.937 -43.407 1.00 81.19 826 ALA A O 1
ATOM 6682 N N . PRO A 1 827 ? 44.440 25.890 -43.830 1.00 82.06 827 PRO A N 1
ATOM 6683 C CA . PRO A 1 827 ? 43.533 25.178 -42.937 1.00 82.06 827 PRO A CA 1
ATOM 6684 C C . PRO A 1 827 ? 43.839 25.497 -41.467 1.00 82.06 827 PRO A C 1
ATOM 6686 O O . PRO A 1 827 ? 44.985 25.750 -41.092 1.00 82.06 827 PRO A O 1
ATOM 6689 N N . VAL A 1 828 ? 42.812 25.456 -40.618 1.00 86.06 828 VAL A N 1
ATOM 6690 C CA . VAL A 1 828 ? 42.973 25.622 -39.169 1.00 86.06 828 VAL A CA 1
ATOM 6691 C C . VAL A 1 828 ? 43.471 24.309 -38.567 1.00 86.06 828 VAL A C 1
ATOM 6693 O O . VAL A 1 828 ? 42.806 23.288 -38.679 1.00 86.06 828 VAL A O 1
ATOM 6696 N N . THR A 1 829 ? 44.629 24.339 -37.908 1.00 85.38 829 THR A N 1
ATOM 6697 C CA . THR A 1 829 ? 45.268 23.147 -37.309 1.00 85.38 829 THR A CA 1
ATOM 6698 C C . THR A 1 829 ? 45.465 23.245 -35.790 1.00 85.38 829 THR A C 1
ATOM 6700 O O . THR A 1 829 ? 45.946 22.306 -35.161 1.00 85.38 829 THR A O 1
ATOM 6703 N N . GLY A 1 830 ? 45.112 24.381 -35.177 1.00 86.19 830 GLY A N 1
ATOM 6704 C CA . GLY A 1 830 ? 45.240 24.615 -33.733 1.00 86.19 830 GLY A CA 1
ATOM 6705 C C . GLY A 1 830 ? 43.974 24.281 -32.934 1.00 86.19 830 GLY A C 1
ATOM 6706 O O . GLY A 1 830 ? 42.889 24.138 -33.493 1.00 86.19 830 GLY A O 1
ATOM 6707 N N . GLY A 1 831 ? 44.099 24.214 -31.604 1.00 89.75 831 GLY A N 1
ATOM 6708 C CA . GLY A 1 831 ? 42.963 23.996 -30.697 1.00 89.75 831 GLY A CA 1
ATOM 6709 C C . GLY A 1 831 ? 42.298 22.620 -30.881 1.00 89.75 831 GLY A C 1
ATOM 6710 O O . GLY A 1 831 ? 43.006 21.643 -31.115 1.00 89.75 831 GLY A O 1
ATOM 6711 N N . PRO A 1 832 ? 40.956 22.510 -30.794 1.00 90.50 832 PRO A N 1
ATOM 6712 C CA . PRO A 1 832 ? 40.215 21.264 -31.015 1.00 90.50 832 PRO A CA 1
ATOM 6713 C C . PRO A 1 832 ? 40.531 20.508 -32.315 1.00 90.50 832 PRO A C 1
ATOM 6715 O O . PRO A 1 832 ? 40.394 19.286 -32.330 1.00 90.50 832 PRO A O 1
ATOM 6718 N N . TYR A 1 833 ? 41.008 21.183 -33.371 1.00 86.12 833 TYR A N 1
ATOM 6719 C CA . TYR A 1 833 ? 41.437 20.530 -34.621 1.00 86.12 833 TYR A CA 1
ATOM 6720 C C . TYR A 1 833 ? 42.662 19.612 -34.459 1.00 86.12 833 TYR A C 1
ATOM 6722 O O . TYR A 1 833 ? 42.950 18.810 -35.340 1.00 86.12 833 TYR A O 1
ATOM 6730 N N . GLN A 1 834 ? 43.371 19.682 -33.327 1.00 89.12 834 GLN A N 1
ATOM 6731 C CA . GLN A 1 834 ? 44.436 18.731 -32.984 1.00 89.12 834 GLN A CA 1
ATOM 6732 C C . GLN A 1 834 ? 43.892 17.355 -32.571 1.00 89.12 834 GLN A C 1
ATOM 6734 O O . GLN A 1 834 ? 44.626 16.370 -32.612 1.00 89.12 834 GLN A O 1
ATOM 6739 N N . PHE A 1 835 ? 42.620 17.289 -32.166 1.00 85.81 835 PHE A N 1
ATOM 6740 C CA . PHE A 1 835 ? 41.979 16.082 -31.637 1.00 85.81 835 PHE A CA 1
ATOM 6741 C C . PHE A 1 835 ? 40.859 15.561 -32.542 1.00 85.81 835 PHE A C 1
ATOM 6743 O O . PHE A 1 835 ? 40.620 14.356 -32.587 1.00 85.81 835 PHE A O 1
ATOM 6750 N N . PHE A 1 836 ? 40.177 16.453 -33.268 1.00 85.62 836 PHE A N 1
ATOM 6751 C CA . PHE A 1 836 ? 39.053 16.116 -34.140 1.00 85.62 836 PHE A CA 1
ATOM 6752 C C . PHE A 1 836 ? 39.256 16.708 -35.534 1.00 85.62 836 PHE A C 1
ATOM 6754 O O . PHE A 1 836 ? 39.606 17.877 -35.657 1.00 85.62 836 PHE A O 1
ATOM 6761 N N . SER A 1 837 ? 38.970 15.930 -36.582 1.00 84.12 837 SER A N 1
ATOM 6762 C CA . SER A 1 837 ? 39.010 16.425 -37.967 1.00 84.12 837 SER A CA 1
ATOM 6763 C C . SER A 1 837 ? 37.944 17.491 -38.231 1.00 84.12 837 SER A C 1
ATOM 6765 O O . SER A 1 837 ? 38.227 18.470 -38.911 1.00 84.12 837 SER A O 1
ATOM 6767 N N . ASP A 1 838 ? 36.761 17.340 -37.621 1.00 88.88 838 ASP A N 1
ATOM 6768 C CA . ASP A 1 838 ? 35.608 18.226 -37.811 1.00 88.88 838 ASP A CA 1
ATOM 6769 C C . ASP A 1 838 ? 34.929 18.548 -36.460 1.00 88.88 838 ASP A C 1
ATOM 6771 O O . ASP A 1 838 ? 33.869 17.995 -36.130 1.00 88.88 838 ASP A O 1
ATOM 6775 N N . PRO A 1 839 ? 35.527 19.418 -35.621 1.00 91.94 839 PRO A N 1
ATOM 6776 C CA . PRO A 1 839 ? 35.036 19.696 -34.271 1.00 91.94 839 PRO A CA 1
ATOM 6777 C C . PRO A 1 839 ? 33.584 20.206 -34.219 1.00 91.94 839 PRO A C 1
ATOM 6779 O O . PRO A 1 839 ? 32.907 19.993 -33.218 1.00 91.94 839 PRO A O 1
ATOM 6782 N N . GLN A 1 840 ? 33.079 20.841 -35.283 1.00 91.88 840 GLN A N 1
ATOM 6783 C CA . GLN A 1 840 ? 31.687 21.299 -35.404 1.00 91.88 840 GLN A CA 1
ATOM 6784 C C . GLN A 1 840 ? 30.658 20.155 -35.483 1.00 91.88 840 GLN A C 1
ATOM 6786 O O . GLN A 1 840 ? 29.537 20.273 -34.978 1.00 91.88 840 GLN A O 1
ATOM 6791 N N . TYR A 1 841 ? 31.024 19.022 -36.088 1.00 94.19 841 TYR A N 1
ATOM 6792 C CA . TYR A 1 841 ? 30.147 17.850 -36.154 1.00 94.19 841 TYR A CA 1
ATOM 6793 C C . TYR A 1 841 ? 30.188 17.066 -34.847 1.00 94.19 841 TYR A C 1
ATOM 6795 O O . TYR A 1 841 ? 29.145 16.638 -34.351 1.00 94.19 841 TYR A O 1
ATOM 6803 N N . VAL A 1 842 ? 31.372 16.971 -34.236 1.00 93.75 842 VAL A N 1
ATOM 6804 C CA . VAL A 1 842 ? 31.546 16.393 -32.897 1.00 93.75 842 VAL A CA 1
ATOM 6805 C C . VAL A 1 842 ? 30.773 17.202 -31.854 1.00 93.75 842 VAL A C 1
ATOM 6807 O O . VAL A 1 842 ? 30.029 16.623 -31.067 1.00 93.75 842 VAL A O 1
ATOM 6810 N N . GLY A 1 843 ? 30.874 18.534 -31.880 1.00 95.44 843 GLY A N 1
ATOM 6811 C CA . GLY A 1 843 ? 30.151 19.410 -30.958 1.00 95.44 843 GLY A CA 1
ATOM 6812 C C . GLY A 1 843 ? 28.633 19.258 -31.066 1.00 95.44 843 GLY A C 1
ATOM 6813 O O . GLY A 1 843 ? 27.946 19.110 -30.057 1.00 95.44 843 GLY A O 1
ATOM 6814 N N . THR A 1 844 ? 28.107 19.183 -32.290 1.00 94.88 844 THR A N 1
ATOM 6815 C CA . THR A 1 844 ? 26.672 18.960 -32.538 1.00 94.88 844 THR A CA 1
ATOM 6816 C C . THR A 1 844 ? 26.208 17.566 -32.092 1.00 94.88 844 THR A C 1
ATOM 6818 O O . THR A 1 844 ? 25.146 17.439 -31.484 1.00 94.88 844 THR A O 1
ATOM 6821 N N . ALA A 1 845 ? 27.008 16.520 -32.323 1.00 96.00 845 ALA A N 1
ATOM 6822 C CA . ALA A 1 845 ? 26.703 15.170 -31.846 1.00 96.00 845 ALA A CA 1
ATOM 6823 C C . ALA A 1 845 ? 26.708 15.081 -30.310 1.00 96.00 845 ALA A C 1
ATOM 6825 O O . ALA A 1 845 ? 25.828 14.447 -29.735 1.00 96.00 845 ALA A O 1
ATOM 6826 N N . LEU A 1 846 ? 27.648 15.756 -29.638 1.00 96.38 846 LEU A N 1
ATOM 6827 C CA . LEU A 1 846 ? 27.705 15.827 -28.174 1.00 96.38 846 LEU A CA 1
ATOM 6828 C C . LEU A 1 846 ? 26.534 16.617 -27.584 1.00 96.38 846 LEU A C 1
ATOM 6830 O O . LEU A 1 846 ? 26.005 16.225 -26.546 1.00 96.38 846 LEU A O 1
ATOM 6834 N N . ALA A 1 847 ? 26.082 17.673 -28.265 1.00 96.31 847 ALA A N 1
ATOM 6835 C CA . ALA A 1 847 ? 24.863 18.379 -27.888 1.00 96.31 847 ALA A CA 1
ATOM 6836 C C . ALA A 1 847 ? 23.629 17.471 -27.983 1.00 96.31 847 ALA A C 1
ATOM 6838 O O . ALA A 1 847 ? 22.877 17.364 -27.018 1.00 96.31 847 ALA A O 1
ATOM 6839 N N . CYS A 1 848 ? 23.479 16.738 -29.091 1.00 95.44 848 CYS A N 1
ATOM 6840 C CA . CYS A 1 848 ? 22.399 15.767 -29.271 1.00 95.44 848 CYS A CA 1
ATOM 6841 C C . CYS A 1 848 ? 22.446 14.643 -28.218 1.00 95.44 848 CYS A C 1
ATOM 6843 O O . CYS A 1 848 ? 21.424 14.318 -27.614 1.00 95.44 848 CYS A O 1
ATOM 6845 N N . LEU A 1 849 ? 23.640 14.110 -27.935 1.00 96.31 849 LEU A N 1
ATOM 6846 C CA . LEU A 1 849 ? 23.855 13.096 -26.903 1.00 96.31 849 LEU A CA 1
ATOM 6847 C C . LEU A 1 849 ? 23.486 13.620 -25.512 1.00 96.31 849 LEU A C 1
ATOM 6849 O O . LEU A 1 849 ? 22.821 12.927 -24.747 1.00 96.31 849 LEU A O 1
ATOM 6853 N N . GLY A 1 850 ? 23.893 14.850 -25.189 1.00 95.44 850 GLY A N 1
ATOM 6854 C CA . GLY A 1 850 ? 23.565 15.499 -23.925 1.00 95.44 850 GLY A CA 1
ATOM 6855 C C . GLY A 1 850 ? 22.057 15.652 -23.732 1.00 95.44 850 GLY A C 1
ATOM 6856 O O . GLY A 1 850 ? 21.532 15.319 -22.670 1.00 95.44 850 GLY A O 1
ATOM 6857 N N . THR A 1 851 ? 21.338 16.067 -24.779 1.00 93.38 851 THR A N 1
ATOM 6858 C CA . THR A 1 851 ? 19.872 16.161 -24.764 1.00 93.38 851 THR A CA 1
ATOM 6859 C C . THR A 1 851 ? 19.201 14.788 -24.649 1.00 93.38 851 THR A C 1
ATOM 6861 O O . THR A 1 851 ? 18.241 14.653 -23.892 1.00 93.38 851 THR A O 1
ATOM 6864 N N . ALA A 1 852 ? 19.724 13.758 -25.322 1.00 94.00 852 ALA A N 1
ATOM 6865 C CA . ALA A 1 852 ? 19.217 12.387 -25.232 1.00 94.00 852 ALA A CA 1
ATOM 6866 C C . ALA A 1 852 ? 19.417 11.770 -23.838 1.00 94.00 852 ALA A C 1
ATOM 6868 O O . ALA A 1 852 ? 18.511 11.120 -23.321 1.00 94.00 852 ALA A O 1
ATOM 6869 N N . ILE A 1 853 ? 20.572 12.013 -23.206 1.00 88.56 853 ILE A N 1
ATOM 6870 C CA . ILE A 1 853 ? 20.865 11.573 -21.835 1.00 88.56 853 ILE A CA 1
ATOM 6871 C C . ILE A 1 853 ? 19.983 12.318 -20.833 1.00 88.56 853 ILE A C 1
ATOM 6873 O O . ILE A 1 853 ? 19.404 11.680 -19.959 1.00 88.56 853 ILE A O 1
ATOM 6877 N N . ARG A 1 854 ? 19.817 13.640 -20.989 1.00 87.56 854 ARG A N 1
ATOM 6878 C CA . ARG A 1 854 ? 18.906 14.434 -20.148 1.00 87.56 854 ARG A CA 1
ATOM 6879 C C . ARG A 1 854 ? 17.463 13.941 -20.261 1.00 87.56 854 ARG A C 1
ATOM 6881 O O . ARG A 1 854 ? 16.750 13.898 -19.267 1.00 87.56 854 ARG A O 1
ATOM 6888 N N . GLY A 1 855 ? 17.044 13.580 -21.472 1.00 78.50 855 GLY A N 1
ATOM 6889 C CA . GLY A 1 855 ? 15.731 13.000 -21.738 1.00 78.50 855 GLY A CA 1
ATOM 6890 C C . GLY A 1 855 ? 15.616 11.518 -21.384 1.00 78.50 855 GLY A C 1
ATOM 6891 O O . GLY A 1 855 ? 14.509 11.002 -21.411 1.00 78.50 855 GLY A O 1
ATOM 6892 N N . GLN A 1 856 ? 16.718 10.824 -21.068 1.00 84.38 856 GLN A N 1
ATOM 6893 C CA . GLN A 1 856 ? 16.755 9.368 -20.872 1.00 84.38 856 GLN A CA 1
ATOM 6894 C C . GLN A 1 856 ? 15.992 8.611 -21.980 1.00 84.38 856 GLN A C 1
ATOM 6896 O O . GLN A 1 856 ? 15.157 7.746 -21.716 1.00 84.38 856 GLN A O 1
ATOM 6901 N N . SER A 1 857 ? 16.259 8.996 -23.232 1.00 83.31 857 SER A N 1
ATOM 6902 C CA . SER A 1 857 ? 15.477 8.623 -24.418 1.00 83.31 857 SER A CA 1
ATOM 6903 C C . SER A 1 857 ? 16.277 7.715 -25.356 1.00 83.31 857 SER A C 1
ATOM 6905 O O . SER A 1 857 ? 17.385 8.058 -25.786 1.00 83.31 857 SER A O 1
ATOM 6907 N N . LEU A 1 858 ? 15.705 6.557 -25.704 1.00 83.69 858 LEU A N 1
ATOM 6908 C CA . LEU A 1 858 ? 16.315 5.585 -26.614 1.00 83.69 858 LEU A CA 1
ATOM 6909 C C . LEU A 1 858 ? 16.328 6.128 -28.039 1.00 83.69 858 LEU A C 1
ATOM 6911 O O . LEU A 1 858 ? 17.343 6.051 -28.730 1.00 83.69 858 LEU A O 1
ATOM 6915 N N . ASN A 1 859 ? 15.227 6.740 -28.454 1.00 87.75 859 ASN A N 1
ATOM 6916 C CA . ASN A 1 859 ? 15.101 7.398 -29.739 1.00 87.75 859 ASN A CA 1
ATOM 6917 C C . ASN A 1 859 ? 16.066 8.578 -29.863 1.00 87.75 859 ASN A C 1
ATOM 6919 O O . ASN A 1 859 ? 16.623 8.800 -30.935 1.00 87.75 859 ASN A O 1
ATOM 6923 N N . GLY A 1 860 ? 16.330 9.295 -28.770 1.00 91.38 860 GLY A N 1
ATOM 6924 C CA . GLY A 1 860 ? 17.361 10.323 -28.696 1.00 91.38 860 GLY A CA 1
ATOM 6925 C C . GLY A 1 860 ? 18.757 9.759 -28.944 1.00 91.38 860 GLY A C 1
ATOM 6926 O O . GLY A 1 860 ? 19.530 10.343 -29.707 1.00 91.38 860 GLY A O 1
ATOM 6927 N N . LEU A 1 861 ? 19.086 8.599 -28.362 1.00 90.19 861 LEU A N 1
ATOM 6928 C CA . LEU A 1 861 ? 20.358 7.914 -28.625 1.00 90.19 861 LEU A CA 1
ATOM 6929 C C . LEU A 1 861 ? 20.455 7.423 -30.077 1.00 90.19 861 LEU A C 1
ATOM 6931 O O . LEU A 1 861 ? 21.506 7.574 -30.700 1.00 90.19 861 LEU A O 1
ATOM 6935 N N . ILE A 1 862 ? 19.363 6.903 -30.644 1.00 91.31 862 ILE A N 1
ATOM 6936 C CA . ILE A 1 862 ? 19.288 6.516 -32.061 1.00 91.31 862 ILE A CA 1
ATOM 6937 C C . ILE A 1 862 ? 19.496 7.740 -32.963 1.00 91.31 862 ILE A C 1
ATOM 6939 O O . ILE A 1 862 ? 20.312 7.691 -33.883 1.00 91.31 862 ILE A O 1
ATOM 6943 N N . CYS A 1 863 ? 18.822 8.859 -32.680 1.00 93.81 863 CYS A N 1
ATOM 6944 C CA . CYS A 1 863 ? 19.001 10.117 -33.406 1.00 93.81 863 CYS A CA 1
ATOM 6945 C C . CYS A 1 863 ? 20.442 10.624 -33.291 1.00 93.81 863 CYS A C 1
ATOM 6947 O O . CYS A 1 863 ? 21.012 11.075 -34.279 1.00 93.81 863 CYS A O 1
ATOM 6949 N N . THR A 1 864 ? 21.060 10.490 -32.116 1.00 96.38 864 THR A N 1
ATOM 6950 C CA . THR A 1 864 ? 22.459 10.869 -31.883 1.00 96.38 864 THR A CA 1
ATOM 6951 C C . THR A 1 864 ? 23.401 10.037 -32.752 1.00 96.38 864 THR A C 1
ATOM 6953 O O . THR A 1 864 ? 24.243 10.595 -33.453 1.00 96.38 864 THR A O 1
ATOM 6956 N N . ALA A 1 865 ? 23.221 8.713 -32.775 1.00 93.56 865 ALA A N 1
ATOM 6957 C CA . ALA A 1 865 ? 23.992 7.822 -33.636 1.00 93.56 865 ALA A CA 1
ATOM 6958 C C . ALA A 1 865 ? 23.787 8.157 -35.123 1.00 93.56 865 ALA A C 1
ATOM 6960 O O . ALA A 1 865 ? 24.758 8.234 -35.875 1.00 93.56 865 ALA A O 1
ATOM 6961 N N . ALA A 1 866 ? 22.548 8.427 -35.542 1.00 93.50 866 ALA A N 1
ATOM 6962 C CA . ALA A 1 866 ? 22.231 8.828 -36.909 1.00 93.50 866 ALA A CA 1
ATOM 6963 C C . ALA A 1 866 ? 22.911 10.151 -37.295 1.00 93.50 866 ALA A C 1
ATOM 6965 O O . ALA A 1 866 ? 23.542 10.218 -38.347 1.00 93.50 866 ALA A O 1
ATOM 6966 N N . VAL A 1 867 ? 22.858 11.176 -36.435 1.00 96.00 867 VAL A N 1
ATOM 6967 C CA . VAL A 1 867 ? 23.569 12.451 -36.632 1.00 96.00 867 VAL A CA 1
ATOM 6968 C C . VAL A 1 867 ? 25.069 12.207 -36.808 1.00 96.00 867 VAL A C 1
ATOM 6970 O O . VAL A 1 867 ? 25.657 12.696 -37.772 1.00 96.00 867 VAL A O 1
ATOM 6973 N N . SER A 1 868 ? 25.689 11.406 -35.934 1.00 94.00 868 SER A N 1
ATOM 6974 C CA . SER A 1 868 ? 27.119 11.086 -36.027 1.00 94.00 868 SER A CA 1
ATOM 6975 C C . SER A 1 868 ? 27.480 10.353 -37.321 1.00 94.00 868 SER A C 1
ATOM 6977 O O . SER A 1 868 ? 28.471 10.697 -37.962 1.00 94.00 868 SER A O 1
ATOM 6979 N N . ILE A 1 869 ? 26.675 9.367 -37.729 1.00 93.88 869 ILE A N 1
ATOM 6980 C CA . ILE A 1 869 ? 26.908 8.583 -38.948 1.00 93.88 869 ILE A CA 1
ATOM 6981 C C . ILE A 1 869 ? 26.755 9.460 -40.192 1.00 93.88 869 ILE A C 1
ATOM 6983 O O . ILE A 1 869 ? 27.623 9.444 -41.064 1.00 93.88 869 ILE A O 1
ATOM 6987 N N . VAL A 1 870 ? 25.676 10.239 -40.281 1.00 94.88 870 VAL A N 1
ATOM 6988 C CA . VAL A 1 870 ? 25.394 11.073 -41.454 1.00 94.88 870 VAL A CA 1
ATOM 6989 C C . VAL A 1 870 ? 26.450 12.173 -41.598 1.00 94.88 870 VAL A C 1
ATOM 6991 O O . VAL A 1 870 ? 26.943 12.386 -42.707 1.00 94.88 870 VAL A O 1
ATOM 6994 N N . PHE A 1 871 ? 26.878 12.809 -40.501 1.00 94.62 871 PHE A N 1
ATOM 6995 C CA . PHE A 1 871 ? 27.993 13.757 -40.547 1.00 94.62 871 PHE A CA 1
ATOM 6996 C C . PHE A 1 871 ? 29.312 13.098 -40.937 1.00 94.62 871 PHE A C 1
ATOM 6998 O O . PHE A 1 871 ? 30.026 13.646 -41.769 1.00 94.62 871 PHE A O 1
ATOM 7005 N N . TYR A 1 872 ? 29.629 11.912 -40.410 1.00 92.00 872 TYR A N 1
ATOM 7006 C CA . TYR A 1 872 ? 30.841 11.191 -40.802 1.00 92.00 872 TYR A CA 1
ATOM 7007 C C . TYR A 1 872 ? 30.861 10.877 -42.303 1.00 92.00 872 TYR A C 1
ATOM 7009 O O . TYR A 1 872 ? 31.868 11.107 -42.976 1.00 92.00 872 TYR A O 1
ATOM 7017 N N . ILE A 1 873 ? 29.742 10.379 -42.841 1.00 91.56 873 ILE A N 1
ATOM 7018 C CA . ILE A 1 873 ? 29.603 10.085 -44.272 1.00 91.56 873 ILE A CA 1
ATOM 7019 C C . ILE A 1 873 ? 29.765 11.368 -45.089 1.00 91.56 873 ILE A C 1
ATOM 7021 O O . ILE A 1 873 ? 30.532 11.379 -46.051 1.00 91.56 873 ILE A O 1
ATOM 7025 N N . SER A 1 874 ? 29.086 12.446 -44.691 1.00 93.19 874 SER A N 1
ATOM 7026 C CA . SER A 1 874 ? 29.178 13.752 -45.345 1.00 93.19 874 SER A CA 1
ATOM 7027 C C . SER A 1 874 ? 30.609 14.277 -45.369 1.00 93.19 874 SER A C 1
ATOM 7029 O O . SER A 1 874 ? 31.166 14.494 -46.444 1.00 93.19 874 SER A O 1
ATOM 7031 N N . ALA A 1 875 ? 31.237 14.393 -44.198 1.00 89.69 875 ALA A N 1
ATOM 7032 C CA . ALA A 1 875 ? 32.587 14.912 -44.042 1.00 89.69 875 ALA A CA 1
ATOM 7033 C C . ALA A 1 875 ? 33.587 14.115 -44.887 1.00 89.69 875 ALA A C 1
ATOM 7035 O O . ALA A 1 875 ? 34.341 14.688 -45.673 1.00 89.69 875 ALA A O 1
ATOM 7036 N N . LYS A 1 876 ? 33.558 12.781 -44.790 1.00 90.12 876 LYS A N 1
ATOM 7037 C CA . LYS A 1 876 ? 34.547 11.912 -45.437 1.00 90.12 876 LYS A CA 1
ATOM 7038 C C . LYS A 1 876 ? 34.339 11.749 -46.941 1.00 90.12 876 LYS A C 1
ATOM 7040 O O . LYS A 1 876 ? 35.319 11.701 -47.682 1.00 90.12 876 LYS A O 1
ATOM 7045 N N . HIS A 1 877 ? 33.094 11.605 -47.392 1.00 91.12 877 HIS A N 1
ATOM 7046 C CA . HIS A 1 877 ? 32.794 11.192 -48.767 1.00 91.12 877 HIS A CA 1
ATOM 7047 C C . HIS A 1 877 ? 32.237 12.305 -49.653 1.00 91.12 877 HIS A C 1
ATOM 7049 O O . HIS A 1 877 ? 32.234 12.140 -50.871 1.00 91.12 877 HIS A O 1
ATOM 7055 N N . VAL A 1 878 ? 31.793 13.427 -49.081 1.00 91.25 878 VAL A N 1
ATOM 7056 C CA . VAL A 1 878 ? 31.183 14.527 -49.839 1.00 91.25 878 VAL A CA 1
ATOM 7057 C C . VAL A 1 878 ? 31.956 15.825 -49.638 1.00 91.25 878 VAL A C 1
ATOM 7059 O O . VAL A 1 878 ? 32.505 16.358 -50.601 1.00 91.25 878 VAL A O 1
ATOM 7062 N N . GLU A 1 879 ? 32.057 16.307 -48.402 1.00 89.94 879 GLU A N 1
ATOM 7063 C CA . GLU A 1 879 ? 32.640 17.612 -48.089 1.00 89.94 879 GLU A CA 1
ATOM 7064 C C . GLU A 1 879 ? 34.152 17.631 -48.282 1.00 89.94 879 GLU A C 1
ATOM 7066 O O . GLU A 1 879 ? 34.641 18.469 -49.028 1.00 89.94 879 GLU A O 1
ATOM 7071 N N . THR A 1 880 ? 34.902 16.699 -47.683 1.00 87.50 880 THR A N 1
ATOM 7072 C CA . THR A 1 880 ? 36.372 16.684 -47.801 1.00 87.50 880 THR A CA 1
ATOM 7073 C C . THR A 1 880 ? 36.838 16.517 -49.254 1.00 87.50 880 THR A C 1
ATOM 7075 O O . THR A 1 880 ? 37.708 17.277 -49.685 1.00 87.50 880 THR A O 1
ATOM 7078 N N . PRO A 1 881 ? 36.279 15.590 -50.064 1.00 91.12 881 PRO A N 1
ATOM 7079 C CA . PRO A 1 881 ? 36.635 15.496 -51.479 1.00 91.12 881 PRO A CA 1
ATOM 7080 C C . PRO A 1 881 ? 36.286 16.759 -52.273 1.00 91.12 881 PRO A C 1
ATOM 7082 O O . PRO A 1 881 ? 37.101 17.208 -53.080 1.00 91.12 881 PRO A O 1
ATOM 7085 N N . HIS A 1 882 ? 35.109 17.353 -52.033 1.00 89.06 882 HIS A N 1
ATOM 7086 C CA . HIS A 1 882 ? 34.702 18.603 -52.682 1.00 89.06 882 HIS A CA 1
ATOM 7087 C C . HIS A 1 882 ? 35.627 19.757 -52.295 1.00 89.06 882 HIS A C 1
ATOM 7089 O O . HIS A 1 882 ? 36.145 20.443 -53.168 1.00 89.06 882 HIS A O 1
ATOM 7095 N N . LEU A 1 883 ? 35.928 19.914 -51.008 1.00 87.44 883 LEU A N 1
ATOM 7096 C CA . LEU A 1 883 ? 36.858 20.913 -50.493 1.00 87.44 883 LEU A CA 1
ATOM 7097 C C . LEU A 1 883 ? 38.239 20.762 -51.148 1.00 87.44 883 LEU A C 1
ATOM 7099 O O . LEU A 1 883 ? 38.767 21.719 -51.708 1.00 87.44 883 LEU A O 1
ATOM 7103 N N . ASN A 1 884 ? 38.798 19.550 -51.167 1.00 88.19 884 ASN A N 1
ATOM 7104 C CA . ASN A 1 884 ? 40.085 19.278 -51.811 1.00 88.19 884 ASN A CA 1
ATOM 7105 C C . ASN A 1 884 ? 40.068 19.614 -53.308 1.00 88.19 884 ASN A C 1
ATOM 7107 O O . ASN A 1 884 ? 41.042 20.165 -53.819 1.00 88.19 884 ASN A O 1
ATOM 7111 N N . TYR A 1 885 ? 38.963 19.326 -54.002 1.00 88.12 885 TYR A N 1
ATOM 7112 C CA . TYR A 1 885 ? 38.774 19.706 -55.400 1.00 88.12 885 TYR A CA 1
ATOM 7113 C C . TYR A 1 885 ? 38.754 21.230 -55.579 1.00 88.12 885 TYR A C 1
ATOM 7115 O O . TYR A 1 885 ? 39.450 21.765 -56.441 1.00 88.12 885 TYR A O 1
ATOM 7123 N N . VAL A 1 886 ? 38.001 21.954 -54.748 1.00 86.06 886 VAL A N 1
ATOM 7124 C CA . VAL A 1 886 ? 37.928 23.419 -54.817 1.00 86.06 886 VAL A CA 1
ATOM 7125 C C . VAL A 1 886 ? 39.310 24.044 -54.571 1.00 86.06 886 VAL A C 1
ATOM 7127 O O . VAL A 1 886 ? 39.712 24.954 -55.299 1.00 86.06 886 VAL A O 1
ATOM 7130 N N . TYR A 1 887 ? 40.056 23.547 -53.580 1.00 82.25 887 TYR A N 1
ATOM 7131 C CA . TYR A 1 887 ? 41.385 24.061 -53.235 1.00 82.25 887 TYR A CA 1
ATOM 7132 C C . TYR A 1 887 ? 42.472 23.664 -54.246 1.00 82.25 887 TYR A C 1
ATOM 7134 O O . TYR A 1 887 ? 43.386 24.458 -54.475 1.00 82.25 887 TYR A O 1
ATOM 7142 N N . SER A 1 888 ? 42.383 22.500 -54.900 1.00 83.19 888 SER A N 1
ATOM 7143 C CA . SER A 1 888 ? 43.311 22.135 -55.984 1.00 83.19 888 SER A CA 1
ATOM 7144 C C . SER A 1 888 ? 43.105 22.990 -57.239 1.00 83.19 888 SER A C 1
ATOM 7146 O O . SER A 1 888 ? 44.066 23.273 -57.950 1.00 83.19 888 SER A O 1
ATOM 7148 N N . HIS A 1 889 ? 41.894 23.519 -57.437 1.00 80.12 889 HIS A N 1
ATOM 7149 C CA . HIS A 1 889 ? 41.548 24.461 -58.506 1.00 80.12 889 HIS A CA 1
ATOM 7150 C C . HIS A 1 889 ? 41.522 25.921 -58.006 1.00 80.12 889 HIS A C 1
ATOM 7152 O O . HIS A 1 889 ? 40.774 26.766 -58.511 1.00 80.12 889 HIS A O 1
ATOM 7158 N N . ARG A 1 890 ? 42.351 26.264 -57.000 1.00 71.12 890 ARG A N 1
ATOM 7159 C CA . ARG A 1 890 ? 42.446 27.622 -56.412 1.00 71.12 890 ARG A CA 1
ATOM 7160 C C . ARG A 1 890 ? 42.804 28.712 -57.436 1.00 71.12 890 ARG A C 1
ATOM 7162 O O . ARG A 1 890 ? 42.421 2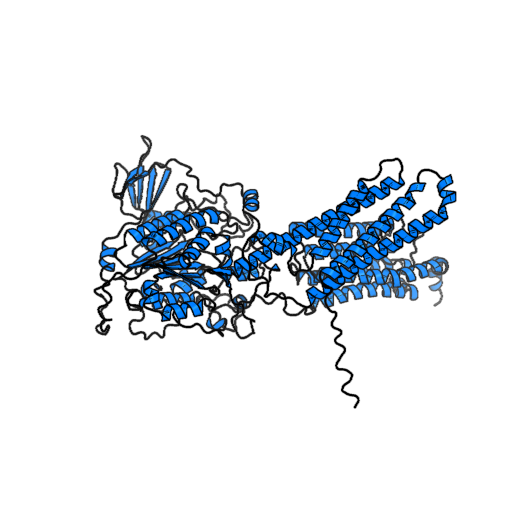9.868 -57.261 1.00 71.12 890 ARG A O 1
ATOM 7169 N N . SER A 1 891 ? 43.530 28.367 -58.501 1.00 57.31 891 SER A N 1
ATOM 7170 C CA . SER A 1 891 ? 43.872 29.266 -59.617 1.00 57.31 891 SER A CA 1
ATOM 7171 C C . SER A 1 891 ? 42.675 29.589 -60.519 1.00 57.31 891 SER A C 1
ATOM 7173 O O . SER A 1 891 ? 42.586 30.710 -61.013 1.00 57.31 891 SER A O 1
ATOM 7175 N N . GLU A 1 892 ? 41.734 28.656 -60.677 1.00 55.97 892 GLU A N 1
ATOM 7176 C CA . GLU A 1 892 ? 40.510 28.813 -61.481 1.00 55.97 892 GLU A CA 1
ATOM 7177 C C . GLU A 1 892 ? 39.358 29.446 -60.682 1.00 55.97 892 GLU A C 1
ATOM 7179 O O . GLU A 1 892 ? 38.489 30.117 -61.234 1.00 55.97 892 GLU A O 1
ATOM 7184 N N . SER A 1 893 ? 39.369 29.277 -59.358 1.00 49.91 893 SER A N 1
ATOM 7185 C CA . SER A 1 893 ? 38.340 29.779 -58.436 1.00 49.91 893 SER A CA 1
ATOM 7186 C C . SER A 1 893 ? 38.602 31.194 -57.899 1.00 49.91 893 SER A C 1
ATOM 7188 O O . SER A 1 893 ? 37.714 31.788 -57.278 1.00 49.91 893 SER A O 1
ATOM 7190 N N . LYS A 1 894 ? 39.763 31.803 -58.194 1.00 48.47 894 LYS A N 1
ATOM 7191 C CA . LYS A 1 894 ? 39.978 33.251 -58.023 1.00 48.47 894 LYS A CA 1
ATOM 7192 C C . LYS A 1 894 ? 39.171 34.023 -59.068 1.00 48.47 894 LYS A C 1
ATOM 7194 O O . LYS A 1 894 ? 39.689 34.439 -60.103 1.00 48.47 894 LYS A O 1
ATOM 7199 N N . VAL A 1 895 ? 37.903 34.297 -58.773 1.00 48.28 895 VAL A N 1
ATOM 7200 C CA . VAL A 1 895 ? 37.155 35.306 -59.526 1.00 48.28 895 VAL A CA 1
ATOM 7201 C C . VAL A 1 895 ? 37.811 36.666 -59.295 1.00 48.28 895 VAL A C 1
ATOM 7203 O O . VAL A 1 895 ? 37.767 37.249 -58.210 1.00 48.28 895 VAL A O 1
ATOM 7206 N N . ASN A 1 896 ? 38.422 37.185 -60.356 1.00 43.72 896 ASN A N 1
ATOM 7207 C CA . ASN A 1 896 ? 38.900 38.552 -60.448 1.00 43.72 896 ASN A CA 1
ATOM 7208 C C . ASN A 1 896 ? 37.677 39.487 -60.483 1.00 43.72 896 ASN A C 1
ATOM 7210 O O . ASN A 1 896 ? 37.131 39.779 -61.547 1.00 43.72 896 ASN A O 1
ATOM 7214 N N . PHE A 1 897 ? 37.227 39.963 -59.315 1.00 44.16 897 PHE A N 1
ATOM 7215 C CA . PHE A 1 897 ? 36.092 40.892 -59.174 1.00 44.16 897 PHE A CA 1
ATOM 7216 C C . PHE A 1 897 ? 36.243 42.199 -59.985 1.00 44.16 897 PHE A C 1
ATOM 7218 O O . PHE A 1 897 ? 35.277 42.950 -60.115 1.00 44.16 897 PHE A O 1
ATOM 7225 N N . LYS A 1 898 ? 37.412 42.469 -60.590 1.00 42.38 898 LYS A N 1
ATOM 7226 C CA . LYS A 1 898 ? 37.593 43.555 -61.567 1.00 42.38 898 LYS A CA 1
ATOM 7227 C C . LYS A 1 898 ? 36.843 43.325 -62.890 1.00 42.38 898 LYS A C 1
ATOM 7229 O O . LYS A 1 898 ? 36.438 44.308 -63.506 1.00 42.38 898 LYS A O 1
ATOM 7234 N N . ASN A 1 899 ? 36.564 42.079 -63.286 1.00 44.53 899 ASN A N 1
ATOM 7235 C CA . ASN A 1 899 ? 35.900 41.766 -64.564 1.00 44.53 899 ASN A CA 1
ATOM 7236 C C . ASN A 1 899 ? 34.364 41.678 -64.485 1.00 44.53 899 ASN A C 1
ATOM 7238 O O . ASN A 1 899 ? 33.698 41.547 -65.503 1.00 44.53 899 ASN A O 1
ATOM 7242 N N . LEU A 1 900 ? 33.751 41.850 -63.310 1.00 43.66 900 LEU A N 1
ATOM 7243 C CA . LEU A 1 900 ? 32.286 41.971 -63.211 1.00 43.66 900 LEU A CA 1
ATOM 7244 C C . LEU A 1 900 ? 31.756 43.327 -63.717 1.00 43.66 900 LEU A C 1
ATOM 7246 O O . LEU A 1 900 ? 30.564 43.460 -63.978 1.00 43.66 900 LEU A O 1
ATOM 7250 N N . LYS A 1 901 ? 32.631 44.325 -63.925 1.00 43.84 901 LYS A N 1
ATOM 7251 C CA . LYS A 1 901 ? 32.271 45.577 -64.614 1.00 43.84 901 LYS A CA 1
ATOM 7252 C C . LYS A 1 901 ? 32.312 45.474 -66.146 1.00 43.84 901 LYS A C 1
ATOM 7254 O O . LYS A 1 901 ? 31.698 46.319 -66.792 1.00 43.84 901 LYS A O 1
ATOM 7259 N N . SER A 1 902 ? 32.973 44.473 -66.740 1.00 41.00 902 SER A N 1
ATOM 7260 C CA . SER A 1 902 ? 33.018 44.321 -68.207 1.00 41.00 902 SER A CA 1
ATOM 7261 C C . SER A 1 902 ? 31.808 43.576 -68.784 1.00 41.00 902 SER A C 1
ATOM 7263 O O . SER A 1 902 ? 31.471 43.793 -69.941 1.00 41.00 902 SER A O 1
ATOM 7265 N N . LEU A 1 903 ? 31.072 42.809 -67.972 1.00 40.28 903 LEU A N 1
ATOM 7266 C CA . LEU A 1 903 ? 29.820 42.147 -68.381 1.00 40.28 903 LEU A CA 1
ATOM 7267 C C . LEU A 1 903 ? 28.587 43.070 -68.389 1.00 40.28 903 LEU A C 1
ATOM 7269 O O . LEU A 1 903 ? 27.510 42.650 -68.790 1.00 40.28 903 LEU A O 1
ATOM 7273 N N . LYS A 1 904 ? 28.735 44.344 -68.000 1.00 43.22 904 LYS A N 1
ATOM 7274 C CA . LYS A 1 904 ? 27.689 45.377 -68.135 1.00 43.22 904 LYS A CA 1
ATOM 7275 C C . LYS A 1 904 ? 27.801 46.199 -69.431 1.00 43.22 904 LYS A C 1
ATOM 7277 O O . LYS A 1 904 ? 27.124 47.215 -69.555 1.00 43.22 904 LYS A O 1
ATOM 7282 N N . LYS A 1 905 ? 28.677 45.803 -70.367 1.00 36.78 905 LYS A N 1
ATOM 7283 C CA . LYS A 1 905 ? 28.945 46.523 -71.629 1.00 36.78 905 LYS A CA 1
ATOM 7284 C C . LYS A 1 905 ? 28.692 45.721 -72.913 1.00 36.78 905 LYS A C 1
ATOM 7286 O O . LYS A 1 905 ? 29.054 46.193 -73.982 1.00 36.78 905 LYS A O 1
ATOM 7291 N N . MET A 1 906 ? 28.045 44.565 -72.827 1.00 37.44 906 MET A N 1
ATOM 7292 C CA . MET A 1 906 ? 27.472 43.886 -73.992 1.00 37.44 906 MET A CA 1
ATOM 7293 C C . MET A 1 906 ? 25.958 43.811 -73.790 1.00 37.44 906 MET A C 1
ATOM 7295 O O . MET A 1 906 ? 25.452 42.849 -73.219 1.00 37.44 906 MET A O 1
ATOM 7299 N N . ASN A 1 907 ? 25.297 44.910 -74.162 1.00 36.31 907 ASN A N 1
ATOM 7300 C CA . ASN A 1 907 ? 23.918 44.906 -74.649 1.00 36.31 907 ASN A CA 1
ATOM 7301 C C . ASN A 1 907 ? 23.972 44.715 -76.160 1.00 36.31 907 ASN A C 1
ATOM 7303 O O . ASN A 1 907 ? 24.883 45.335 -76.762 1.00 36.31 907 ASN A O 1
#

pLDDT: mean 74.12, std 19.71, range [24.5, 98.5]